Protein 3DYD (pdb70)

Structure (mmCIF, N/CA/C/O backbone):
data_3DYD
#
_entry.id   3DYD
#
_cell.length_a   154.420
_cell.length_b   91.590
_cell.length_c   75.570
_cell.angle_alpha   90.00
_cell.angle_beta   106.18
_cell.angle_gamma   90.00
#
_symmetry.space_group_name_H-M   'C 1 2 1'
#
loop_
_entity.id
_entity.type
_entity.pdbx_description
1 polymer 'Tyrosine aminotransferase'
2 non-polymer "PYRIDOXAL-5'-PHOSPHATE"
3 water water
#
loop_
_atom_site.group_PDB
_atom_site.id
_atom_site.type_symbol
_atom_site.label_atom_id
_atom_site.label_alt_id
_atom_site.label_comp_id
_atom_site.label_asym_id
_atom_site.label_entity_id
_atom_site.label_seq_id
_atom_site.pdbx_PDB_ins_code
_atom_site.Cartn_x
_atom_site.Cartn_y
_atom_site.Cartn_z
_atom_site.occupancy
_atom_site.B_iso_or_equiv
_atom_site.auth_seq_id
_atom_site.auth_comp_id
_atom_site.auth_asym_id
_atom_site.auth_atom_id
_atom_site.pdbx_PDB_model_num
ATOM 1 N N . TRP A 1 24 ? 49.535 61.240 32.882 1.00 21.05 41 TRP A N 1
ATOM 2 C CA . TRP A 1 24 ? 48.979 62.166 31.845 1.00 21.12 41 TRP A CA 1
ATOM 3 C C . TRP A 1 24 ? 47.583 62.630 32.254 1.00 21.21 41 TRP A C 1
ATOM 4 O O . TRP A 1 24 ? 46.660 61.820 32.326 1.00 21.19 41 TRP A O 1
ATOM 15 N N . SER A 1 25 ? 47.432 63.931 32.508 1.00 21.34 42 SER A N 1
ATOM 16 C CA . SER A 1 25 ? 46.138 64.514 32.883 1.00 21.41 42 SER A CA 1
ATOM 17 C C . SER A 1 25 ? 45.777 65.667 31.943 1.00 21.45 42 SER A C 1
ATOM 18 O O . SER A 1 25 ? 45.483 66.786 32.387 1.00 21.91 42 SER A O 1
ATOM 21 N N . VAL A 1 26 ? 45.802 65.392 30.641 1.00 21.26 43 VAL A N 1
ATOM 22 C CA . VAL A 1 26 ? 45.484 66.413 29.645 1.00 21.04 43 VAL A CA 1
ATOM 23 C C . VAL A 1 26 ? 43.969 66.612 29.591 1.00 21.15 43 VAL A C 1
ATOM 24 O O . VAL A 1 26 ? 43.263 65.946 28.834 1.00 21.28 43 VAL A O 1
ATOM 28 N N . ARG A 1 27 ? 43.487 67.533 30.421 1.00 21.22 44 ARG A N 1
ATOM 29 C CA . ARG A 1 27 ? 42.065 67.843 30.525 1.00 21.16 44 ARG A CA 1
ATOM 30 C C . ARG A 1 27 ? 41.764 69.175 29.834 1.00 20.80 44 ARG A C 1
ATOM 31 O O . ARG A 1 27 ? 42.623 70.058 29.798 1.00 20.81 44 ARG A O 1
ATOM 39 N N . PRO A 1 28 ? 40.549 69.324 29.274 1.00 20.54 45 PRO A N 1
ATOM 40 C CA . PRO A 1 28 ? 40.168 70.597 28.656 1.00 20.50 45 PRO A CA 1
ATOM 41 C C . PRO A 1 28 ? 39.987 71.744 29.662 1.00 20.58 45 PRO A C 1
ATOM 42 O O . PRO A 1 28 ? 39.681 71.509 30.837 1.00 20.36 45 PRO A O 1
ATOM 46 N N . SER A 1 29 ? 40.159 72.975 29.180 1.00 20.58 46 SER A N 1
ATOM 47 C CA . SER A 1 29 ? 40.014 74.167 30.012 1.00 20.65 46 SER A CA 1
ATOM 48 C C . SER A 1 29 ? 38.563 74.393 30.450 1.00 20.83 46 SER A C 1
ATOM 49 O O . SER A 1 29 ? 37.635 73.776 29.924 1.00 21.02 46 SER A O 1
ATOM 52 N N . ASP A 1 30 ? 38.384 75.302 31.402 1.00 20.94 47 ASP A N 1
ATOM 53 C CA . ASP A 1 30 ? 37.063 75.616 31.949 1.00 21.07 47 ASP A CA 1
ATOM 54 C C . ASP A 1 30 ? 36.293 76.536 31.001 1.00 20.96 47 ASP A C 1
ATOM 55 O O . ASP A 1 30 ? 36.862 77.073 30.042 1.00 20.98 47 ASP A O 1
ATOM 60 N N . LYS A 1 47 ? 16.039 62.760 19.336 1.00 23.25 64 LYS A N 1
ATOM 61 C CA . LYS A 1 47 ? 16.093 63.115 17.917 1.00 23.12 64 LYS A CA 1
ATOM 62 C C . LYS A 1 47 ? 15.006 62.374 17.126 1.00 22.67 64 LYS A C 1
ATOM 63 O O . LYS A 1 47 ? 14.624 61.253 17.478 1.00 22.64 64 LYS A O 1
ATOM 69 N N . VAL A 1 48 ? 14.512 63.017 16.066 1.00 22.13 65 VAL A N 1
ATOM 70 C CA . VAL A 1 48 ? 13.330 62.544 15.332 1.00 21.45 65 VAL A CA 1
ATOM 71 C C . VAL A 1 48 ? 13.679 62.185 13.900 1.00 20.81 65 VAL A C 1
ATOM 72 O O . VAL A 1 48 ? 14.333 62.950 13.204 1.00 20.80 65 VAL A O 1
ATOM 76 N N . LYS A 1 49 ? 13.241 61.016 13.456 1.00 20.26 66 LYS A N 1
ATOM 77 C CA . LYS A 1 49 ? 13.326 60.686 12.039 1.00 19.90 66 LYS A CA 1
ATOM 78 C C . LYS A 1 49 ? 12.173 61.386 11.309 1.00 19.09 66 LYS A C 1
ATOM 79 O O . LYS A 1 49 ? 11.040 61.366 11.787 1.00 19.45 66 LYS A O 1
ATOM 85 N N . PRO A 1 50 ? 12.457 62.030 10.165 1.00 17.89 67 PRO A N 1
ATOM 86 C CA . PRO A 1 50 ? 11.347 62.573 9.386 1.00 17.24 67 PRO A CA 1
ATOM 87 C C . PRO A 1 50 ? 10.509 61.495 8.709 1.00 16.41 67 PRO A C 1
ATOM 88 O O . PRO A 1 50 ? 10.975 60.371 8.547 1.00 16.13 67 PRO A O 1
ATOM 92 N N . ASN A 1 51 ? 9.273 61.843 8.342 1.00 15.70 68 ASN A N 1
ATOM 93 C CA . ASN A 1 51 ? 8.432 60.969 7.529 1.00 15.11 68 ASN A CA 1
ATOM 94 C C . ASN A 1 51 ? 9.282 60.490 6.359 1.00 14.72 68 ASN A C 1
ATOM 95 O O . ASN A 1 51 ? 9.705 61.297 5.537 1.00 14.27 68 ASN A O 1
ATOM 100 N N . PRO A 1 52 ? 9.568 59.177 6.296 1.00 14.33 69 PRO A N 1
ATOM 101 C CA . PRO A 1 52 ? 10.450 58.686 5.242 1.00 14.08 69 PRO A CA 1
ATOM 102 C C . PRO A 1 52 ? 9.854 58.832 3.835 1.00 13.81 69 PRO A C 1
ATOM 103 O O . PRO A 1 52 ? 10.597 58.792 2.863 1.00 13.56 69 PRO A O 1
ATOM 107 N N . ASN A 1 53 ? 8.533 59.005 3.744 1.00 13.61 70 ASN A N 1
ATOM 108 C CA . ASN A 1 53 ? 7.848 59.241 2.466 1.00 13.52 70 ASN A CA 1
ATOM 109 C C . ASN A 1 53 ? 7.942 60.665 1.940 1.00 13.71 70 ASN A C 1
ATOM 110 O O . ASN A 1 53 ? 7.909 60.875 0.725 1.00 13.85 70 ASN A O 1
ATOM 115 N N . LYS A 1 54 ? 8.025 61.641 2.845 1.00 13.75 71 LYS A N 1
ATOM 116 C CA . LYS A 1 54 ? 7.967 63.050 2.461 1.00 13.69 71 LYS A CA 1
ATOM 117 C C . LYS A 1 54 ? 9.342 63.706 2.531 1.00 13.66 71 LYS A C 1
ATOM 118 O O . LYS A 1 54 ? 10.005 63.681 3.569 1.00 13.20 71 LYS A O 1
ATOM 124 N N . THR A 1 55 ? 9.757 64.286 1.407 1.00 13.62 72 THR A N 1
ATOM 125 C CA . THR A 1 55 ? 11.037 64.957 1.305 1.00 13.60 72 THR A CA 1
ATOM 126 C C . THR A 1 55 ? 11.091 66.091 2.317 1.00 13.64 72 THR A C 1
ATOM 127 O O . THR A 1 55 ? 10.182 66.929 2.379 1.00 13.20 72 THR A O 1
ATOM 131 N N . MET A 1 56 ? 12.162 66.100 3.104 1.00 13.64 73 MET A N 1
ATOM 132 C CA . MET A 1 56 ? 12.345 67.089 4.157 1.00 13.94 73 MET A CA 1
ATOM 133 C C . MET A 1 56 ? 12.327 68.513 3.608 1.00 13.24 73 MET A C 1
ATOM 134 O O . MET A 1 56 ? 12.932 68.793 2.579 1.00 13.38 73 MET A O 1
ATOM 139 N N A ILE A 1 57 ? 11.617 69.397 4.299 0.50 13.18 74 ILE A N 1
ATOM 140 N N B ILE A 1 57 ? 11.606 69.395 4.292 0.50 13.03 74 ILE A N 1
ATOM 141 C CA A ILE A 1 57 ? 11.689 70.830 4.037 0.50 13.11 74 ILE A CA 1
ATOM 142 C CA B ILE A 1 57 ? 11.679 70.831 4.040 0.50 12.84 74 ILE A CA 1
ATOM 143 C C A ILE A 1 57 ? 12.136 71.538 5.311 0.50 13.16 74 ILE A C 1
ATOM 144 C C B ILE A 1 57 ? 12.142 71.524 5.318 0.50 13.01 74 ILE A C 1
ATOM 145 O O A ILE A 1 57 ? 11.393 71.578 6.292 0.50 13.26 74 ILE A O 1
ATOM 146 O O B ILE A 1 57 ? 11.415 71.538 6.312 0.50 13.12 74 ILE A O 1
ATOM 155 N N . SER A 1 58 ? 13.346 72.087 5.299 1.00 13.09 75 SER A N 1
ATOM 156 C CA . SER A 1 58 ? 13.869 72.820 6.458 1.00 13.32 75 SER A CA 1
ATOM 157 C C . SER A 1 58 ? 13.562 74.314 6.362 1.00 13.25 75 SER A C 1
ATOM 158 O O . SER A 1 58 ? 14.010 74.985 5.438 1.00 12.68 75 SER A O 1
ATOM 161 N N . LEU A 1 59 ? 12.776 74.816 7.313 1.00 13.35 76 LEU A N 1
ATOM 162 C CA . LEU A 1 59 ? 12.565 76.252 7.475 1.00 13.71 76 LEU A CA 1
ATOM 163 C C . LEU A 1 59 ? 13.379 76.799 8.650 1.00 14.09 76 LEU A C 1
ATOM 164 O O . LEU A 1 59 ? 13.142 77.915 9.082 1.00 13.62 76 LEU A O 1
ATOM 169 N N A SER A 1 60 ? 14.333 76.007 9.143 0.50 14.66 77 SER A N 1
ATOM 170 N N B SER A 1 60 ? 14.337 76.011 9.135 0.50 14.57 77 SER A N 1
ATOM 171 C CA A SER A 1 60 ? 15.044 76.291 10.394 0.50 15.23 77 SER A CA 1
ATOM 172 C CA B SER A 1 60 ? 15.029 76.287 10.391 0.50 15.06 77 SER A CA 1
ATOM 173 C C A SER A 1 60 ? 16.462 76.802 10.212 0.50 15.67 77 SER A C 1
ATOM 174 C C B SER A 1 60 ? 16.468 76.761 10.217 0.50 15.57 77 SER A C 1
ATOM 175 O O A SER A 1 60 ? 17.097 77.207 11.186 0.50 15.60 77 SER A O 1
ATOM 176 O O B SER A 1 60 ? 17.119 77.106 11.202 0.50 15.47 77 SER A O 1
ATOM 181 N N . ILE A 1 61 ? 16.962 76.778 8.979 1.00 16.26 78 ILE A N 1
ATOM 182 C CA . ILE A 1 61 ? 18.382 77.052 8.715 1.00 17.19 78 ILE A CA 1
ATOM 183 C C . ILE A 1 61 ? 18.691 78.549 8.604 1.00 18.04 78 ILE A C 1
ATOM 184 O O . ILE A 1 61 ? 18.070 79.273 7.824 1.00 18.63 78 ILE A O 1
ATOM 189 N N . GLY A 1 62 ? 19.675 79.002 9.380 1.00 18.75 79 GLY A N 1
ATOM 190 C CA . GLY A 1 62 ? 20.032 80.424 9.432 1.00 19.23 79 GLY A CA 1
ATOM 191 C C . GLY A 1 62 ? 20.704 80.969 8.183 1.00 19.38 79 GLY A C 1
ATOM 192 O O . GLY A 1 62 ? 20.774 82.183 7.982 1.00 20.22 79 GLY A O 1
ATOM 193 N N . ASP A 1 63 ? 21.203 80.072 7.342 1.00 19.21 80 ASP A N 1
ATOM 194 C CA . ASP A 1 63 ? 21.877 80.454 6.122 1.00 18.51 80 ASP A CA 1
ATOM 195 C C . ASP A 1 63 ? 20.863 80.723 4.998 1.00 18.66 80 ASP A C 1
ATOM 196 O O . ASP A 1 63 ? 20.256 79.797 4.467 1.00 18.73 80 ASP A O 1
ATOM 201 N N . PRO A 1 64 ? 20.712 81.991 4.591 1.00 18.67 81 PRO A N 1
ATOM 202 C CA . PRO A 1 64 ? 19.732 82.300 3.547 1.00 18.73 81 PRO A CA 1
ATOM 203 C C . PRO A 1 64 ? 20.112 81.824 2.144 1.00 18.47 81 PRO A C 1
ATOM 204 O O . PRO A 1 64 ? 19.314 81.959 1.222 1.00 18.90 81 PRO A O 1
ATOM 208 N N . THR A 1 65 ? 21.312 81.286 1.977 1.00 18.07 82 THR A N 1
ATOM 209 C CA . THR A 1 65 ? 21.801 80.903 0.658 1.00 17.73 82 THR A CA 1
ATOM 210 C C . THR A 1 65 ? 21.691 79.396 0.366 1.00 17.39 82 THR A C 1
ATOM 211 O O . THR A 1 65 ? 21.961 78.963 -0.758 1.00 17.17 82 THR A O 1
ATOM 215 N N . VAL A 1 66 ? 21.273 78.610 1.359 1.00 17.23 83 VAL A N 1
ATOM 216 C CA . VAL A 1 66 ? 21.437 77.140 1.314 1.00 17.22 83 VAL A CA 1
ATOM 217 C C . VAL A 1 66 ? 20.703 76.456 0.160 1.00 16.77 83 VAL A C 1
ATOM 218 O O . VAL A 1 66 ? 21.033 75.329 -0.184 1.00 16.81 83 VAL A O 1
ATOM 222 N N . PHE A 1 67 ? 19.704 77.121 -0.420 1.00 16.39 84 PHE A N 1
ATOM 223 C CA . PHE A 1 67 ? 18.886 76.510 -1.475 1.00 15.91 84 PHE A CA 1
ATOM 224 C C . PHE A 1 67 ? 19.218 77.018 -2.866 1.00 15.23 84 PHE A C 1
ATOM 225 O O . PHE A 1 67 ? 18.658 76.524 -3.840 1.00 15.33 84 PHE A O 1
ATOM 233 N N . GLY A 1 68 ? 20.131 77.983 -2.964 1.00 14.45 85 GLY A N 1
ATOM 234 C CA . GLY A 1 68 ? 20.603 78.461 -4.274 1.00 13.87 85 GLY A CA 1
ATOM 235 C C . GLY A 1 68 ? 19.723 79.500 -4.955 1.00 13.35 85 GLY A C 1
ATOM 236 O O . GLY A 1 68 ? 20.063 79.982 -6.037 1.00 13.28 85 GLY A O 1
ATOM 237 N N . ASN A 1 69 ? 18.607 79.855 -4.319 1.00 12.73 86 ASN A N 1
ATOM 238 C CA . ASN A 1 69 ? 17.674 80.852 -4.849 1.00 12.54 86 ASN A CA 1
ATOM 239 C C . ASN A 1 69 ? 18.054 82.301 -4.501 1.00 12.29 86 ASN A C 1
ATOM 240 O O . ASN A 1 69 ? 17.388 83.232 -4.950 1.00 12.68 86 ASN A O 1
ATOM 245 N N . LEU A 1 70 ? 19.112 82.492 -3.711 1.00 11.61 87 LEU A N 1
ATOM 246 C CA . LEU A 1 70 ? 19.582 83.838 -3.356 1.00 11.18 87 LEU A CA 1
ATOM 247 C C . LEU A 1 70 ? 21.094 83.995 -3.547 1.00 10.78 87 LEU A C 1
ATOM 248 O O . LEU A 1 70 ? 21.829 84.267 -2.596 1.00 10.20 87 LEU A O 1
ATOM 253 N N . PRO A 1 71 ? 21.564 83.840 -4.793 1.00 10.77 88 PRO A N 1
ATOM 254 C CA . PRO A 1 71 ? 22.979 84.080 -5.044 1.00 10.80 88 PRO A CA 1
ATOM 255 C C . PRO A 1 71 ? 23.337 85.557 -4.856 1.00 10.95 88 PRO A C 1
ATOM 256 O O . PRO A 1 71 ? 22.487 86.432 -4.992 1.00 11.10 88 PRO A O 1
ATOM 260 N N . THR A 1 72 ? 24.587 85.837 -4.540 1.00 10.98 89 THR A N 1
ATOM 261 C CA . THR A 1 72 ? 25.017 87.216 -4.471 1.00 11.03 89 THR A CA 1
ATOM 262 C C . THR A 1 72 ? 25.085 87.767 -5.887 1.00 10.92 89 THR A C 1
ATOM 263 O O . THR A 1 72 ? 25.086 87.008 -6.853 1.00 10.84 89 THR A O 1
ATOM 267 N N . ASP A 1 73 ? 25.111 89.091 -5.996 1.00 11.15 90 ASP A N 1
ATOM 268 C CA . ASP A 1 73 ? 25.187 89.766 -7.289 1.00 11.21 90 ASP A CA 1
ATOM 269 C C . ASP A 1 73 ? 26.517 89.453 -7.978 1.00 11.33 90 ASP A C 1
ATOM 270 O O . ASP A 1 73 ? 27.524 89.267 -7.299 1.00 11.28 90 ASP A O 1
ATOM 275 N N . PRO A 1 74 ? 26.517 89.364 -9.322 1.00 11.61 91 PRO A N 1
ATOM 276 C CA . PRO A 1 74 ? 27.751 89.218 -10.107 1.00 11.68 91 PRO A CA 1
ATOM 277 C C . PRO A 1 74 ? 28.837 90.253 -9.787 1.00 11.78 91 PRO A C 1
ATOM 278 O O . PRO A 1 74 ? 30.021 89.927 -9.836 1.00 12.07 91 PRO A O 1
ATOM 282 N N . GLU A 1 75 ? 28.445 91.483 -9.469 1.00 11.80 92 GLU A N 1
ATOM 283 C CA . GLU A 1 75 ? 29.423 92.522 -9.141 1.00 11.95 92 GLU A CA 1
ATOM 284 C C . GLU A 1 75 ? 30.159 92.215 -7.847 1.00 11.52 92 GLU A C 1
ATOM 285 O O . GLU A 1 75 ? 31.333 92.571 -7.708 1.00 11.23 92 GLU A O 1
ATOM 291 N N . VAL A 1 76 ? 29.474 91.571 -6.903 1.00 11.13 93 VAL A N 1
ATOM 292 C CA . VAL A 1 76 ? 30.120 91.128 -5.661 1.00 11.22 93 VAL A CA 1
ATOM 293 C C . VAL A 1 76 ? 31.233 90.122 -5.995 1.00 11.36 93 VAL A C 1
ATOM 294 O O . VAL A 1 76 ? 32.377 90.274 -5.539 1.00 11.99 93 VAL A O 1
ATOM 298 N N . THR A 1 77 ? 30.887 89.129 -6.813 1.00 10.83 94 THR A N 1
ATOM 299 C CA . THR A 1 77 ? 31.821 88.118 -7.290 1.00 10.67 94 THR A CA 1
ATOM 300 C C . THR A 1 77 ? 32.986 88.733 -8.068 1.00 10.85 94 THR A C 1
ATOM 301 O O . THR A 1 77 ? 34.150 88.401 -7.822 1.00 11.18 94 THR A O 1
ATOM 305 N N . GLN A 1 78 ? 32.677 89.635 -8.992 1.00 10.71 95 GLN A N 1
ATOM 306 C CA . GLN A 1 78 ? 33.706 90.290 -9.799 1.00 10.56 95 GLN A CA 1
ATOM 307 C C . GLN A 1 78 ? 34.695 91.102 -8.952 1.00 10.32 95 GLN A C 1
ATOM 308 O O . GLN A 1 78 ? 35.897 91.105 -9.226 1.00 9.89 95 GLN A O 1
ATOM 314 N N . ALA A 1 79 ? 34.180 91.788 -7.931 1.00 10.27 96 ALA A N 1
ATOM 315 C CA . ALA A 1 79 ? 35.000 92.615 -7.035 1.00 10.11 96 ALA A CA 1
ATOM 316 C C . ALA A 1 79 ? 36.075 91.802 -6.316 1.00 10.14 96 ALA A C 1
ATOM 317 O O . ALA A 1 79 ? 37.179 92.287 -6.082 1.00 10.10 96 ALA A O 1
ATOM 319 N N . MET A 1 80 ? 35.737 90.563 -5.972 1.00 10.33 97 MET A N 1
ATOM 320 C CA . MET A 1 80 ? 36.680 89.631 -5.354 1.00 10.25 97 MET A CA 1
ATOM 321 C C . MET A 1 80 ? 37.689 89.127 -6.379 1.00 9.74 97 MET A C 1
ATOM 322 O O . MET A 1 80 ? 38.872 88.996 -6.078 1.00 9.62 97 MET A O 1
ATOM 327 N N . LYS A 1 81 ? 37.209 88.830 -7.585 1.00 9.72 98 LYS A N 1
ATOM 328 C CA . LYS A 1 81 ? 38.087 88.428 -8.692 1.00 9.51 98 LYS A CA 1
ATOM 329 C C . LYS A 1 81 ? 39.077 89.532 -9.062 1.00 9.29 98 LYS A C 1
ATOM 330 O O . LYS A 1 81 ? 40.246 89.253 -9.312 1.00 9.53 98 LYS A O 1
ATOM 336 N N . ASP A 1 82 ? 38.608 90.779 -9.076 1.00 9.13 99 ASP A N 1
ATOM 337 C CA . ASP A 1 82 ? 39.463 91.930 -9.379 1.00 9.17 99 ASP A CA 1
ATOM 338 C C . ASP A 1 82 ? 40.518 92.136 -8.299 1.00 8.86 99 ASP A C 1
ATOM 339 O O . ASP A 1 82 ? 41.667 92.441 -8.603 1.00 8.20 99 ASP A O 1
ATOM 344 N N . ALA A 1 83 ? 40.098 91.998 -7.044 1.00 8.79 100 ALA A N 1
ATOM 345 C CA . ALA A 1 83 ? 40.991 92.077 -5.905 1.00 8.91 100 ALA A CA 1
ATOM 346 C C . ALA A 1 83 ? 42.080 91.016 -6.031 1.00 9.25 100 ALA A C 1
ATOM 347 O O . ALA A 1 83 ? 43.246 91.287 -5.761 1.00 9.11 100 ALA A O 1
ATOM 349 N N . LEU A 1 84 ? 41.685 89.822 -6.472 1.00 9.87 101 LEU A N 1
ATOM 350 C CA . LEU A 1 84 ? 42.619 88.717 -6.701 1.00 10.47 101 LEU A CA 1
ATOM 351 C C . LEU A 1 84 ? 43.597 89.014 -7.845 1.00 10.94 101 LEU A C 1
ATOM 352 O O . LEU A 1 84 ? 44.800 88.833 -7.688 1.00 11.08 101 LEU A O 1
ATOM 357 N N . ASP A 1 85 ? 43.081 89.484 -8.982 1.00 11.46 102 ASP A N 1
ATOM 358 C CA . ASP A 1 85 ? 43.927 89.822 -10.138 1.00 11.81 102 ASP A CA 1
ATOM 359 C C . ASP A 1 85 ? 44.971 90.900 -9.825 1.00 11.69 102 ASP A C 1
ATOM 360 O O . ASP A 1 85 ? 46.077 90.855 -10.349 1.00 11.72 102 ASP A O 1
ATOM 365 N N . SER A 1 86 ? 44.624 91.854 -8.967 1.00 11.68 103 SER A N 1
ATOM 366 C CA . SER A 1 86 ? 45.526 92.970 -8.638 1.00 11.85 103 SER A CA 1
ATOM 367 C C . SER A 1 86 ? 46.840 92.530 -7.978 1.00 11.89 103 SER A C 1
ATOM 368 O O . SER A 1 86 ? 47.876 93.174 -8.159 1.00 11.78 103 SER A O 1
ATOM 371 N N . GLY A 1 87 ? 46.785 91.452 -7.196 1.00 11.87 104 GLY A N 1
ATOM 372 C CA . GLY A 1 87 ? 47.938 90.997 -6.422 1.00 11.82 104 GLY A CA 1
ATOM 373 C C . GLY A 1 87 ? 48.346 91.939 -5.293 1.00 11.89 104 GLY A C 1
ATOM 374 O O . GLY A 1 87 ? 49.428 91.775 -4.716 1.00 11.97 104 GLY A O 1
ATOM 375 N N . LYS A 1 88 ? 47.491 92.912 -4.964 1.00 11.81 105 LYS A N 1
ATOM 376 C CA . LYS A 1 88 ? 47.816 93.941 -3.973 1.00 12.20 105 LYS A CA 1
ATOM 377 C C . LYS A 1 88 ? 47.267 93.636 -2.573 1.00 11.67 105 LYS A C 1
ATOM 378 O O . LYS A 1 88 ? 47.626 94.327 -1.623 1.00 11.38 105 LYS A O 1
ATOM 384 N N . TYR A 1 89 ? 46.403 92.624 -2.455 1.00 11.07 106 TYR A N 1
ATOM 385 C CA . TYR A 1 89 ? 45.698 92.324 -1.206 1.00 10.95 106 TYR A CA 1
ATOM 386 C C . TYR A 1 89 ? 46.008 90.929 -0.667 1.00 10.56 106 TYR A C 1
ATOM 387 O O . TYR A 1 89 ? 45.117 90.212 -0.213 1.00 10.34 106 TYR A O 1
ATOM 396 N N . ASN A 1 90 ? 47.274 90.553 -0.719 1.00 10.06 107 ASN A N 1
ATOM 397 C CA . ASN A 1 90 ? 47.700 89.241 -0.262 1.00 10.19 107 ASN A CA 1
ATOM 398 C C . ASN A 1 90 ? 48.544 89.311 1.003 1.00 10.20 107 ASN A C 1
ATOM 399 O O . ASN A 1 90 ? 48.709 88.303 1.693 1.00 10.02 107 ASN A O 1
ATOM 404 N N . GLY A 1 91 ? 49.055 90.503 1.306 1.00 10.34 108 GLY A N 1
ATOM 405 C CA . GLY A 1 91 ? 49.918 90.713 2.460 1.00 10.61 108 GLY A CA 1
ATOM 406 C C . GLY A 1 91 ? 49.101 90.981 3.705 1.00 10.63 108 GLY A C 1
ATOM 407 O O . GLY A 1 91 ? 47.870 91.026 3.652 1.00 10.20 108 GLY A O 1
ATOM 408 N N . TYR A 1 92 ? 49.797 91.158 4.825 1.00 10.82 109 TYR A N 1
ATOM 409 C CA . TYR A 1 92 ? 49.151 91.485 6.096 1.00 10.94 109 TYR A CA 1
ATOM 410 C C . TYR A 1 92 ? 48.542 92.861 6.019 1.00 11.09 109 TYR A C 1
ATOM 411 O O . TYR A 1 92 ? 49.134 93.769 5.452 1.00 11.40 109 TYR A O 1
ATOM 420 N N . ALA A 1 93 ? 47.347 92.995 6.582 1.00 11.35 110 ALA A N 1
ATOM 421 C CA . ALA A 1 93 ? 46.715 94.285 6.796 1.00 11.36 110 ALA A CA 1
ATOM 422 C C . ALA A 1 93 ? 46.855 94.603 8.275 1.00 11.44 110 ALA A C 1
ATOM 423 O O . ALA A 1 93 ? 47.086 93.697 9.076 1.00 11.12 110 ALA A O 1
ATOM 425 N N . PRO A 1 94 ? 46.712 95.884 8.657 1.00 11.61 111 PRO A N 1
ATOM 426 C CA . PRO A 1 94 ? 46.621 96.130 10.096 1.00 11.68 111 PRO A CA 1
ATOM 427 C C . PRO A 1 94 ? 45.456 95.327 10.656 1.00 11.69 111 PRO A C 1
ATOM 428 O O . PRO A 1 94 ? 44.493 95.076 9.937 1.00 11.73 111 PRO A O 1
ATOM 432 N N . SER A 1 95 ? 45.542 94.934 11.919 1.00 11.76 112 SER A N 1
ATOM 433 C CA . SER A 1 95 ? 44.530 94.085 12.547 1.00 12.03 112 SER A CA 1
ATOM 434 C C . SER A 1 95 ? 43.096 94.608 12.399 1.00 11.93 112 SER A C 1
ATOM 435 O O . SER A 1 95 ? 42.142 93.820 12.289 1.00 11.96 112 SER A O 1
ATOM 438 N N . ILE A 1 96 ? 42.958 95.935 12.408 1.00 11.63 113 ILE A N 1
ATOM 439 C CA . ILE A 1 96 ? 41.656 96.604 12.273 1.00 11.06 113 ILE A CA 1
ATOM 440 C C . ILE A 1 96 ? 41.191 96.746 10.821 1.00 10.56 113 ILE A C 1
ATOM 441 O O . ILE A 1 96 ? 40.062 97.157 10.578 1.00 10.02 113 ILE A O 1
ATOM 446 N N . GLY A 1 97 ? 42.075 96.434 9.870 1.00 10.44 114 GLY A N 1
ATOM 447 C CA . GLY A 1 97 ? 41.755 96.445 8.437 1.00 10.19 114 GLY A CA 1
ATOM 448 C C . GLY A 1 97 ? 42.509 97.522 7.676 1.00 10.19 114 GLY A C 1
ATOM 449 O O . GLY A 1 97 ? 42.938 98.496 8.261 1.00 10.04 114 GLY A O 1
ATOM 450 N N . PHE A 1 98 ? 42.674 97.346 6.364 1.00 10.42 115 PHE A N 1
ATOM 451 C CA . PHE A 1 98 ? 43.311 98.368 5.517 1.00 10.38 115 PHE A CA 1
ATOM 452 C C . PHE A 1 98 ? 42.631 99.719 5.708 1.00 10.38 115 PHE A C 1
ATOM 453 O O . PHE A 1 98 ? 41.407 99.788 5.856 1.00 10.54 115 PHE A O 1
ATOM 461 N N . LEU A 1 99 ? 43.421 100.787 5.703 1.00 10.57 116 LEU A N 1
ATOM 462 C CA . LEU A 1 99 ? 42.893 102.146 5.812 1.00 10.72 116 LEU A CA 1
ATOM 463 C C . LEU A 1 99 ? 41.855 102.412 4.727 1.00 11.02 116 LEU A C 1
ATOM 464 O O . LEU A 1 99 ? 40.767 102.903 5.016 1.00 10.92 116 LEU A O 1
ATOM 469 N N . SER A 1 100 ? 42.191 102.070 3.486 1.00 11.40 117 SER A N 1
ATOM 470 C CA . SER A 1 100 ? 41.297 102.309 2.361 1.00 12.00 117 SER A CA 1
ATOM 471 C C . SER A 1 100 ? 39.984 101.543 2.507 1.00 11.80 117 SER A C 1
ATOM 472 O O . SER A 1 100 ? 38.920 102.083 2.211 1.00 11.74 117 SER A O 1
ATOM 475 N N . SER A 1 101 ? 40.052 100.297 2.972 1.00 11.68 118 SER A N 1
ATOM 476 C CA . SER A 1 101 ? 38.835 99.516 3.210 1.00 11.74 118 SER A CA 1
ATOM 477 C C . SER A 1 101 ? 37.970 100.186 4.279 1.00 12.08 118 SER A C 1
ATOM 478 O O . SER A 1 101 ? 36.753 100.291 4.131 1.00 11.92 118 SER A O 1
ATOM 481 N N . ARG A 1 102 ? 38.608 100.643 5.350 1.00 12.26 119 ARG A N 1
ATOM 482 C CA . ARG A 1 102 ? 37.893 101.308 6.428 1.00 12.59 119 ARG A CA 1
ATOM 483 C C . ARG A 1 102 ? 37.317 102.642 5.974 1.00 12.72 119 ARG A C 1
ATOM 484 O O . ARG A 1 102 ? 36.202 102.995 6.368 1.00 12.83 119 ARG A O 1
ATOM 492 N N . GLU A 1 103 ? 38.072 103.378 5.156 1.00 12.85 120 GLU A N 1
ATOM 493 C CA . GLU A 1 103 ? 37.577 104.622 4.565 1.00 13.13 120 GLU A CA 1
ATOM 494 C C . GLU A 1 103 ? 36.275 104.379 3.795 1.00 13.03 120 GLU A C 1
ATOM 495 O O . GLU A 1 103 ? 35.345 105.169 3.891 1.00 12.71 120 GLU A O 1
ATOM 501 N N . GLU A 1 104 ? 36.220 103.283 3.042 1.00 13.54 121 GLU A N 1
ATOM 502 C CA . GLU A 1 104 ? 35.045 102.961 2.217 1.00 14.15 121 GLU A CA 1
ATOM 503 C C . GLU A 1 104 ? 33.800 102.713 3.067 1.00 13.48 121 GLU A C 1
ATOM 504 O O . GLU A 1 104 ? 32.728 103.242 2.781 1.00 13.47 121 GLU A O 1
ATOM 510 N N . ILE A 1 105 ? 33.957 101.912 4.114 1.00 12.97 122 ILE A N 1
ATOM 511 C CA . ILE A 1 105 ? 32.872 101.638 5.055 1.00 12.41 122 ILE A CA 1
ATOM 512 C C . ILE A 1 105 ? 32.444 102.939 5.754 1.00 11.85 122 ILE A C 1
ATOM 513 O O . ILE A 1 105 ? 31.248 103.240 5.852 1.00 11.40 122 ILE A O 1
ATOM 518 N N . ALA A 1 106 ? 33.421 103.711 6.223 1.00 11.30 123 ALA A N 1
ATOM 519 C CA . ALA A 1 106 ? 33.135 105.015 6.813 1.00 11.20 123 ALA A CA 1
ATOM 520 C C . ALA A 1 106 ? 32.308 105.869 5.854 1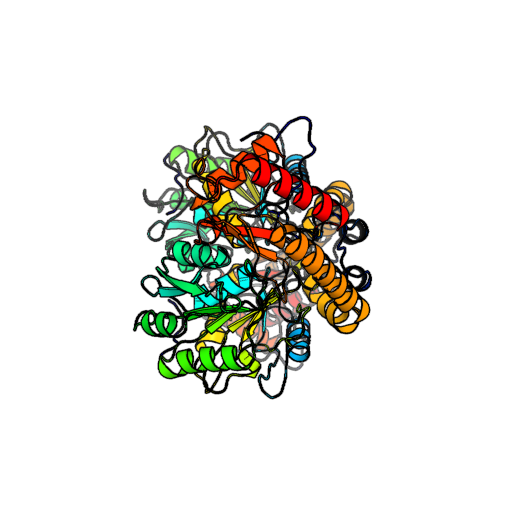.00 11.04 123 ALA A C 1
ATOM 521 O O . ALA A 1 106 ? 31.310 106.480 6.243 1.00 10.61 123 ALA A O 1
ATOM 523 N N . SER A 1 107 ? 32.731 105.885 4.596 1.00 11.02 124 SER A N 1
ATOM 524 C CA . SER A 1 107 ? 32.091 106.687 3.563 1.00 11.18 124 SER A CA 1
ATOM 525 C C . SER A 1 107 ? 30.657 106.221 3.292 1.00 10.99 124 SER A C 1
ATOM 526 O O . SER A 1 107 ? 29.753 107.034 3.182 1.00 10.94 124 SER A O 1
ATOM 529 N N . TYR A 1 108 ? 30.471 104.906 3.200 1.00 11.15 125 TYR A N 1
ATOM 530 C CA . TYR A 1 108 ? 29.179 104.299 2.848 1.00 11.09 125 TYR A CA 1
ATOM 531 C C . TYR A 1 108 ? 28.103 104.503 3.926 1.00 11.20 125 TYR A C 1
ATOM 532 O O . TYR A 1 108 ? 26.934 104.685 3.602 1.00 11.02 125 TYR A O 1
ATOM 541 N N . TYR A 1 109 ? 28.496 104.475 5.198 1.00 11.39 126 TYR A N 1
ATOM 542 C CA . TYR A 1 109 ? 27.543 104.654 6.296 1.00 11.53 126 TYR A CA 1
ATOM 543 C C . TYR A 1 109 ? 27.538 106.044 6.939 1.00 11.96 126 TYR A C 1
ATOM 544 O O . TYR A 1 109 ? 26.714 106.295 7.821 1.00 12.07 126 TYR A O 1
ATOM 553 N N . HIS A 1 110 ? 28.425 106.946 6.500 1.00 12.21 127 HIS A N 1
ATOM 554 C CA . HIS A 1 110 ? 28.504 108.302 7.083 1.00 12.43 127 HIS A CA 1
ATOM 555 C C . HIS A 1 110 ? 27.258 109.130 6.810 1.00 12.40 127 HIS A C 1
ATOM 556 O O . HIS A 1 110 ? 26.657 109.041 5.747 1.00 12.29 127 HIS A O 1
ATOM 563 N N . CYS A 1 111 ? 26.889 109.939 7.794 1.00 12.62 128 CYS A N 1
ATOM 564 C CA . CYS A 1 111 ? 26.011 111.078 7.584 1.00 12.96 128 CYS A CA 1
ATOM 565 C C . CYS A 1 111 ? 26.292 112.088 8.699 1.00 12.80 128 CYS A C 1
ATOM 566 O O . CYS A 1 111 ? 26.829 111.717 9.733 1.00 13.04 128 CYS A O 1
ATOM 569 N N . PRO A 1 112 ? 25.934 113.360 8.498 1.00 12.54 129 PRO A N 1
ATOM 570 C CA . PRO A 1 112 ? 26.300 114.371 9.486 1.00 12.69 129 PRO A CA 1
ATOM 571 C C . PRO A 1 112 ? 25.741 114.108 10.887 1.00 12.73 129 PRO A C 1
ATOM 572 O O . PRO A 1 112 ? 26.376 114.442 11.880 1.00 12.94 129 PRO A O 1
ATOM 576 N N . GLU A 1 113 ? 24.560 113.512 10.956 1.00 12.86 130 GLU A N 1
ATOM 577 C CA . GLU A 1 113 ? 23.918 113.214 12.239 1.00 13.04 130 GLU A CA 1
ATOM 578 C C . GLU A 1 113 ? 24.561 112.014 12.955 1.00 12.74 130 GLU A C 1
ATOM 579 O O . GLU A 1 113 ? 24.280 111.772 14.132 1.00 12.54 130 GLU A O 1
ATOM 585 N N . ALA A 1 114 ? 25.408 111.270 12.240 1.00 12.36 131 ALA A N 1
ATOM 586 C CA . ALA A 1 114 ? 26.225 110.207 12.833 1.00 12.22 131 ALA A CA 1
ATOM 587 C C . ALA A 1 114 ? 27.532 110.052 12.041 1.00 12.03 131 ALA A C 1
ATOM 588 O O . ALA A 1 114 ? 27.690 109.107 11.261 1.00 11.80 131 ALA A O 1
ATOM 590 N N . PRO A 1 115 ? 28.478 110.985 12.238 1.00 11.84 132 PRO A N 1
ATOM 591 C CA . PRO A 1 115 ? 29.630 111.008 11.355 1.00 11.77 132 PRO A CA 1
ATOM 592 C C . PRO A 1 115 ? 30.567 109.833 11.605 1.00 11.73 132 PRO A C 1
ATOM 593 O O . PRO A 1 115 ? 30.661 109.335 12.728 1.00 11.42 132 PRO A O 1
ATOM 597 N N . LEU A 1 116 ? 31.221 109.380 10.542 1.00 11.54 133 LEU A N 1
ATOM 598 C CA . LEU A 1 116 ? 32.224 108.343 10.630 1.00 11.48 133 LEU A CA 1
ATOM 599 C C . LEU A 1 116 ? 33.388 108.704 9.730 1.00 11.56 133 LEU A C 1
ATOM 600 O O . LEU A 1 116 ? 33.188 109.120 8.591 1.00 11.70 133 LEU A O 1
ATOM 605 N N . GLU A 1 117 ? 34.598 108.547 10.251 1.00 11.66 134 GLU A N 1
ATOM 606 C CA . GLU A 1 117 ? 35.802 108.536 9.437 1.00 12.06 134 GLU A CA 1
ATOM 607 C C . GLU A 1 117 ? 36.445 107.150 9.582 1.00 11.60 134 GLU A C 1
ATOM 608 O O . GLU A 1 117 ? 35.956 106.311 10.349 1.00 11.55 134 GLU A O 1
ATOM 614 N N . ALA A 1 118 ? 37.522 106.902 8.841 1.00 11.21 135 ALA A N 1
ATOM 615 C CA . ALA A 1 118 ? 38.191 105.594 8.841 1.00 10.93 135 ALA A CA 1
ATOM 616 C C . ALA A 1 118 ? 38.600 105.116 10.241 1.00 10.93 135 ALA A C 1
ATOM 617 O O . ALA A 1 118 ? 38.632 103.915 10.504 1.00 10.74 135 ALA A O 1
ATOM 619 N N . LYS A 1 119 ? 38.919 106.052 11.128 1.00 10.82 136 LYS A N 1
ATOM 620 C CA . LYS A 1 119 ? 39.335 105.712 12.497 1.00 11.12 136 LYS A CA 1
ATOM 621 C C . LYS A 1 119 ? 38.202 105.141 13.362 1.00 10.81 136 LYS A C 1
ATOM 622 O O . LYS A 1 119 ? 38.464 104.431 14.337 1.00 10.82 136 LYS A O 1
ATOM 628 N N . ASP A 1 120 ? 36.955 105.432 12.987 1.00 10.50 137 ASP A N 1
ATOM 629 C CA . ASP A 1 120 ? 35.768 104.932 13.693 1.00 10.16 137 ASP A CA 1
ATOM 630 C C . ASP A 1 120 ? 35.331 103.545 13.213 1.00 9.60 137 ASP A C 1
ATOM 631 O O . ASP A 1 120 ? 34.270 103.056 13.615 1.00 9.43 137 ASP A O 1
ATOM 636 N N . VAL A 1 121 ? 36.129 102.926 12.343 1.00 9.01 138 VAL A N 1
ATOM 637 C CA . VAL A 1 121 ? 35.775 101.654 11.736 1.00 8.74 138 VAL A CA 1
ATOM 638 C C . VAL A 1 121 ? 36.795 100.569 12.054 1.00 8.54 138 VAL A C 1
ATOM 639 O O . VAL A 1 121 ? 37.994 100.791 11.945 1.00 8.42 138 VAL A O 1
ATOM 643 N N . ILE A 1 122 ? 36.303 99.397 12.449 1.00 8.40 139 ILE A N 1
ATOM 644 C CA . ILE A 1 122 ? 37.146 98.228 12.672 1.00 8.19 139 ILE A CA 1
ATOM 645 C C . ILE A 1 122 ? 36.537 97.088 11.892 1.00 8.01 139 ILE A C 1
ATOM 646 O O . ILE A 1 122 ? 35.394 96.720 12.137 1.00 7.53 139 ILE A O 1
ATOM 651 N N . LEU A 1 123 ? 37.286 96.571 10.917 1.00 7.99 140 LEU A N 1
ATOM 652 C CA . LEU A 1 123 ? 36.850 95.429 10.115 1.00 7.97 140 LEU A CA 1
ATOM 653 C C . LEU A 1 123 ? 37.099 94.124 10.877 1.00 8.15 140 LEU A C 1
ATOM 654 O O . LEU A 1 123 ? 38.148 93.959 11.497 1.00 8.19 140 LEU A O 1
ATOM 659 N N . THR A 1 124 ? 36.128 93.209 10.832 1.00 8.30 141 THR A N 1
ATOM 660 C CA . THR A 1 124 ? 36.144 91.997 11.665 1.00 8.30 141 THR A CA 1
ATOM 661 C C . THR A 1 124 ? 35.858 90.717 10.869 1.00 8.37 141 THR A C 1
ATOM 662 O O . THR A 1 124 ? 35.425 90.774 9.727 1.00 8.76 141 THR A O 1
ATOM 666 N N . SER A 1 125 ? 36.108 89.569 11.495 1.00 8.54 142 SER A N 1
ATOM 667 C CA . SER A 1 125 ? 35.897 88.258 10.879 1.00 8.40 142 SER A CA 1
ATOM 668 C C . SER A 1 125 ? 34.435 87.867 11.034 1.00 8.60 142 SER A C 1
ATOM 669 O O . SER A 1 125 ? 34.089 86.962 11.799 1.00 8.80 142 SER A O 1
ATOM 672 N N . GLY A 1 126 ? 33.581 88.563 10.290 1.00 8.73 143 GLY A N 1
ATOM 673 C CA . GLY A 1 126 ? 32.135 88.438 10.430 1.00 8.80 143 GLY A CA 1
ATOM 674 C C . GLY A 1 126 ? 31.588 89.328 11.533 1.00 8.78 143 GLY A C 1
ATOM 675 O O . GLY A 1 126 ? 32.312 89.739 12.450 1.00 8.92 143 GLY A O 1
ATOM 676 N N . CYS A 1 127 ? 30.300 89.625 11.443 1.00 8.58 144 CYS A N 1
ATOM 677 C CA . CYS A 1 127 ? 29.613 90.419 12.446 1.00 8.69 144 CYS A CA 1
ATOM 678 C C . CYS A 1 127 ? 29.713 89.773 13.830 1.00 8.89 144 CYS A C 1
ATOM 679 O O . CYS A 1 127 ? 29.715 90.474 14.847 1.00 8.83 144 CYS A O 1
ATOM 682 N N . SER A 1 128 ? 29.810 88.445 13.864 1.00 8.85 145 SER A N 1
ATOM 683 C CA . SER A 1 128 ? 29.955 87.709 15.122 1.00 9.25 145 SER A CA 1
ATOM 684 C C . SER A 1 128 ? 31.153 88.174 15.964 1.00 9.02 145 SER A C 1
ATOM 685 O O . SER A 1 128 ? 31.032 88.339 17.176 1.00 8.67 145 SER A O 1
ATOM 688 N N . GLN A 1 129 ? 32.299 88.359 15.313 1.00 8.94 146 GLN A N 1
ATOM 689 C CA . GLN A 1 129 ? 33.520 88.799 15.985 1.00 8.96 146 GLN A CA 1
ATOM 690 C C . GLN A 1 129 ? 33.375 90.258 16.413 1.00 9.09 146 GLN A C 1
ATOM 691 O O . GLN A 1 129 ? 33.764 90.632 17.520 1.00 8.59 146 GLN A O 1
ATOM 697 N N . ALA A 1 130 ? 32.807 91.074 15.523 1.00 9.35 147 ALA A N 1
ATOM 698 C CA . ALA A 1 130 ? 32.443 92.459 15.851 1.00 9.54 147 ALA A CA 1
ATOM 699 C C . ALA A 1 130 ? 31.699 92.523 17.191 1.00 9.59 147 ALA A C 1
ATOM 700 O O . ALA A 1 130 ? 32.103 93.241 18.102 1.00 9.65 147 ALA A O 1
ATOM 702 N N . ILE A 1 131 ? 30.624 91.752 17.292 1.00 9.64 148 ILE A N 1
ATOM 703 C CA . ILE A 1 131 ? 29.818 91.671 18.508 1.00 9.89 148 ILE A CA 1
ATOM 704 C C . ILE A 1 131 ? 30.668 91.170 19.679 1.00 10.09 148 ILE A C 1
ATOM 705 O O . ILE A 1 131 ? 30.573 91.685 20.786 1.00 9.82 148 ILE A O 1
ATOM 710 N N . ASP A 1 132 ? 31.508 90.175 19.411 1.00 10.69 149 ASP A N 1
ATOM 711 C CA . ASP A 1 132 ? 32.413 89.625 20.414 1.00 11.19 149 ASP A CA 1
ATOM 712 C C . ASP A 1 132 ? 33.339 90.718 20.959 1.00 11.30 149 ASP A C 1
ATOM 713 O O . ASP A 1 132 ? 33.313 91.005 22.154 1.00 11.37 149 ASP A O 1
ATOM 718 N N . LEU A 1 133 ? 34.118 91.346 20.073 1.00 11.43 150 LEU A N 1
ATOM 719 C CA . LEU A 1 133 ? 35.060 92.412 20.455 1.00 11.60 150 LEU A CA 1
ATOM 720 C C . LEU A 1 133 ? 34.402 93.554 21.225 1.00 11.99 150 LEU 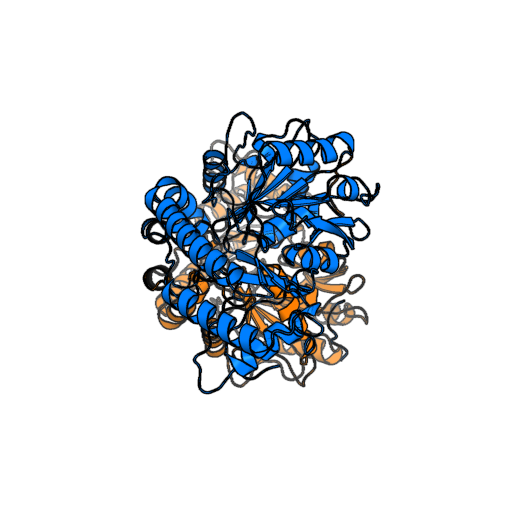A C 1
ATOM 721 O O . LEU A 1 133 ? 34.986 94.089 22.179 1.00 11.83 150 LEU A O 1
ATOM 726 N N . CYS A 1 134 ? 33.199 93.932 20.797 1.00 12.49 151 CYS A N 1
ATOM 727 C CA . CYS A 1 134 ? 32.428 94.981 21.468 1.00 13.00 151 CYS A CA 1
ATOM 728 C C . CYS A 1 134 ? 32.103 94.602 22.909 1.00 13.62 151 CYS A C 1
ATOM 729 O O . CYS A 1 134 ? 32.232 95.431 23.810 1.00 13.92 151 CYS A O 1
ATOM 732 N N . LEU A 1 135 ? 31.671 93.355 23.114 1.00 14.16 152 LEU A N 1
ATOM 733 C CA . LEU A 1 135 ? 31.348 92.845 24.450 1.00 14.35 152 LEU A CA 1
ATOM 734 C C . LEU A 1 135 ? 32.597 92.681 25.314 1.00 14.53 152 LEU A C 1
ATOM 735 O O . LEU A 1 135 ? 32.547 92.873 26.530 1.00 14.65 152 LEU A O 1
ATOM 740 N N . ALA A 1 136 ? 33.711 92.315 24.684 1.00 14.71 153 ALA A N 1
ATOM 741 C CA . ALA A 1 136 ? 34.981 92.182 25.384 1.00 14.86 153 ALA A CA 1
ATOM 742 C C . ALA A 1 136 ? 35.397 93.528 25.974 1.00 14.98 153 ALA A C 1
ATOM 743 O O . ALA A 1 136 ? 35.618 93.641 27.177 1.00 15.05 153 ALA A O 1
ATOM 745 N N . VAL A 1 137 ? 35.463 94.544 25.119 1.00 14.97 154 VAL A N 1
ATOM 746 C CA . VAL A 1 137 ? 35.929 95.872 25.515 1.00 14.98 154 VAL A CA 1
ATOM 747 C C . VAL A 1 137 ? 35.009 96.580 26.515 1.00 15.15 154 VAL A C 1
ATOM 748 O O . VAL A 1 137 ? 35.479 97.407 27.307 1.00 15.09 154 VAL A O 1
ATOM 752 N N . LEU A 1 138 ? 33.714 96.265 26.479 1.00 15.22 155 LEU A N 1
ATOM 753 C CA . LEU A 1 138 ? 32.732 96.966 27.312 1.00 15.48 155 LEU A CA 1
ATOM 754 C C . LEU A 1 138 ? 32.466 96.325 28.681 1.00 15.72 155 LEU A C 1
ATOM 755 O O . LEU A 1 138 ? 31.932 96.995 29.565 1.00 15.89 155 LEU A O 1
ATOM 760 N N . ALA A 1 139 ? 32.828 95.053 28.864 1.00 15.95 156 ALA A N 1
ATOM 761 C CA . ALA A 1 139 ? 32.390 94.299 30.052 1.00 16.15 156 ALA A CA 1
ATOM 762 C C . ALA A 1 139 ? 33.402 93.263 30.560 1.00 16.27 156 ALA A C 1
ATOM 763 O O . ALA A 1 139 ? 34.027 92.547 29.769 1.00 16.34 156 ALA A O 1
ATOM 765 N N . ASN A 1 140 ? 33.537 93.195 31.887 1.00 16.36 157 ASN A N 1
ATOM 766 C CA . ASN A 1 140 ? 34.425 92.243 32.566 1.00 16.47 157 ASN A CA 1
ATOM 767 C C . ASN A 1 140 ? 33.653 91.073 33.176 1.00 16.63 157 ASN A C 1
ATOM 768 O O . ASN A 1 140 ? 32.435 91.170 33.362 1.00 16.67 157 ASN A O 1
ATOM 773 N N . PRO A 1 141 ? 34.360 89.964 33.493 1.00 16.72 158 PRO A N 1
ATOM 774 C CA . PRO A 1 141 ? 33.714 88.849 34.189 1.00 16.68 158 PRO A CA 1
ATOM 775 C C . PRO A 1 141 ? 33.146 89.318 35.522 1.00 16.49 158 PRO A C 1
ATOM 776 O O . PRO A 1 141 ? 33.902 89.722 36.406 1.00 16.73 158 PRO A O 1
ATOM 780 N N . GLY A 1 142 ? 31.821 89.290 35.644 1.00 16.36 159 GLY A N 1
ATOM 781 C CA . GLY A 1 142 ? 31.130 89.802 36.829 1.00 16.29 159 GLY A CA 1
ATOM 782 C C . GLY A 1 142 ? 30.057 90.816 36.473 1.00 16.16 159 GLY A C 1
ATOM 783 O O . GLY A 1 142 ? 29.007 90.870 37.111 1.00 16.15 159 GLY A O 1
ATOM 784 N N . GLN A 1 143 ? 30.324 91.626 35.452 1.00 16.11 160 GLN A N 1
ATOM 785 C CA . GLN A 1 143 ? 29.355 92.611 34.968 1.00 15.96 160 GLN A CA 1
ATOM 786 C C . GLN A 1 143 ? 28.261 91.923 34.160 1.00 15.72 160 GLN A C 1
ATOM 787 O O . GLN A 1 143 ? 28.395 90.749 33.803 1.00 15.55 160 GLN A O 1
ATOM 793 N N . ASN A 1 144 ? 27.181 92.651 33.875 1.00 15.59 161 ASN A N 1
ATOM 794 C CA . ASN A 1 144 ? 26.063 92.099 33.105 1.00 15.52 161 ASN A CA 1
ATOM 795 C C . ASN A 1 144 ? 25.771 92.844 31.791 1.00 15.35 161 ASN A C 1
ATOM 796 O O . ASN A 1 144 ? 26.311 93.927 31.544 1.00 15.22 161 ASN A O 1
ATOM 801 N N . ILE A 1 145 ? 24.920 92.240 30.959 1.00 15.14 162 ILE A N 1
ATOM 802 C CA . ILE A 1 145 ? 24.409 92.875 29.741 1.00 14.98 162 ILE A CA 1
ATOM 803 C C . ILE A 1 145 ? 22.920 92.558 29.548 1.00 14.93 162 ILE A C 1
ATOM 804 O O . ILE A 1 145 ? 22.462 91.474 29.913 1.00 15.13 162 ILE A O 1
ATOM 809 N N . LEU A 1 146 ? 22.172 93.506 28.983 1.00 14.74 163 LEU A N 1
ATOM 810 C CA . LEU A 1 146 ? 20.753 93.301 28.669 1.00 14.52 163 LEU A CA 1
ATOM 811 C C . LEU A 1 146 ? 20.582 92.711 27.271 1.00 14.14 163 LEU A C 1
ATOM 812 O O . LEU A 1 146 ? 21.003 93.321 26.289 1.00 13.92 163 LEU A O 1
ATOM 817 N N . VAL A 1 147 ? 19.942 91.543 27.190 1.00 13.77 164 VAL A N 1
ATOM 818 C CA . VAL A 1 147 ? 19.719 90.843 25.917 1.00 13.30 164 VAL A CA 1
ATOM 819 C C . VAL A 1 147 ? 18.218 90.652 25.669 1.00 13.08 164 VAL A C 1
ATOM 820 O O . VAL A 1 147 ? 17.479 90.318 26.593 1.00 12.81 164 VAL A O 1
ATOM 824 N N . PRO A 1 148 ? 17.760 90.869 24.420 1.00 12.94 165 PRO A N 1
ATOM 825 C CA . PRO A 1 148 ? 16.337 90.696 24.117 1.00 12.93 165 PRO A CA 1
ATOM 826 C C . PRO A 1 148 ? 15.877 89.234 24.161 1.00 12.79 165 PRO A C 1
ATOM 827 O O . PRO A 1 148 ? 16.691 88.322 24.019 1.00 12.44 165 PRO A O 1
ATOM 831 N N . ARG A 1 149 ? 14.580 89.034 24.386 1.00 12.80 166 ARG A N 1
ATOM 832 C CA . ARG A 1 149 ? 13.940 87.725 24.213 1.00 12.79 166 ARG A CA 1
ATOM 833 C C . ARG A 1 149 ? 12.568 87.936 23.552 1.00 12.41 166 ARG A C 1
ATOM 834 O O . ARG A 1 149 ? 11.768 88.732 24.038 1.00 12.32 166 ARG A O 1
ATOM 842 N N . PRO A 1 150 ? 12.314 87.274 22.410 1.00 12.18 167 PRO A N 1
ATOM 843 C CA . PRO A 1 150 ? 13.225 86.394 21.693 1.00 12.03 167 PRO A CA 1
ATOM 844 C C . PRO A 1 150 ? 14.452 87.162 21.205 1.00 11.92 167 PRO A C 1
ATOM 845 O O . PRO A 1 150 ? 14.313 88.271 20.696 1.00 11.72 167 PRO A O 1
ATOM 849 N N . GLY A 1 151 ? 15.632 86.572 21.381 1.00 11.90 168 GLY A N 1
ATOM 850 C CA . GLY A 1 151 ? 16.880 87.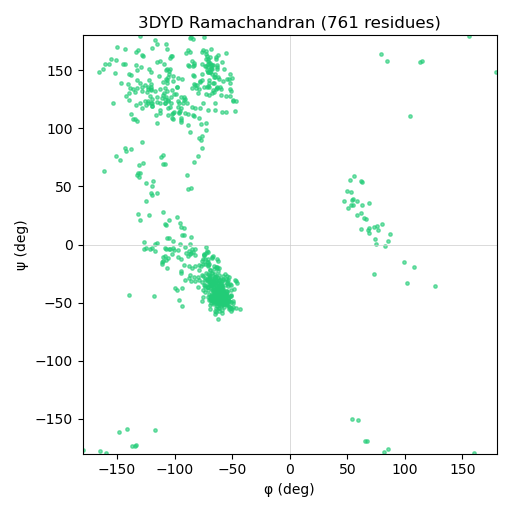182 20.959 1.00 12.11 168 GLY A CA 1
ATOM 851 C C . GLY A 1 151 ? 17.818 86.190 20.305 1.00 12.46 168 GLY A C 1
ATOM 852 O O . GLY A 1 151 ? 17.853 85.022 20.687 1.00 12.16 168 GLY A O 1
ATOM 853 N N . PHE A 1 152 ? 18.572 86.667 19.313 1.00 12.91 169 PHE A N 1
ATOM 854 C CA . PHE A 1 152 ? 19.629 85.892 18.663 1.00 13.47 169 PHE A CA 1
ATOM 855 C C . PHE A 1 152 ? 20.551 85.346 19.753 1.00 13.78 169 PHE A C 1
ATOM 856 O O . PHE A 1 152 ? 21.022 86.096 20.601 1.00 14.29 169 PHE A O 1
ATOM 864 N N . SER A 1 153 ? 20.799 84.042 19.728 1.00 14.01 170 SER A N 1
ATOM 865 C CA . SER A 1 153 ? 21.422 83.348 20.850 1.00 14.23 170 SER A CA 1
ATOM 866 C C . SER A 1 153 ? 22.925 83.578 21.039 1.00 14.48 170 SER A C 1
ATOM 867 O O . SER A 1 153 ? 23.487 83.165 22.051 1.00 14.34 170 SER A O 1
ATOM 870 N N . LEU A 1 154 ? 23.570 84.230 20.077 1.00 14.94 171 LEU A N 1
ATOM 871 C CA . LEU A 1 154 ? 25.005 84.493 20.152 1.00 15.35 171 LEU A CA 1
ATOM 872 C C . LEU A 1 154 ? 25.350 85.402 21.332 1.00 15.51 171 LEU A C 1
ATOM 873 O O . LEU A 1 154 ? 26.413 85.260 21.935 1.00 15.98 171 LEU A O 1
ATOM 878 N N . TYR A 1 155 ? 24.454 86.325 21.667 1.00 15.38 172 TYR A N 1
ATOM 879 C CA . TYR A 1 155 ? 24.717 87.269 22.748 1.00 15.49 172 TYR A CA 1
ATOM 880 C C . TYR A 1 155 ? 24.927 86.534 24.076 1.00 15.84 172 TYR A C 1
ATOM 881 O O . TYR A 1 155 ? 25.784 86.917 24.869 1.00 16.00 172 TYR A O 1
ATOM 890 N N . LYS A 1 156 ? 24.158 85.470 24.300 1.00 16.20 173 LYS A N 1
ATOM 891 C CA . LYS A 1 156 ? 24.255 84.687 25.533 1.00 16.56 173 LYS A CA 1
ATOM 892 C C . LYS A 1 156 ? 25.498 83.798 25.516 1.00 16.69 173 LYS A C 1
ATOM 893 O O . LYS A 1 156 ? 26.233 83.738 26.502 1.00 16.87 173 LYS A O 1
ATOM 899 N N . THR A 1 157 ? 25.734 83.124 24.390 1.00 16.91 174 THR A N 1
ATOM 900 C CA . THR A 1 157 ? 26.868 82.204 24.255 1.00 17.05 174 THR A CA 1
ATOM 901 C C . THR A 1 157 ? 28.211 82.927 24.389 1.00 16.98 174 THR A C 1
ATOM 902 O O . THR A 1 157 ? 29.125 82.412 25.028 1.00 16.92 174 THR A O 1
ATOM 906 N N . LEU A 1 158 ? 28.321 84.117 23.798 1.00 16.96 175 LEU A N 1
ATOM 907 C CA . LEU A 1 158 ? 29.550 84.915 23.897 1.00 16.87 175 LEU A CA 1
ATOM 908 C C . LEU A 1 158 ? 29.771 85.448 25.319 1.00 16.95 175 LEU A C 1
ATOM 909 O O . LEU A 1 158 ? 30.845 85.272 25.896 1.00 16.96 175 LEU A O 1
ATOM 914 N N . ALA A 1 159 ? 28.749 86.093 25.873 1.00 17.08 176 ALA A N 1
ATOM 915 C CA . ALA A 1 159 ? 28.838 86.717 27.191 1.00 17.12 176 ALA A CA 1
ATOM 916 C C . ALA A 1 159 ? 29.170 85.704 28.287 1.00 17.37 176 ALA A C 1
ATOM 917 O O . ALA A 1 159 ? 30.129 85.885 29.042 1.00 17.24 176 ALA A O 1
ATOM 919 N N . GLU A 1 160 ? 28.383 84.632 28.355 1.00 17.69 177 GLU A N 1
ATOM 920 C CA . GLU A 1 160 ? 28.533 83.632 29.414 1.00 17.93 177 GLU A CA 1
ATOM 921 C C . GLU A 1 160 ? 29.793 82.774 29.270 1.00 18.06 177 GLU A C 1
ATOM 922 O O . GLU A 1 160 ? 30.220 82.148 30.237 1.00 18.21 177 GLU A O 1
ATOM 928 N N . SER A 1 161 ? 30.383 82.745 28.077 1.00 18.23 178 SER A N 1
ATOM 929 C CA . SER A 1 161 ? 31.634 82.016 27.855 1.00 18.43 178 SER A CA 1
ATOM 930 C C . SER A 1 161 ? 32.857 82.800 28.336 1.00 18.57 178 SER A C 1
ATOM 931 O O . SER A 1 161 ? 33.872 82.196 28.681 1.00 18.67 178 SER A O 1
ATOM 934 N N . MET A 1 162 ? 32.770 84.132 28.338 1.00 18.74 179 MET A N 1
ATOM 935 C CA . MET A 1 162 ? 33.813 84.973 28.938 1.00 18.84 179 MET A CA 1
ATOM 936 C C . MET A 1 162 ? 33.365 85.563 30.289 1.00 18.61 179 MET A C 1
ATOM 937 O O . MET A 1 162 ? 33.922 86.557 30.761 1.00 18.91 179 MET A O 1
ATOM 942 N N . GLY A 1 163 ? 32.373 84.932 30.916 1.00 18.27 180 GLY A N 1
ATOM 943 C CA . GLY A 1 163 ? 32.009 85.234 32.302 1.00 17.85 180 GLY A CA 1
ATOM 944 C C . GLY A 1 163 ? 31.051 86.390 32.528 1.00 17.53 180 GLY A C 1
ATOM 945 O O . GLY A 1 163 ? 30.754 86.722 33.672 1.00 17.54 180 GLY A O 1
ATOM 946 N N . ILE A 1 164 ? 30.556 87.004 31.455 1.00 17.17 181 ILE A N 1
ATOM 947 C CA . ILE A 1 164 ? 29.562 88.073 31.583 1.00 16.91 181 ILE A CA 1
ATOM 948 C C . ILE A 1 164 ? 28.191 87.443 31.805 1.00 16.69 181 ILE A C 1
ATOM 949 O O . ILE A 1 164 ? 27.782 86.545 31.059 1.00 16.63 181 ILE A O 1
ATOM 954 N N . GLU A 1 165 ? 27.481 87.919 32.823 1.00 16.41 182 GLU A N 1
ATOM 955 C CA . GLU A 1 165 ? 26.148 87.400 33.128 1.00 16.22 182 GLU A CA 1
ATOM 956 C C . GLU A 1 165 ? 25.113 88.113 32.270 1.00 16.01 182 GLU A C 1
ATOM 957 O O . GLU A 1 165 ? 25.147 89.333 32.129 1.00 15.87 182 GLU A O 1
ATOM 963 N N . VAL A 1 166 ? 24.196 87.341 31.699 1.00 15.99 183 VAL A N 1
ATOM 964 C CA . VAL A 1 166 ? 23.166 87.878 30.816 1.00 15.80 183 VAL A CA 1
ATOM 965 C C . VAL A 1 166 ? 21.846 88.065 31.566 1.00 15.67 183 VAL A C 1
ATOM 966 O O . VAL A 1 166 ? 21.377 87.147 32.243 1.00 15.66 183 VAL A O 1
ATOM 970 N N . LYS A 1 167 ? 21.270 89.261 31.448 1.00 15.42 184 LYS A N 1
ATOM 971 C CA . LYS A 1 167 ? 19.898 89.524 31.881 1.00 15.28 184 LYS A CA 1
ATOM 972 C C . LYS A 1 167 ? 19.017 89.671 30.637 1.00 15.13 184 LYS A C 1
ATOM 973 O O . LYS A 1 167 ? 19.456 90.243 29.640 1.00 15.27 184 LYS A O 1
ATOM 979 N N . LEU A 1 168 ? 17.782 89.166 30.697 1.00 14.83 185 LEU A N 1
ATOM 980 C CA . LEU A 1 168 ? 16.881 89.154 29.532 1.00 14.59 185 LEU A CA 1
ATOM 981 C C . LEU A 1 168 ? 15.708 90.127 29.653 1.00 14.37 185 LEU A C 1
ATOM 982 O O . LEU A 1 168 ? 15.004 90.130 30.663 1.00 14.41 185 LEU A O 1
ATOM 987 N N . TYR A 1 169 ? 15.492 90.933 28.612 1.00 14.14 186 TYR A N 1
ATOM 988 C CA . TYR A 1 169 ? 14.338 91.835 28.550 1.00 14.01 186 TYR A CA 1
ATOM 989 C C . TYR A 1 169 ? 13.371 91.432 27.437 1.00 14.20 186 TYR A C 1
ATOM 990 O O . TYR A 1 169 ? 13.794 90.972 26.372 1.00 14.31 186 TYR A O 1
ATOM 999 N N . ASN A 1 170 ? 12.076 91.622 27.686 1.00 14.29 187 ASN A N 1
ATOM 1000 C CA . ASN A 1 170 ? 11.029 91.090 26.809 1.00 14.53 187 ASN A CA 1
ATOM 1001 C C . ASN A 1 170 ? 10.721 91.960 25.600 1.00 14.67 187 ASN A C 1
ATOM 1002 O O . ASN A 1 170 ? 10.764 93.189 25.679 1.00 14.78 187 ASN A O 1
ATOM 1007 N N . LEU A 1 171 ? 10.402 91.299 24.490 1.00 14.80 188 LEU A N 1
ATOM 1008 C CA . LEU A 1 171 ? 9.786 91.934 23.331 1.00 15.02 188 LEU A CA 1
ATOM 1009 C C . LEU A 1 171 ? 8.306 91.548 23.309 1.00 15.10 188 LEU A C 1
ATOM 1010 O O . LEU A 1 171 ? 7.952 90.436 23.696 1.00 15.12 188 LEU A O 1
ATOM 1015 N N . LEU A 1 172 ? 7.456 92.460 22.838 1.00 15.36 189 LEU A N 1
ATOM 1016 C CA . LEU A 1 172 ? 5.995 92.300 22.896 1.00 15.53 189 LEU A CA 1
ATOM 1017 C C . LEU A 1 172 ? 5.384 91.865 21.549 1.00 15.75 189 LEU A C 1
ATOM 1018 O O . LEU A 1 172 ? 5.313 92.672 20.619 1.00 15.62 189 LEU A O 1
ATOM 1023 N N . PRO A 1 173 ? 4.928 90.592 21.449 1.00 16.09 190 PRO A N 1
ATOM 1024 C CA . PRO A 1 173 ? 4.330 90.026 20.223 1.00 16.33 190 PRO A CA 1
ATOM 1025 C C . PRO A 1 173 ? 3.141 90.814 19.670 1.00 16.66 190 PRO A C 1
ATOM 1026 O O . PRO A 1 173 ? 2.998 90.958 18.450 1.00 16.57 190 PRO A O 1
ATOM 1030 N N . GLU A 1 174 ? 2.295 91.287 20.583 1.00 16.92 191 GLU A N 1
ATOM 1031 C CA . GLU A 1 174 ? 1.087 92.053 20.259 1.00 17.26 191 GLU A CA 1
ATOM 1032 C C . GLU A 1 174 ? 1.364 93.498 19.835 1.00 17.04 191 GLU A C 1
ATOM 1033 O O . GLU A 1 174 ? 0.482 94.151 19.279 1.00 17.18 191 GLU A O 1
ATOM 1039 N N . LYS A 1 175 ? 2.566 93.998 20.119 1.00 16.82 192 LYS A N 1
ATOM 1040 C CA . LYS A 1 175 ? 3.008 95.311 19.630 1.00 16.75 192 LYS A CA 1
ATOM 1041 C C . LYS A 1 175 ? 4.242 95.179 18.728 1.00 16.45 192 LYS A C 1
ATOM 1042 O O . LYS A 1 175 ? 5.267 95.813 18.972 1.00 16.44 192 LYS A O 1
ATOM 1048 N N . SER A 1 176 ? 4.129 94.343 17.696 1.00 16.16 193 SER A N 1
ATOM 1049 C CA . SER A 1 176 ? 5.158 94.195 16.659 1.00 15.95 193 SER A CA 1
ATOM 1050 C C . SER A 1 176 ? 6.564 93.905 17.202 1.00 15.64 193 SER A C 1
ATOM 1051 O O . SER A 1 176 ? 7.557 94.344 16.621 1.00 15.74 193 SER A O 1
ATOM 1054 N N . TRP A 1 177 ? 6.631 93.161 18.306 1.00 15.14 194 TRP A N 1
ATOM 1055 C CA . TRP A 1 177 ? 7.889 92.818 18.988 1.00 14.76 194 TRP A CA 1
ATOM 1056 C C . TRP A 1 177 ? 8.668 94.025 19.524 1.00 14.78 194 TRP A C 1
ATOM 1057 O O . TRP A 1 177 ? 9.891 93.964 19.680 1.00 14.64 194 TRP A O 1
ATOM 1068 N N . GLU A 1 178 ? 7.958 95.109 19.831 1.00 14.89 195 GLU A N 1
ATOM 1069 C CA . GLU A 1 178 ? 8.566 96.265 20.486 1.00 14.85 195 GLU A CA 1
ATOM 1070 C C . GLU A 1 178 ? 9.087 95.875 21.860 1.00 14.87 195 GLU A C 1
ATOM 1071 O O . GLU A 1 178 ? 8.575 94.948 22.489 1.00 15.04 195 GLU A O 1
ATOM 1077 N N . ILE A 1 179 ? 10.106 96.598 22.312 1.00 14.68 196 ILE A N 1
ATOM 1078 C CA . ILE A 1 179 ? 10.709 96.376 23.617 1.00 14.50 196 ILE A CA 1
ATOM 1079 C C . ILE A 1 179 ? 9.756 96.805 24.723 1.00 14.56 196 ILE A C 1
ATOM 1080 O O . ILE A 1 179 ? 9.091 97.834 24.610 1.00 14.88 196 ILE A O 1
ATOM 1085 N N . ASP A 1 180 ? 9.690 96.015 25.790 1.00 14.56 197 ASP A N 1
ATOM 1086 C CA . ASP A 1 180 ? 9.019 96.444 27.014 1.00 14.46 197 ASP A CA 1
ATOM 1087 C C . ASP A 1 180 ? 9.916 97.482 27.666 1.00 14.60 197 ASP A C 1
ATOM 1088 O O . ASP A 1 180 ? 10.876 97.135 28.352 1.00 14.55 197 ASP A O 1
ATOM 1093 N N . LEU A 1 181 ? 9.595 98.753 27.443 1.00 14.94 198 LEU A N 1
ATOM 1094 C CA . LEU A 1 181 ? 10.424 99.862 27.918 1.00 15.25 198 LEU A CA 1
ATOM 1095 C C . LEU A 1 181 ? 10.514 99.933 29.443 1.00 15.57 198 LEU A C 1
ATOM 1096 O O . LEU A 1 181 ? 11.584 100.225 29.980 1.00 15.65 198 LEU A O 1
ATOM 1101 N N . LYS A 1 182 ? 9.402 99.668 30.132 1.00 15.83 199 LYS A N 1
ATOM 1102 C CA . LYS A 1 182 ? 9.364 99.783 31.594 1.00 16.20 199 LYS A CA 1
ATOM 1103 C C . LYS A 1 182 ? 10.271 98.734 32.238 1.00 16.41 199 LYS A C 1
ATOM 1104 O O . LYS A 1 182 ? 11.088 99.058 33.105 1.00 16.28 199 LYS A O 1
ATOM 1110 N N . GLN A 1 183 ? 10.131 97.484 31.795 1.00 16.70 200 GLN A N 1
ATOM 1111 C CA . GLN A 1 183 ? 10.981 96.389 32.268 1.00 17.03 200 GLN A CA 1
ATOM 1112 C C . GLN A 1 183 ? 12.446 96.630 31.912 1.00 17.29 200 GLN A C 1
ATOM 1113 O O . GLN A 1 183 ? 13.342 96.326 32.706 1.00 17.56 200 GLN A O 1
ATOM 1119 N N . LEU A 1 184 ? 12.679 97.170 30.716 1.00 17.37 201 LEU A N 1
ATOM 1120 C CA . LEU A 1 184 ? 14.030 97.439 30.230 1.00 17.53 201 LEU A CA 1
ATOM 1121 C C . LEU A 1 184 ? 14.792 98.378 31.156 1.00 17.62 201 LEU A C 1
ATOM 1122 O O . LEU A 1 184 ? 15.944 98.112 31.496 1.00 17.59 201 LEU A O 1
ATOM 1127 N N . GLU A 1 185 ? 14.147 99.474 31.552 1.00 17.93 202 GLU A N 1
ATOM 1128 C CA . GLU A 1 185 ? 14.768 100.464 32.436 1.00 18.19 202 GLU A CA 1
ATOM 1129 C C . GLU A 1 185 ? 14.954 99.933 33.864 1.00 18.52 202 GLU A C 1
ATOM 1130 O O . GLU A 1 185 ? 15.877 100.353 34.563 1.00 18.64 202 GLU A O 1
ATOM 1136 N N . TYR A 1 186 ? 14.085 99.016 34.294 1.00 18.91 203 TYR A N 1
ATOM 1137 C CA . TYR A 1 186 ? 14.364 98.199 35.479 1.00 19.22 203 TYR A CA 1
ATOM 1138 C C . TYR A 1 186 ? 15.417 97.173 35.069 1.00 19.40 203 TYR A C 1
ATOM 1139 O O . TYR A 1 186 ? 15.838 97.142 33.911 1.00 19.35 203 TYR A O 1
ATOM 1148 N N . LEU A 1 187 ? 15.855 96.336 36.006 1.00 19.54 204 LEU A N 1
ATOM 1149 C CA . LEU A 1 187 ? 16.688 95.169 35.664 1.00 19.61 204 LEU A CA 1
ATOM 1150 C C . LEU A 1 187 ? 18.139 95.522 35.283 1.00 19.56 204 LEU A C 1
ATOM 1151 O O . LEU A 1 187 ? 19.034 94.683 35.429 1.00 19.50 204 LEU A O 1
ATOM 1156 N N . ILE A 1 188 ? 18.371 96.741 34.792 1.00 19.56 205 ILE A N 1
ATOM 1157 C CA . ILE A 1 188 ? 19.739 97.250 34.628 1.00 19.67 205 ILE A CA 1
ATOM 1158 C C . ILE A 1 188 ? 20.316 97.704 35.967 1.00 19.68 205 ILE A C 1
ATOM 1159 O O . ILE A 1 188 ? 19.793 98.619 36.612 1.00 19.89 205 ILE A O 1
ATOM 1164 N N . ASP A 1 189 ? 21.394 97.042 36.381 1.00 19.67 206 ASP A N 1
ATOM 1165 C CA . ASP A 1 189 ? 22.085 97.378 37.620 1.00 19.61 206 ASP A CA 1
ATOM 1166 C C . ASP A 1 189 ? 23.057 98.522 37.337 1.00 19.30 206 ASP A C 1
ATOM 1167 O O . ASP A 1 189 ? 23.207 98.954 36.193 1.00 19.30 206 ASP A O 1
ATOM 1172 N N . GLU A 1 190 ? 23.731 98.991 38.382 1.00 19.02 207 GLU A N 1
ATOM 1173 C CA . GLU A 1 190 ? 24.901 99.850 38.220 1.00 18.82 207 GLU A CA 1
ATOM 1174 C C . GLU A 1 190 ? 26.100 99.012 37.753 1.00 18.58 207 GLU A C 1
ATOM 1175 O O . GLU A 1 190 ? 27.155 99.555 37.418 1.00 18.37 207 GLU A O 1
ATOM 1181 N N . LYS A 1 191 ? 25.921 97.688 37.749 1.00 18.39 208 LYS A N 1
ATOM 1182 C CA . LYS A 1 191 ? 26.868 96.732 37.166 1.00 18.21 208 LYS A CA 1
ATOM 1183 C C . LYS A 1 191 ? 26.614 96.477 35.672 1.00 18.02 208 LYS A C 1
ATOM 1184 O O . LYS A 1 191 ? 27.394 95.771 35.024 1.00 18.05 208 LYS A O 1
ATOM 1190 N N . THR A 1 192 ? 25.530 97.033 35.126 1.00 17.73 209 THR A N 1
ATOM 1191 C CA . THR A 1 192 ? 25.169 96.802 33.723 1.00 17.51 209 THR A CA 1
ATOM 1192 C C . THR A 1 192 ? 26.100 97.531 32.756 1.00 17.35 209 THR A C 1
ATOM 1193 O O . THR A 1 192 ? 25.996 98.748 32.578 1.00 17.44 209 THR A O 1
ATOM 1197 N N . ALA A 1 193 ? 26.992 96.770 32.127 1.00 17.03 210 ALA A N 1
ATOM 1198 C CA . ALA A 1 193 ? 28.006 97.320 31.229 1.00 16.79 210 ALA A CA 1
ATOM 1199 C C . ALA A 1 193 ? 27.462 97.728 29.862 1.00 16.50 210 ALA A C 1
ATOM 1200 O O . ALA A 1 193 ? 28.042 98.594 29.207 1.00 16.35 210 ALA A O 1
ATOM 1202 N N . CYS A 1 194 ? 26.371 97.104 29.418 1.00 16.29 211 CYS A N 1
ATOM 1203 C CA . CYS A 1 194 ? 25.917 97.278 28.035 1.00 16.26 211 CYS A CA 1
ATOM 1204 C C . CYS A 1 194 ? 24.493 96.784 27.761 1.00 15.54 211 CYS A C 1
ATOM 1205 O O . CYS A 1 194 ? 24.031 95.814 28.364 1.00 15.55 211 CYS A O 1
ATOM 1208 N N . LEU A 1 195 ? 23.825 97.459 26.823 1.00 14.75 212 LEU A N 1
ATOM 1209 C CA . LEU A 1 195 ? 22.480 97.105 26.362 1.00 13.89 212 LEU A CA 1
ATOM 1210 C C . LEU A 1 195 ? 22.535 96.688 24.893 1.00 13.33 212 LEU A C 1
ATOM 1211 O O . LEU A 1 195 ? 22.974 97.463 24.047 1.00 13.08 212 LEU A O 1
ATOM 1216 N N . ILE A 1 196 ? 22.080 95.473 24.589 1.00 12.51 213 ILE A N 1
ATOM 1217 C CA . ILE A 1 196 ? 22.072 94.987 23.209 1.00 12.07 213 ILE A CA 1
ATOM 1218 C C . ILE A 1 196 ? 20.722 95.241 22.552 1.00 11.62 213 ILE A C 1
ATOM 1219 O O . ILE A 1 196 ? 19.687 94.865 23.091 1.00 11.91 213 ILE A O 1
ATOM 1224 N N . VAL A 1 197 ? 20.748 95.896 21.395 1.00 11.03 214 VAL A N 1
ATOM 1225 C CA . VAL A 1 197 ? 19.561 96.093 20.573 1.00 10.56 214 VAL A CA 1
ATOM 1226 C C . VAL A 1 197 ? 19.834 95.484 19.213 1.00 10.46 214 VAL A C 1
ATOM 1227 O O . VAL A 1 197 ? 20.862 95.781 18.600 1.00 10.20 214 VAL A O 1
ATOM 1231 N N . ASN A 1 198 ? 18.919 94.626 18.762 1.00 10.18 215 ASN A N 1
ATOM 1232 C CA . ASN A 1 198 ? 18.999 93.988 17.452 1.00 10.27 215 ASN A CA 1
ATOM 1233 C C . ASN A 1 198 ? 17.822 94.437 16.588 1.00 10.42 215 ASN A C 1
ATOM 1234 O O . ASN A 1 198 ? 16.669 94.085 16.859 1.00 10.29 215 ASN A O 1
ATOM 1239 N N . ASN A 1 199 ? 18.123 95.222 15.553 1.00 10.53 216 ASN A N 1
ATOM 1240 C CA . ASN A 1 199 ? 17.099 95.806 14.696 1.00 10.23 216 ASN A CA 1
ATOM 1241 C C . ASN A 1 199 ? 17.627 96.078 13.293 1.00 10.32 216 ASN A C 1
ATOM 1242 O O . ASN A 1 199 ? 18.599 96.815 13.143 1.00 10.23 216 ASN A O 1
ATOM 1247 N N . PRO A 1 200 ? 16.995 95.489 12.260 1.00 10.09 217 PRO A N 1
ATOM 1248 C CA . PRO A 1 200 ? 15.874 94.555 12.344 1.00 9.97 217 PRO A CA 1
ATOM 1249 C C . PRO A 1 200 ? 16.262 93.249 13.046 1.00 9.82 217 PRO A C 1
ATOM 1250 O O . PRO A 1 200 ? 17.448 92.934 13.154 1.00 9.62 217 PRO A O 1
ATOM 1254 N N . SER A 1 201 ? 15.264 92.504 13.516 1.00 9.72 218 SER A N 1
ATOM 1255 C CA . SER A 1 201 ? 15.489 91.400 14.452 1.00 9.61 218 SER A CA 1
ATOM 1256 C C . SER A 1 201 ? 15.554 90.024 13.800 1.00 9.62 218 SER A C 1
ATOM 1257 O O . SER A 1 201 ? 14.743 89.695 12.942 1.00 9.54 218 SER A O 1
ATOM 1260 N N . ASN A 1 202 ? 16.541 89.240 14.225 1.00 9.67 219 ASN A N 1
ATOM 1261 C CA . ASN A 1 202 ? 16.499 87.783 14.161 1.00 9.85 219 ASN A CA 1
ATOM 1262 C C . ASN A 1 202 ? 16.323 87.332 15.621 1.00 9.85 219 ASN A C 1
ATOM 1263 O O . ASN A 1 202 ? 17.184 87.630 16.453 1.00 9.36 219 ASN A O 1
ATOM 1268 N N . PRO A 1 203 ? 15.246 86.575 15.938 1.00 9.99 220 PRO A N 1
ATOM 1269 C CA . PRO A 1 203 ? 14.315 85.826 15.085 1.00 10.00 220 PRO A CA 1
ATOM 1270 C C . PRO A 1 203 ? 12.992 86.491 14.703 1.00 10.04 220 PRO A C 1
ATOM 1271 O O . PRO A 1 203 ? 12.239 85.903 13.922 1.00 10.08 220 PRO A O 1
ATOM 1275 N N . CYS A 1 204 ? 12.713 87.680 15.234 1.00 1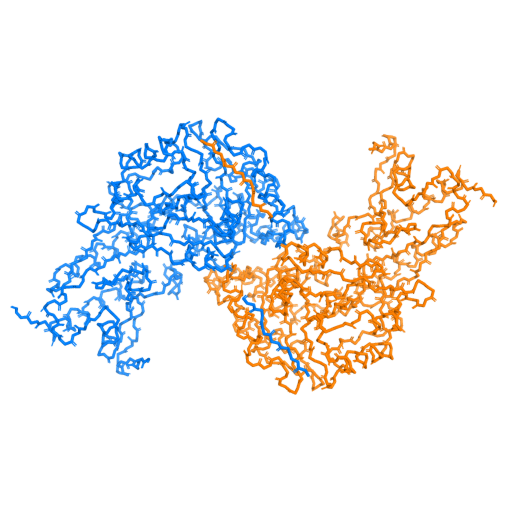0.07 221 CYS A N 1
ATOM 1276 C CA . CYS A 1 204 ? 11.375 88.290 15.145 1.00 10.38 221 CYS A CA 1
ATOM 1277 C C . CYS A 1 204 ? 10.996 88.891 13.780 1.00 10.59 221 CYS A C 1
ATOM 1278 O O . CYS A 1 204 ? 9.820 88.970 13.444 1.00 10.59 221 CYS A O 1
ATOM 1281 N N . GLY A 1 205 ? 11.982 89.321 13.002 1.00 10.94 222 GLY A N 1
ATOM 1282 C CA . GLY A 1 205 ? 11.722 89.959 11.704 1.00 11.08 222 GLY A CA 1
ATOM 1283 C C . GLY A 1 205 ? 11.166 91.373 11.808 1.00 11.09 222 GLY A C 1
ATOM 1284 O O . GLY A 1 205 ? 10.674 91.926 10.822 1.00 11.21 222 GLY A O 1
ATOM 1285 N N . SER A 1 206 ? 11.272 91.962 12.997 1.00 11.02 223 SER A N 1
ATOM 1286 C CA . SER A 1 206 ? 10.700 93.273 13.291 1.00 11.08 223 SER A CA 1
ATOM 1287 C C . SER A 1 206 ? 11.599 94.428 12.846 1.00 11.28 223 SER A C 1
ATOM 1288 O O . SER A 1 206 ? 12.809 94.283 12.733 1.00 11.11 223 SER A O 1
ATOM 1291 N N . VAL A 1 207 ? 10.981 95.581 12.624 1.00 11.61 224 VAL A N 1
ATOM 1292 C CA . VAL A 1 207 ? 11.681 96.805 12.271 1.00 11.77 224 VAL A CA 1
ATOM 1293 C C . VAL A 1 207 ? 11.097 97.921 13.131 1.00 12.23 224 VAL A C 1
ATOM 1294 O O . VAL A 1 207 ? 9.951 98.338 12.929 1.00 12.39 224 VAL A O 1
ATOM 1298 N N . PHE A 1 208 ? 11.873 98.384 14.109 1.00 12.55 225 PHE A N 1
ATOM 1299 C CA . PHE A 1 208 ? 11.380 99.374 15.056 1.00 12.91 225 PHE A CA 1
ATOM 1300 C C . PHE A 1 208 ? 11.066 100.698 14.353 1.00 13.21 225 PHE A C 1
ATOM 1301 O O . PHE A 1 208 ? 11.738 101.083 13.395 1.00 13.20 225 PHE A O 1
ATOM 1309 N N . SER A 1 209 ? 10.021 101.372 14.823 1.00 13.62 226 SER A N 1
ATOM 1310 C CA . SER A 1 209 ? 9.644 102.678 14.291 1.00 13.93 226 SER A CA 1
ATOM 1311 C C . SER A 1 209 ? 10.649 103.730 14.748 1.00 14.10 226 SER A C 1
ATOM 1312 O O . SER A 1 209 ? 11.375 103.517 15.724 1.00 14.14 226 SER A O 1
ATOM 1315 N N . LYS A 1 210 ? 10.696 104.857 14.042 1.00 14.35 227 LYS A N 1
ATOM 1316 C CA . LYS A 1 210 ? 11.567 105.961 14.437 1.00 14.56 227 LYS A CA 1
ATOM 1317 C C . LYS A 1 210 ? 11.207 106.368 15.863 1.00 14.57 227 LYS A C 1
ATOM 1318 O O . LYS A 1 210 ? 12.085 106.524 16.712 1.00 14.71 227 LYS A O 1
ATOM 1324 N N . ARG A 1 211 ? 9.909 106.518 16.113 1.00 14.51 228 ARG A N 1
ATOM 1325 C CA . ARG A 1 211 ? 9.396 106.820 17.453 1.00 14.63 228 ARG A CA 1
ATOM 1326 C C . ARG A 1 211 ? 9.946 105.888 18.524 1.00 14.28 228 ARG A C 1
ATOM 1327 O O . ARG A 1 211 ? 10.510 106.337 19.521 1.00 14.17 228 ARG A O 1
ATOM 1335 N N . HIS A 1 212 ? 9.771 104.588 18.311 1.00 14.17 229 HIS A N 1
ATOM 1336 C CA . HIS A 1 212 ? 10.172 103.590 19.300 1.00 13.96 229 HIS A CA 1
ATOM 1337 C C . HIS A 1 212 ? 11.682 103.594 19.528 1.00 13.80 229 HIS A C 1
ATOM 1338 O O . HIS A 1 212 ? 12.134 103.454 20.668 1.00 13.76 229 HIS A O 1
ATOM 1345 N N . LEU A 1 213 ? 12.452 103.764 18.453 1.00 13.53 230 LEU A N 1
ATOM 1346 C CA . LEU A 1 213 ? 13.912 103.872 18.564 1.00 13.37 230 LEU A CA 1
ATOM 1347 C C . LEU A 1 213 ? 14.326 105.074 19.422 1.00 13.40 230 LEU A C 1
ATOM 1348 O O . LEU A 1 213 ? 15.234 104.960 20.248 1.00 13.44 230 LEU A O 1
ATOM 1353 N N . GLN A 1 214 ? 13.655 106.212 19.243 1.00 13.44 231 GLN A N 1
ATOM 1354 C CA . GLN A 1 214 ? 13.911 107.383 20.086 1.00 13.53 231 GLN A CA 1
ATOM 1355 C C . GLN A 1 214 ? 13.560 107.064 21.531 1.00 13.56 231 GLN A C 1
ATOM 1356 O O . GLN A 1 214 ? 14.283 107.457 22.447 1.00 13.54 231 GLN A O 1
ATOM 1362 N N . LYS A 1 215 ? 12.450 106.354 21.729 1.00 13.57 232 LYS A N 1
ATOM 1363 C CA . LYS A 1 215 ? 12.035 105.941 23.073 1.00 13.68 232 LYS A CA 1
ATOM 1364 C C . LYS A 1 215 ? 13.083 105.037 23.733 1.00 13.65 232 LYS A C 1
ATOM 1365 O O . LYS A 1 215 ? 13.350 105.166 24.927 1.00 13.60 232 LYS A O 1
ATOM 1371 N N . ILE A 1 216 ? 13.686 104.140 22.956 1.00 13.79 233 ILE A N 1
ATOM 1372 C CA . ILE A 1 216 ? 14.747 103.275 23.483 1.00 13.89 233 ILE A CA 1
ATOM 1373 C C . ILE A 1 216 ? 15.991 104.097 23.814 1.00 13.97 233 ILE A C 1
ATOM 1374 O O . ILE A 1 216 ? 16.609 103.907 24.862 1.00 14.08 233 ILE A O 1
ATOM 1379 N N . LEU A 1 217 ? 16.362 105.005 22.917 1.00 13.96 234 LEU A N 1
ATOM 1380 C CA . LEU A 1 217 ? 17.491 105.894 23.174 1.00 13.91 234 LEU A CA 1
ATOM 1381 C C . LEU A 1 217 ? 17.268 106.687 24.461 1.00 13.86 234 LEU A C 1
ATOM 1382 O O . LEU A 1 217 ? 18.147 106.723 25.320 1.00 13.97 234 LEU A O 1
ATOM 1387 N N . ALA A 1 218 ? 16.082 107.283 24.597 1.00 13.78 235 ALA A N 1
ATOM 1388 C CA . ALA A 1 218 ? 15.708 108.073 25.785 1.00 13.78 235 ALA A CA 1
ATOM 1389 C C . ALA A 1 218 ? 15.889 107.322 27.111 1.00 13.73 235 ALA A C 1
ATOM 1390 O O . ALA A 1 218 ? 16.230 107.925 28.129 1.00 13.59 235 ALA A O 1
ATOM 1392 N N . VAL A 1 219 ? 15.658 106.010 27.092 1.00 13.83 236 VAL A N 1
ATOM 1393 C CA . VAL A 1 219 ? 15.854 105.168 28.273 1.00 13.80 236 VAL A CA 1
ATOM 1394 C C . VAL A 1 219 ? 17.330 105.130 28.670 1.00 13.67 236 VAL A C 1
ATOM 1395 O O . VAL A 1 219 ? 17.693 105.502 29.785 1.00 13.56 236 VAL A O 1
ATOM 1399 N N . ALA A 1 220 ? 18.171 104.701 27.733 1.00 13.71 237 ALA A N 1
ATOM 1400 C CA . ALA A 1 220 ? 19.607 104.516 27.975 1.00 13.70 237 ALA A CA 1
ATOM 1401 C C . ALA A 1 220 ? 20.364 105.805 28.292 1.00 13.66 237 ALA A C 1
ATOM 1402 O O . ALA A 1 220 ? 21.386 105.764 28.975 1.00 13.49 237 ALA A O 1
ATOM 1404 N N . ALA A 1 221 ? 19.877 106.935 27.784 1.00 13.80 238 ALA A N 1
ATOM 1405 C CA . ALA A 1 221 ? 20.527 108.226 28.010 1.00 13.99 238 ALA A CA 1
ATOM 1406 C C . ALA A 1 221 ? 20.382 108.651 29.463 1.00 14.19 238 ALA A C 1
ATOM 1407 O O . ALA A 1 221 ? 21.379 108.913 30.139 1.00 14.40 238 ALA A O 1
ATOM 1409 N N . ARG A 1 222 ? 19.140 108.705 29.939 1.00 14.26 239 ARG A N 1
ATOM 1410 C CA . ARG A 1 222 ? 18.853 109.107 31.319 1.00 14.28 239 ARG A CA 1
ATOM 1411 C C . ARG A 1 222 ? 19.233 108.019 32.336 1.00 14.26 239 ARG A C 1
ATOM 1412 O O . ARG A 1 222 ? 19.268 108.275 33.541 1.00 14.54 239 ARG A O 1
ATOM 1420 N N . GLN A 1 223 ? 19.502 106.810 31.848 1.00 14.16 240 GLN A N 1
ATOM 1421 C CA . GLN A 1 223 ? 19.989 105.718 32.688 1.00 14.04 240 GLN A CA 1
ATOM 1422 C C . GLN A 1 223 ? 21.492 105.464 32.471 1.00 13.94 240 GLN A C 1
ATOM 1423 O O . GLN A 1 223 ? 22.091 104.626 33.146 1.00 13.96 240 GLN A O 1
ATOM 1429 N N . CYS A 1 224 ? 22.085 106.187 31.521 1.00 13.81 241 CYS A N 1
ATOM 1430 C CA . CYS A 1 224 ? 23.537 106.208 31.302 1.00 13.76 241 CYS A CA 1
ATOM 1431 C C . CYS A 1 224 ? 24.173 104.830 31.056 1.00 13.55 241 CYS A C 1
ATOM 1432 O O . CYS A 1 224 ? 25.070 104.409 31.789 1.00 13.61 241 CYS A O 1
ATOM 1435 N N . VAL A 1 225 ? 23.710 104.142 30.014 1.00 13.28 242 VAL A N 1
ATOM 1436 C CA . VAL A 1 225 ? 24.288 102.856 29.606 1.00 13.12 242 VAL A CA 1
ATOM 1437 C C . VAL A 1 225 ? 24.455 102.816 28.079 1.00 12.78 242 VAL A C 1
ATOM 1438 O O . VAL A 1 225 ? 23.539 103.187 27.350 1.00 12.72 242 VAL A O 1
ATOM 1442 N N . PRO A 1 226 ? 25.628 102.375 27.593 1.00 12.55 243 PRO A N 1
ATOM 1443 C CA . PRO A 1 226 ? 25.894 102.370 26.150 1.00 12.51 243 PRO A CA 1
ATOM 1444 C C . PRO A 1 226 ? 25.198 101.228 25.396 1.00 12.46 243 PRO A C 1
ATOM 1445 O O . PRO A 1 226 ? 24.896 100.188 25.984 1.00 12.27 243 PRO A O 1
ATOM 1449 N N . ILE A 1 227 ? 24.970 101.430 24.100 1.00 12.37 244 ILE A N 1
ATOM 1450 C CA . ILE A 1 227 ? 24.247 100.463 23.274 1.00 12.38 244 ILE A CA 1
ATOM 1451 C C . ILE A 1 227 ? 25.142 99.767 22.235 1.00 12.35 244 ILE A C 1
ATOM 1452 O O . ILE A 1 227 ? 25.842 100.410 21.438 1.00 12.36 244 ILE A O 1
ATOM 1457 N N . LEU A 1 228 ? 25.117 98.441 22.269 1.00 12.07 245 LEU A N 1
ATOM 1458 C CA . LEU A 1 228 ? 25.706 97.624 21.228 1.00 11.75 245 LEU A CA 1
ATOM 1459 C C . LEU A 1 228 ? 24.566 97.311 20.270 1.00 11.57 245 LEU A C 1
ATOM 1460 O O . LEU A 1 228 ? 23.681 96.520 20.586 1.00 11.71 245 LEU A O 1
ATOM 1465 N N . ALA A 1 229 ? 24.569 97.972 19.114 1.00 11.21 246 ALA A N 1
ATOM 1466 C CA . ALA A 1 229 ? 23.504 97.816 18.127 1.00 10.71 246 ALA A CA 1
ATOM 1467 C C . ALA A 1 229 ? 23.901 96.789 17.064 1.00 10.44 246 ALA A C 1
ATOM 1468 O O . ALA A 1 229 ? 24.832 97.026 16.287 1.00 10.28 246 ALA A O 1
ATOM 1470 N N . ASP A 1 230 ? 23.199 95.655 17.031 1.00 9.81 247 ASP A N 1
ATOM 1471 C CA . ASP A 1 230 ? 23.426 94.653 16.001 1.00 9.77 247 ASP A CA 1
ATOM 1472 C C . ASP A 1 230 ? 22.545 94.978 14.798 1.00 9.69 247 ASP A C 1
ATOM 1473 O O . ASP A 1 230 ? 21.338 94.724 14.814 1.00 9.60 247 ASP A O 1
ATOM 1478 N N . GLU A 1 231 ? 23.161 95.547 13.765 1.00 9.51 248 GLU A N 1
ATOM 1479 C CA . GLU A 1 231 ? 22.450 95.991 12.574 1.00 9.50 248 GLU A CA 1
ATOM 1480 C C . GLU A 1 231 ? 22.981 95.283 11.321 1.00 9.58 248 GLU A C 1
ATOM 1481 O O . GLU A 1 231 ? 23.180 95.887 10.264 1.00 9.50 248 GLU A O 1
ATOM 1487 N N . ILE A 1 232 ? 23.180 93.974 11.458 1.00 9.86 249 ILE A N 1
ATOM 1488 C CA . ILE A 1 232 ? 23.516 93.104 10.335 1.00 10.04 249 ILE A CA 1
ATOM 1489 C C . ILE A 1 232 ? 22.408 93.142 9.259 1.00 10.29 249 ILE A C 1
ATOM 1490 O O . ILE A 1 232 ? 22.700 93.096 8.058 1.00 10.26 249 ILE A O 1
ATOM 1495 N N . TYR A 1 233 ? 21.154 93.290 9.692 1.00 10.43 250 TYR A N 1
ATOM 1496 C CA . TYR A 1 233 ? 20.006 93.364 8.775 1.00 10.58 250 TYR A CA 1
ATOM 1497 C C . TYR A 1 233 ? 19.635 94.785 8.364 1.00 10.55 250 TYR A C 1
ATOM 1498 O O . TYR A 1 233 ? 18.551 95.004 7.813 1.00 10.33 250 TYR A O 1
ATOM 1507 N N . GLY A 1 234 ? 20.521 95.745 8.619 1.00 10.70 251 GLY A N 1
ATOM 1508 C CA . GLY A 1 234 ? 20.267 97.141 8.247 1.00 10.79 251 GLY A CA 1
ATOM 1509 C C . GLY A 1 234 ? 20.026 97.296 6.756 1.00 10.75 251 GLY A C 1
ATOM 1510 O O . GLY A 1 234 ? 20.665 96.630 5.943 1.00 10.30 251 GLY A O 1
ATOM 1511 N N . ASP A 1 235 ? 19.075 98.158 6.407 1.00 11.32 252 ASP A N 1
ATOM 1512 C CA . ASP A 1 235 ? 18.656 98.399 5.014 1.00 11.72 252 ASP A CA 1
ATOM 1513 C C . ASP A 1 235 ? 17.932 97.203 4.380 1.00 12.07 252 ASP A C 1
ATOM 1514 O O . ASP A 1 235 ? 17.676 97.189 3.173 1.00 12.01 252 ASP A O 1
ATOM 1519 N N . MET A 1 236 ? 17.590 96.212 5.201 1.00 12.47 253 MET A N 1
ATOM 1520 C CA . MET A 1 236 ? 16.784 95.093 4.761 1.00 12.92 253 MET A CA 1
ATOM 1521 C C . MET A 1 236 ? 15.416 95.182 5.402 1.00 13.11 253 MET A C 1
ATOM 1522 O O . MET A 1 236 ? 15.057 94.394 6.265 1.00 12.80 253 MET A O 1
ATOM 1527 N N . VAL A 1 237 ? 14.672 96.181 4.950 1.00 14.04 254 VAL A N 1
ATOM 1528 C CA . VAL A 1 237 ? 13.304 96.426 5.369 1.00 14.73 254 VAL A CA 1
ATOM 1529 C C . VAL A 1 237 ? 12.436 96.353 4.120 1.00 15.47 254 VAL A C 1
ATOM 1530 O O . VAL A 1 237 ? 12.807 96.881 3.077 1.00 14.99 254 VAL A O 1
ATOM 1534 N N . PHE A 1 238 ? 11.299 95.673 4.217 1.00 16.84 255 PHE A N 1
ATOM 1535 C CA . PHE A 1 238 ? 10.467 95.426 3.037 1.00 18.00 255 PHE A CA 1
ATOM 1536 C C . PHE A 1 238 ? 9.014 95.856 3.175 1.00 19.27 255 PHE A C 1
ATOM 1537 O O . PHE A 1 238 ? 8.232 95.668 2.242 1.00 19.79 255 PHE A O 1
ATOM 1545 N N . SER A 1 239 ? 8.652 96.442 4.316 1.00 20.68 256 SER A N 1
ATOM 1546 C CA . SER A 1 239 ? 7.274 96.853 4.560 1.00 21.57 256 SER A CA 1
ATOM 1547 C C . SER A 1 239 ? 7.202 98.367 4.724 1.00 22.22 256 SER A C 1
ATOM 1548 O O . SER A 1 239 ? 8.111 99.090 4.303 1.00 22.31 256 SER A O 1
ATOM 1551 N N . ASP A 1 240 ? 6.124 98.839 5.349 1.00 23.11 257 ASP A N 1
ATOM 1552 C CA . ASP A 1 240 ? 5.905 100.269 5.555 1.00 23.79 257 ASP A CA 1
ATOM 1553 C C . ASP A 1 240 ? 6.526 100.727 6.875 1.00 24.03 257 ASP A C 1
ATOM 1554 O O . ASP A 1 240 ? 5.841 101.215 7.778 1.00 24.28 257 ASP A O 1
ATOM 1559 N N . CYS A 1 241 ? 7.838 100.528 6.969 1.00 24.18 258 CYS A N 1
ATOM 1560 C CA . CYS A 1 241 ? 8.670 101.104 8.016 1.00 24.33 258 CYS A CA 1
ATOM 1561 C C . CYS A 1 241 ? 9.971 101.503 7.324 1.00 23.75 258 CYS A C 1
ATOM 1562 O O . CYS A 1 241 ? 10.460 100.769 6.466 1.00 23.90 258 CYS A O 1
ATOM 1565 N N . LYS A 1 242 ? 10.510 102.670 7.654 1.00 22.96 259 LYS A N 1
ATOM 1566 C CA . LYS A 1 242 ? 11.824 103.050 7.148 1.00 22.47 259 LYS A CA 1
ATOM 1567 C C . LYS A 1 242 ? 12.851 102.403 8.064 1.00 21.88 259 LYS A C 1
ATOM 1568 O O . LYS A 1 242 ? 12.548 102.115 9.229 1.00 22.04 259 LYS A O 1
ATOM 1574 N N . TYR A 1 243 ? 14.053 102.154 7.546 1.00 20.89 260 TYR A N 1
ATOM 1575 C CA . TYR A 1 243 ? 15.172 101.781 8.409 1.00 20.00 260 TYR A CA 1
ATOM 1576 C C . TYR A 1 243 ? 15.979 103.022 8.779 1.00 19.20 260 TYR A C 1
ATOM 1577 O O . TYR A 1 243 ? 16.521 103.694 7.906 1.00 19.19 260 TYR A O 1
ATOM 1586 N N . GLU A 1 244 ? 16.024 103.329 10.072 1.00 18.32 261 GLU A N 1
ATOM 1587 C CA . GLU A 1 244 ? 16.995 104.267 10.617 1.00 17.66 261 GLU A CA 1
ATOM 1588 C C . GLU A 1 244 ? 18.011 103.451 11.393 1.00 16.62 261 GLU A C 1
ATOM 1589 O O . GLU A 1 244 ? 17.622 102.645 12.240 1.00 16.49 261 GLU A O 1
ATOM 1595 N N . PRO A 1 245 ? 19.310 103.634 11.097 1.00 15.57 262 PRO A N 1
ATOM 1596 C CA . PRO A 1 245 ? 20.327 103.104 12.005 1.00 15.00 262 PRO A CA 1
ATOM 1597 C C . PRO A 1 245 ? 20.223 103.793 13.365 1.00 14.24 262 PRO A C 1
ATOM 1598 O O . PRO A 1 245 ? 20.098 105.009 13.415 1.00 14.30 262 PRO A O 1
ATOM 1602 N N . LEU A 1 246 ? 20.282 103.021 14.447 1.00 13.64 263 LEU A N 1
ATOM 1603 C CA . LEU A 1 246 ? 20.068 103.533 15.812 1.00 13.40 263 LEU A CA 1
ATOM 1604 C C . LEU A 1 246 ? 20.836 104.827 16.113 1.00 13.51 263 LEU A C 1
ATOM 1605 O O . LEU A 1 246 ? 20.351 105.682 16.849 1.00 13.45 263 LEU A O 1
ATOM 1610 N N . ALA A 1 247 ? 21.986 105.024 15.520 1.00 13.60 264 ALA A N 1
ATOM 1611 C CA . ALA A 1 247 ? 22.804 106.150 15.832 1.00 13.76 264 ALA A CA 1
ATOM 1612 C C . ALA A 1 247 ? 22.483 107.432 15.106 1.00 14.07 264 ALA A C 1
ATOM 1613 O O . ALA A 1 247 ? 22.832 108.441 15.559 1.00 13.70 264 ALA A O 1
ATOM 1615 N N . THR A 1 248 ? 21.786 107.375 13.992 1.00 14.65 265 THR A N 1
ATOM 1616 C CA . THR A 1 248 ? 21.442 108.539 13.271 1.00 15.03 265 THR A CA 1
ATOM 1617 C C . THR A 1 248 ? 20.490 109.306 14.125 1.00 15.78 265 THR A C 1
ATOM 1618 O O . THR A 1 248 ? 20.165 110.409 13.822 1.00 16.48 265 THR A O 1
ATOM 1622 N N . LEU A 1 249 ? 20.026 108.683 15.195 1.00 16.38 266 LEU A N 1
ATOM 1623 C CA . LEU A 1 249 ? 19.048 109.264 16.051 1.00 16.43 266 LEU A CA 1
ATOM 1624 C C . LEU A 1 249 ? 19.578 109.470 17.418 1.00 16.73 266 LEU A C 1
ATOM 1625 O O . LEU A 1 249 ? 18.886 109.920 18.254 1.00 16.74 266 LEU A O 1
ATOM 1630 N N . SER A 1 250 ? 20.807 109.129 17.666 1.00 17.18 267 SER A N 1
ATOM 1631 C CA . SER A 1 250 ? 21.374 109.421 18.937 1.00 17.71 267 SER A CA 1
ATOM 1632 C C . SER A 1 250 ? 21.936 110.838 18.974 1.00 17.90 267 SER A C 1
ATOM 1633 O O . SER A 1 250 ? 22.180 111.460 17.949 1.00 18.41 267 SER A O 1
ATOM 1636 N N . THR A 1 251 ? 22.060 111.349 20.185 1.00 17.81 268 THR A N 1
ATOM 1637 C CA . THR A 1 251 ? 22.503 112.693 20.466 1.00 17.63 268 THR A CA 1
ATOM 1638 C C . THR A 1 251 ? 23.412 112.615 21.643 1.00 17.10 268 THR A C 1
ATOM 1639 O O . THR A 1 251 ? 24.456 113.205 21.693 1.00 16.97 268 THR A O 1
ATOM 1643 N N . ASP A 1 252 ? 22.998 111.850 22.606 1.00 16.51 269 ASP A N 1
ATOM 1644 C CA . ASP A 1 252 ? 23.834 111.651 23.765 1.00 16.07 269 ASP A CA 1
ATOM 1645 C C . ASP A 1 252 ? 24.183 110.238 24.220 1.00 15.39 269 ASP A C 1
ATOM 1646 O O . ASP A 1 252 ? 24.958 110.053 25.105 1.00 15.34 269 ASP A O 1
ATOM 1651 N N . VAL A 1 253 ? 23.628 109.241 23.554 1.00 14.59 270 VAL A N 1
ATOM 1652 C CA . VAL A 1 253 ? 23.897 107.827 23.825 1.00 13.83 270 VAL A CA 1
ATOM 1653 C C . VAL A 1 253 ? 24.967 107.304 22.862 1.00 13.37 270 VAL A C 1
ATOM 1654 O O . VAL A 1 253 ? 24.764 107.307 21.652 1.00 13.28 270 VAL A O 1
ATOM 1658 N N . PRO A 1 254 ? 26.114 106.854 23.395 1.00 12.79 271 PRO A N 1
ATOM 1659 C CA . PRO A 1 254 ? 27.181 106.346 22.545 1.00 12.32 271 PRO A CA 1
ATOM 1660 C C . PRO A 1 254 ? 26.931 104.900 22.148 1.00 11.83 271 PRO A C 1
ATOM 1661 O O . PRO A 1 254 ? 26.520 104.092 22.986 1.00 11.92 271 PRO A O 1
ATOM 1665 N N . ILE A 1 255 ? 27.184 104.582 20.880 1.00 11.00 272 ILE A N 1
ATOM 1666 C CA . ILE A 1 255 ? 26.777 103.311 20.299 1.00 10.23 272 ILE A CA 1
ATOM 1667 C C . ILE A 1 255 ? 27.910 102.652 19.516 1.00 9.98 272 ILE A C 1
ATOM 1668 O O . ILE A 1 255 ? 28.606 103.310 18.744 1.00 9.72 272 ILE A O 1
ATOM 1673 N N . LEU A 1 256 ? 28.090 101.354 19.730 1.00 9.55 273 LEU A N 1
ATOM 1674 C CA . LEU A 1 256 ? 28.907 100.527 18.859 1.00 9.36 273 LEU A CA 1
ATOM 1675 C C . LEU A 1 256 ? 27.955 99.723 17.959 1.00 9.43 273 LEU A C 1
ATOM 1676 O O . LEU A 1 256 ? 27.204 98.866 18.437 1.00 9.03 273 LEU A O 1
ATOM 1681 N N . SER A 1 257 ? 27.968 100.021 16.662 1.00 9.50 274 SER A N 1
ATOM 1682 C CA . SER A 1 257 ? 27.075 99.360 15.726 1.00 9.92 274 SER A CA 1
ATOM 1683 C C . SER A 1 257 ? 27.816 98.270 14.974 1.00 10.06 274 SER A C 1
ATOM 1684 O O . SER A 1 257 ? 28.881 98.513 14.408 1.00 10.35 274 SER A O 1
ATOM 1687 N N . CYS A 1 258 ? 27.236 97.076 14.958 1.00 10.21 275 CYS A N 1
ATOM 1688 C CA . CYS A 1 258 ? 27.834 95.938 14.291 1.00 10.29 275 CYS A CA 1
ATOM 1689 C C . CYS A 1 258 ? 27.026 95.589 13.048 1.00 10.69 275 CYS A C 1
ATOM 1690 O O . CYS A 1 258 ? 25.799 95.471 13.100 1.00 10.82 275 CYS A O 1
ATOM 1693 N N . GLY A 1 259 ? 27.729 95.469 11.923 1.00 10.70 276 GLY A N 1
ATOM 1694 C CA . GLY A 1 259 ? 27.127 95.121 10.648 1.00 10.52 276 GLY A CA 1
ATOM 1695 C C . GLY A 1 259 ? 28.066 94.191 9.906 1.00 10.49 276 GLY A C 1
ATOM 1696 O O . GLY A 1 259 ? 28.936 93.562 10.509 1.00 10.13 276 GLY A O 1
ATOM 1697 N N . GLY A 1 260 ? 27.901 94.128 8.593 1.00 10.47 277 GLY A N 1
ATOM 1698 C CA . GLY A 1 260 ? 28.703 93.247 7.751 1.00 10.54 277 GLY A CA 1
ATOM 1699 C C . GLY A 1 260 ? 28.031 92.873 6.445 1.00 10.39 277 GLY A C 1
ATOM 1700 O O . GLY A 1 260 ? 26.906 93.279 6.168 1.00 9.86 277 GLY A O 1
ATOM 1701 N N . LEU A 1 261 ? 28.744 92.082 5.652 1.00 10.65 278 LEU A N 1
ATOM 1702 C CA . LEU A 1 261 ? 28.292 91.671 4.330 1.00 10.53 278 LEU A CA 1
ATOM 1703 C C . LEU A 1 261 ? 27.332 90.489 4.350 1.00 10.28 278 LEU A C 1
ATOM 1704 O O . LEU A 1 261 ? 26.626 90.260 3.365 1.00 9.81 278 LEU A O 1
ATOM 1709 N N . ALA A 1 262 ? 27.318 89.751 5.461 1.00 9.77 279 ALA A N 1
ATOM 1710 C CA . ALA A 1 262 ? 26.732 88.400 5.518 1.00 9.84 279 ALA A CA 1
ATOM 1711 C C . ALA A 1 262 ? 25.328 88.268 4.929 1.00 9.74 279 ALA A C 1
ATOM 1712 O O . ALA A 1 262 ? 25.076 87.411 4.078 1.00 9.56 279 ALA A O 1
ATOM 1714 N N . LYS A 1 263 ? 24.416 89.109 5.399 1.00 9.44 280 LYS A N 1
ATOM 1715 C CA . LYS A 1 263 ? 23.011 88.933 5.092 1.00 9.53 280 LYS A CA 1
ATOM 1716 C C . LYS A 1 263 ? 22.581 89.787 3.910 1.00 9.53 280 LYS A C 1
ATOM 1717 O O . LYS A 1 263 ? 21.938 89.280 2.983 1.00 9.83 280 LYS A O 1
ATOM 1723 N N . ARG A 1 264 ? 22.956 91.063 3.925 1.00 9.44 281 ARG A N 1
ATOM 1724 C CA . ARG A 1 264 ? 22.530 91.990 2.884 1.00 9.66 281 ARG A CA 1
ATOM 1725 C C . ARG A 1 264 ? 23.179 91.689 1.529 1.00 9.55 281 ARG A C 1
ATOM 1726 O O . ARG A 1 264 ? 22.550 91.902 0.493 1.00 9.59 281 ARG A O 1
ATOM 1734 N N . TRP A 1 265 ? 24.414 91.181 1.536 1.00 9.32 282 TRP A N 1
ATOM 1735 C CA . TRP A 1 265 ? 25.095 90.768 0.296 1.00 8.98 282 TRP A CA 1
ATOM 1736 C C . TRP A 1 265 ? 25.140 89.250 0.112 1.00 9.30 282 TRP A C 1
ATOM 1737 O O . TRP A 1 265 ? 25.766 88.742 -0.829 1.00 9.49 282 TRP A O 1
ATOM 1748 N N . LEU A 1 266 ? 24.481 88.524 1.013 1.00 9.44 283 LEU A N 1
ATOM 1749 C CA . LEU A 1 266 ? 24.252 87.088 0.845 1.00 9.79 283 LEU A CA 1
ATOM 1750 C C . LEU A 1 266 ? 25.550 86.292 0.698 1.00 9.81 283 LEU A C 1
ATOM 1751 O O . LEU A 1 266 ? 25.604 85.329 -0.062 1.00 10.26 283 LEU A O 1
ATOM 1756 N N . VAL A 1 267 ? 26.583 86.689 1.437 1.00 9.87 284 VAL A N 1
ATOM 1757 C CA . VAL A 1 267 ? 27.864 85.973 1.456 1.00 9.71 284 VAL A CA 1
ATOM 1758 C C . VAL A 1 267 ? 28.333 85.782 2.902 1.00 10.03 284 VAL A C 1
ATOM 1759 O O . VAL A 1 267 ? 29.406 86.246 3.290 1.00 9.80 284 VAL A O 1
ATOM 1763 N N . PRO A 1 268 ? 27.516 85.095 3.717 1.00 10.49 285 PRO A N 1
ATOM 1764 C CA . PRO A 1 268 ? 27.846 84.942 5.128 1.00 10.54 285 PRO A CA 1
ATOM 1765 C C . PRO A 1 268 ? 29.162 84.225 5.379 1.00 10.38 285 PRO A C 1
ATOM 1766 O O . PRO A 1 268 ? 29.815 84.476 6.396 1.00 10.03 285 PRO A O 1
ATOM 1770 N N . GLY A 1 269 ? 29.537 83.335 4.463 1.00 10.06 286 GLY A N 1
ATOM 1771 C CA . GLY A 1 269 ? 30.724 82.515 4.636 1.00 9.65 286 GLY A CA 1
ATOM 1772 C C . GLY A 1 269 ? 32.011 83.289 4.455 1.00 9.30 286 GLY A C 1
ATOM 1773 O O . GLY A 1 269 ? 33.071 82.831 4.854 1.00 8.84 286 GLY A O 1
ATOM 1774 N N . TRP A 1 270 ? 31.918 84.470 3.852 1.00 9.29 287 TRP A N 1
ATOM 1775 C CA . TRP A 1 270 ? 33.099 85.263 3.525 1.00 8.87 287 TRP A CA 1
ATOM 1776 C C . TRP A 1 270 ? 33.779 85.877 4.758 1.00 8.81 287 TRP A C 1
ATOM 1777 O O . TRP A 1 270 ? 34.936 86.272 4.689 1.00 8.68 287 TRP A O 1
ATOM 1788 N N . ARG A 1 271 ? 33.062 85.936 5.878 1.00 9.02 288 ARG A N 1
ATOM 1789 C CA . ARG A 1 271 ? 33.634 86.304 7.181 1.00 9.16 288 ARG A CA 1
ATOM 1790 C C . ARG A 1 271 ? 34.186 87.718 7.204 1.00 9.36 288 ARG A C 1
ATOM 1791 O O . ARG A 1 271 ? 35.348 87.950 7.563 1.00 9.22 288 ARG A O 1
ATOM 1799 N N . LEU A 1 272 ? 33.343 88.665 6.816 1.00 9.46 289 LEU A N 1
ATOM 1800 C CA . LEU A 1 272 ? 33.686 90.066 6.951 1.00 9.80 289 LEU A CA 1
ATOM 1801 C C . LEU A 1 272 ? 32.523 90.830 7.557 1.00 9.38 289 LEU A C 1
ATOM 1802 O O . LEU A 1 272 ? 31.420 90.843 7.012 1.00 9.20 289 LEU A O 1
ATOM 1807 N N . GLY A 1 273 ? 32.798 91.444 8.706 1.00 9.10 290 GLY A N 1
ATOM 1808 C CA . GLY A 1 273 ? 31.878 92.342 9.374 1.00 8.80 290 GLY A CA 1
ATOM 1809 C C . GLY A 1 273 ? 32.612 93.585 9.826 1.00 8.74 290 GLY A C 1
ATOM 1810 O O . GLY A 1 273 ? 33.793 93.780 9.514 1.00 8.86 290 GLY A O 1
ATOM 1811 N N . TRP A 1 274 ? 31.924 94.441 10.566 1.00 8.44 291 TRP A N 1
ATOM 1812 C CA . TRP A 1 274 ? 32.556 95.656 11.032 1.00 8.11 291 TRP A CA 1
ATOM 1813 C C . TRP A 1 274 ? 31.883 96.242 12.263 1.00 7.93 291 TRP A C 1
ATOM 1814 O O . TRP A 1 274 ? 30.707 95.998 12.523 1.00 7.71 291 TRP A O 1
ATOM 1825 N N . ILE A 1 275 ? 32.672 97.012 13.006 1.00 7.69 292 ILE A N 1
ATOM 1826 C CA . ILE A 1 275 ? 32.207 97.836 14.109 1.00 7.59 292 ILE A CA 1
ATOM 1827 C C . ILE A 1 275 ? 32.231 99.304 13.649 1.00 7.89 292 ILE A C 1
ATOM 1828 O O . ILE A 1 275 ? 33.216 99.776 13.071 1.00 7.57 292 ILE A O 1
ATOM 1833 N N . LEU A 1 276 ? 31.130 100.003 13.894 1.00 8.11 293 LEU A N 1
ATOM 1834 C CA . LEU A 1 276 ? 31.032 101.432 13.654 1.00 8.44 293 LEU A CA 1
ATOM 1835 C C . LEU A 1 276 ? 30.893 102.096 15.012 1.00 8.68 293 LEU A C 1
ATOM 1836 O O . LEU A 1 276 ? 29.882 101.906 15.694 1.00 8.41 293 LEU A O 1
ATOM 1841 N N . ILE A 1 277 ? 31.909 102.866 15.398 1.00 9.04 294 ILE A N 1
ATOM 1842 C CA . ILE A 1 277 ? 31.930 103.534 16.695 1.00 9.43 294 ILE A CA 1
ATOM 1843 C C . ILE A 1 277 ? 31.253 104.899 16.565 1.00 9.69 294 ILE A C 1
ATOM 1844 O O . ILE A 1 277 ? 31.756 105.781 15.879 1.00 9.76 294 ILE A O 1
ATOM 1849 N N . HIS A 1 278 ? 30.099 105.048 17.206 1.00 10.15 295 HIS A N 1
ATOM 1850 C CA . HIS A 1 278 ? 29.365 106.304 17.222 1.00 10.66 295 HIS A CA 1
ATOM 1851 C C . HIS A 1 278 ? 29.437 106.881 18.630 1.00 11.20 295 HIS A C 1
ATOM 1852 O O . HIS A 1 278 ? 28.482 106.786 19.407 1.00 10.93 295 HIS A O 1
ATOM 1859 N N . ASP A 1 279 ? 30.583 107.464 18.965 1.00 12.08 296 ASP A N 1
ATOM 1860 C CA . ASP A 1 279 ? 30.771 108.061 20.288 1.00 12.74 296 ASP A CA 1
ATOM 1861 C C . ASP A 1 279 ? 29.992 109.366 20.381 1.00 13.09 296 ASP A C 1
ATOM 1862 O O . ASP A 1 279 ? 29.717 110.005 19.368 1.00 13.23 296 ASP A O 1
ATOM 1867 N N . ARG A 1 280 ? 29.619 109.733 21.601 1.00 13.67 297 ARG A N 1
ATOM 1868 C CA . ARG A 1 280 ? 29.035 111.037 21.886 1.00 14.00 297 ARG A CA 1
ATOM 1869 C C . ARG A 1 280 ? 29.733 111.605 23.101 1.00 14.44 297 ARG A C 1
ATOM 1870 O O . ARG A 1 280 ? 30.062 110.864 24.025 1.00 14.38 297 ARG A O 1
ATOM 1878 N N . ARG A 1 281 ? 29.979 112.912 23.087 1.00 14.98 298 ARG A N 1
ATOM 1879 C CA . ARG A 1 281 ? 30.544 113.612 24.244 1.00 15.65 298 ARG A CA 1
ATOM 1880 C C . ARG A 1 281 ? 31.812 112.932 24.796 1.00 15.70 298 ARG A C 1
ATOM 1881 O O . ARG A 1 281 ? 32.074 112.986 25.999 1.00 15.87 298 ARG A O 1
ATOM 1889 N N . ASP A 1 282 ? 32.590 112.301 23.917 1.00 15.76 299 ASP A N 1
ATOM 1890 C CA . ASP A 1 282 ? 33.770 111.513 24.311 1.00 15.83 299 ASP A CA 1
ATOM 1891 C C . ASP A 1 282 ? 33.505 110.538 25.476 1.00 15.72 299 ASP A C 1
ATOM 1892 O O . ASP A 1 282 ? 34.372 110.339 26.330 1.00 15.86 299 ASP A O 1
ATOM 1897 N N . ILE A 1 283 ? 32.322 109.927 25.512 1.00 15.52 300 ILE A N 1
ATOM 1898 C CA . ILE A 1 283 ? 31.998 108.981 26.584 1.00 15.30 300 ILE A CA 1
ATOM 1899 C C . ILE A 1 283 ? 32.872 107.725 26.480 1.00 15.36 300 ILE A C 1
ATOM 1900 O O . ILE A 1 283 ? 33.429 107.277 27.484 1.00 15.34 300 ILE A O 1
ATOM 1905 N N . PHE A 1 284 ? 32.996 107.170 25.274 1.00 15.32 301 PHE A N 1
ATOM 1906 C CA . PHE A 1 284 ? 33.932 106.066 25.027 1.00 15.39 301 PHE A CA 1
ATOM 1907 C C . PHE A 1 284 ? 35.382 106.551 25.134 1.00 15.51 301 PHE A C 1
ATOM 1908 O O . PHE A 1 284 ? 36.214 105.901 25.772 1.00 15.32 301 PHE A O 1
ATOM 1916 N N . GLY A 1 285 ? 35.680 107.679 24.489 1.00 15.82 302 GLY A N 1
ATOM 1917 C CA . GLY A 1 285 ? 37.031 108.259 24.500 1.00 16.01 302 GLY A CA 1
ATOM 1918 C C . GLY A 1 285 ? 38.055 107.372 23.811 1.00 16.18 302 GLY A C 1
ATOM 1919 O O . GLY A 1 285 ? 37.695 106.395 23.158 1.00 16.30 302 GLY A O 1
ATOM 1920 N N . ASN A 1 286 ? 39.334 107.704 23.970 1.00 16.39 303 ASN A N 1
ATOM 1921 C CA . ASN A 1 286 ? 40.420 106.929 23.359 1.00 16.70 303 ASN A CA 1
ATOM 1922 C C . ASN A 1 286 ? 40.609 105.538 23.971 1.00 16.74 303 ASN A C 1
ATOM 1923 O O . ASN A 1 286 ? 41.090 104.624 23.294 1.00 16.80 303 ASN A O 1
ATOM 1928 N N . GLU A 1 287 ? 40.232 105.387 25.240 1.00 16.65 304 GLU A N 1
ATOM 1929 C CA . GLU A 1 287 ? 40.419 104.131 25.974 1.00 16.68 304 GLU A CA 1
ATOM 1930 C C . GLU A 1 287 ? 39.730 102.958 25.283 1.00 16.53 304 GLU A C 1
ATOM 1931 O O . GLU A 1 287 ? 40.341 101.911 25.063 1.00 16.61 304 GLU A O 1
ATOM 1937 N N . ILE A 1 288 ? 38.453 103.138 24.956 1.00 16.35 305 ILE A N 1
ATOM 1938 C CA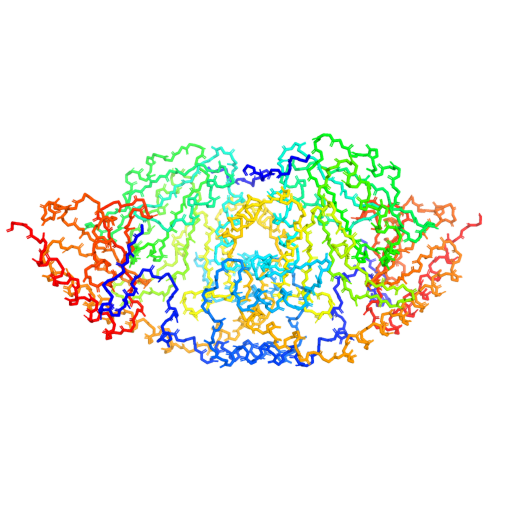 . ILE A 1 288 ? 37.679 102.089 24.294 1.00 16.20 305 ILE A CA 1
ATOM 1939 C C . ILE A 1 288 ? 38.183 101.844 22.886 1.00 15.96 305 ILE A C 1
ATOM 1940 O O . ILE A 1 288 ? 38.374 100.696 22.489 1.00 15.85 305 ILE A O 1
ATOM 1945 N N . ARG A 1 289 ? 38.423 102.920 22.144 1.00 15.99 306 ARG A N 1
ATOM 1946 C CA . ARG A 1 289 ? 39.019 102.814 20.810 1.00 16.07 306 ARG A CA 1
ATOM 1947 C C . ARG A 1 289 ? 40.300 101.994 20.866 1.00 16.19 306 ARG A C 1
ATOM 1948 O O . ARG A 1 289 ? 40.487 101.065 20.080 1.00 16.18 306 ARG A O 1
ATOM 1956 N N . ASP A 1 290 ? 41.170 102.335 21.813 1.00 16.34 307 ASP A N 1
ATOM 1957 C CA . ASP A 1 290 ? 42.436 101.630 21.983 1.00 16.47 307 ASP A CA 1
ATOM 1958 C C . ASP A 1 290 ? 42.214 100.197 22.479 1.00 16.18 307 ASP A C 1
ATOM 1959 O O . ASP A 1 290 ? 42.963 99.292 22.111 1.00 16.48 307 ASP A O 1
ATOM 1964 N N . GLY A 1 291 ? 41.187 99.989 23.302 1.00 15.68 308 GLY A N 1
ATOM 1965 C CA . GLY A 1 291 ? 40.832 98.644 23.760 1.00 15.44 308 GLY A CA 1
ATOM 1966 C C . GLY A 1 291 ? 40.411 97.749 22.604 1.00 15.20 308 GLY A C 1
ATOM 1967 O O . GLY A 1 291 ? 40.859 96.605 22.492 1.00 14.93 308 GLY A O 1
ATOM 1968 N N . LEU A 1 292 ? 39.541 98.280 21.749 1.00 15.06 309 LEU A N 1
ATOM 1969 C CA . LEU A 1 292 ? 39.149 97.615 20.506 1.00 14.86 309 LEU A CA 1
ATOM 1970 C C . LEU A 1 292 ? 40.362 97.251 19.648 1.00 14.93 309 LEU A C 1
ATOM 1971 O O . LEU A 1 292 ? 40.489 96.119 19.189 1.00 15.06 309 LEU A O 1
ATOM 1976 N N . VAL A 1 293 ? 41.252 98.213 19.443 1.00 15.10 310 VAL A N 1
ATOM 1977 C CA . VAL A 1 293 ? 42.453 98.012 18.624 1.00 15.19 310 VAL A CA 1
ATOM 1978 C C . VAL A 1 293 ? 43.379 96.904 19.170 1.00 15.51 310 VAL A C 1
ATOM 1979 O O . VAL A 1 293 ? 43.855 96.065 18.400 1.00 15.47 310 VAL A O 1
ATOM 1983 N N . LYS A 1 294 ? 43.631 96.898 20.481 1.00 15.56 311 LYS A N 1
ATOM 1984 C CA . LYS A 1 294 ? 44.466 95.851 21.092 1.00 15.96 311 LYS A CA 1
ATOM 1985 C C . LYS A 1 294 ? 43.842 94.464 20.910 1.00 15.91 311 LYS A C 1
ATOM 1986 O O . LYS A 1 294 ? 44.496 93.526 20.453 1.00 15.95 311 LYS A O 1
ATOM 1992 N N . LEU A 1 295 ? 42.572 94.344 21.277 1.00 15.96 312 LEU A N 1
ATOM 1993 C CA . LEU A 1 295 ? 41.864 93.074 21.163 1.00 16.12 312 LEU A CA 1
ATOM 1994 C C . LEU A 1 295 ? 41.850 92.560 19.727 1.00 16.21 312 LEU A C 1
ATOM 1995 O O . LEU A 1 295 ? 41.935 91.358 19.510 1.00 16.62 312 LEU A O 1
ATOM 2000 N N . SER A 1 296 ? 41.750 93.465 18.756 1.00 16.20 313 SER A N 1
ATOM 2001 C CA . SER A 1 296 ? 41.743 93.079 17.342 1.00 16.25 313 SER A CA 1
ATOM 2002 C C . SER A 1 296 ? 43.070 92.443 16.917 1.00 16.61 313 SER A C 1
ATOM 2003 O O . SER A 1 296 ? 43.084 91.529 16.094 1.00 16.53 313 SER A O 1
ATOM 2006 N N . GLN A 1 297 ? 44.180 92.925 17.480 1.00 17.03 314 GLN A N 1
ATOM 2007 C CA . GLN A 1 297 ? 45.516 92.383 17.169 1.00 17.43 314 GLN A CA 1
ATOM 2008 C C . GLN A 1 297 ? 45.680 90.916 17.588 1.00 17.57 314 GLN A C 1
ATOM 2009 O O . GLN A 1 297 ? 46.637 90.259 17.185 1.00 17.63 314 GLN A O 1
ATOM 2015 N N . ARG A 1 298 ? 44.738 90.408 18.378 1.00 17.71 315 ARG A N 1
ATOM 2016 C CA . ARG A 1 298 ? 44.689 88.992 18.730 1.00 18.10 315 ARG A CA 1
ATOM 2017 C C . ARG A 1 298 ? 44.486 88.070 17.515 1.00 17.92 315 ARG A C 1
ATOM 2018 O O . ARG A 1 298 ? 45.363 87.265 17.198 1.00 17.83 315 ARG A O 1
ATOM 2026 N N . ILE A 1 299 ? 43.333 88.198 16.851 1.00 17.88 316 ILE A N 1
ATOM 2027 C CA . ILE A 1 299 ? 42.943 87.322 15.725 1.00 17.64 316 ILE A CA 1
ATOM 2028 C C . ILE A 1 299 ? 43.555 87.797 14.395 1.00 17.10 316 ILE A C 1
ATOM 2029 O O . ILE A 1 299 ? 43.771 86.991 13.489 1.00 16.96 316 ILE A O 1
ATOM 2034 N N . LEU A 1 300 ? 43.813 89.105 14.298 1.00 16.45 317 LEU A N 1
ATOM 2035 C CA . LEU A 1 300 ? 44.419 89.771 13.123 1.00 15.77 317 LEU A CA 1
ATOM 2036 C C . LEU A 1 300 ? 43.460 90.063 11.956 1.00 14.91 317 LEU A C 1
ATOM 2037 O O . LEU A 1 300 ? 43.910 90.299 10.838 1.00 14.97 317 LEU A O 1
ATOM 2042 N N . GLY A 1 301 ? 42.153 90.043 12.205 1.00 13.91 318 GLY A N 1
ATOM 2043 C CA . GLY A 1 301 ? 41.186 90.562 11.233 1.00 13.14 318 GLY A CA 1
ATOM 2044 C C . GLY A 1 301 ? 40.785 89.637 10.091 1.00 12.60 318 GLY A C 1
ATOM 2045 O O . GLY A 1 301 ? 41.244 88.499 10.010 1.00 12.44 318 GLY A O 1
ATOM 2046 N N . PRO A 1 302 ? 39.921 90.133 9.186 1.00 11.74 319 PRO A N 1
ATOM 2047 C CA . PRO A 1 302 ? 39.308 89.320 8.139 1.00 11.22 319 PRO A CA 1
ATOM 2048 C C . PRO A 1 302 ? 40.154 89.198 6.870 1.00 10.90 319 PRO A C 1
ATOM 2049 O O . PRO A 1 302 ? 41.093 89.978 6.665 1.00 10.58 319 PRO A O 1
ATOM 2053 N N . CYS A 1 303 ? 39.786 88.238 6.023 1.00 10.48 320 CYS A N 1
ATOM 2054 C CA . CYS A 1 303 ? 40.510 87.928 4.785 1.00 10.25 320 CYS A CA 1
ATOM 2055 C C . CYS A 1 303 ? 40.777 89.187 3.962 1.00 9.75 320 CYS A C 1
ATOM 2056 O O . CYS A 1 303 ? 39.849 89.912 3.632 1.00 9.40 320 CYS A O 1
ATOM 2059 N N . THR A 1 304 ? 42.046 89.436 3.638 1.00 9.42 321 THR A N 1
ATOM 2060 C CA . THR A 1 304 ? 42.441 90.637 2.893 1.00 9.39 321 THR A CA 1
ATOM 2061 C C . THR A 1 304 ? 41.823 90.741 1.499 1.00 9.46 321 THR A C 1
ATOM 2062 O O . THR A 1 304 ? 41.669 91.847 0.999 1.00 9.26 321 THR A O 1
ATOM 2066 N N . ILE A 1 305 ? 41.478 89.609 0.883 1.00 9.80 322 ILE A N 1
ATOM 2067 C CA . ILE A 1 305 ? 40.797 89.619 -0.423 1.00 10.42 322 ILE A CA 1
ATOM 2068 C C . ILE A 1 305 ? 39.403 90.238 -0.347 1.00 10.43 322 ILE A C 1
ATOM 2069 O O . ILE A 1 305 ? 39.010 90.972 -1.245 1.00 10.66 322 ILE A O 1
ATOM 2074 N N . VAL A 1 306 ? 38.672 89.949 0.722 1.00 10.80 323 VAL A N 1
ATOM 2075 C CA . VAL A 1 306 ? 37.351 90.553 0.940 1.00 11.33 323 VAL A CA 1
ATOM 2076 C C . VAL A 1 306 ? 37.463 92.049 1.288 1.00 11.46 323 VAL A C 1
ATOM 2077 O O . VAL A 1 306 ? 36.621 92.849 0.877 1.00 11.64 323 VAL A O 1
ATOM 2081 N N . GLN A 1 307 ? 38.503 92.412 2.039 1.00 11.64 324 GLN A N 1
ATOM 2082 C CA . GLN A 1 307 ? 38.798 93.811 2.342 1.00 11.64 324 GLN A CA 1
ATOM 2083 C C . GLN A 1 307 ? 39.088 94.584 1.062 1.00 11.77 324 GLN A C 1
ATOM 2084 O O . GLN A 1 307 ? 38.556 95.667 0.855 1.00 11.53 324 GLN A O 1
ATOM 2090 N N . GLY A 1 308 ? 39.935 94.020 0.206 1.00 12.28 325 GLY A N 1
ATOM 2091 C CA . GLY A 1 308 ? 40.267 94.637 -1.081 1.00 12.79 325 GLY A CA 1
ATOM 2092 C C . GLY A 1 308 ? 39.100 94.752 -2.046 1.00 13.10 325 GLY A C 1
ATOM 2093 O O . GLY A 1 308 ? 39.082 95.632 -2.901 1.00 13.86 325 GLY A O 1
ATOM 2094 N N . ALA A 1 309 ? 38.126 93.861 -1.918 1.00 13.33 326 ALA A N 1
ATOM 2095 C CA . ALA A 1 309 ? 36.954 93.863 -2.795 1.00 13.52 326 ALA A CA 1
ATOM 2096 C C . ALA A 1 309 ? 35.845 94.798 -2.295 1.00 13.44 326 ALA A C 1
ATOM 2097 O O . ALA A 1 309 ? 34.866 95.028 -2.992 1.00 13.44 326 ALA A O 1
ATOM 2099 N N . LEU A 1 310 ? 36.008 95.341 -1.095 1.00 13.76 327 LEU A N 1
ATOM 2100 C CA . LEU A 1 310 ? 34.923 96.053 -0.410 1.00 13.95 327 LEU A CA 1
ATOM 2101 C C . LEU A 1 310 ? 34.475 97.293 -1.190 1.00 14.09 327 LEU A C 1
ATOM 2102 O O . LEU A 1 310 ? 33.274 97.538 -1.342 1.00 14.18 327 LEU A O 1
ATOM 2107 N N . LYS A 1 311 ? 35.437 98.052 -1.708 1.00 14.22 328 LYS A N 1
ATOM 2108 C CA . LYS A 1 311 ? 35.144 99.250 -2.488 1.00 14.37 328 LYS A CA 1
ATOM 2109 C C . LYS A 1 311 ? 34.171 98.946 -3.624 1.00 13.87 328 LYS A C 1
ATOM 2110 O O . LYS A 1 311 ? 33.119 99.574 -3.740 1.00 13.60 328 LYS A O 1
ATOM 2116 N N . SER A 1 312 ? 34.519 97.981 -4.466 1.00 13.58 329 SER A N 1
ATOM 2117 C CA . SER A 1 312 ? 33.660 97.641 -5.607 1.00 13.26 329 SER A CA 1
ATOM 2118 C C . SER A 1 312 ? 32.341 97.000 -5.169 1.00 12.87 329 SER A C 1
ATOM 2119 O O . SER A 1 312 ? 31.304 97.243 -5.786 1.00 12.93 329 SER A O 1
ATOM 2122 N N . ILE A 1 313 ? 32.370 96.211 -4.095 1.00 12.56 330 ILE A N 1
ATOM 2123 C CA . ILE A 1 313 ? 31.139 95.639 -3.529 1.00 12.23 330 ILE A CA 1
ATOM 2124 C C . ILE A 1 313 ? 30.140 96.732 -3.136 1.00 12.44 330 ILE A C 1
ATOM 2125 O O . ILE A 1 313 ? 28.962 96.659 -3.477 1.00 12.56 330 ILE A O 1
ATOM 2130 N N . LEU A 1 314 ? 30.612 97.744 -2.421 1.00 12.71 331 LEU A N 1
ATOM 2131 C CA . LEU A 1 314 ? 29.739 98.836 -1.989 1.00 12.85 331 LEU A CA 1
ATOM 2132 C C . LEU A 1 314 ? 29.418 99.778 -3.150 1.00 12.83 331 LEU A C 1
ATOM 2133 O O . LEU A 1 314 ? 28.290 100.233 -3.274 1.00 12.40 331 LEU A O 1
ATOM 2138 N N . CYS A 1 315 ? 30.404 100.045 -4.006 1.00 13.35 332 CYS A N 1
ATOM 2139 C CA . CYS A 1 315 ? 30.243 101.017 -5.100 1.00 13.75 332 CYS A CA 1
ATOM 2140 C C . CYS A 1 315 ? 29.490 100.473 -6.313 1.00 13.49 332 CYS A C 1
ATOM 2141 O O . CYS A 1 315 ? 28.731 101.211 -6.934 1.00 13.35 332 CYS A O 1
ATOM 2144 N N . ARG A 1 316 ? 29.696 99.203 -6.662 1.00 13.37 333 ARG A N 1
ATOM 2145 C CA . ARG A 1 316 ? 29.191 98.696 -7.944 1.00 13.56 333 ARG A CA 1
ATOM 2146 C C . ARG A 1 316 ? 27.995 97.749 -7.875 1.00 13.28 333 ARG A C 1
ATOM 2147 O O . ARG A 1 316 ? 27.376 97.484 -8.903 1.00 13.68 333 ARG A O 1
ATOM 2155 N N . THR A 1 317 ? 27.661 97.244 -6.691 1.00 13.07 334 THR A N 1
ATOM 2156 C CA . THR A 1 317 ? 26.492 96.373 -6.537 1.00 12.94 334 THR A CA 1
ATOM 2157 C C . THR A 1 317 ? 25.227 97.181 -6.846 1.00 12.86 334 THR A C 1
ATOM 2158 O O . THR A 1 317 ? 24.983 98.196 -6.189 1.00 12.86 334 THR A O 1
ATOM 2162 N N . PRO A 1 318 ? 24.423 96.743 -7.844 1.00 12.65 335 PRO A N 1
ATOM 2163 C CA . PRO A 1 318 ? 23.299 97.591 -8.271 1.00 12.51 335 PRO A CA 1
ATOM 2164 C C . PRO A 1 318 ? 22.158 97.696 -7.256 1.00 12.37 335 PRO A C 1
ATOM 2165 O O . PRO A 1 318 ? 21.994 96.833 -6.392 1.00 12.25 335 PRO A O 1
ATOM 2169 N N . GLY A 1 319 ? 21.397 98.779 -7.366 1.00 12.27 336 GLY A N 1
ATOM 2170 C CA . GLY A 1 319 ? 20.225 98.998 -6.537 1.00 12.33 336 GLY A CA 1
ATOM 2171 C C . GLY A 1 319 ? 19.208 97.887 -6.697 1.00 12.43 336 GLY A C 1
ATOM 2172 O O . GLY A 1 319 ? 18.572 97.484 -5.716 1.00 12.46 336 GLY A O 1
ATOM 2173 N N . GLU A 1 320 ? 19.078 97.382 -7.926 1.00 12.42 337 GLU A N 1
ATOM 2174 C CA . GLU A 1 320 ? 18.112 96.327 -8.252 1.00 12.76 337 GLU A CA 1
ATOM 2175 C C . GLU A 1 320 ? 18.381 94.995 -7.533 1.00 12.25 337 GLU A C 1
ATOM 2176 O O . GLU A 1 320 ? 17.441 94.254 -7.243 1.00 12.24 337 GLU A O 1
ATOM 2182 N N . PHE A 1 321 ? 19.648 94.694 -7.249 1.00 11.58 338 PHE A N 1
ATOM 2183 C CA . PHE A 1 321 ? 19.992 93.523 -6.435 1.00 11.23 338 PHE A CA 1
ATOM 2184 C C . PHE A 1 321 ? 19.344 93.590 -5.037 1.00 11.36 338 PHE A C 1
ATOM 2185 O O . PHE A 1 321 ? 18.703 92.626 -4.598 1.00 11.26 338 PHE A O 1
ATOM 2193 N N . TYR A 1 322 ? 19.511 94.722 -4.355 1.00 11.22 339 TYR A N 1
ATOM 2194 C CA . TYR A 1 322 ? 18.926 94.914 -3.018 1.00 11.47 339 TYR A CA 1
ATOM 2195 C C . TYR A 1 322 ? 17.390 94.896 -3.107 1.00 11.56 339 TYR A C 1
ATOM 2196 O O . TYR A 1 322 ? 16.706 94.256 -2.305 1.00 11.28 339 TYR A O 1
ATOM 2205 N N . HIS A 1 323 ? 16.867 95.598 -4.106 1.00 11.87 340 HIS A N 1
ATOM 2206 C CA . HIS A 1 323 ? 15.428 95.678 -4.341 1.00 12.19 340 HIS A CA 1
ATOM 2207 C C . HIS A 1 323 ? 14.809 94.297 -4.648 1.00 11.79 340 HIS A C 1
ATOM 2208 O O . HIS A 1 323 ? 13.819 93.928 -4.030 1.00 11.82 340 HIS A O 1
ATOM 2215 N N . ASN A 1 324 ? 15.396 93.533 -5.570 1.00 11.56 341 ASN A N 1
ATOM 2216 C CA . ASN A 1 324 ? 14.892 92.182 -5.886 1.00 11.59 341 ASN A CA 1
ATOM 2217 C C . ASN A 1 324 ? 14.944 91.243 -4.683 1.00 11.28 341 ASN A C 1
ATOM 2218 O O . ASN A 1 324 ? 14.076 90.399 -4.510 1.00 11.24 341 ASN A O 1
ATOM 2223 N N . THR A 1 325 ? 15.980 91.372 -3.868 1.00 11.23 342 THR A N 1
ATOM 2224 C CA . THR A 1 325 ? 16.098 90.565 -2.655 1.00 11.14 342 THR A CA 1
ATOM 2225 C C . THR A 1 325 ? 14.927 90.860 -1.721 1.00 11.76 342 THR A C 1
ATOM 2226 O O . THR A 1 325 ? 14.288 89.937 -1.203 1.00 12.04 342 THR A O 1
ATOM 2230 N N . LEU A 1 326 ? 14.648 92.148 -1.522 1.00 11.98 343 LEU A N 1
ATOM 2231 C CA . LEU A 1 326 ? 13.594 92.578 -0.610 1.00 12.16 343 LEU A CA 1
ATOM 2232 C C . LEU A 1 326 ? 12.201 92.282 -1.176 1.00 12.50 343 LEU A C 1
ATOM 2233 O O . LEU A 1 326 ? 11.262 92.044 -0.416 1.00 13.11 343 LEU A O 1
ATOM 2238 N N . SER A 1 327 ? 12.069 92.287 -2.500 1.00 12.77 344 SER A N 1
ATOM 2239 C CA . SER A 1 327 ? 10.804 91.923 -3.152 1.00 13.26 344 SER A CA 1
ATOM 2240 C C . SER A 1 327 ? 10.480 90.452 -2.960 1.00 13.24 344 SER A C 1
ATOM 2241 O O . SER A 1 327 ? 9.343 90.096 -2.645 1.00 13.14 344 SER A O 1
ATOM 2244 N N . PHE A 1 328 ? 11.485 89.606 -3.182 1.00 13.46 345 PHE A N 1
ATOM 2245 C CA . PHE A 1 328 ? 11.381 88.184 -2.881 1.00 13.82 345 PHE A CA 1
ATOM 2246 C C . PHE A 1 328 ? 11.031 87.961 -1.414 1.00 13.93 345 PHE A C 1
ATOM 2247 O O . PHE A 1 328 ? 10.156 87.157 -1.096 1.00 13.97 345 PHE A O 1
ATOM 2255 N N . LEU A 1 329 ? 11.720 88.667 -0.521 1.00 14.06 346 LEU A N 1
ATOM 2256 C CA . LEU A 1 329 ? 11.487 88.483 0.908 1.00 14.29 346 LEU A CA 1
ATOM 2257 C C . LEU A 1 329 ? 10.057 88.887 1.288 1.00 14.14 346 LEU A C 1
ATOM 2258 O O . LEU A 1 329 ? 9.405 88.180 2.052 1.00 13.88 346 LEU A O 1
ATOM 2263 N N . LYS A 1 330 ? 9.568 90.003 0.742 1.00 14.29 347 LYS A N 1
ATOM 2264 C CA . LYS A 1 330 ? 8.218 90.489 1.072 1.00 14.33 347 LYS A CA 1
ATOM 2265 C C . LYS A 1 330 ? 7.139 89.523 0.593 1.00 14.12 347 LYS A C 1
ATOM 2266 O O . LYS A 1 330 ? 6.258 89.147 1.368 1.00 13.95 347 LYS A O 1
ATOM 2272 N N . SER A 1 331 ? 7.219 89.132 -0.679 1.00 13.93 348 SER A N 1
ATOM 2273 C CA . SER A 1 331 ? 6.326 88.118 -1.259 1.00 14.08 348 SER A CA 1
ATOM 2274 C C . SER A 1 331 ? 6.248 86.865 -0.400 1.00 13.76 348 SER A C 1
ATOM 2275 O O . SER A 1 331 ? 5.164 86.366 -0.109 1.00 13.93 348 SER A O 1
ATOM 2278 N N . ASN A 1 332 ? 7.407 86.357 -0.001 1.00 13.34 349 ASN A N 1
ATOM 2279 C CA . ASN A 1 332 ? 7.467 85.105 0.736 1.00 13.07 349 ASN A CA 1
ATOM 2280 C C . ASN A 1 332 ? 6.916 85.302 2.149 1.00 13.00 349 ASN A C 1
ATOM 2281 O O . ASN A 1 332 ? 6.244 84.421 2.681 1.00 12.84 349 ASN A O 1
ATOM 2286 N N . ALA A 1 333 ? 7.179 86.473 2.734 1.00 13.08 350 ALA A N 1
ATOM 2287 C CA . ALA A 1 333 ? 6.604 86.859 4.042 1.00 12.98 350 ALA A CA 1
ATOM 2288 C C . ALA A 1 333 ? 5.077 86.941 4.011 1.00 12.70 350 ALA A C 1
ATOM 2289 O O . ALA A 1 333 ? 4.412 86.447 4.917 1.00 12.51 350 ALA A O 1
ATOM 2291 N N . ASP A 1 334 ? 4.535 87.568 2.970 1.00 12.83 351 ASP A N 1
ATOM 2292 C CA . ASP A 1 334 ? 3.078 87.657 2.770 1.00 12.97 351 ASP A CA 1
ATOM 2293 C C . ASP A 1 334 ? 2.477 86.254 2.673 1.00 12.89 351 ASP A C 1
ATOM 2294 O O . ASP A 1 334 ? 1.584 85.909 3.437 1.00 12.74 351 ASP A O 1
ATOM 2299 N N . LEU A 1 335 ? 2.990 85.460 1.731 1.00 13.11 352 LEU A N 1
ATOM 2300 C CA . LEU A 1 335 ? 2.577 84.064 1.539 1.00 13.28 352 LEU A CA 1
ATOM 2301 C C . LEU A 1 335 ? 2.623 83.256 2.830 1.00 13.54 352 LEU A C 1
ATOM 2302 O O . LEU A 1 335 ? 1.647 82.572 3.162 1.00 14.00 352 LEU A O 1
ATOM 2307 N N . CYS A 1 336 ? 3.745 83.339 3.550 1.00 13.57 353 CYS A N 1
ATOM 2308 C CA . CYS A 1 336 ? 3.927 82.592 4.797 1.00 13.58 353 CYS A CA 1
ATOM 2309 C C . CYS A 1 336 ? 3.006 83.110 5.896 1.00 13.57 353 CYS A C 1
ATOM 2310 O O . CYS A 1 336 ? 2.311 82.326 6.548 1.00 13.15 353 CYS A O 1
ATOM 2313 N N . TYR A 1 337 ? 3.009 84.430 6.102 1.00 13.43 354 TYR A N 1
ATOM 2314 C CA . TYR A 1 337 ? 2.141 85.034 7.101 1.00 13.29 354 TYR A CA 1
ATOM 2315 C C . TYR A 1 337 ? 0.686 84.688 6.826 1.00 13.50 354 TYR A C 1
ATOM 2316 O O . TYR A 1 337 ? -0.047 84.298 7.737 1.00 13.66 354 TYR A O 1
ATOM 2325 N N . GLY A 1 338 ? 0.269 84.858 5.573 1.00 13.70 355 GLY A N 1
ATOM 2326 C CA . GLY A 1 338 ? -1.120 84.618 5.184 1.00 13.94 355 GLY A CA 1
ATOM 2327 C C . GLY A 1 338 ? -1.541 83.174 5.407 1.00 14.10 355 GLY A C 1
ATOM 2328 O O . GLY A 1 338 ? -2.602 82.912 5.975 1.00 14.05 355 GLY A O 1
ATOM 2329 N N . ALA A 1 339 ? -0.726 82.245 4.926 1.00 14.21 356 ALA A N 1
ATOM 2330 C CA . ALA A 1 339 ? -0.916 80.835 5.114 1.00 14.29 356 ALA A CA 1
ATOM 2331 C C . ALA A 1 339 ? -1.184 80.455 6.544 1.00 14.50 356 ALA A C 1
ATOM 2332 O O . ALA A 1 339 ? -2.156 79.826 6.827 1.00 14.36 356 ALA A O 1
ATOM 2334 N N . LEU A 1 340 ? -0.354 80.920 7.452 1.00 14.68 357 LEU A N 1
ATOM 2335 C CA . LEU A 1 340 ? -0.357 80.420 8.807 1.00 14.80 357 LEU A CA 1
ATOM 2336 C C . LEU A 1 340 ? -1.331 81.140 9.699 1.00 15.04 357 LEU A C 1
ATOM 2337 O O . LEU A 1 340 ? -1.680 80.656 10.712 1.00 15.44 357 LEU A O 1
ATOM 2342 N N . ALA A 1 341 ? -1.759 82.312 9.298 1.00 15.39 358 ALA A N 1
ATOM 2343 C CA . ALA A 1 341 ? -2.846 83.013 9.956 1.00 15.30 358 ALA A CA 1
ATOM 2344 C C . ALA A 1 341 ? -4.162 82.261 9.794 1.00 15.17 358 ALA A C 1
ATOM 2345 O O . ALA A 1 341 ? -4.830 81.972 10.758 1.00 15.63 358 ALA A O 1
ATOM 2347 N N . ALA A 1 342 ? -4.460 81.920 8.555 1.00 14.68 359 ALA A N 1
ATOM 2348 C CA . ALA A 1 342 ? -5.467 80.993 8.212 1.00 14.20 359 ALA A CA 1
ATOM 2349 C C . ALA A 1 342 ? -5.483 79.716 9.012 1.00 13.78 359 ALA A C 1
ATOM 2350 O O . ALA A 1 342 ? -6.511 79.220 9.279 1.00 14.23 359 ALA A O 1
ATOM 2352 N N . ILE A 1 343 ? -4.357 79.212 9.450 1.00 13.18 360 ILE A N 1
ATOM 2353 C CA . ILE A 1 343 ? -4.377 78.026 10.258 1.00 12.68 360 ILE A CA 1
ATOM 2354 C C . ILE A 1 343 ? -4.811 78.213 11.689 1.00 12.64 360 ILE A C 1
ATOM 2355 O O . ILE A 1 343 ? -4.199 78.899 12.420 1.00 12.92 360 ILE A O 1
ATOM 2360 N N . PRO A 1 344 ? -5.849 77.533 12.110 1.00 12.23 361 PRO A N 1
ATOM 2361 C CA . PRO A 1 344 ? -6.265 77.615 13.490 1.00 12.04 361 PRO A CA 1
ATOM 2362 C C . PRO A 1 344 ? -5.246 77.072 14.469 1.00 11.89 361 PRO A C 1
ATOM 2363 O O . PRO A 1 344 ? -4.738 76.043 14.260 1.00 11.55 361 PRO A O 1
ATOM 2367 N N . GLY A 1 345 ? -4.979 77.788 15.537 1.00 11.66 362 GLY A N 1
ATOM 2368 C CA . GLY A 1 345 ? -3.974 77.385 16.524 1.00 11.57 362 GLY A CA 1
ATOM 2369 C C . GLY A 1 345 ? -2.631 78.082 16.365 1.00 11.70 362 GLY A C 1
ATOM 2370 O O . GLY A 1 345 ? -1.792 78.041 17.274 1.00 11.54 362 GLY A O 1
ATOM 2371 N N . LEU A 1 346 ? -2.419 78.706 15.205 1.00 11.67 363 LEU A N 1
ATOM 2372 C CA . LEU A 1 346 ? -1.197 79.439 14.927 1.00 11.75 363 LEU A CA 1
ATOM 2373 C C . LEU A 1 346 ? -1.504 80.922 14.821 1.00 12.10 363 LEU A C 1
ATOM 2374 O O . LEU A 1 346 ? -2.471 81.319 14.164 1.00 11.95 363 LEU A O 1
ATOM 2379 N N . ARG A 1 347 ? -0.672 81.724 15.483 1.00 12.33 364 ARG A N 1
ATOM 2380 C CA . ARG A 1 347 ? -0.768 83.174 15.446 1.00 12.55 364 ARG A CA 1
ATOM 2381 C C . ARG A 1 347 ? 0.598 83.742 15.080 1.00 12.35 364 ARG A C 1
ATOM 2382 O O . ARG A 1 347 ? 1.404 84.035 15.969 1.00 12.33 364 ARG A O 1
ATOM 2390 N N . PRO A 1 348 ? 0.871 83.891 13.774 1.00 11.99 365 PRO A N 1
ATOM 2391 C CA . PRO A 1 348 ? 2.107 84.534 13.361 1.00 12.02 365 PRO A CA 1
ATOM 2392 C C . PRO A 1 348 ? 2.084 86.043 13.613 1.00 12.06 365 PRO A C 1
ATOM 2393 O O . PRO A 1 348 ? 1.018 86.644 13.671 1.00 11.98 365 PRO A O 1
ATOM 2397 N N . VAL A 1 349 ? 3.260 86.632 13.786 1.00 12.32 366 VAL A N 1
ATOM 2398 C CA . VAL A 1 349 ? 3.399 88.080 13.891 1.00 12.65 366 VAL A CA 1
ATOM 2399 C C . VAL A 1 349 ? 4.150 88.522 12.654 1.00 12.89 366 VAL A C 1
ATOM 2400 O O . VAL A 1 349 ? 5.300 88.132 12.465 1.00 13.28 366 VAL A O 1
ATOM 2404 N N . ARG A 1 350 ? 3.500 89.314 11.804 1.00 13.08 367 ARG A N 1
ATOM 2405 C CA . ARG A 1 350 ? 4.025 89.557 10.457 1.00 13.45 367 ARG A CA 1
ATOM 2406 C C . ARG A 1 350 ? 5.302 90.416 10.515 1.00 13.25 367 ARG A C 1
ATOM 2407 O O . ARG A 1 350 ? 5.353 91.397 11.260 1.00 13.31 367 ARG A O 1
ATOM 2415 N N . PRO A 1 351 ? 6.335 90.037 9.741 1.00 12.86 368 PRO A N 1
ATOM 2416 C CA . PRO A 1 351 ? 7.618 90.720 9.787 1.00 12.66 368 PRO A CA 1
ATOM 2417 C C . PRO A 1 351 ? 7.691 91.901 8.832 1.00 12.56 368 PRO A C 1
ATOM 2418 O O . PRO A 1 351 ? 6.997 91.924 7.815 1.00 12.44 368 PRO A O 1
ATOM 2422 N N . SER A 1 352 ? 8.551 92.862 9.160 1.00 12.56 369 SER A N 1
ATOM 2423 C CA . SER A 1 352 ? 8.808 94.013 8.290 1.00 12.39 369 SER A CA 1
ATOM 2424 C C . SER A 1 352 ? 10.203 93.974 7.667 1.00 12.26 369 SER A C 1
ATOM 2425 O O . SER A 1 352 ? 10.484 94.720 6.725 1.00 12.18 369 SER A O 1
ATOM 2428 N N . GLY A 1 353 ? 11.068 93.113 8.187 1.00 12.15 370 GLY A N 1
ATOM 2429 C CA . GLY A 1 353 ? 12.445 93.067 7.722 1.00 12.56 370 GLY A CA 1
ATOM 2430 C C . GLY A 1 353 ? 13.186 91.817 8.132 1.00 12.64 370 GLY A C 1
ATOM 2431 O O . GLY A 1 353 ? 12.625 90.932 8.774 1.00 12.90 370 GLY A O 1
ATOM 2432 N N . ALA A 1 354 ? 14.465 91.764 7.768 1.00 13.02 371 ALA A N 1
ATOM 2433 C CA . ALA A 1 354 ? 15.306 90.583 7.982 1.00 13.04 371 ALA A CA 1
ATOM 2434 C C . ALA A 1 354 ? 14.708 89.382 7.254 1.00 13.05 371 ALA A C 1
ATOM 2435 O O . ALA A 1 354 ? 14.038 89.553 6.235 1.00 12.75 371 ALA A O 1
ATOM 2437 N N . MET A 1 355 ? 14.940 88.179 7.771 1.00 13.45 372 MET A N 1
ATOM 2438 C CA . MET A 1 355 ? 14.704 86.946 7.002 1.00 14.06 372 MET A CA 1
ATOM 2439 C C . MET A 1 355 ? 13.873 85.879 7.739 1.00 13.91 372 MET A C 1
ATOM 2440 O O . MET A 1 355 ? 13.901 84.693 7.384 1.00 13.88 372 MET A O 1
ATOM 2445 N N . TYR A 1 356 ? 13.116 86.312 8.742 1.00 13.81 373 TYR A N 1
ATOM 2446 C CA . TYR A 1 356 ? 12.369 85.400 9.597 1.00 13.84 373 TYR A CA 1
ATOM 2447 C C . TYR A 1 356 ? 11.016 85.979 9.983 1.00 13.46 373 TYR A C 1
ATOM 2448 O O . TYR A 1 356 ? 10.734 87.160 9.761 1.00 13.02 373 TYR A O 1
ATOM 2457 N N . LEU A 1 357 ? 10.182 85.117 10.544 1.00 13.10 374 LEU A N 1
ATOM 2458 C CA . LEU A 1 357 ? 9.057 85.560 11.341 1.00 12.99 374 LEU A CA 1
ATOM 2459 C C . LEU A 1 357 ? 8.837 84.573 12.470 1.00 12.90 374 LEU A C 1
ATOM 2460 O O . LEU A 1 357 ? 9.254 83.419 12.386 1.00 13.16 374 LEU A O 1
ATOM 2465 N N . MET A 1 358 ? 8.224 85.054 13.541 1.00 12.84 375 MET A N 1
ATOM 2466 C CA . MET A 1 358 ? 7.891 84.222 14.679 1.00 12.99 375 MET A CA 1
ATOM 2467 C C . MET A 1 358 ? 6.409 83.878 14.607 1.00 12.78 375 MET A C 1
ATOM 2468 O O . MET A 1 358 ? 5.599 84.680 14.143 1.00 12.36 375 MET A O 1
ATOM 2473 N N . VAL A 1 359 ? 6.078 82.667 15.043 1.00 12.55 376 VAL A N 1
ATOM 2474 C CA . VAL A 1 359 ? 4.713 82.183 15.046 1.00 12.45 376 VAL A CA 1
ATOM 2475 C C . VAL A 1 359 ? 4.362 81.713 16.445 1.00 12.27 376 VAL A C 1
ATOM 2476 O O . VAL A 1 359 ? 5.049 80.858 16.997 1.00 12.33 376 VAL A O 1
ATOM 2480 N N . GLY A 1 360 ? 3.303 82.273 17.020 1.00 12.23 377 GLY A N 1
ATOM 2481 C CA . GLY A 1 360 ? 2.793 81.801 18.303 1.00 12.30 377 GLY A CA 1
ATOM 2482 C C . GLY A 1 360 ? 1.987 80.526 18.115 1.00 12.47 377 GLY A C 1
ATOM 2483 O O . GLY A 1 360 ? 1.240 80.395 17.138 1.00 12.32 377 GLY A O 1
ATOM 2484 N N . ILE A 1 361 ? 2.151 79.584 19.041 1.00 12.63 378 ILE A N 1
ATOM 2485 C CA . ILE A 1 361 ? 1.379 78.346 19.051 1.00 12.86 378 ILE A CA 1
ATOM 2486 C C . ILE A 1 361 ? 0.394 78.394 20.198 1.00 13.09 378 ILE A C 1
ATOM 2487 O O . ILE A 1 361 ? 0.801 78.540 21.349 1.00 13.14 378 ILE A O 1
ATOM 2492 N N . GLU A 1 362 ? -0.894 78.272 19.888 1.00 13.40 379 GLU A N 1
ATOM 2493 C CA . GLU A 1 362 ? -1.938 78.263 20.913 1.00 13.76 379 GLU A CA 1
ATOM 2494 C C . GLU A 1 362 ? -1.962 76.907 21.615 1.00 14.04 379 GLU A C 1
ATOM 2495 O O . GLU A 1 362 ? -2.776 76.037 21.285 1.00 14.06 379 GLU A O 1
ATOM 2501 N N . MET A 1 363 ? -1.083 76.747 22.602 1.00 14.31 380 MET A N 1
ATOM 2502 C CA . MET A 1 363 ? -0.855 75.449 23.255 1.00 14.62 380 MET A CA 1
ATOM 2503 C C . MET A 1 363 ? -2.109 74.748 23.780 1.00 14.45 380 MET A C 1
ATOM 2504 O O . MET A 1 363 ? -2.131 73.521 23.859 1.00 14.42 380 MET A O 1
ATOM 2509 N N . GLU A 1 364 ? -3.136 75.518 24.137 1.00 14.38 381 GLU A N 1
ATOM 2510 C CA . GLU A 1 364 ? -4.383 74.951 24.662 1.00 14.60 381 GLU A CA 1
ATOM 2511 C C . GLU A 1 364 ? -5.187 74.199 23.591 1.00 14.43 381 GLU A C 1
ATOM 2512 O O . GLU A 1 364 ? -5.942 73.282 23.903 1.00 14.34 381 GLU A O 1
ATOM 2518 N N . HIS A 1 365 ? -5.004 74.579 22.331 1.00 14.44 382 HIS A N 1
ATOM 2519 C CA . HIS A 1 365 ? -5.668 73.909 21.218 1.00 14.26 382 HIS A CA 1
ATOM 2520 C C . HIS A 1 365 ? -4.883 72.692 20.696 1.00 14.22 382 HIS A C 1
ATOM 2521 O O . HIS A 1 365 ? -5.323 72.027 19.751 1.00 14.39 382 HIS A O 1
ATOM 2528 N N . PHE A 1 366 ? -3.737 72.399 21.313 1.00 13.94 383 PHE A N 1
ATOM 2529 C CA . PHE A 1 366 ? -2.938 71.220 20.979 1.00 13.81 383 PHE A CA 1
ATOM 2530 C C . PHE A 1 366 ? -2.567 70.459 22.252 1.00 14.27 383 PHE A C 1
ATOM 2531 O O . PHE A 1 366 ? -1.394 70.421 22.629 1.00 14.35 383 PHE A O 1
ATOM 2539 N N . PRO A 1 367 ? -3.564 69.839 22.914 1.00 14.75 384 PRO A N 1
ATOM 2540 C CA . PRO A 1 367 ? -3.326 69.173 24.199 1.00 15.09 384 PRO A CA 1
ATOM 2541 C C . PRO A 1 367 ? -2.152 68.201 24.166 1.00 15.40 384 PRO A C 1
ATOM 2542 O O . PRO A 1 367 ? -1.331 68.212 25.082 1.00 15.70 384 PRO A O 1
ATOM 2546 N N . GLU A 1 368 ? -2.060 67.403 23.103 1.00 15.69 385 GLU A N 1
ATOM 2547 C CA . GLU A 1 368 ? -0.981 66.418 22.941 1.00 16.01 385 GLU A CA 1
ATOM 2548 C C . GLU A 1 368 ? 0.422 66.968 23.226 1.00 16.02 385 GLU A C 1
ATOM 2549 O O . GLU A 1 368 ? 1.291 66.215 23.653 1.00 15.83 385 GLU A O 1
ATOM 2555 N N . PHE A 1 369 ? 0.645 68.261 22.972 1.00 16.23 386 PHE A N 1
ATOM 2556 C CA . PHE A 1 369 ? 1.983 68.854 23.092 1.00 16.53 386 PHE A CA 1
ATOM 2557 C C . PHE A 1 369 ? 2.145 69.740 24.330 1.00 16.88 386 PHE A C 1
ATOM 2558 O O . PHE A 1 369 ? 1.217 70.439 24.747 1.00 17.15 386 PHE A O 1
ATOM 2566 N N . GLU A 1 370 ? 3.344 69.700 24.904 1.00 17.08 387 GLU A N 1
ATOM 2567 C CA . GLU A 1 370 ? 3.704 70.536 26.045 1.00 17.19 387 GLU A CA 1
ATOM 2568 C C . GLU A 1 370 ? 4.370 71.810 25.550 1.00 16.83 387 GLU A C 1
ATOM 2569 O O . GLU A 1 370 ? 3.954 72.917 25.893 1.00 17.03 387 GLU A O 1
ATOM 2575 N N . ASN A 1 371 ? 5.400 71.618 24.729 1.00 16.27 388 ASN A N 1
ATOM 2576 C CA . ASN A 1 371 ? 6.302 72.674 24.285 1.00 15.87 388 ASN A CA 1
ATOM 2577 C C . ASN A 1 371 ? 6.211 72.910 22.784 1.00 15.00 388 ASN A C 1
ATOM 2578 O O . ASN A 1 371 ? 5.563 72.156 22.056 1.00 14.86 388 ASN A O 1
ATOM 2583 N N . ASP A 1 372 ? 6.886 73.964 22.339 1.00 14.04 389 ASP A N 1
ATOM 2584 C CA . ASP A 1 372 ? 7.192 74.161 20.925 1.00 13.42 389 ASP A CA 1
ATOM 2585 C C . ASP A 1 372 ? 8.181 73.106 20.426 1.00 12.97 389 ASP A C 1
ATOM 2586 O O . ASP A 1 372 ? 8.226 72.815 19.227 1.00 13.06 389 ASP A O 1
ATOM 2591 N N . VAL A 1 373 ? 8.973 72.552 21.347 1.00 12.24 390 VAL A N 1
ATOM 2592 C CA . VAL A 1 373 ? 9.943 71.507 21.033 1.00 11.56 390 VAL A CA 1
ATOM 2593 C C . VAL A 1 373 ? 9.243 70.221 20.582 1.00 11.39 390 VAL A C 1
ATOM 2594 O O . VAL A 1 373 ? 9.637 69.615 19.595 1.00 11.45 390 VAL A O 1
ATOM 2598 N N . GLU A 1 374 ? 8.209 69.807 21.299 1.00 11.27 391 GLU A N 1
ATOM 2599 C CA . GLU A 1 374 ? 7.445 68.624 20.899 1.00 11.39 391 GLU A CA 1
ATOM 2600 C C . GLU A 1 374 ? 6.692 68.866 19.596 1.00 10.73 391 GLU A C 1
ATOM 2601 O O . GLU A 1 374 ? 6.689 68.013 18.708 1.00 10.58 391 GLU A O 1
ATOM 2607 N N . PHE A 1 375 ? 6.051 70.028 19.505 1.00 10.14 392 PHE A N 1
ATOM 2608 C CA . PHE A 1 375 ? 5.323 70.427 18.313 1.00 9.77 392 PHE A CA 1
ATOM 2609 C C . PHE A 1 375 ? 6.218 70.305 17.085 1.00 9.55 392 PHE A C 1
ATOM 2610 O O . PHE A 1 375 ? 5.839 69.662 16.113 1.00 9.29 392 PHE A O 1
ATOM 2618 N N . THR A 1 376 ? 7.401 70.912 17.134 1.00 9.54 393 THR A N 1
ATOM 2619 C CA . THR A 1 376 ? 8.303 70.904 15.978 1.00 9.84 393 THR A CA 1
ATOM 2620 C C . THR A 1 376 ? 8.881 69.515 15.714 1.00 10.16 393 THR A C 1
ATOM 2621 O O . THR A 1 376 ? 9.210 69.195 14.575 1.00 9.50 393 THR A O 1
ATOM 2625 N N . GLU A 1 377 ? 9.007 68.706 16.771 1.00 10.64 394 GLU A N 1
ATOM 2626 C CA . GLU A 1 377 ? 9.478 67.325 16.654 1.00 11.32 394 GLU A CA 1
ATOM 2627 C C . GLU A 1 377 ? 8.448 66.422 15.964 1.00 11.35 394 GLU A C 1
ATOM 2628 O O . GLU A 1 377 ? 8.788 65.670 15.055 1.00 11.89 394 GLU A O 1
ATOM 2634 N N . ARG A 1 378 ? 7.195 66.500 16.394 1.00 11.13 395 ARG A N 1
ATOM 2635 C CA . ARG A 1 378 ? 6.132 65.722 15.770 1.00 11.04 395 ARG A CA 1
ATOM 2636 C C . ARG A 1 378 ? 5.899 66.158 14.332 1.00 10.70 395 ARG A C 1
ATOM 2637 O O . ARG A 1 378 ? 5.660 65.322 13.463 1.00 10.69 395 ARG A O 1
ATOM 2645 N N . LEU A 1 379 ? 5.964 67.466 14.095 1.00 10.11 396 LEU A N 1
ATOM 2646 C CA . LEU A 1 379 ? 5.847 68.019 12.750 1.00 9.67 396 LEU A CA 1
ATOM 2647 C C . LEU A 1 379 ? 6.885 67.401 11.818 1.00 9.48 396 LEU A C 1
ATOM 2648 O O . LEU A 1 379 ? 6.574 67.062 10.675 1.00 9.45 396 LEU A O 1
ATOM 2653 N N . VAL A 1 380 ? 8.112 67.245 12.309 1.00 9.18 397 VAL A N 1
ATOM 2654 C CA . VAL A 1 380 ? 9.158 66.572 11.546 1.00 8.80 397 VAL A CA 1
ATOM 2655 C C . VAL A 1 380 ? 8.731 65.113 11.331 1.00 8.79 397 VAL A C 1
ATOM 2656 O O . VAL A 1 380 ? 8.746 64.611 10.196 1.00 8.62 397 VAL A O 1
ATOM 2660 N N . ALA A 1 381 ? 8.310 64.461 12.416 1.00 8.17 398 ALA A N 1
ATOM 2661 C CA . ALA A 1 381 ? 7.924 63.051 12.378 1.00 8.08 398 ALA A CA 1
ATOM 2662 C C . ALA A 1 381 ? 6.818 62.772 11.358 1.00 7.77 398 ALA A C 1
ATOM 2663 O O . ALA A 1 381 ? 6.893 61.793 10.614 1.00 7.14 398 ALA A O 1
ATOM 2665 N N . GLU A 1 382 ? 5.809 63.642 11.330 1.00 7.62 399 GLU A N 1
ATOM 2666 C CA . GLU A 1 382 ? 4.607 63.421 10.532 1.00 7.79 399 GLU A CA 1
ATOM 2667 C C . GLU A 1 382 ? 4.664 64.052 9.139 1.00 7.73 399 GLU A C 1
ATOM 2668 O O . GLU A 1 382 ? 4.181 63.449 8.193 1.00 7.67 399 GLU A O 1
ATOM 2674 N N . GLN A 1 383 ? 5.257 65.242 9.016 1.00 7.38 400 GLN A N 1
ATOM 2675 C CA . GLN A 1 383 ? 5.265 65.986 7.745 1.00 7.38 400 GLN A CA 1
ATOM 2676 C C . GLN A 1 383 ? 6.649 66.294 7.152 1.00 7.31 400 GLN A C 1
ATOM 2677 O O . GLN A 1 383 ? 6.734 66.860 6.067 1.00 7.00 400 GLN A O 1
ATOM 2683 N N . SER A 1 384 ? 7.722 65.930 7.848 1.00 7.60 401 SER A N 1
ATOM 2684 C CA . SER A 1 384 ? 9.073 66.245 7.399 1.00 7.93 401 SER A CA 1
ATOM 2685 C C . SER A 1 384 ? 9.255 67.744 7.116 1.00 8.31 401 SER A C 1
ATOM 2686 O O . SER A 1 384 ? 9.811 68.129 6.085 1.00 8.38 401 SER A O 1
ATOM 2689 N N . VAL A 1 385 ? 8.756 68.579 8.023 1.00 8.69 402 VAL A N 1
ATOM 2690 C CA . VAL A 1 385 ? 9.005 70.017 7.981 1.00 9.04 402 VAL A CA 1
ATOM 2691 C C . VAL A 1 385 ? 9.721 70.408 9.272 1.00 9.45 402 VAL A C 1
ATOM 2692 O O . VAL A 1 385 ? 9.242 70.111 10.363 1.00 9.48 402 VAL A O 1
ATOM 2696 N N . HIS A 1 386 ? 10.871 71.056 9.145 1.00 10.06 403 HIS A N 1
ATOM 2697 C CA . HIS A 1 386 ? 11.624 71.488 10.312 1.00 10.86 403 HIS A CA 1
ATOM 2698 C C . HIS A 1 386 ? 11.516 72.999 10.516 1.00 10.72 403 HIS A C 1
ATOM 2699 O O . HIS A 1 386 ? 12.012 73.791 9.707 1.00 10.49 403 HIS A O 1
ATOM 2706 N N . CYS A 1 387 ? 10.820 73.370 11.587 1.00 10.87 404 CYS A N 1
ATOM 2707 C CA . CYS A 1 387 ? 10.775 74.735 12.080 1.00 11.29 404 CYS A CA 1
ATOM 2708 C C . CYS A 1 387 ? 11.598 74.773 13.367 1.00 11.72 404 CYS A C 1
ATOM 2709 O O . CYS A 1 387 ? 11.697 73.772 14.083 1.00 12.08 404 CYS A O 1
ATOM 2712 N N . LEU A 1 388 ? 12.205 75.919 13.652 1.00 12.01 405 LEU A N 1
ATOM 2713 C CA . LEU A 1 388 ? 13.047 76.057 14.828 1.00 12.32 405 LEU A CA 1
ATOM 2714 C C . LEU A 1 388 ? 12.163 76.385 16.027 1.00 12.34 405 LEU A C 1
ATOM 2715 O O . LEU A 1 388 ? 11.490 77.413 16.032 1.00 12.29 405 LEU A O 1
ATOM 2720 N N . PRO A 1 389 ? 12.150 75.515 17.049 1.00 12.70 406 PRO A N 1
ATOM 2721 C CA . PRO A 1 389 ? 11.371 75.868 18.237 1.00 12.94 406 PRO A CA 1
ATOM 2722 C C . PRO A 1 389 ? 12.007 77.075 18.934 1.00 13.44 406 PRO A C 1
ATOM 2723 O O . PRO A 1 389 ? 13.223 77.094 19.125 1.00 13.59 406 PRO A O 1
ATOM 2727 N N . ALA A 1 390 ? 11.202 78.074 19.293 1.00 14.02 407 ALA A N 1
ATOM 2728 C CA . ALA A 1 390 ? 11.730 79.343 19.823 1.00 14.50 407 ALA A CA 1
ATOM 2729 C C . ALA A 1 390 ? 12.333 79.247 21.230 1.00 15.07 407 ALA A C 1
ATOM 2730 O O . ALA A 1 390 ? 12.890 80.226 21.719 1.00 15.25 407 ALA A O 1
ATOM 2732 N N . THR A 1 391 ? 12.211 78.088 21.879 1.00 15.89 408 THR A N 1
ATOM 2733 C CA . THR A 1 391 ? 12.955 77.791 23.110 1.00 16.56 408 THR A CA 1
ATOM 2734 C C . THR A 1 391 ? 14.464 77.989 22.904 1.00 17.40 408 THR A C 1
ATOM 2735 O O . THR A 1 391 ? 15.177 78.401 23.818 1.00 17.57 408 THR A O 1
ATOM 2739 N N . CYS A 1 392 ? 14.936 77.701 21.691 1.00 18.22 409 CYS A N 1
ATOM 2740 C CA . CYS A 1 392 ? 16.306 78.004 21.288 1.00 18.79 409 CYS A CA 1
ATOM 2741 C C . CYS A 1 392 ? 16.682 79.469 21.569 1.00 18.78 409 CYS A C 1
ATOM 2742 O O . CYS A 1 392 ? 17.811 79.750 21.974 1.00 18.90 409 CYS A O 1
ATOM 2745 N N . PHE A 1 393 ? 15.733 80.385 21.337 1.00 18.68 410 PHE A N 1
ATOM 2746 C CA . PHE A 1 393 ? 15.908 81.825 21.596 1.00 18.45 410 PHE A CA 1
ATOM 2747 C C . PHE A 1 393 ? 15.311 82.274 22.939 1.00 18.03 410 PHE A C 1
ATOM 2748 O O . PHE A 1 393 ? 14.978 83.460 23.099 1.00 17.83 410 PHE A O 1
ATOM 2756 N N . GLU A 1 394 ? 15.178 81.334 23.880 1.00 17.40 411 GLU A N 1
ATOM 2757 C CA . GLU A 1 394 ? 14.662 81.598 25.231 1.00 17.21 411 GLU A CA 1
ATOM 2758 C C . GLU A 1 394 ? 13.198 82.090 25.255 1.00 16.74 411 GLU A C 1
ATOM 2759 O O . GLU A 1 394 ? 12.826 82.879 26.123 1.00 16.66 411 GLU A O 1
ATOM 2765 N N . TYR A 1 395 ? 12.367 81.608 24.325 1.00 16.23 412 TYR A N 1
ATOM 2766 C CA . TYR A 1 395 ? 10.974 82.079 24.200 1.00 15.52 412 TYR A CA 1
ATOM 2767 C C . TYR A 1 395 ? 9.991 80.942 23.828 1.00 14.92 412 TYR A C 1
ATOM 2768 O O . TYR A 1 395 ? 9.610 80.811 22.667 1.00 14.92 412 TYR A O 1
ATOM 2777 N N . PRO A 1 396 ? 9.569 80.127 24.821 1.00 14.05 413 PRO A N 1
ATOM 2778 C CA . PRO A 1 396 ? 8.672 78.974 24.600 1.00 13.59 413 PRO A CA 1
ATOM 2779 C C . PRO A 1 396 ? 7.329 79.267 23.896 1.00 13.12 413 PRO A C 1
ATOM 2780 O O . PRO A 1 396 ? 6.919 80.421 23.778 1.00 12.86 413 PRO A O 1
ATOM 2784 N N . ASN A 1 397 ? 6.676 78.203 23.425 1.00 12.68 414 ASN A N 1
ATOM 2785 C CA . ASN A 1 397 ? 5.382 78.267 22.711 1.00 12.43 414 ASN A CA 1
ATOM 2786 C C . ASN A 1 397 ? 5.362 79.045 21.387 1.00 11.87 414 ASN A C 1
ATOM 2787 O O . ASN A 1 397 ? 4.292 79.331 20.852 1.00 11.49 414 ASN A O 1
ATOM 2792 N N . PHE A 1 398 ? 6.539 79.365 20.855 1.00 11.24 415 PHE A N 1
ATOM 2793 C CA . PHE A 1 398 ? 6.662 80.033 19.564 1.00 10.84 415 PHE A CA 1
ATOM 2794 C C . PHE A 1 398 ? 7.612 79.239 18.686 1.00 11.02 415 PHE A C 1
ATOM 2795 O O . PHE A 1 398 ? 8.377 78.414 19.182 1.00 10.93 415 PHE A O 1
ATOM 2803 N N . ILE A 1 399 ? 7.557 79.488 17.382 1.00 11.31 416 ILE A N 1
ATOM 2804 C CA . ILE A 1 399 ? 8.478 78.867 16.433 1.00 11.71 416 ILE A CA 1
ATOM 2805 C C . ILE A 1 399 ? 9.027 79.952 15.515 1.00 11.82 416 ILE A C 1
ATOM 2806 O O . ILE A 1 399 ? 8.343 80.945 15.255 1.00 11.84 416 ILE A O 1
ATOM 2811 N N . ARG A 1 400 ? 10.253 79.772 15.027 1.00 11.88 417 ARG A N 1
ATOM 2812 C CA . ARG A 1 400 ? 10.790 80.653 13.995 1.00 11.98 417 ARG A CA 1
ATOM 2813 C C . ARG A 1 400 ? 10.820 79.917 12.661 1.00 12.08 417 ARG A C 1
ATOM 2814 O O . ARG A 1 400 ? 11.124 78.726 12.606 1.00 12.08 417 ARG A O 1
ATOM 2822 N N . VAL A 1 401 ? 10.499 80.652 11.597 1.00 12.15 418 VAL A N 1
ATOM 2823 C CA . VAL A 1 401 ? 10.477 80.140 10.237 1.00 12.05 418 VAL A CA 1
ATOM 2824 C C . VAL A 1 401 ? 11.309 81.087 9.372 1.00 12.30 418 VAL A C 1
ATOM 2825 O O . VAL A 1 401 ? 11.178 82.305 9.487 1.00 12.25 418 VAL A O 1
ATOM 2829 N N . VAL A 1 402 ? 12.159 80.538 8.510 1.00 12.42 419 VAL A N 1
ATOM 2830 C CA . VAL A 1 402 ? 12.909 81.361 7.563 1.00 12.64 419 VAL A CA 1
ATOM 2831 C C . VAL A 1 402 ? 12.013 81.672 6.378 1.00 12.62 419 VAL A C 1
ATOM 2832 O O . VAL A 1 402 ? 11.347 80.783 5.846 1.00 12.97 419 VAL A O 1
ATOM 2836 N N . ILE A 1 403 ? 12.000 82.926 5.950 1.00 12.50 420 ILE A N 1
ATOM 2837 C CA . ILE A 1 403 ? 11.211 83.295 4.776 1.00 12.51 420 ILE A CA 1
ATOM 2838 C C . ILE A 1 403 ? 12.051 83.302 3.494 1.00 12.45 420 ILE A C 1
ATOM 2839 O O . ILE A 1 403 ? 11.638 83.886 2.495 1.00 12.95 420 ILE A O 1
ATOM 2844 N N . THR A 1 404 ? 13.208 82.639 3.519 1.00 12.26 421 THR A N 1
ATOM 2845 C CA . THR A 1 404 ? 14.199 82.708 2.426 1.00 12.37 421 THR A CA 1
ATOM 2846 C C . THR A 1 404 ? 14.201 81.493 1.505 1.00 12.41 421 THR A C 1
ATOM 2847 O O . THR A 1 404 ? 14.894 81.488 0.480 1.00 12.79 421 THR A O 1
ATOM 2851 N N . VAL A 1 405 ? 13.457 80.459 1.879 1.00 12.52 422 VAL A N 1
ATOM 2852 C CA . VAL A 1 405 ? 13.341 79.259 1.053 1.00 12.81 422 VAL A CA 1
ATOM 2853 C C . VAL A 1 405 ? 12.568 79.624 -0.210 1.00 13.15 422 VAL A C 1
ATOM 2854 O O . VAL A 1 405 ? 11.757 80.546 -0.173 1.00 13.29 422 VAL A O 1
ATOM 2858 N N . PRO A 1 406 ? 12.820 78.918 -1.333 1.00 13.38 423 PRO A N 1
ATOM 2859 C CA . PRO A 1 406 ? 12.068 79.180 -2.570 1.00 13.50 423 PRO A CA 1
ATOM 2860 C C . PRO A 1 406 ? 10.549 79.163 -2.347 1.00 13.90 423 PRO A C 1
ATOM 2861 O O . PRO A 1 406 ? 10.048 78.417 -1.497 1.00 14.12 423 PRO A O 1
ATOM 2865 N N . GLU A 1 407 ? 9.835 79.995 -3.097 1.00 13.95 424 GLU A N 1
ATOM 2866 C CA . GLU A 1 407 ? 8.407 80.202 -2.885 1.00 14.23 424 GLU A CA 1
ATOM 2867 C C . GLU A 1 407 ? 7.618 78.884 -2.928 1.00 13.87 424 GLU A C 1
ATOM 2868 O O . GLU A 1 407 ? 6.744 78.656 -2.089 1.00 13.74 424 GLU A O 1
ATOM 2874 N N . VAL A 1 408 ? 7.942 78.019 -3.886 1.00 13.44 425 VAL A N 1
ATOM 2875 C CA . VAL A 1 408 ? 7.263 76.725 -4.012 1.00 13.30 425 VAL A CA 1
ATOM 2876 C C . VAL A 1 408 ? 7.531 75.812 -2.806 1.00 13.07 425 VAL A C 1
ATOM 2877 O O . VAL A 1 408 ? 6.675 75.001 -2.441 1.00 13.36 425 VAL A O 1
ATOM 2881 N N . MET A 1 409 ? 8.712 75.951 -2.208 1.00 12.33 426 MET A N 1
ATOM 2882 C CA . MET A 1 409 ? 9.070 75.229 -0.994 1.00 12.44 426 MET A CA 1
ATOM 2883 C C . MET A 1 409 ? 8.291 75.767 0.206 1.00 11.70 426 MET A C 1
ATOM 2884 O O . MET A 1 409 ? 7.863 74.998 1.062 1.00 11.32 426 MET A O 1
ATOM 2889 N N . MET A 1 410 ? 8.121 77.087 0.263 1.00 11.14 427 MET A N 1
ATOM 2890 C CA . MET A 1 410 ? 7.300 77.725 1.292 1.00 10.86 427 MET A CA 1
ATOM 2891 C C . MET A 1 410 ? 5.835 77.295 1.160 1.00 10.48 427 MET A C 1
ATOM 2892 O O . MET A 1 410 ? 5.173 77.002 2.155 1.00 10.16 427 MET A O 1
ATOM 2897 N N . LEU A 1 411 ? 5.343 77.232 -0.069 1.00 10.27 428 LEU A N 1
ATOM 2898 C CA . LEU A 1 411 ? 3.949 76.875 -0.316 1.00 10.42 428 LEU A CA 1
ATOM 2899 C C . LEU A 1 411 ? 3.658 75.467 0.183 1.00 10.21 428 LEU A C 1
ATOM 2900 O O . LEU A 1 411 ? 2.740 75.253 0.966 1.00 10.23 428 LEU A O 1
ATOM 2905 N N . GLU A 1 412 ? 4.446 74.516 -0.294 1.00 10.32 429 GLU A N 1
ATOM 2906 C CA . GLU A 1 412 ? 4.376 73.132 0.150 1.00 10.41 429 GLU A CA 1
ATOM 2907 C C . GLU A 1 412 ? 4.469 72.997 1.671 1.00 10.21 429 GLU A C 1
ATOM 2908 O O . GLU A 1 412 ? 3.664 72.292 2.281 1.00 10.42 429 GLU A O 1
ATOM 2914 N N . ALA A 1 413 ? 5.454 73.660 2.274 1.00 9.86 430 ALA A N 1
ATOM 2915 C CA . ALA A 1 413 ? 5.682 73.560 3.718 1.00 9.67 430 ALA A CA 1
ATOM 2916 C C . ALA A 1 413 ? 4.464 74.053 4.489 1.00 9.35 430 ALA A C 1
ATOM 2917 O O . ALA A 1 413 ? 4.045 73.433 5.473 1.00 9.10 430 ALA A O 1
ATOM 2919 N N . CYS A 1 414 ? 3.891 75.159 4.021 1.00 8.70 431 CYS A N 1
ATOM 2920 C CA . CYS A 1 414 ? 2.733 75.744 4.674 1.00 8.57 431 CYS A CA 1
ATOM 2921 C C . CYS A 1 414 ? 1.509 74.843 4.588 1.00 8.22 431 CYS A C 1
ATOM 2922 O O . CYS A 1 414 ? 0.776 74.729 5.568 1.00 8.13 431 CYS A O 1
ATOM 2925 N N . SER A 1 415 ? 1.293 74.184 3.449 1.00 7.88 432 SER A N 1
ATOM 2926 C CA . SER A 1 415 ? 0.148 73.270 3.331 1.00 7.82 432 SER A CA 1
ATOM 2927 C C . SER A 1 415 ? 0.322 72.005 4.172 1.00 7.44 432 SER A C 1
ATOM 2928 O O . SER A 1 415 ? -0.657 71.468 4.677 1.00 7.11 432 SER A O 1
ATOM 2931 N N . ARG A 1 416 ? 1.559 71.527 4.304 1.00 7.42 433 ARG A N 1
ATOM 2932 C CA . ARG A 1 416 ? 1.867 70.417 5.210 1.00 7.61 433 ARG A CA 1
ATOM 2933 C C . ARG A 1 416 ? 1.593 70.792 6.662 1.00 7.37 433 ARG A C 1
ATOM 2934 O O . ARG A 1 416 ? 1.014 70.005 7.403 1.00 7.24 433 ARG A O 1
ATOM 2942 N N . ILE A 1 417 ? 2.022 71.991 7.060 1.00 7.31 434 ILE A N 1
ATOM 2943 C CA . ILE A 1 417 ? 1.816 72.492 8.424 1.00 7.20 434 ILE A CA 1
ATOM 2944 C C . ILE A 1 417 ? 0.328 72.653 8.710 1.00 7.65 434 ILE A C 1
ATOM 2945 O O . ILE A 1 417 ? -0.134 72.337 9.812 1.00 7.87 434 ILE A O 1
ATOM 2950 N N . GLN A 1 418 ? -0.419 73.143 7.719 1.00 8.17 435 GLN A N 1
ATOM 2951 C CA . GLN A 1 418 ? -1.882 73.238 7.814 1.00 8.83 435 GLN A CA 1
ATOM 2952 C C . GLN A 1 418 ? -2.543 71.886 8.132 1.00 8.87 435 GLN A C 1
ATOM 2953 O O . GLN A 1 418 ? -3.377 71.783 9.040 1.00 8.84 435 GLN A O 1
ATOM 2959 N N . GLU A 1 419 ? -2.182 70.867 7.358 1.00 9.09 436 GLU A N 1
ATOM 2960 C CA . GLU A 1 419 ? -2.703 69.515 7.553 1.00 9.53 436 GLU A CA 1
ATOM 2961 C C . GLU A 1 419 ? -2.354 68.982 8.950 1.00 9.01 436 GLU A C 1
ATOM 2962 O O . GLU A 1 419 ? -3.217 68.459 9.642 1.00 8.80 436 GLU A O 1
ATOM 2968 N N . PHE A 1 420 ? -1.090 69.132 9.348 1.00 8.64 437 PHE A N 1
ATOM 2969 C CA . PHE A 1 420 ? -0.614 68.715 10.669 1.00 8.40 437 PHE A CA 1
ATOM 2970 C C . PHE A 1 420 ? -1.410 69.379 11.784 1.00 8.05 437 PHE A C 1
ATOM 2971 O O . PHE A 1 420 ? -1.912 68.699 12.669 1.00 8.24 437 PHE A O 1
ATOM 2979 N N . CYS A 1 421 ? -1.550 70.699 11.731 1.00 7.55 438 CYS A N 1
ATOM 2980 C CA . CYS A 1 421 ? -2.341 71.411 12.737 1.00 7.19 438 CYS A CA 1
ATOM 2981 C C . CYS A 1 421 ? -3.794 70.935 12.752 1.00 7.32 438 CYS A C 1
ATOM 2982 O O . CYS A 1 421 ? -4.366 70.742 13.823 1.00 6.39 438 CYS A O 1
ATOM 2985 N N . GLU A 1 422 ? -4.380 70.732 11.570 1.00 7.66 439 GLU A N 1
ATOM 2986 C CA . GLU A 1 422 ? -5.776 70.255 11.471 1.00 8.00 439 GLU A CA 1
ATOM 2987 C C . GLU A 1 422 ? -5.907 68.896 12.155 1.00 8.24 439 GLU A C 1
ATOM 2988 O O . GLU A 1 422 ? -6.889 68.637 12.844 1.00 8.39 439 GLU A O 1
ATOM 2994 N N . GLN A 1 423 ? -4.902 68.044 11.969 1.00 8.65 440 GLN A N 1
ATOM 2995 C CA . GLN A 1 423 ? -4.905 66.690 12.524 1.00 9.23 440 GLN A CA 1
ATOM 2996 C C . GLN A 1 423 ? -4.708 66.628 14.050 1.00 9.61 440 GLN A C 1
ATOM 2997 O O . GLN A 1 423 ? -4.978 65.598 14.658 1.00 9.45 440 GLN A O 1
ATOM 3003 N N . HIS A 1 424 ? -4.256 67.721 14.661 1.00 10.17 441 HIS A N 1
ATOM 3004 C CA . HIS A 1 424 ? -3.985 67.750 16.106 1.00 10.67 441 HIS A CA 1
ATOM 3005 C C . HIS A 1 424 ? -4.709 68.858 16.882 1.00 11.30 441 HIS A C 1
ATOM 3006 O O . HIS A 1 424 ? -4.592 68.921 18.108 1.00 11.18 441 HIS A O 1
ATOM 3013 N N . TYR A 1 425 ? -5.456 69.713 16.179 1.00 12.27 442 TYR A N 1
ATOM 3014 C CA . TYR A 1 425 ? -6.168 70.833 16.799 1.00 13.12 442 TYR A CA 1
ATOM 3015 C C . TYR A 1 425 ? -7.355 70.332 17.629 1.00 14.02 442 TYR A C 1
ATOM 3016 O O . TYR A 1 425 ? -8.097 69.454 17.188 1.00 13.82 442 TYR A O 1
ATOM 3025 N N . HIS A 1 426 ? -7.514 70.892 18.827 1.00 15.32 443 HIS A N 1
ATOM 3026 C CA . HIS A 1 426 ? -8.656 70.597 19.705 1.00 16.49 443 HIS A CA 1
ATOM 3027 C C . HIS A 1 426 ? -9.436 71.885 19.991 1.00 17.22 443 HIS A C 1
ATOM 3028 O O . HIS A 1 426 ? -8.850 72.973 20.050 1.00 17.38 443 HIS A O 1
ATOM 3035 N N . CYS A 1 427 ? -10.751 71.735 20.175 1.00 18.12 444 CYS A N 1
ATOM 3036 C CA . CYS A 1 427 ? -11.705 72.845 20.341 1.00 18.91 444 CYS A CA 1
ATOM 3037 C C . CYS A 1 427 ? -11.911 73.607 19.035 1.00 19.00 444 CYS A C 1
ATOM 3038 O O . CYS A 1 427 ? -13.037 73.971 18.689 1.00 19.23 444 CYS A O 1
ATOM 3041 N N . TRP B 1 24 ? 27.546 108.286 33.650 1.00 19.77 41 TRP B N 1
ATOM 3042 C CA . TRP B 1 24 ? 28.417 107.796 32.537 1.00 19.68 41 TRP B CA 1
ATOM 3043 C C . TRP B 1 24 ? 29.809 107.416 33.046 1.00 19.80 41 TRP B C 1
ATOM 3044 O O . TRP B 1 24 ? 30.495 108.233 33.673 1.00 19.75 41 TRP B O 1
ATOM 3055 N N . SER B 1 25 ? 30.212 106.175 32.768 1.00 19.85 42 SER B N 1
ATOM 3056 C CA . SER B 1 25 ? 31.506 105.644 33.209 1.00 19.93 42 SER B CA 1
ATOM 3057 C C . SER B 1 25 ? 31.888 104.407 32.386 1.00 20.05 42 SER B C 1
ATOM 3058 O O . SER B 1 25 ? 32.002 103.296 32.913 1.00 20.22 42 SER B O 1
ATOM 3061 N N . VAL B 1 26 ? 32.077 104.610 31.086 1.00 20.10 43 VAL B N 1
ATOM 3062 C CA . VAL B 1 26 ? 32.371 103.514 30.169 1.00 20.12 43 VAL B CA 1
ATOM 3063 C C . VAL B 1 26 ? 33.884 103.339 30.060 1.00 20.14 43 VAL B C 1
ATOM 3064 O O . VAL B 1 26 ? 34.580 104.213 29.538 1.00 20.22 43 VAL B O 1
ATOM 3068 N N . ARG B 1 27 ? 34.383 102.208 30.560 1.00 20.10 44 ARG B N 1
ATOM 3069 C CA . ARG B 1 27 ? 35.820 101.955 30.638 1.00 20.12 44 ARG B CA 1
ATOM 3070 C C . ARG B 1 27 ? 36.206 100.597 30.044 1.00 19.88 44 ARG B C 1
ATOM 3071 O O . ARG B 1 27 ? 35.399 99.665 30.049 1.00 19.85 44 ARG B O 1
ATOM 3079 N N . PRO B 1 28 ? 37.453 100.479 29.546 1.00 19.70 45 PRO B N 1
ATOM 3080 C CA . PRO B 1 28 ? 37.924 99.239 28.917 1.00 19.60 45 PRO B CA 1
ATOM 3081 C C . PRO B 1 28 ? 38.089 98.064 29.892 1.00 19.52 45 PRO B C 1
ATOM 3082 O O . PRO B 1 28 ? 38.364 98.265 31.076 1.00 19.36 45 PRO B O 1
ATOM 3086 N N . SER B 1 29 ? 37.921 96.849 29.374 1.00 19.57 46 SER B N 1
ATOM 3087 C CA . SER B 1 29 ? 38.054 95.636 30.171 1.00 19.54 46 SER B CA 1
ATOM 3088 C C . SER B 1 29 ? 39.509 95.353 30.512 1.00 19.66 46 SER B C 1
ATOM 3089 O O . SER B 1 29 ? 40.433 95.890 29.887 1.00 19.72 46 SER B O 1
ATOM 3092 N N . ASP B 1 30 ? 39.689 94.473 31.490 1.00 19.62 47 ASP B N 1
ATOM 3093 C CA . ASP B 1 30 ? 40.994 94.186 32.067 1.00 19.64 47 ASP B CA 1
ATOM 3094 C C . ASP B 1 30 ? 41.818 93.284 31.151 1.00 19.65 47 ASP B C 1
ATOM 3095 O O . ASP B 1 30 ? 41.349 92.859 30.092 1.00 19.84 47 ASP B O 1
ATOM 3100 N N . VAL B 1 48 ? 62.629 108.218 16.649 1.00 20.31 65 VAL B N 1
ATOM 3101 C CA . VAL B 1 48 ? 63.894 108.331 15.932 1.00 20.07 65 VAL B CA 1
ATOM 3102 C C . VAL B 1 48 ? 63.642 108.474 14.435 1.00 19.71 65 VAL B C 1
ATOM 3103 O O . VAL B 1 48 ? 63.207 107.532 13.782 1.00 20.14 65 VAL B O 1
ATOM 3107 N N . LYS B 1 49 ? 63.918 109.654 13.894 1.00 19.17 66 LYS B N 1
ATOM 3108 C CA . LYS B 1 49 ? 63.736 109.897 12.469 1.00 18.60 66 LYS B CA 1
ATOM 3109 C C . LYS B 1 49 ? 64.912 109.286 11.684 1.00 17.85 66 LYS B C 1
ATOM 3110 O O . LYS B 1 49 ? 66.060 109.363 12.129 1.00 17.61 66 LYS B O 1
ATOM 3116 N N . PRO B 1 50 ? 64.632 108.677 10.517 1.00 16.92 67 PRO B N 1
ATOM 3117 C CA . PRO B 1 50 ? 65.730 108.196 9.681 1.00 16.22 67 PRO B CA 1
ATOM 3118 C C . PRO B 1 50 ? 66.549 109.312 9.062 1.00 15.43 67 PRO B C 1
ATOM 3119 O O . PRO B 1 50 ? 66.100 110.445 8.988 1.00 15.27 67 PRO B O 1
ATOM 3123 N N . ASN B 1 51 ? 67.756 108.975 8.628 1.00 14.80 68 ASN B N 1
ATOM 3124 C CA . ASN B 1 51 ? 68.570 109.887 7.860 1.00 14.43 68 ASN B CA 1
ATOM 3125 C C . ASN B 1 51 ? 67.753 110.327 6.637 1.00 14.46 68 ASN B C 1
ATOM 3126 O O . ASN B 1 51 ? 67.441 109.502 5.778 1.00 14.33 68 ASN B O 1
ATOM 3131 N N . PRO B 1 52 ? 67.396 111.630 6.562 1.00 14.07 69 PRO B N 1
ATOM 3132 C CA . PRO B 1 52 ? 66.527 112.114 5.481 1.00 13.70 69 PRO B CA 1
ATOM 3133 C C . PRO B 1 52 ? 67.122 112.084 4.054 1.00 13.32 69 PRO B C 1
ATOM 3134 O O . PRO B 1 52 ? 66.369 112.206 3.085 1.00 13.09 69 PRO B O 1
ATOM 3138 N N A ASN B 1 53 ? 68.436 111.962 3.881 0.50 13.21 70 ASN B N 1
ATOM 3139 N N B ASN B 1 53 ? 68.438 111.892 3.975 0.50 12.98 70 ASN B N 1
ATOM 3140 C CA A ASN B 1 53 ? 68.951 111.807 2.507 0.50 13.15 70 ASN B CA 1
ATOM 3141 C CA B ASN B 1 53 ? 69.179 111.829 2.725 0.50 12.75 70 ASN B CA 1
ATOM 3142 C C A ASN B 1 53 ? 69.439 110.406 2.146 0.50 13.02 70 ASN B C 1
ATOM 3143 C C B ASN B 1 53 ? 69.235 110.428 2.116 0.50 12.76 70 ASN B C 1
ATOM 3144 O O A ASN B 1 53 ? 70.120 110.241 1.137 0.50 13.02 70 ASN B O 1
ATOM 3145 O O B ASN B 1 53 ? 69.389 110.283 0.904 0.50 12.58 70 ASN B O 1
ATOM 3154 N N . LYS B 1 54 ? 69.095 109.409 2.962 1.00 12.98 71 LYS B N 1
ATOM 3155 C CA . LYS B 1 54 ? 69.217 107.995 2.562 1.00 13.20 71 LYS B CA 1
ATOM 3156 C C . LYS B 1 54 ? 67.844 107.335 2.645 1.00 13.38 71 LYS B C 1
ATOM 3157 O O . LYS B 1 54 ? 67.179 107.413 3.673 1.00 13.21 71 LYS B O 1
ATOM 3163 N N . THR B 1 55 ? 67.422 106.680 1.568 1.00 13.67 72 THR B N 1
ATOM 3164 C CA . THR B 1 55 ? 66.082 106.115 1.510 1.00 14.10 72 THR B CA 1
ATOM 3165 C C . THR B 1 55 ? 66.001 104.885 2.420 1.00 14.32 72 THR B C 1
ATOM 3166 O O . THR B 1 55 ? 66.850 103.990 2.349 1.00 13.99 72 THR B O 1
ATOM 3170 N N . MET B 1 56 ? 64.979 104.871 3.275 1.00 14.65 73 MET B N 1
ATOM 3171 C CA . MET B 1 56 ? 64.775 103.816 4.265 1.00 14.98 73 MET B CA 1
ATOM 3172 C C . MET B 1 56 ? 64.816 102.435 3.630 1.00 14.36 73 MET B C 1
ATOM 3173 O O . MET B 1 56 ? 64.209 102.210 2.591 1.00 13.94 73 MET B O 1
ATOM 3178 N N . ILE B 1 57 ? 65.551 101.522 4.254 1.00 14.00 74 ILE B N 1
ATOM 3179 C CA . ILE B 1 57 ? 65.421 100.102 3.953 1.00 13.83 74 ILE B CA 1
ATOM 3180 C C . ILE B 1 57 ? 64.993 99.381 5.224 1.00 13.89 74 ILE B C 1
ATOM 3181 O O . ILE B 1 57 ? 65.709 99.392 6.216 1.00 14.25 74 ILE B O 1
ATOM 3186 N N . SER B 1 58 ? 63.832 98.746 5.191 1.00 13.79 75 SER B N 1
ATOM 3187 C CA . SER B 1 58 ? 63.371 97.977 6.332 1.00 13.90 75 SER B CA 1
ATOM 3188 C C . SER B 1 58 ? 63.699 96.494 6.187 1.00 13.77 75 SER B C 1
ATOM 3189 O O . SER B 1 58 ? 63.288 95.857 5.232 1.00 13.63 75 SER B O 1
ATOM 3192 N N . LEU B 1 59 ? 64.445 95.956 7.147 1.00 14.00 76 LEU B N 1
ATOM 3193 C CA . LEU B 1 59 ? 64.681 94.519 7.251 1.00 14.06 76 LEU B CA 1
ATOM 3194 C C . LEU B 1 59 ? 63.903 93.934 8.424 1.00 14.41 76 LEU B C 1
ATOM 3195 O O . LEU B 1 59 ? 64.197 92.827 8.874 1.00 13.87 76 LEU B O 1
ATOM 3200 N N . SER B 1 60 ? 62.914 94.679 8.917 1.00 14.97 77 SER B N 1
ATOM 3201 C CA . SER B 1 60 ? 62.221 94.310 10.142 1.00 15.61 77 SER B CA 1
ATOM 3202 C C . SER B 1 60 ? 60.785 93.844 9.929 1.00 16.07 77 SER B C 1
ATOM 3203 O O . SER B 1 60 ? 60.178 93.309 10.853 1.00 15.95 77 SER B O 1
ATOM 3206 N N . ILE B 1 61 ? 60.249 94.025 8.722 1.00 16.79 78 ILE B N 1
ATOM 3207 C CA . ILE B 1 61 ? 58.826 93.774 8.468 1.00 17.11 78 ILE B CA 1
ATOM 3208 C C . ILE B 1 61 ? 58.616 92.284 8.225 1.00 17.65 78 ILE B C 1
ATOM 3209 O O . ILE B 1 61 ? 59.134 91.730 7.257 1.00 17.36 78 ILE B O 1
ATOM 3214 N N . GLY B 1 62 ? 57.840 91.643 9.095 1.00 18.31 79 GLY B N 1
ATOM 3215 C CA . GLY B 1 62 ? 57.638 90.192 9.037 1.00 18.92 79 GLY B CA 1
ATOM 3216 C C . GLY B 1 62 ? 56.524 89.768 8.094 1.00 19.27 79 GLY B C 1
ATOM 3217 O O . GLY B 1 62 ? 55.657 88.973 8.461 1.00 19.61 79 GLY B O 1
ATOM 3218 N N . ASP B 1 63 ? 56.563 90.311 6.879 1.00 19.38 80 ASP B N 1
ATOM 3219 C CA . ASP B 1 63 ? 55.587 90.047 5.845 1.00 19.13 80 ASP B CA 1
ATOM 3220 C C . ASP B 1 63 ? 56.361 89.838 4.559 1.00 19.63 80 ASP B C 1
ATOM 3221 O O . ASP B 1 63 ? 56.893 90.795 4.007 1.00 20.21 80 ASP B O 1
ATOM 3226 N N . PRO B 1 64 ? 56.422 88.591 4.069 1.00 20.18 81 PRO B N 1
ATOM 3227 C CA . PRO B 1 64 ? 57.149 88.310 2.828 1.00 20.46 81 PRO B CA 1
ATOM 3228 C C . PRO B 1 64 ? 56.593 88.988 1.581 1.00 20.59 81 PRO B C 1
ATOM 3229 O O . PRO B 1 64 ? 57.299 89.088 0.576 1.00 21.63 81 PRO B O 1
ATOM 3233 N N . THR B 1 65 ? 55.341 89.420 1.622 1.00 20.42 82 THR B N 1
ATOM 3234 C CA . THR B 1 65 ? 54.705 90.029 0.456 1.00 20.33 82 THR B CA 1
ATOM 3235 C C . THR B 1 65 ? 55.235 91.437 0.130 1.00 19.65 82 THR B C 1
ATOM 3236 O O . THR B 1 65 ? 55.273 91.830 -1.034 1.00 19.24 82 THR B O 1
ATOM 3240 N N . VAL B 1 66 ? 55.660 92.173 1.157 1.00 18.90 83 VAL B N 1
ATOM 3241 C CA . VAL B 1 66 ? 55.638 93.645 1.111 1.00 18.57 83 VAL B CA 1
ATOM 3242 C C . VAL B 1 66 ? 56.350 94.320 -0.060 1.00 18.00 83 VAL B C 1
ATOM 3243 O O . VAL B 1 66 ? 55.972 95.418 -0.441 1.00 18.22 83 VAL B O 1
ATOM 3247 N N . PHE B 1 67 ? 57.363 93.681 -0.635 1.00 17.63 84 PHE B N 1
ATOM 3248 C CA . PHE B 1 67 ? 58.126 94.311 -1.713 1.00 17.10 84 PHE B CA 1
ATOM 3249 C C . PHE B 1 67 ? 57.753 93.816 -3.095 1.00 16.99 84 PHE B C 1
ATOM 3250 O O . PHE B 1 67 ? 58.342 94.253 -4.081 1.00 17.58 84 PHE B O 1
ATOM 3258 N N . GLY B 1 68 ? 56.759 92.931 -3.184 1.00 16.44 85 GLY B N 1
ATOM 3259 C CA . GLY B 1 68 ? 56.275 92.464 -4.485 1.00 15.74 85 GLY B CA 1
ATOM 3260 C C . GLY B 1 68 ? 57.186 91.470 -5.186 1.00 15.27 85 GLY B C 1
ATOM 3261 O O . GLY B 1 68 ? 56.875 91.014 -6.291 1.00 15.63 85 GLY B O 1
ATOM 3262 N N . ASN B 1 69 ? 58.301 91.125 -4.544 1.00 14.31 86 ASN B N 1
ATOM 3263 C CA . ASN B 1 69 ? 59.262 90.167 -5.076 1.00 13.60 86 ASN B CA 1
ATOM 3264 C C . ASN B 1 69 ? 58.925 88.706 -4.751 1.00 13.60 86 ASN B C 1
ATOM 3265 O O . ASN B 1 69 ? 59.588 87.801 -5.242 1.00 13.54 86 ASN B O 1
ATOM 3270 N N . LEU B 1 70 ? 57.909 88.475 -3.920 1.00 13.79 87 LEU B N 1
ATOM 3271 C CA . LEU B 1 70 ? 57.463 87.105 -3.596 1.00 13.79 87 LEU B CA 1
ATOM 3272 C C . LEU B 1 70 ? 55.955 86.951 -3.769 1.00 13.19 87 LEU B C 1
ATOM 3273 O O . LEU B 1 70 ? 55.244 86.651 -2.807 1.00 12.66 87 LEU B O 1
ATOM 3278 N N . PRO B 1 71 ? 55.459 87.149 -5.000 1.00 12.71 88 PRO B N 1
ATOM 3279 C CA . PRO B 1 71 ? 54.037 86.886 -5.243 1.00 12.50 88 PRO B CA 1
ATOM 3280 C C . PRO B 1 71 ? 53.710 85.392 -5.132 1.00 12.15 88 PRO B C 1
ATOM 3281 O O . PRO B 1 71 ? 54.587 84.545 -5.317 1.00 11.78 88 PRO B O 1
ATOM 3285 N N . THR B 1 72 ? 52.460 85.078 -4.810 1.00 12.03 89 THR B N 1
ATOM 3286 C CA . THR B 1 72 ? 52.028 83.685 -4.715 1.00 11.93 89 THR B CA 1
ATOM 3287 C C . THR B 1 72 ? 51.932 83.134 -6.128 1.00 11.69 89 THR B C 1
ATOM 3288 O O . THR B 1 72 ? 51.959 83.896 -7.086 1.00 11.26 89 THR B O 1
ATOM 3292 N N . ASP B 1 73 ? 51.832 81.818 -6.261 1.00 11.85 90 ASP B N 1
ATOM 3293 C CA . ASP B 1 73 ? 51.763 81.208 -7.591 1.00 11.94 90 ASP B CA 1
ATOM 3294 C C . ASP B 1 73 ? 50.458 81.577 -8.278 1.00 11.83 90 ASP B C 1
ATOM 3295 O O . ASP B 1 73 ? 49.436 81.742 -7.611 1.00 11.58 90 ASP B O 1
ATOM 3300 N N . PRO B 1 74 ? 50.486 81.714 -9.615 1.00 11.97 91 PRO B N 1
ATOM 3301 C CA . PRO B 1 74 ? 49.251 81.960 -10.355 1.00 12.02 91 PRO B CA 1
ATOM 3302 C C . PRO B 1 74 ? 48.148 80.919 -10.128 1.00 12.14 91 PRO B C 1
ATOM 3303 O O . PRO B 1 74 ? 46.964 81.255 -10.232 1.00 11.69 91 PRO B O 1
ATOM 3307 N N . GLU B 1 75 ? 48.532 79.674 -9.842 1.00 12.29 92 GLU B N 1
ATOM 3308 C CA . GLU B 1 75 ? 47.559 78.616 -9.575 1.00 12.67 92 GLU B CA 1
ATOM 3309 C C . GLU B 1 75 ? 46.801 78.869 -8.274 1.00 12.45 92 GLU B C 1
ATOM 3310 O O . GLU B 1 75 ? 45.629 78.528 -8.170 1.00 12.40 92 GLU B O 1
ATOM 3316 N N . VAL B 1 76 ? 47.471 79.459 -7.293 1.00 12.13 93 VAL B N 1
ATOM 3317 C CA . VAL B 1 76 ? 46.815 79.811 -6.031 1.00 12.31 93 VAL B CA 1
ATOM 3318 C C . VAL B 1 76 ? 45.727 80.840 -6.315 1.00 12.24 93 VAL B C 1
ATOM 3319 O O . VAL B 1 76 ? 44.566 80.643 -5.951 1.00 12.32 93 VAL B O 1
ATOM 3323 N N . THR B 1 77 ? 46.115 81.919 -6.992 1.00 12.09 94 THR B N 1
ATOM 3324 C CA . THR B 1 77 ? 45.180 82.945 -7.443 1.00 12.20 94 THR B CA 1
ATOM 3325 C C . THR B 1 77 ? 44.006 82.342 -8.224 1.00 11.87 94 THR B C 1
ATOM 3326 O O . THR B 1 77 ? 42.855 82.700 -7.983 1.00 12.11 94 THR B O 1
ATOM 3330 N N . GLN B 1 78 ? 44.296 81.411 -9.128 1.00 11.51 95 GLN B N 1
ATOM 3331 C CA . GLN B 1 78 ? 43.264 80.828 -9.987 1.00 11.46 95 GLN B CA 1
ATOM 3332 C C . GLN B 1 78 ? 42.263 79.997 -9.195 1.00 11.12 95 GLN B C 1
ATOM 3333 O O . GLN B 1 78 ? 41.067 80.051 -9.456 1.00 10.72 95 GLN B O 1
ATOM 3339 N N . ALA B 1 79 ? 42.759 79.225 -8.236 1.00 11.15 96 ALA B N 1
ATOM 3340 C CA . ALA B 1 79 ? 41.898 78.399 -7.398 1.00 11.18 96 ALA B CA 1
ATOM 3341 C C . ALA B 1 79 ? 40.850 79.233 -6.651 1.00 11.34 96 ALA B C 1
ATOM 3342 O O . ALA B 1 79 ? 39.697 78.810 -6.518 1.00 11.41 96 ALA B O 1
ATOM 3344 N N . MET B 1 80 ? 41.256 80.413 -6.182 1.00 11.35 97 MET B N 1
ATOM 3345 C CA . MET B 1 80 ? 40.339 81.358 -5.538 1.00 11.24 97 MET B CA 1
ATOM 3346 C C . MET B 1 80 ? 39.284 81.842 -6.523 1.00 11.32 97 MET B C 1
ATOM 3347 O O . MET B 1 80 ? 38.094 81.856 -6.209 1.00 11.31 97 MET B O 1
ATOM 3352 N N . LYS B 1 81 ? 39.732 82.237 -7.713 1.00 11.91 98 LYS B N 1
ATOM 3353 C CA . LYS B 1 81 ? 38.832 82.666 -8.786 1.00 12.03 98 LYS B CA 1
ATOM 3354 C C . LYS B 1 81 ? 37.865 81.552 -9.203 1.00 11.98 98 LYS B C 1
ATOM 3355 O O . LYS B 1 81 ? 36.683 81.828 -9.448 1.00 12.03 98 LYS B O 1
ATOM 3361 N N . ASP B 1 82 ? 38.355 80.311 -9.268 1.00 11.79 99 ASP B N 1
ATOM 3362 C CA . ASP B 1 82 ? 37.501 79.152 -9.590 1.00 12.18 99 ASP B CA 1
ATOM 3363 C C . ASP B 1 82 ? 36.428 78.941 -8.522 1.00 11.83 99 ASP B C 1
ATOM 3364 O O . ASP B 1 82 ? 35.257 78.742 -8.841 1.00 11.82 99 ASP B O 1
ATOM 3369 N N . ALA B 1 83 ? 36.852 78.961 -7.259 1.00 11.61 100 ALA B N 1
ATOM 3370 C CA . ALA B 1 83 ? 35.950 78.883 -6.123 1.00 11.46 100 ALA B CA 1
ATOM 3371 C C . ALA B 1 83 ? 34.885 79.987 -6.171 1.00 11.61 100 ALA B C 1
ATOM 3372 O O . ALA B 1 83 ? 33.706 79.725 -5.926 1.00 11.63 100 ALA B O 1
ATOM 3374 N N . LEU B 1 84 ? 35.297 81.212 -6.502 1.00 11.69 101 LEU B N 1
ATOM 3375 C CA . LEU B 1 84 ? 34.352 82.327 -6.666 1.00 11.61 101 LEU B CA 1
ATOM 3376 C C . LEU B 1 84 ? 33.343 82.086 -7.805 1.00 11.59 101 LEU B C 1
ATOM 3377 O O . LEU B 1 84 ? 32.152 82.341 -7.647 1.00 11.64 101 LEU B O 1
ATOM 3382 N N . ASP B 1 85 ? 33.826 81.598 -8.945 1.00 11.59 102 ASP B N 1
ATOM 3383 C CA . ASP B 1 85 ? 32.971 81.332 -10.104 1.00 11.40 102 ASP B CA 1
ATOM 3384 C C . ASP B 1 85 ? 31.972 80.208 -9.855 1.00 10.98 102 ASP B C 1
ATOM 3385 O O . ASP B 1 85 ? 30.900 80.206 -10.443 1.00 10.56 102 ASP B O 1
ATOM 3390 N N . SER B 1 86 ? 32.323 79.252 -8.998 1.00 10.84 103 SER B N 1
ATOM 3391 C CA . SER B 1 86 ? 31.442 78.113 -8.725 1.00 10.94 103 SER B CA 1
ATOM 3392 C C . SER B 1 86 ? 30.145 78.494 -8.010 1.00 10.88 103 SER B C 1
ATOM 3393 O O . SER B 1 86 ? 29.128 77.819 -8.175 1.00 10.75 103 SER B O 1
ATOM 3396 N N . GLY B 1 87 ? 30.192 79.547 -7.193 1.00 10.83 104 GLY B N 1
ATOM 3397 C CA . GLY B 1 87 ? 29.040 79.958 -6.386 1.00 10.71 104 GLY B CA 1
ATOM 3398 C C . GLY B 1 87 ? 28.688 78.986 -5.265 1.00 10.59 104 GLY B C 1
ATOM 3399 O O . GLY B 1 87 ? 27.613 79.087 -4.673 1.00 10.28 104 GLY B O 1
ATOM 3400 N N . LYS B 1 88 ? 29.604 78.069 -4.953 1.00 10.64 105 LYS B N 1
ATOM 3401 C CA . LYS B 1 88 ? 29.366 77.003 -3.971 1.00 10.89 105 LYS B CA 1
ATOM 3402 C C . LYS B 1 88 ? 29.843 77.356 -2.562 1.00 10.47 105 LYS B C 1
ATOM 3403 O O . LYS B 1 88 ? 29.511 76.661 -1.611 1.00 10.62 105 LYS B O 1
ATOM 3409 N N . TYR B 1 89 ? 30.619 78.425 -2.429 1.00 10.01 106 TYR B N 1
ATOM 3410 C CA . TYR B 1 89 ? 31.358 78.689 -1.206 1.00 9.67 106 TYR B CA 1
ATOM 3411 C C . TYR B 1 89 ? 31.057 80.057 -0.619 1.00 9.11 106 TYR B C 1
ATOM 3412 O O . TYR B 1 89 ? 31.953 80.717 -0.090 1.00 8.25 106 TYR B O 1
ATOM 3421 N N . ASN B 1 90 ? 29.793 80.462 -0.715 1.00 8.61 107 ASN B N 1
ATOM 3422 C CA . ASN B 1 90 ? 29.338 81.754 -0.218 1.00 8.35 107 ASN B CA 1
ATOM 3423 C C . ASN B 1 90 ? 28.516 81.652 1.057 1.00 8.19 107 ASN B C 1
ATOM 3424 O O . ASN B 1 90 ? 28.389 82.641 1.784 1.00 8.21 107 ASN B O 1
ATOM 3429 N N . GLY B 1 91 ? 27.967 80.465 1.325 1.00 8.09 108 GLY B N 1
ATOM 3430 C CA . GLY B 1 91 ? 27.133 80.220 2.511 1.00 7.97 108 GLY B CA 1
ATOM 3431 C C . GLY B 1 91 ? 27.979 79.839 3.713 1.00 7.80 108 GLY B C 1
ATOM 3432 O O . GLY B 1 91 ? 29.199 79.740 3.590 1.00 7.34 108 GLY B O 1
ATOM 3433 N N . TYR B 1 92 ? 27.331 79.637 4.867 1.00 7.54 109 TYR B N 1
ATOM 3434 C CA . TYR B 1 92 ? 28.025 79.270 6.109 1.00 7.60 109 TYR B CA 1
ATOM 3435 C C . TYR B 1 92 ? 28.646 77.902 5.981 1.00 7.67 109 TYR B C 1
ATOM 3436 O O . TYR B 1 92 ? 27.989 76.969 5.536 1.00 7.96 109 TYR B O 1
ATOM 3445 N N . ALA B 1 93 ? 29.915 77.786 6.359 1.00 7.95 110 ALA B N 1
ATOM 3446 C CA . ALA B 1 93 ? 30.522 76.482 6.603 1.00 7.99 110 ALA B CA 1
ATOM 3447 C C . ALA B 1 93 ? 30.309 76.163 8.075 1.00 8.15 110 ALA B C 1
ATOM 3448 O O . ALA B 1 93 ? 29.977 77.055 8.855 1.00 7.88 110 ALA B O 1
ATOM 3450 N N . PRO B 1 94 ? 30.496 74.893 8.467 1.00 8.71 111 PRO B N 1
ATOM 3451 C CA . PRO B 1 94 ? 30.585 74.642 9.903 1.00 9.05 111 PRO B CA 1
ATOM 3452 C C . PRO B 1 94 ? 31.808 75.370 10.471 1.00 9.45 111 PRO B C 1
ATOM 3453 O O . PRO B 1 94 ? 32.792 75.562 9.758 1.00 9.60 111 PRO B O 1
ATOM 3457 N N . SER B 1 95 ? 31.740 75.759 11.738 1.00 9.91 112 SER B N 1
ATOM 3458 C CA . SER B 1 95 ? 32.794 76.535 12.406 1.00 10.43 112 SER B CA 1
ATOM 3459 C C . SER B 1 95 ? 34.212 75.996 12.225 1.00 10.34 112 SER B C 1
ATOM 3460 O O . SER B 1 95 ? 35.172 76.775 12.087 1.00 10.68 112 SER B O 1
ATOM 3463 N N . ILE B 1 96 ? 34.334 74.669 12.236 1.00 10.04 113 ILE B N 1
ATOM 3464 C CA . ILE B 1 96 ? 35.623 73.988 12.099 1.00 9.76 113 ILE B CA 1
ATOM 3465 C C . ILE B 1 96 ? 36.055 73.821 10.630 1.00 9.68 113 ILE B C 1
ATOM 3466 O O . ILE B 1 96 ? 37.165 73.366 10.357 1.00 9.16 113 ILE B O 1
ATOM 3471 N N . GLY B 1 97 ? 35.171 74.186 9.701 1.00 9.50 114 GLY B N 1
ATOM 3472 C CA . GLY B 1 97 ? 35.472 74.178 8.275 1.00 9.67 114 GLY B CA 1
ATOM 3473 C C . GLY B 1 97 ? 34.649 73.172 7.496 1.00 9.60 114 GLY B C 1
ATOM 3474 O O . GLY B 1 97 ? 34.136 72.212 8.063 1.00 9.49 114 GLY B O 1
ATOM 3475 N N . PHE B 1 98 ? 34.520 73.395 6.188 1.00 9.81 115 PHE B N 1
ATOM 3476 C CA . PHE B 1 98 ? 33.885 72.413 5.300 1.00 9.91 115 PHE B CA 1
ATOM 3477 C C . PHE B 1 98 ? 34.569 71.059 5.441 1.00 10.08 115 PHE B C 1
ATOM 3478 O O . PHE B 1 98 ? 35.795 70.991 5.593 1.00 9.98 115 PHE B O 1
ATOM 3486 N N . LEU B 1 99 ? 33.775 69.992 5.376 1.00 10.35 116 LEU B N 1
ATOM 3487 C CA . LEU B 1 99 ? 34.294 68.622 5.467 1.00 10.57 116 LEU B CA 1
ATOM 3488 C C . LEU B 1 99 ? 35.327 68.358 4.387 1.00 10.79 116 LEU B C 1
ATOM 3489 O O . LEU B 1 99 ? 36.419 67.890 4.671 1.00 10.49 116 LEU B O 1
ATOM 3494 N N . SER B 1 100 ? 34.981 68.687 3.148 1.00 11.62 117 SER B N 1
ATOM 3495 C CA . SER B 1 100 ? 35.872 68.454 2.013 1.00 12.04 117 SER B CA 1
ATOM 3496 C C . SER B 1 100 ? 37.190 69.231 2.147 1.00 12.10 117 SER B C 1
ATOM 3497 O O . SER B 1 100 ? 38.242 68.742 1.744 1.00 12.10 117 SER B O 1
ATOM 3500 N N . SER B 1 101 ? 37.129 70.432 2.719 1.00 12.38 118 SER B N 1
ATOM 3501 C CA . SER B 1 101 ? 38.332 71.232 2.968 1.00 12.56 118 SER B CA 1
ATOM 3502 C C . SER B 1 101 ? 39.193 70.595 4.050 1.00 12.61 118 SER B C 1
ATOM 3503 O O . SER B 1 101 ? 40.411 70.506 3.909 1.00 12.29 118 SER B O 1
ATOM 3506 N N . ARG B 1 102 ? 38.556 70.162 5.131 1.00 12.96 119 ARG B N 1
ATOM 3507 C CA . ARG B 1 102 ? 39.255 69.428 6.185 1.00 13.58 119 ARG B CA 1
ATOM 3508 C C . ARG B 1 102 ? 39.849 68.122 5.650 1.00 13.70 119 ARG B C 1
ATOM 3509 O O . ARG B 1 102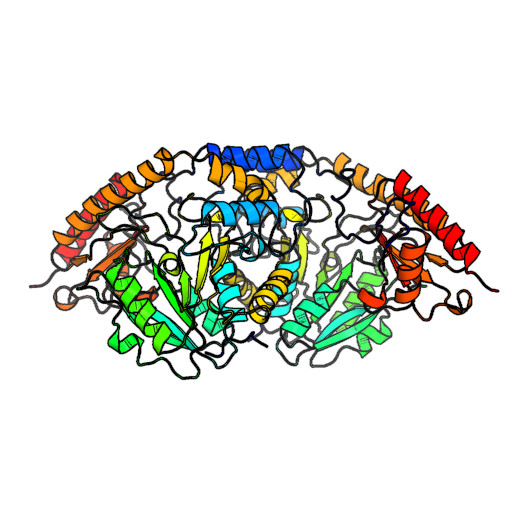 ? 40.979 67.774 5.993 1.00 13.54 119 ARG B O 1
ATOM 3517 N N . GLU B 1 103 ? 39.096 67.418 4.804 1.00 14.16 120 GLU B N 1
ATOM 3518 C CA . GLU B 1 103 ? 39.562 66.156 4.205 1.00 14.75 120 GLU B CA 1
ATOM 3519 C C . GLU B 1 103 ? 40.802 66.366 3.349 1.00 14.77 120 GLU B C 1
ATOM 3520 O O . GLU B 1 103 ? 41.705 65.541 3.361 1.00 14.61 120 GLU B O 1
ATOM 3526 N N . GLU B 1 104 ? 40.832 67.466 2.601 1.00 15.19 121 GLU B N 1
ATOM 3527 C CA . GLU B 1 104 ? 41.965 67.778 1.722 1.00 15.53 121 GLU B CA 1
ATOM 3528 C C . GLU B 1 104 ? 43.236 68.113 2.513 1.00 15.06 121 GLU B C 1
ATOM 3529 O O . GLU B 1 104 ? 44.339 67.760 2.106 1.00 14.90 121 GLU B O 1
ATOM 3535 N N . ILE B 1 105 ? 43.078 68.806 3.636 1.00 14.73 122 ILE B N 1
ATOM 3536 C CA . ILE B 1 105 ? 44.209 69.126 4.504 1.00 14.36 122 ILE B CA 1
ATOM 3537 C C . ILE B 1 105 ? 44.720 67.848 5.149 1.00 14.39 122 ILE B C 1
ATOM 3538 O O . ILE B 1 105 ? 45.923 67.577 5.129 1.00 14.33 122 ILE B O 1
ATOM 3543 N N . ALA B 1 106 ? 43.793 67.056 5.690 1.00 14.19 123 ALA B N 1
ATOM 3544 C CA . ALA B 1 106 ? 44.118 65.782 6.326 1.00 14.06 123 ALA B CA 1
ATOM 3545 C C . ALA B 1 106 ? 44.930 64.881 5.405 1.00 13.85 123 ALA B C 1
ATOM 3546 O O . ALA B 1 106 ? 45.948 64.325 5.806 1.00 13.32 123 ALA B O 1
ATOM 3548 N N . SER B 1 107 ? 44.485 64.745 4.164 1.00 13.92 124 SER B N 1
ATOM 3549 C CA . SER B 1 107 ? 45.160 63.843 3.238 1.00 13.94 124 SER B CA 1
ATOM 3550 C C . SER B 1 107 ? 46.433 64.470 2.661 1.00 13.50 124 SER B C 1
ATOM 3551 O O . SER B 1 107 ? 47.274 63.766 2.126 1.00 13.49 124 SER B O 1
ATOM 3554 N N . TYR B 1 108 ? 46.572 65.790 2.759 1.00 13.35 125 TYR B N 1
ATOM 3555 C CA . TYR B 1 108 ? 47.814 66.455 2.349 1.00 13.21 125 TYR B CA 1
ATOM 3556 C C . TYR B 1 108 ? 48.937 66.275 3.376 1.00 12.93 125 TYR B C 1
ATOM 3557 O O . TYR B 1 108 ? 50.098 66.203 3.004 1.00 13.43 125 TYR B O 1
ATOM 3566 N N . TYR B 1 109 ? 48.588 66.192 4.657 1.00 12.41 126 TYR B N 1
ATOM 3567 C CA . TYR B 1 109 ? 49.574 66.085 5.725 1.00 12.17 126 TYR B CA 1
ATOM 3568 C C . TYR B 1 109 ? 49.655 64.713 6.402 1.00 12.19 126 TYR B C 1
ATOM 3569 O O . TYR B 1 109 ? 50.588 64.477 7.174 1.00 11.55 126 TYR B O 1
ATOM 3578 N N . HIS B 1 110 ? 48.702 63.820 6.108 1.00 12.33 127 HIS B N 1
ATOM 3579 C CA . HIS B 1 110 ? 48.677 62.458 6.691 1.00 12.58 127 HIS B CA 1
ATOM 3580 C C . HIS B 1 110 ? 49.919 61.666 6.312 1.00 12.45 127 HIS B C 1
ATOM 3581 O O . HIS B 1 110 ? 50.409 61.762 5.193 1.00 12.55 127 HIS B O 1
ATOM 3588 N N . CYS B 1 111 ? 50.415 60.879 7.255 1.00 12.41 128 CYS B N 1
ATOM 3589 C CA . CYS B 1 111 ? 51.339 59.803 6.945 1.00 12.53 128 CYS B CA 1
ATOM 3590 C C . CYS B 1 111 ? 51.138 58.734 8.009 1.00 12.07 128 CYS B C 1
ATOM 3591 O O . CYS B 1 111 ? 50.620 59.032 9.075 1.00 12.15 128 CYS B O 1
ATOM 3594 N N . PRO B 1 112 ? 51.529 57.488 7.728 1.00 11.48 129 PRO B N 1
ATOM 3595 C CA . PRO B 1 112 ? 51.266 56.416 8.683 1.00 11.55 129 PRO B CA 1
ATOM 3596 C C . PRO B 1 112 ? 51.777 56.678 10.112 1.00 11.42 129 PRO B C 1
ATOM 3597 O O . PRO B 1 112 ? 51.175 56.208 11.070 1.00 11.16 129 PRO B O 1
ATOM 3601 N N . GLU B 1 113 ? 52.869 57.432 10.235 1.00 11.50 130 GLU B N 1
ATOM 3602 C CA . GLU B 1 113 ? 53.473 57.755 11.530 1.00 11.60 130 GLU B CA 1
ATOM 3603 C C . GLU B 1 113 ? 52.666 58.845 12.256 1.00 11.39 130 GLU B C 1
ATOM 3604 O O . GLU B 1 113 ? 52.819 59.034 13.465 1.00 11.19 130 GLU B O 1
ATOM 3610 N N . ALA B 1 114 ? 51.835 59.567 11.506 1.00 11.01 131 ALA B N 1
ATOM 3611 C CA . ALA B 1 114 ? 50.978 60.611 12.055 1.00 11.04 131 ALA B CA 1
ATOM 3612 C C . ALA B 1 114 ? 49.672 60.695 11.265 1.00 10.84 131 ALA B C 1
ATOM 3613 O O . ALA B 1 114 ? 49.447 61.650 10.534 1.00 10.83 131 ALA B O 1
ATOM 3615 N N . PRO B 1 115 ? 48.790 59.705 11.436 1.00 10.93 132 PRO B N 1
ATOM 3616 C CA . PRO B 1 115 ? 47.607 59.667 10.586 1.00 11.00 132 PRO B CA 1
ATOM 3617 C C . PRO B 1 115 ? 46.635 60.793 10.895 1.00 10.95 132 PRO B C 1
ATOM 3618 O O . PRO B 1 115 ? 46.554 61.251 12.033 1.00 10.84 132 PRO B O 1
ATOM 3622 N N . LEU B 1 116 ? 45.924 61.242 9.867 1.00 11.07 133 LEU B N 1
ATOM 3623 C CA . LEU B 1 116 ? 44.944 62.298 9.995 1.00 11.00 133 LEU B CA 1
ATOM 3624 C C . LEU B 1 116 ? 43.738 61.947 9.151 1.00 11.30 133 LEU B C 1
ATOM 3625 O O . LEU B 1 116 ? 43.881 61.595 7.982 1.00 10.79 133 LEU B O 1
ATOM 3630 N N . GLU B 1 117 ? 42.561 62.040 9.760 1.00 11.93 134 GLU B N 1
ATOM 3631 C CA . GLU B 1 117 ? 41.290 62.045 9.047 1.00 12.73 134 GLU B CA 1
ATOM 3632 C C . GLU B 1 117 ? 40.757 63.474 9.131 1.00 12.54 134 GLU B C 1
ATOM 3633 O O . GLU B 1 117 ? 41.314 64.298 9.854 1.00 12.38 134 GLU B O 1
ATOM 3639 N N . ALA B 1 118 ? 39.667 63.756 8.423 1.00 12.65 135 ALA B N 1
ATOM 3640 C CA . ALA B 1 118 ? 39.009 65.067 8.488 1.00 12.83 135 ALA B CA 1
ATOM 3641 C C . ALA B 1 118 ? 38.670 65.497 9.918 1.00 12.91 135 ALA B C 1
ATOM 3642 O O . ALA B 1 118 ? 38.740 66.678 10.237 1.00 13.36 135 ALA B O 1
ATOM 3644 N N . LYS B 1 119 ? 38.300 64.539 10.765 1.00 13.12 136 LYS B N 1
ATOM 3645 C CA . LYS B 1 119 ? 37.933 64.805 12.162 1.00 13.14 136 LYS B CA 1
ATOM 3646 C C . LYS B 1 119 ? 39.082 65.367 13.002 1.00 12.88 136 LYS B C 1
ATOM 3647 O O . LYS B 1 119 ? 38.841 65.945 14.061 1.00 12.88 136 LYS B O 1
ATOM 3653 N N . ASP B 1 120 ? 40.318 65.163 12.541 1.00 12.55 137 ASP B N 1
ATOM 3654 C CA . ASP B 1 120 ? 41.529 65.640 13.234 1.00 12.19 137 ASP B CA 1
ATOM 3655 C C . ASP B 1 120 ? 41.984 67.030 12.763 1.00 11.72 137 ASP B C 1
ATOM 3656 O O . ASP B 1 120 ? 43.074 67.485 13.133 1.00 11.76 137 ASP B O 1
ATOM 3661 N N . VAL B 1 121 ? 41.164 67.684 11.938 1.00 10.79 138 VAL B N 1
ATOM 3662 C CA . VAL B 1 121 ? 41.494 68.982 11.368 1.00 10.20 138 VAL B CA 1
ATOM 3663 C C . VAL B 1 121 ? 40.448 70.018 11.781 1.00 10.00 138 VAL B C 1
ATOM 3664 O O . VAL B 1 121 ? 39.241 69.759 11.701 1.00 9.75 138 VAL B O 1
ATOM 3668 N N . ILE B 1 122 ? 40.921 71.179 12.232 1.00 9.52 139 ILE B N 1
ATOM 3669 C CA . ILE B 1 122 ? 40.076 72.347 12.463 1.00 9.28 139 ILE B CA 1
ATOM 3670 C C . ILE B 1 122 ? 40.666 73.496 11.657 1.00 9.09 139 ILE B C 1
ATOM 3671 O O . ILE B 1 122 ? 41.815 73.863 11.869 1.00 8.45 139 ILE B O 1
ATOM 3676 N N . LEU B 1 123 ? 39.885 74.045 10.725 1.00 9.02 140 LEU B N 1
ATOM 3677 C CA . LEU B 1 123 ? 40.310 75.204 9.950 1.00 8.86 140 LEU B CA 1
ATOM 3678 C C . LEU B 1 123 ? 40.033 76.458 10.771 1.00 9.22 140 LEU B C 1
ATOM 3679 O O . LEU B 1 123 ? 38.994 76.559 11.427 1.00 8.66 140 LEU B O 1
ATOM 3684 N N . THR B 1 124 ? 40.992 77.387 10.747 1.00 9.47 141 THR B N 1
ATOM 3685 C CA . THR B 1 124 ? 40.957 78.591 11.577 1.00 9.67 141 THR B CA 1
ATOM 3686 C C . THR B 1 124 ? 41.289 79.831 10.755 1.00 9.83 141 THR B C 1
ATOM 3687 O O . THR B 1 124 ? 41.798 79.730 9.634 1.00 9.32 141 THR B O 1
ATOM 3691 N N . SER B 1 125 ? 41.001 80.994 11.333 1.00 10.08 142 SER B N 1
ATOM 3692 C CA . SER B 1 125 ? 41.280 82.285 10.705 1.00 10.34 142 SER B CA 1
ATOM 3693 C C . SER B 1 125 ? 42.755 82.649 10.873 1.00 10.47 142 SER B C 1
ATOM 3694 O O . SER B 1 125 ? 43.123 83.506 11.684 1.00 10.46 142 SER B O 1
ATOM 3697 N N . GLY B 1 126 ? 43.592 81.994 10.079 1.00 10.79 143 GLY B N 1
ATOM 3698 C CA . GLY B 1 126 ? 45.046 82.110 10.199 1.00 10.87 143 GLY B CA 1
ATOM 3699 C C . GLY B 1 126 ? 45.594 81.261 11.336 1.00 10.76 143 GLY B C 1
ATOM 3700 O O . GLY B 1 126 ? 44.849 80.823 12.226 1.00 10.77 143 GLY B O 1
ATOM 3701 N N . CYS B 1 127 ? 46.901 81.040 11.303 1.00 10.68 144 CYS B N 1
ATOM 3702 C CA . CYS B 1 127 ? 47.596 80.222 12.295 1.00 10.86 144 CYS B CA 1
ATOM 3703 C C . CYS B 1 127 ? 47.513 80.835 13.693 1.00 11.15 144 CYS B C 1
ATOM 3704 O O . CYS B 1 127 ? 47.423 80.114 14.686 1.00 11.17 144 CYS B O 1
ATOM 3707 N N . SER B 1 128 ? 47.524 82.165 13.766 1.00 11.19 145 SER B N 1
ATOM 3708 C CA . SER B 1 128 ? 47.348 82.868 15.034 1.00 11.19 145 SER B CA 1
ATOM 3709 C C . SER B 1 128 ? 46.088 82.415 15.795 1.00 11.03 145 SER B C 1
ATOM 3710 O O . SER B 1 128 ? 46.143 82.178 17.000 1.00 10.51 145 SER B O 1
ATOM 3713 N N . GLN B 1 129 ? 44.963 82.280 15.094 1.00 10.93 146 GLN B N 1
ATOM 3714 C CA . GLN B 1 129 ? 43.747 81.777 15.733 1.00 10.86 146 GLN B CA 1
ATOM 3715 C C . GLN B 1 129 ? 43.912 80.310 16.124 1.00 10.69 146 GLN B C 1
ATOM 3716 O O . GLN B 1 129 ? 43.447 79.900 17.189 1.00 10.19 146 GLN B O 1
ATOM 3722 N N . ALA B 1 130 ? 44.576 79.533 15.261 1.00 10.69 147 ALA B N 1
ATOM 3723 C CA . ALA B 1 130 ? 44.898 78.134 15.565 1.00 10.71 147 ALA B CA 1
ATOM 3724 C C . ALA B 1 130 ? 45.652 78.017 16.897 1.00 10.57 147 ALA B C 1
ATOM 3725 O O . ALA B 1 130 ? 45.270 77.229 17.777 1.00 10.72 147 ALA B O 1
ATOM 3727 N N . ILE B 1 131 ? 46.713 78.806 17.032 1.00 10.25 148 ILE B N 1
ATOM 3728 C CA . ILE B 1 131 ? 47.539 78.808 18.239 1.00 10.13 148 ILE B CA 1
ATOM 3729 C C . ILE B 1 131 ? 46.701 79.204 19.455 1.00 10.34 148 ILE B C 1
ATOM 3730 O O . ILE B 1 131 ? 46.813 78.602 20.519 1.00 9.96 148 ILE B O 1
ATOM 3735 N N . ASP B 1 132 ? 45.853 80.211 19.266 1.00 11.08 149 ASP B N 1
ATOM 3736 C CA . ASP B 1 132 ? 45.001 80.749 20.320 1.00 11.64 149 ASP B CA 1
ATOM 3737 C C . ASP B 1 132 ? 43.982 79.711 20.793 1.00 11.71 149 ASP B C 1
ATOM 3738 O O . ASP B 1 132 ? 43.779 79.544 21.995 1.00 11.88 149 ASP B O 1
ATOM 3743 N N . LEU B 1 133 ? 43.354 79.010 19.849 1.00 11.72 150 LEU B N 1
ATOM 3744 C CA . LEU B 1 133 ? 42.398 77.949 20.183 1.00 11.74 150 LEU B CA 1
ATOM 3745 C C . LEU B 1 133 ? 43.067 76.823 20.979 1.00 12.10 150 LEU B C 1
ATOM 3746 O O . LEU B 1 133 ? 42.523 76.359 21.994 1.00 12.02 150 LEU B O 1
ATOM 3751 N N . CYS B 1 134 ? 44.249 76.403 20.525 1.00 12.26 151 CYS B N 1
ATOM 3752 C CA . CYS B 1 134 ? 45.002 75.329 21.188 1.00 12.54 151 CYS B CA 1
ATOM 3753 C C . CYS B 1 134 ? 45.360 75.692 22.627 1.00 12.94 151 CYS B C 1
ATOM 3754 O O . CYS B 1 134 ? 45.185 74.875 23.533 1.00 12.96 151 CYS B O 1
ATOM 3757 N N . LEU B 1 135 ? 45.875 76.907 22.823 1.00 13.32 152 LEU B N 1
ATOM 3758 C CA . LEU B 1 135 ? 46.199 77.405 24.161 1.00 13.50 152 LEU B CA 1
ATOM 3759 C C . LEU B 1 135 ? 44.950 77.507 25.035 1.00 13.76 152 LEU B C 1
ATOM 3760 O O . LEU B 1 135 ? 44.970 77.102 26.196 1.00 14.26 152 LEU B O 1
ATOM 3765 N N . ALA B 1 136 ? 43.866 78.038 24.469 1.00 13.88 153 ALA B N 1
ATOM 3766 C CA . ALA B 1 136 ? 42.617 78.236 25.212 1.00 13.96 153 ALA B CA 1
ATOM 3767 C C . ALA B 1 136 ? 41.954 76.922 25.595 1.00 14.03 153 ALA B C 1
ATOM 3768 O O . ALA B 1 136 ? 41.194 76.882 26.558 1.00 14.39 153 ALA B O 1
ATOM 3770 N N . VAL B 1 137 ? 42.232 75.852 24.851 1.00 13.93 154 VAL B N 1
ATOM 3771 C CA . VAL B 1 137 ? 41.661 74.542 25.172 1.00 13.88 154 VAL B CA 1
ATOM 3772 C C . VAL B 1 137 ? 42.499 73.737 26.185 1.00 13.87 154 VAL B C 1
ATOM 3773 O O . VAL B 1 137 ? 41.948 72.933 26.937 1.00 13.85 154 VAL B O 1
ATOM 3777 N N . LEU B 1 138 ? 43.813 73.966 26.213 1.00 13.77 155 LEU B N 1
ATOM 3778 C CA . LEU B 1 138 ? 44.727 73.202 27.072 1.00 13.77 155 LEU B CA 1
ATOM 3779 C C . LEU B 1 138 ? 45.032 73.846 28.433 1.00 14.16 155 LEU B C 1
ATOM 3780 O O . LEU B 1 138 ? 45.410 73.148 29.370 1.00 14.05 155 LEU B O 1
ATOM 3785 N N . ALA B 1 139 ? 44.896 75.167 28.534 1.00 14.62 156 ALA B N 1
ATOM 3786 C CA . ALA B 1 139 ? 45.445 75.908 29.678 1.00 14.93 156 ALA B CA 1
ATOM 3787 C C . ALA B 1 139 ? 44.419 76.807 30.355 1.00 14.98 156 ALA B C 1
ATOM 3788 O O . ALA B 1 139 ? 43.709 77.569 29.698 1.00 15.30 156 ALA B O 1
ATOM 3790 N N . ASN B 1 140 ? 44.367 76.719 31.678 1.00 15.20 157 ASN 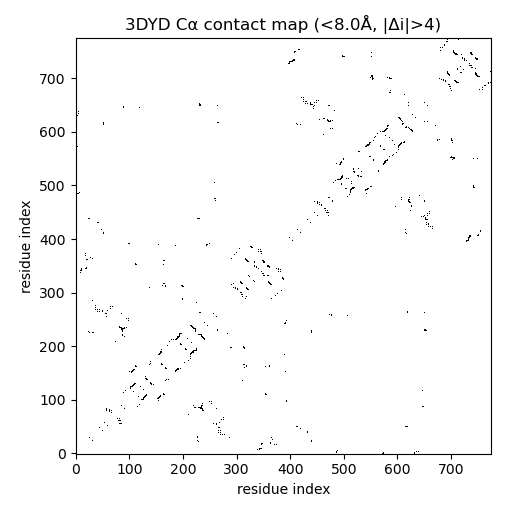B N 1
ATOM 3791 C CA . ASN B 1 140 ? 43.524 77.588 32.486 1.00 15.18 157 ASN B CA 1
ATOM 3792 C C . ASN B 1 140 ? 44.361 78.688 33.126 1.00 15.44 157 ASN B C 1
ATOM 3793 O O . ASN B 1 140 ? 45.590 78.580 33.177 1.00 15.39 157 ASN B O 1
ATOM 3798 N N . PRO B 1 141 ? 43.701 79.766 33.597 1.00 15.73 158 PRO B N 1
ATOM 3799 C CA . PRO B 1 141 ? 44.373 80.755 34.430 1.00 15.55 158 PRO B CA 1
ATOM 3800 C C . PRO B 1 141 ? 45.106 80.085 35.583 1.00 15.37 158 PRO B C 1
ATOM 3801 O O . PRO B 1 141 ? 44.538 79.217 36.247 1.00 15.30 158 PRO B O 1
ATOM 3805 N N . GLY B 1 142 ? 46.364 80.465 35.791 1.00 15.32 159 GLY B N 1
ATOM 3806 C CA . GLY B 1 142 ? 47.184 79.886 36.851 1.00 15.32 159 GLY B CA 1
ATOM 3807 C C . GLY B 1 142 ? 48.156 78.853 36.320 1.00 15.22 159 GLY B C 1
ATOM 3808 O O . GLY B 1 142 ? 49.257 78.708 36.847 1.00 15.51 159 GLY B O 1
ATOM 3809 N N . GLN B 1 143 ? 47.756 78.128 35.279 1.00 15.08 160 GLN B N 1
ATOM 3810 C CA . GLN B 1 143 ? 48.657 77.178 34.626 1.00 14.92 160 GLN B CA 1
ATOM 3811 C C . GLN B 1 143 ? 49.723 77.941 33.850 1.00 14.70 160 GLN B C 1
ATOM 3812 O O . GLN B 1 143 ? 49.529 79.112 33.501 1.00 14.74 160 GLN B O 1
ATOM 3818 N N . ASN B 1 144 ? 50.850 77.284 33.585 1.00 14.43 161 ASN B N 1
ATOM 3819 C CA . ASN B 1 144 ? 51.906 77.897 32.775 1.00 14.27 161 ASN B CA 1
ATOM 3820 C C . ASN B 1 144 ? 52.096 77.192 31.424 1.00 13.99 161 ASN B C 1
ATOM 3821 O O . ASN B 1 144 ? 51.692 76.039 31.254 1.00 14.37 161 ASN B O 1
ATOM 3826 N N . ILE B 1 145 ? 52.665 77.909 30.460 1.00 13.66 162 ILE B N 1
ATOM 3827 C CA . ILE B 1 145 ? 53.168 77.301 29.223 1.00 13.40 162 ILE B CA 1
ATOM 3828 C C . ILE B 1 145 ? 54.652 77.613 29.057 1.00 12.99 162 ILE B C 1
ATOM 3829 O O . ILE B 1 145 ? 55.138 78.643 29.539 1.00 13.09 162 ILE B O 1
ATOM 3834 N N . LEU B 1 146 ? 55.366 76.712 28.389 1.00 12.40 163 LEU B N 1
ATOM 3835 C CA . LEU B 1 146 ? 56.783 76.899 28.125 1.00 12.13 163 LEU B CA 1
ATOM 3836 C C . LEU B 1 146 ? 56.948 77.460 26.718 1.00 11.76 163 LEU B C 1
ATOM 3837 O O . LEU B 1 146 ? 56.470 76.874 25.753 1.00 11.65 163 LEU B O 1
ATOM 3842 N N . VAL B 1 147 ? 57.614 78.608 26.626 1.00 11.60 164 VAL B N 1
ATOM 3843 C CA . VAL B 1 147 ? 57.764 79.341 25.376 1.00 11.47 164 VAL B CA 1
ATOM 3844 C C . VAL B 1 147 ? 59.250 79.523 25.068 1.00 11.43 164 VAL B C 1
ATOM 3845 O O . VAL B 1 147 ? 60.046 79.741 25.977 1.00 11.23 164 VAL B O 1
ATOM 3849 N N . PRO B 1 148 ? 59.633 79.413 23.783 1.00 11.49 165 PRO B N 1
ATOM 3850 C CA . PRO B 1 148 ? 61.030 79.586 23.405 1.00 11.57 165 PRO B CA 1
ATOM 3851 C C . PRO B 1 148 ? 61.546 81.010 23.591 1.00 11.55 165 PRO B C 1
ATOM 3852 O O . PRO B 1 148 ? 60.793 81.977 23.480 1.00 11.36 165 PRO B O 1
ATOM 3856 N N . ARG B 1 149 ? 62.842 81.110 23.839 1.00 11.57 166 ARG B N 1
ATOM 3857 C CA . ARG B 1 149 ? 63.521 82.379 24.003 1.00 11.67 166 ARG B CA 1
ATOM 3858 C C . ARG B 1 149 ? 64.863 82.307 23.254 1.00 11.44 166 ARG B C 1
ATOM 3859 O O . ARG B 1 149 ? 65.737 81.538 23.655 1.00 11.38 166 ARG B O 1
ATOM 3867 N N . PRO B 1 150 ? 65.034 83.083 22.159 1.00 11.16 167 PRO B N 1
ATOM 3868 C CA . PRO B 1 150 ? 64.110 84.031 21.537 1.00 11.08 167 PRO B CA 1
ATOM 3869 C C . PRO B 1 150 ? 62.938 83.323 20.886 1.00 10.93 167 PRO B C 1
ATOM 3870 O O . PRO B 1 150 ? 63.082 82.203 20.406 1.00 10.93 167 PRO B O 1
ATOM 3874 N N . GLY B 1 151 ? 61.788 83.979 20.867 1.00 11.07 168 GLY B N 1
ATOM 3875 C CA . GLY B 1 151 ? 60.571 83.349 20.392 1.00 11.27 168 GLY B CA 1
ATOM 3876 C C . GLY B 1 151 ? 59.579 84.326 19.820 1.00 11.64 168 GLY B C 1
ATOM 3877 O O . GLY B 1 151 ? 59.502 85.472 20.250 1.00 11.59 168 GLY B O 1
ATOM 3878 N N . PHE B 1 152 ? 58.838 83.856 18.822 1.00 12.22 169 PHE B N 1
ATOM 3879 C CA . PHE B 1 152 ? 57.701 84.568 18.261 1.00 12.58 169 PHE B CA 1
ATOM 3880 C C . PHE B 1 152 ? 56.812 85.092 19.397 1.00 12.94 169 PHE B C 1
ATOM 3881 O O . PHE B 1 152 ? 56.363 84.324 20.244 1.00 12.89 169 PHE B O 1
ATOM 3889 N N . SER B 1 153 ? 56.570 86.401 19.410 1.00 13.55 170 SER B N 1
ATOM 3890 C CA . SER B 1 153 ? 55.959 87.081 20.563 1.00 13.89 170 SER B CA 1
ATOM 3891 C C . SER B 1 153 ? 54.461 86.840 20.742 1.00 14.15 170 SER B C 1
ATOM 3892 O O . SER B 1 153 ? 53.894 87.226 21.763 1.00 14.37 170 SER B O 1
ATOM 3895 N N . LEU B 1 154 ? 53.819 86.211 19.763 1.00 14.46 171 LEU B N 1
ATOM 3896 C CA . LEU B 1 154 ? 52.403 85.883 19.884 1.00 14.82 171 LEU B CA 1
ATOM 3897 C C . LEU B 1 154 ? 52.086 84.981 21.086 1.00 14.87 171 LEU B C 1
ATOM 3898 O O . LEU B 1 154 ? 51.062 85.170 21.739 1.00 15.40 171 LEU B O 1
ATOM 3903 N N . TYR B 1 155 ? 52.950 84.010 21.383 1.00 14.94 172 TYR B N 1
ATOM 3904 C CA . TYR B 1 155 ? 52.640 83.012 22.422 1.00 14.96 172 TYR B CA 1
ATOM 3905 C C . TYR B 1 155 ? 52.450 83.687 23.768 1.00 15.35 172 TYR B C 1
ATOM 3906 O O . TYR B 1 155 ? 51.478 83.420 24.473 1.00 15.74 172 TYR B O 1
ATOM 3915 N N . LYS B 1 156 ? 53.387 84.562 24.112 1.00 15.80 173 LYS B N 1
ATOM 3916 C CA . LYS B 1 156 ? 53.330 85.317 25.356 1.00 16.18 173 LYS B CA 1
ATOM 3917 C C . LYS B 1 156 ? 52.132 86.260 25.361 1.00 16.20 173 LYS B C 1
ATOM 3918 O O . LYS B 1 156 ? 51.448 86.389 26.375 1.00 16.32 173 LYS B O 1
ATOM 3924 N N . THR B 1 157 ? 51.885 86.908 24.227 1.00 16.17 174 THR B N 1
ATOM 3925 C CA . THR B 1 157 ? 50.762 87.836 24.092 1.00 16.39 174 THR B CA 1
ATOM 3926 C C . THR B 1 157 ? 49.402 87.145 24.278 1.00 16.21 174 THR B C 1
ATOM 3927 O O . THR B 1 157 ? 48.572 87.607 25.057 1.00 15.98 174 THR B O 1
ATOM 3931 N N . LEU B 1 158 ? 49.176 86.043 23.567 1.00 16.21 175 LEU B N 1
ATOM 3932 C CA . LEU B 1 158 ? 47.914 85.307 23.700 1.00 16.10 175 LEU B CA 1
ATOM 3933 C C . LEU B 1 158 ? 47.726 84.753 25.113 1.00 16.13 175 LEU B C 1
ATOM 3934 O O . LEU B 1 158 ? 46.641 84.865 25.684 1.00 16.08 175 LEU B O 1
ATOM 3939 N N . ALA B 1 159 ? 48.787 84.172 25.672 1.00 16.24 176 ALA B N 1
ATOM 3940 C CA . ALA B 1 159 ? 48.708 83.463 26.951 1.00 16.38 176 ALA B CA 1
ATOM 3941 C C . ALA B 1 159 ? 48.514 84.385 28.161 1.00 16.77 176 ALA B C 1
ATOM 3942 O O . ALA B 1 159 ? 47.692 84.099 29.040 1.00 16.83 176 ALA B O 1
ATOM 3944 N N . GLU B 1 160 ? 49.274 85.476 28.215 1.00 17.07 177 GLU B N 1
ATOM 3945 C CA . GLU B 1 160 ? 49.182 86.419 29.333 1.00 17.54 177 GLU B CA 1
ATOM 3946 C C . GLU B 1 160 ? 47.871 87.216 29.317 1.00 17.74 177 GLU B C 1
ATOM 3947 O O . GLU B 1 160 ? 47.404 87.663 30.364 1.00 17.66 177 GLU B O 1
ATOM 3953 N N . SER B 1 161 ? 47.274 87.374 28.136 1.00 17.87 178 SER B N 1
ATOM 3954 C CA . SER B 1 161 ? 45.955 87.996 28.020 1.00 17.96 178 SER B CA 1
ATOM 3955 C C . SER B 1 161 ? 44.855 87.091 28.583 1.00 18.17 178 SER B C 1
ATOM 3956 O O . SER B 1 161 ? 43.846 87.581 29.092 1.00 18.17 178 SER B O 1
ATOM 3959 N N . MET B 1 162 ? 45.061 85.776 28.483 1.00 18.29 179 MET B N 1
ATOM 3960 C CA . MET B 1 162 ? 44.122 84.776 29.002 1.00 18.36 179 MET B CA 1
ATOM 3961 C C . MET B 1 162 ? 44.471 84.296 30.422 1.00 17.91 179 MET B C 1
ATOM 3962 O O . MET B 1 162 ? 43.946 83.281 30.878 1.00 18.00 179 MET B O 1
ATOM 3967 N N . GLY B 1 163 ? 45.346 85.025 31.117 1.00 17.47 180 GLY B N 1
ATOM 3968 C CA . GLY B 1 163 ? 45.712 84.707 32.497 1.00 17.04 180 GLY B CA 1
ATOM 3969 C C . GLY B 1 163 ? 46.667 83.536 32.644 1.00 16.91 180 GLY B C 1
ATOM 3970 O O . GLY B 1 163 ? 46.869 83.034 33.755 1.00 16.85 180 GLY B O 1
ATOM 3971 N N . ILE B 1 164 ? 47.266 83.105 31.533 1.00 16.72 181 ILE B N 1
ATOM 3972 C CA . ILE B 1 164 ? 48.187 81.967 31.532 1.00 16.53 181 ILE B CA 1
ATOM 3973 C C . ILE B 1 164 ? 49.616 82.457 31.741 1.00 16.31 181 ILE B C 1
ATOM 3974 O O . ILE B 1 164 ? 50.095 83.333 31.009 1.00 16.43 181 ILE B O 1
ATOM 3979 N N . GLU B 1 165 ? 50.300 81.882 32.727 1.00 15.87 182 GLU B N 1
ATOM 3980 C CA . GLU B 1 165 ? 51.697 82.228 32.990 1.00 15.73 182 GLU B CA 1
ATOM 3981 C C . GLU B 1 165 ? 52.616 81.685 31.897 1.00 15.26 182 GLU B C 1
ATOM 3982 O O . GLU B 1 165 ? 52.333 80.655 31.282 1.00 15.06 182 GLU B O 1
ATOM 3988 N N . VAL B 1 166 ? 53.703 82.406 31.646 1.00 14.68 183 VAL B N 1
ATOM 3989 C CA . VAL B 1 166 ? 54.662 82.028 30.623 1.00 14.10 183 VAL B CA 1
ATOM 3990 C C . VAL B 1 166 ? 56.022 81.814 31.263 1.00 13.65 183 VAL B C 1
ATOM 3991 O O . VAL B 1 166 ? 56.550 82.708 31.916 1.00 13.71 183 VAL B O 1
ATOM 3995 N N . LYS B 1 167 ? 56.559 80.609 31.096 1.00 13.18 184 LYS B N 1
ATOM 3996 C CA . LYS B 1 167 ? 57.940 80.307 31.444 1.00 12.74 184 LYS B CA 1
ATOM 3997 C C . LYS B 1 167 ? 58.751 80.281 30.153 1.00 12.36 184 LYS B C 1
ATOM 3998 O O . LYS B 1 167 ? 58.335 79.670 29.166 1.00 12.19 184 LYS B O 1
ATOM 4004 N N . LEU B 1 168 ? 59.904 80.942 30.159 1.00 11.98 185 LEU B N 1
ATOM 4005 C CA . LEU B 1 168 ? 60.736 81.058 28.961 1.00 11.69 185 LEU B CA 1
ATOM 4006 C C . LEU B 1 168 ? 61.932 80.113 29.006 1.00 11.27 185 LEU B C 1
ATOM 4007 O O . LEU B 1 168 ? 62.748 80.194 29.916 1.00 11.02 185 LEU B O 1
ATOM 4012 N N . TYR B 1 169 ? 62.042 79.229 28.017 1.00 11.08 186 TYR B N 1
ATOM 4013 C CA . TYR B 1 169 ? 63.212 78.355 27.901 1.00 10.76 186 TYR B CA 1
ATOM 4014 C C . TYR B 1 169 ? 64.177 78.877 26.828 1.00 10.86 186 TYR B C 1
ATOM 4015 O O . TYR B 1 169 ? 63.744 79.359 25.772 1.00 10.95 186 TYR B O 1
ATOM 4024 N N . ASN B 1 170 ? 65.478 78.782 27.103 1.00 10.50 187 ASN B N 1
ATOM 4025 C CA . ASN B 1 170 ? 66.492 79.325 26.205 1.00 10.71 187 ASN B CA 1
ATOM 4026 C C . ASN B 1 170 ? 66.709 78.453 24.962 1.00 10.78 187 ASN B C 1
ATOM 4027 O O . ASN B 1 170 ? 66.586 77.229 25.009 1.00 11.19 187 ASN B O 1
ATOM 4032 N N . LEU B 1 171 ? 67.029 79.104 23.854 1.00 10.59 188 LEU B N 1
ATOM 4033 C CA . LEU B 1 171 ? 67.591 78.432 22.702 1.00 10.76 188 LEU B CA 1
ATOM 4034 C C . LEU B 1 171 ? 69.068 78.812 22.667 1.00 11.26 188 LEU B C 1
ATOM 4035 O O . LEU B 1 171 ? 69.443 79.885 23.142 1.00 11.31 188 LEU B O 1
ATOM 4040 N N . LEU B 1 172 ? 69.899 77.926 22.124 1.00 11.77 189 LEU B N 1
ATOM 4041 C CA . LEU B 1 172 ? 71.356 78.077 22.180 1.00 12.03 189 LEU B CA 1
ATOM 4042 C C . LEU B 1 172 ? 71.921 78.577 20.846 1.00 12.39 189 LEU B C 1
ATOM 4043 O O . LEU B 1 172 ? 71.951 77.827 19.868 1.00 12.25 189 LEU B O 1
ATOM 4048 N N . PRO B 1 173 ? 72.381 79.845 20.802 1.00 13.11 190 PRO B N 1
ATOM 4049 C CA . PRO B 1 173 ? 72.917 80.415 19.548 1.00 13.59 190 PRO B CA 1
ATOM 4050 C C . PRO B 1 173 ? 74.161 79.711 18.992 1.00 14.31 190 PRO B C 1
ATOM 4051 O O . PRO B 1 173 ? 74.431 79.801 17.801 1.00 14.52 190 PRO B O 1
ATOM 4055 N N . GLU B 1 174 ? 74.904 79.022 19.850 1.00 15.20 191 GLU B N 1
ATOM 4056 C CA . GLU B 1 174 ? 76.107 78.291 19.441 1.00 16.00 191 GLU B CA 1
ATOM 4057 C C . GLU B 1 174 ? 75.806 76.859 19.000 1.00 15.66 191 GLU B C 1
ATOM 4058 O O . GLU B 1 174 ? 76.682 76.186 18.474 1.00 16.12 191 GLU B O 1
ATOM 4064 N N . LYS B 1 175 ? 74.583 76.390 19.227 1.00 15.28 192 LYS B N 1
ATOM 4065 C CA . LYS B 1 175 ? 74.160 75.076 18.758 1.00 15.05 192 LYS B CA 1
ATOM 4066 C C . LYS B 1 175 ? 72.966 75.217 17.812 1.00 14.20 192 LYS B C 1
ATOM 4067 O O . LYS B 1 175 ? 71.950 74.542 17.982 1.00 13.71 192 LYS B O 1
ATOM 4073 N N . SER B 1 176 ? 73.094 76.096 16.823 1.00 13.43 193 SER B N 1
ATOM 4074 C CA . SER B 1 176 ? 72.064 76.270 15.800 1.00 13.07 193 SER B CA 1
ATOM 4075 C C . SER B 1 176 ? 70.677 76.556 16.405 1.00 12.73 193 SER B C 1
ATOM 4076 O O . SER B 1 176 ? 69.653 76.071 15.906 1.00 12.63 193 SER B O 1
ATOM 4079 N N . TRP B 1 177 ? 70.662 77.339 17.482 1.00 12.26 194 TRP B N 1
ATOM 4080 C CA . TRP B 1 177 ? 69.433 77.694 18.211 1.00 12.07 194 TRP B CA 1
ATOM 4081 C C . TRP B 1 177 ? 68.623 76.506 18.755 1.00 11.91 194 TRP B C 1
ATOM 4082 O O . TRP B 1 177 ? 67.413 76.619 18.977 1.00 12.19 194 TRP B O 1
ATOM 4093 N N . GLU B 1 178 ? 69.292 75.382 18.998 1.00 11.65 195 GLU B N 1
ATOM 4094 C CA . GLU B 1 178 ? 68.651 74.230 19.620 1.00 11.36 195 GLU B CA 1
ATOM 4095 C C . GLU B 1 178 ? 68.181 74.568 21.029 1.00 11.27 195 GLU B C 1
ATOM 4096 O O . GLU B 1 178 ? 68.724 75.457 21.683 1.00 10.91 195 GLU B O 1
ATOM 4102 N N . ILE B 1 179 ? 67.162 73.844 21.476 1.00 11.25 196 ILE B N 1
ATOM 4103 C CA . ILE B 1 179 ? 66.621 73.983 22.817 1.00 11.11 196 ILE B CA 1
ATOM 4104 C C . ILE B 1 179 ? 67.649 73.536 23.848 1.00 11.35 196 ILE B C 1
ATOM 4105 O O . ILE B 1 179 ? 68.352 72.542 23.647 1.00 11.07 196 ILE B O 1
ATOM 4110 N N . ASP B 1 180 ? 67.738 74.293 24.938 1.00 11.81 197 ASP B N 1
ATOM 4111 C CA . ASP B 1 180 ? 68.463 73.857 26.131 1.00 12.21 197 ASP B CA 1
ATOM 4112 C C . ASP B 1 180 ? 67.583 72.839 26.847 1.00 12.36 197 ASP B C 1
ATOM 4113 O O . ASP B 1 180 ? 66.730 73.209 27.661 1.00 12.25 197 ASP B O 1
ATOM 4118 N N . LEU B 1 181 ? 67.801 71.562 26.534 1.00 12.56 198 LEU B N 1
ATOM 4119 C CA . LEU B 1 181 ? 66.958 70.472 27.030 1.00 12.71 198 LEU B CA 1
ATOM 4120 C C . LEU B 1 181 ? 66.974 70.349 28.565 1.00 12.60 198 LEU B C 1
ATOM 4121 O O . LEU B 1 181 ? 65.948 70.040 29.172 1.00 12.80 198 LEU B O 1
ATOM 4126 N N . LYS B 1 182 ? 68.128 70.591 29.181 1.00 12.39 199 LYS B N 1
ATOM 4127 C CA . LYS B 1 182 ? 68.254 70.515 30.641 1.00 12.45 199 LYS B CA 1
ATOM 4128 C C . LYS B 1 182 ? 67.346 71.560 31.305 1.00 12.23 199 LYS B C 1
ATOM 4129 O O . LYS B 1 182 ? 66.555 71.232 32.193 1.00 11.86 199 LYS B O 1
ATOM 4135 N N . GLN B 1 183 ? 67.449 72.808 30.852 1.00 11.91 200 GLN B N 1
ATOM 4136 C CA . GLN B 1 183 ? 66.590 73.874 31.354 1.00 11.85 200 GLN B CA 1
ATOM 4137 C C . GLN B 1 183 ? 65.124 73.624 31.030 1.00 11.74 200 GLN B C 1
ATOM 4138 O O . GLN B 1 183 ? 64.256 73.847 31.872 1.00 11.83 200 GLN B O 1
ATOM 4144 N N . LEU B 1 184 ? 64.850 73.174 29.809 1.00 11.67 201 LEU B N 1
ATOM 4145 C CA . LEU B 1 184 ? 63.482 72.886 29.392 1.00 11.60 201 LEU B CA 1
ATOM 4146 C C . LEU B 1 184 ? 62.818 71.920 30.362 1.00 11.47 201 LEU B C 1
ATOM 4147 O O . LEU B 1 184 ? 61.728 72.188 30.862 1.00 11.20 201 LEU B O 1
ATOM 4152 N N . GLU B 1 185 ? 63.491 70.802 30.626 1.00 11.56 202 GLU B N 1
ATOM 4153 C CA . GLU B 1 185 ? 62.957 69.762 31.502 1.00 11.48 202 GLU B CA 1
ATOM 4154 C C . GLU B 1 185 ? 62.796 70.293 32.929 1.00 11.65 202 GLU B C 1
ATOM 4155 O O . GLU B 1 185 ? 61.793 70.017 33.589 1.00 11.78 202 GLU B O 1
ATOM 4161 N N . TYR B 1 186 ? 63.770 71.074 33.389 1.00 11.73 203 TYR B N 1
ATOM 4162 C CA . TYR B 1 186 ? 63.701 71.680 34.716 1.00 11.66 203 TYR B CA 1
ATOM 4163 C C . TYR B 1 186 ? 62.480 72.586 34.848 1.00 11.80 203 TYR B C 1
ATOM 4164 O O . TYR B 1 186 ? 61.743 72.503 35.828 1.00 11.89 203 TYR B O 1
ATOM 4173 N N . LEU B 1 187 ? 62.286 73.448 33.853 1.00 11.99 204 LEU B N 1
ATOM 4174 C CA . LEU B 1 187 ? 61.198 74.433 33.859 1.00 12.14 204 LEU B CA 1
ATOM 4175 C C . LEU B 1 187 ? 59.795 73.822 33.978 1.00 12.36 204 LEU B C 1
ATOM 4176 O O . LEU B 1 187 ? 58.882 74.475 34.484 1.00 12.25 204 LEU B O 1
ATOM 4181 N N . ILE B 1 188 ? 59.624 72.584 33.514 1.00 12.79 205 ILE B N 1
ATOM 4182 C CA . ILE B 1 188 ? 58.318 71.909 33.566 1.00 13.13 205 ILE B CA 1
ATOM 4183 C C . ILE B 1 188 ? 57.945 71.563 35.008 1.00 13.49 205 ILE B C 1
ATOM 4184 O O . ILE B 1 188 ? 58.743 70.962 35.728 1.00 13.67 205 ILE B O 1
ATOM 4189 N N . ASP B 1 189 ? 56.740 71.948 35.424 1.00 14.05 206 ASP B N 1
ATOM 4190 C CA . ASP B 1 189 ? 56.226 71.601 36.756 1.00 14.56 206 ASP B CA 1
ATOM 4191 C C . ASP B 1 189 ? 54.788 71.085 36.642 1.00 14.86 206 ASP B C 1
ATOM 4192 O O . ASP B 1 189 ? 54.292 70.875 35.528 1.00 14.55 206 ASP B O 1
ATOM 4197 N N . GLU B 1 190 ? 54.125 70.878 37.782 1.00 15.21 207 GLU B N 1
ATOM 4198 C CA . GLU B 1 190 ? 52.773 70.300 37.800 1.00 15.71 207 GLU B CA 1
ATOM 4199 C C . GLU B 1 190 ? 51.689 71.254 37.267 1.00 15.67 207 GLU B C 1
ATOM 4200 O O . GLU B 1 190 ? 50.582 70.816 36.947 1.00 15.69 207 GLU B O 1
ATOM 4206 N N . LYS B 1 191 ? 52.017 72.541 37.157 1.00 15.66 208 LYS B N 1
ATOM 4207 C CA . LYS B 1 191 ? 51.112 73.540 36.580 1.00 15.74 208 LYS B CA 1
ATOM 4208 C C . LYS B 1 191 ? 51.302 73.684 35.060 1.00 15.55 208 LYS B C 1
ATOM 4209 O O . LYS B 1 191 ? 50.538 74.399 34.410 1.00 15.28 208 LYS B O 1
ATOM 4215 N N . THR B 1 192 ? 52.317 73.026 34.494 1.00 15.47 209 THR B N 1
ATOM 4216 C CA . THR B 1 192 ? 52.565 73.101 33.044 1.00 15.39 209 THR B CA 1
ATOM 4217 C C . THR B 1 192 ? 51.482 72.342 32.282 1.00 15.53 209 THR B C 1
ATOM 4218 O O . THR B 1 192 ? 51.345 71.126 32.427 1.00 15.63 209 THR B O 1
ATOM 4222 N N . ALA B 1 193 ? 50.712 73.078 31.484 1.00 15.67 210 ALA B N 1
ATOM 4223 C CA . ALA B 1 193 ? 49.658 72.503 30.656 1.00 15.73 210 ALA B CA 1
ATOM 4224 C C . ALA B 1 193 ? 50.165 72.216 29.254 1.00 15.92 210 ALA B C 1
ATOM 4225 O O . ALA B 1 193 ? 49.597 71.382 28.549 1.00 16.11 210 ALA B O 1
ATOM 4227 N N . CYS B 1 194 ? 51.223 72.907 28.837 1.00 15.90 211 CYS B N 1
ATOM 4228 C CA . CYS B 1 194 ? 51.629 72.849 27.444 1.00 16.06 211 CYS B CA 1
ATOM 4229 C C . CYS B 1 194 ? 53.055 73.325 27.196 1.00 15.59 211 CYS B C 1
ATOM 4230 O O . CYS B 1 194 ? 53.580 74.181 27.908 1.00 15.70 211 CYS B O 1
ATOM 4233 N N . LEU B 1 195 ? 53.658 72.765 26.153 1.00 15.02 212 LEU B N 1
ATOM 4234 C CA . LEU B 1 195 ? 54.991 73.140 25.708 1.00 14.53 212 LEU B CA 1
ATOM 4235 C C . LEU B 1 195 ? 54.897 73.648 24.268 1.00 14.00 212 LEU B C 1
ATOM 4236 O O . LEU B 1 195 ? 54.417 72.945 23.384 1.00 13.74 212 LEU B O 1
ATOM 4241 N N . ILE B 1 196 ? 55.321 74.885 24.035 1.00 13.37 213 ILE B N 1
ATOM 4242 C CA . ILE B 1 196 ? 55.319 75.432 22.687 1.00 12.68 213 ILE B CA 1
ATOM 4243 C C . ILE B 1 196 ? 56.662 75.162 22.031 1.00 12.28 213 ILE B C 1
ATOM 4244 O O . ILE B 1 196 ? 57.706 75.516 22.581 1.00 12.13 213 ILE B O 1
ATOM 4249 N N . VAL B 1 197 ? 56.618 74.514 20.865 1.00 11.66 214 VAL B N 1
ATOM 4250 C CA . VAL B 1 197 ? 57.793 74.283 20.033 1.00 11.33 214 VAL B CA 1
ATOM 4251 C C . VAL B 1 197 ? 57.537 74.878 18.654 1.00 11.17 214 VAL B C 1
ATOM 4252 O O . VAL B 1 197 ? 56.553 74.526 18.004 1.00 10.70 214 VAL B O 1
ATOM 4256 N N . ASN B 1 198 ? 58.416 75.780 18.219 1.00 11.23 215 ASN B N 1
ATOM 4257 C CA . ASN B 1 198 ? 58.297 76.433 16.909 1.00 11.15 215 ASN B CA 1
ATOM 4258 C C . ASN B 1 198 ? 59.459 76.044 16.008 1.00 11.51 215 ASN B C 1
ATOM 4259 O O . ASN B 1 198 ? 60.579 76.537 16.172 1.00 11.82 215 ASN B O 1
ATOM 4264 N N . ASN B 1 199 ? 59.182 75.160 15.053 1.00 11.63 216 ASN B N 1
ATOM 4265 C CA . ASN B 1 199 ? 60.187 74.667 14.125 1.00 11.51 216 ASN B CA 1
ATOM 4266 C C . ASN B 1 199 ? 59.591 74.491 12.737 1.00 11.75 216 ASN B C 1
ATOM 4267 O O . ASN B 1 199 ? 58.552 73.848 12.602 1.00 12.05 216 ASN B O 1
ATOM 4272 N N . PRO B 1 200 ? 60.227 75.067 11.699 1.00 11.87 217 PRO B N 1
ATOM 4273 C CA . PRO B 1 200 ? 61.362 75.988 11.738 1.00 11.82 217 PRO B CA 1
ATOM 4274 C C . PRO B 1 200 ? 60.992 77.303 12.422 1.00 11.64 217 PRO B C 1
ATOM 4275 O O . PRO B 1 200 ? 59.811 77.643 12.498 1.00 11.22 217 PRO B O 1
ATOM 4279 N N . SER B 1 201 ? 62.001 78.036 12.888 1.00 11.55 218 SER B N 1
ATOM 4280 C CA . SER B 1 201 ? 61.792 79.156 13.809 1.00 11.48 218 SER B CA 1
ATOM 4281 C C . SER B 1 201 ? 61.749 80.552 13.168 1.00 11.42 218 SER B C 1
ATOM 4282 O O . SER B 1 201 ? 62.555 80.897 12.297 1.00 11.25 218 SER B O 1
ATOM 4285 N N . ASN B 1 202 ? 60.767 81.327 13.619 1.00 11.17 219 ASN B N 1
ATOM 4286 C CA . ASN B 1 202 ? 60.797 82.784 13.603 1.00 11.03 219 ASN B CA 1
ATOM 4287 C C . ASN B 1 202 ? 61.045 83.141 15.063 1.00 10.85 219 ASN B C 1
ATOM 4288 O O . ASN B 1 202 ? 60.239 82.741 15.917 1.00 10.83 219 ASN B O 1
ATOM 4293 N N . PRO B 1 203 ? 62.119 83.903 15.377 1.00 10.49 220 PRO B N 1
ATOM 4294 C CA . PRO B 1 203 ? 63.030 84.703 14.566 1.00 10.39 220 PRO B CA 1
ATOM 4295 C C . PRO B 1 203 ? 64.344 84.059 14.116 1.00 10.11 220 PRO B C 1
ATOM 4296 O O . PRO B 1 203 ? 65.119 84.716 13.421 1.00 9.95 220 PRO B O 1
ATOM 4300 N N . CYS B 1 204 ? 64.590 82.806 14.480 1.00 10.17 221 CYS B N 1
ATOM 4301 C CA . CYS B 1 204 ? 65.931 82.216 14.354 1.00 10.18 221 CYS B CA 1
ATOM 4302 C C . CYS B 1 204 ? 66.298 81.678 12.974 1.00 10.47 221 CYS B C 1
ATOM 4303 O O . CYS B 1 204 ? 67.469 81.699 12.591 1.00 10.41 221 CYS B O 1
ATOM 4306 N N . GLY B 1 205 ? 65.308 81.195 12.231 1.00 10.73 222 GLY B N 1
ATOM 4307 C CA . GLY B 1 205 ? 65.554 80.597 10.917 1.00 10.78 222 GLY B CA 1
ATOM 4308 C C . GLY B 1 205 ? 66.146 79.208 11.047 1.00 10.82 222 GLY B C 1
ATOM 4309 O O . GLY B 1 205 ? 66.679 78.646 10.074 1.00 10.75 222 GLY B O 1
ATOM 4310 N N . SER B 1 206 ? 66.027 78.642 12.246 1.00 10.52 223 SER B N 1
ATOM 4311 C CA . SER B 1 206 ? 66.602 77.342 12.550 1.00 10.75 223 SER B CA 1
ATOM 4312 C C . SER B 1 206 ? 65.671 76.220 12.109 1.00 11.01 223 SER B C 1
ATOM 4313 O O . SER B 1 206 ? 64.453 76.401 12.017 1.00 11.09 223 SER B O 1
ATOM 4316 N N . VAL B 1 207 ? 66.269 75.068 11.826 1.00 11.17 224 VAL B N 1
ATOM 4317 C CA . VAL B 1 207 ? 65.546 73.847 11.499 1.00 11.33 224 VAL B CA 1
ATOM 4318 C C . VAL B 1 207 ? 66.154 72.722 12.339 1.00 11.65 224 VAL B C 1
ATOM 4319 O O . VAL B 1 207 ? 67.280 72.291 12.076 1.00 11.85 224 VAL B O 1
ATOM 4323 N N . PHE B 1 208 ? 65.424 72.280 13.363 1.00 11.73 225 PHE B N 1
ATOM 4324 C CA . PHE B 1 208 ? 65.912 71.257 14.290 1.00 11.88 225 PHE B CA 1
ATOM 4325 C C . PHE B 1 208 ? 66.221 69.934 13.581 1.00 11.80 225 PHE B C 1
ATOM 4326 O O . PHE B 1 208 ? 65.443 69.462 12.757 1.00 11.43 225 PHE B O 1
ATOM 4334 N N . SER B 1 209 ? 67.358 69.338 13.926 1.00 12.04 226 SER B N 1
ATOM 4335 C CA . SER B 1 209 ? 67.721 68.016 13.431 1.00 12.25 226 SER B CA 1
ATOM 4336 C C . SER B 1 209 ? 66.707 66.968 13.899 1.00 12.32 226 SER B C 1
ATOM 4337 O O . SER B 1 209 ? 65.949 67.204 14.834 1.00 12.00 226 SER B O 1
ATOM 4340 N N . LYS B 1 210 ? 66.706 65.808 13.252 1.00 12.60 227 LYS B N 1
ATOM 4341 C CA . LYS B 1 210 ? 65.810 64.722 13.648 1.00 12.87 227 LYS B CA 1
ATOM 4342 C C . LYS B 1 210 ? 66.091 64.285 15.086 1.00 12.71 227 LYS B C 1
ATOM 4343 O O . LYS B 1 210 ? 65.169 64.128 15.880 1.00 12.66 227 LYS B O 1
ATOM 4349 N N . ARG B 1 211 ? 67.370 64.088 15.392 1.00 12.57 228 ARG B N 1
ATOM 4350 C CA . ARG B 1 211 ? 67.821 63.696 16.723 1.00 12.83 228 ARG B CA 1
ATOM 4351 C C . ARG B 1 211 ? 67.353 64.676 17.805 1.00 12.18 228 ARG B C 1
ATOM 4352 O O . ARG B 1 211 ? 66.854 64.259 18.854 1.00 12.05 228 ARG B O 1
ATOM 4360 N N . HIS B 1 212 ? 67.511 65.971 17.553 1.00 11.50 229 HIS B N 1
ATOM 4361 C CA . HIS B 1 212 ? 67.124 66.973 18.541 1.00 11.05 229 HIS B CA 1
ATOM 4362 C C . HIS B 1 212 ? 65.613 66.983 18.760 1.00 10.81 229 HIS B C 1
ATOM 4363 O O . HIS B 1 212 ? 65.160 67.095 19.895 1.00 10.62 229 HIS B O 1
ATOM 4370 N N . LEU B 1 213 ? 64.835 66.849 17.687 1.00 10.62 230 LEU B N 1
ATOM 4371 C CA . LEU B 1 213 ? 63.382 66.695 17.826 1.00 10.56 230 LEU B CA 1
ATOM 4372 C C . LEU B 1 213 ? 63.025 65.473 18.678 1.00 10.57 230 LEU B C 1
ATOM 4373 O O . LEU B 1 213 ? 62.121 65.541 19.509 1.00 10.53 230 LEU B O 1
ATOM 4378 N N . GLN B 1 214 ? 63.737 64.366 18.475 1.00 10.61 231 GLN B N 1
ATOM 4379 C CA . GLN B 1 214 ? 63.494 63.146 19.247 1.00 10.80 231 GLN B CA 1
ATOM 4380 C C . GLN B 1 214 ? 63.801 63.380 20.724 1.00 11.00 231 GLN B C 1
ATOM 4381 O O . GLN B 1 214 ? 63.075 62.900 21.602 1.00 10.88 231 GLN B O 1
ATOM 4387 N N . LYS B 1 215 ? 64.862 64.139 20.987 1.00 11.36 232 LYS B N 1
ATOM 4388 C CA . LYS B 1 215 ? 65.263 64.463 22.359 1.00 11.71 232 LYS B CA 1
ATOM 4389 C C . LYS B 1 215 ? 64.277 65.436 23.020 1.00 11.54 232 LYS B C 1
ATOM 4390 O O . LYS B 1 215 ? 64.060 65.374 24.226 1.00 11.30 232 LYS B O 1
ATOM 4396 N N . ILE B 1 216 ? 63.668 66.315 22.226 1.00 11.46 233 ILE B N 1
ATOM 4397 C CA . ILE B 1 216 ? 62.575 67.160 22.714 1.00 11.43 233 ILE B CA 1
ATOM 4398 C C . ILE B 1 216 ? 61.355 66.324 23.088 1.00 11.32 233 ILE B C 1
ATOM 4399 O O . ILE B 1 216 ? 60.762 66.521 24.146 1.00 11.35 233 ILE B O 1
ATOM 4404 N N . LEU B 1 217 ? 60.976 65.390 22.221 1.00 11.18 234 LEU B N 1
ATOM 4405 C CA . LEU B 1 217 ? 59.840 64.510 22.515 1.00 10.93 234 LEU B CA 1
ATOM 4406 C C . LEU B 1 217 ? 60.060 63.732 23.814 1.00 10.56 234 LEU B C 1
ATOM 4407 O O . LEU B 1 217 ? 59.152 63.628 24.626 1.00 10.66 234 LEU B O 1
ATOM 4412 N N . ALA B 1 218 ? 61.269 63.207 24.005 1.00 10.35 235 ALA B N 1
ATOM 4413 C CA . ALA B 1 218 ? 61.592 62.388 25.177 1.00 10.14 235 ALA B CA 1
ATOM 4414 C C . ALA B 1 218 ? 61.384 63.153 26.488 1.00 10.01 235 ALA B C 1
ATOM 4415 O O . ALA B 1 218 ? 60.889 62.594 27.472 1.00 9.98 235 ALA B O 1
ATOM 4417 N N . VAL B 1 219 ? 61.764 64.429 26.489 1.00 9.94 236 VAL B N 1
ATOM 4418 C CA . VAL B 1 219 ? 61.527 65.312 27.626 1.00 9.76 236 VAL B CA 1
ATOM 4419 C C . VAL B 1 219 ? 60.035 65.424 27.896 1.00 9.91 236 VAL B C 1
ATOM 4420 O O . VAL B 1 219 ? 59.593 65.324 29.037 1.00 9.64 236 VAL B O 1
ATOM 4424 N N . ALA B 1 220 ? 59.263 65.629 26.836 1.00 10.37 237 ALA B N 1
ATOM 4425 C CA . ALA B 1 220 ? 57.812 65.748 26.950 1.00 10.64 237 ALA B CA 1
ATOM 4426 C C . ALA B 1 220 ? 57.173 64.441 27.405 1.00 10.84 237 ALA B C 1
ATOM 4427 O O . ALA B 1 220 ? 56.184 64.457 28.139 1.00 11.18 237 ALA B O 1
ATOM 4429 N N . ALA B 1 221 ? 57.740 63.313 26.984 1.00 11.04 238 ALA B N 1
ATOM 4430 C CA . ALA B 1 221 ? 57.243 62.000 27.419 1.00 11.21 238 ALA B CA 1
ATOM 4431 C C . ALA B 1 221 ? 57.416 61.826 28.931 1.00 11.18 238 ALA B C 1
ATOM 4432 O O . ALA B 1 221 ? 56.439 61.612 29.650 1.00 11.41 238 ALA B O 1
ATOM 4434 N N . ARG B 1 222 ? 58.659 61.945 29.398 1.00 11.24 239 ARG B N 1
ATOM 4435 C CA . ARG B 1 222 ? 59.006 61.785 30.823 1.00 11.18 239 ARG B CA 1
ATOM 4436 C C . ARG B 1 222 ? 58.194 62.686 31.773 1.00 11.10 239 ARG B C 1
ATOM 4437 O O . ARG B 1 222 ? 57.795 62.249 32.852 1.00 11.23 239 ARG B O 1
ATOM 4445 N N . GLN B 1 223 ? 57.964 63.934 31.368 1.00 11.10 240 GLN B N 1
ATOM 4446 C CA . GLN B 1 223 ? 57.203 64.900 32.169 1.00 11.18 240 GLN B CA 1
ATOM 4447 C C . GLN B 1 223 ? 55.703 64.907 31.866 1.00 11.54 240 GLN B C 1
ATOM 4448 O O . GLN B 1 223 ? 54.953 65.647 32.498 1.00 11.48 240 GLN B O 1
ATOM 4454 N N . CYS B 1 224 ? 55.276 64.092 30.902 1.00 12.06 241 CYS B N 1
ATOM 4455 C CA . CYS B 1 224 ? 53.861 63.961 30.532 1.00 12.31 241 CYS B CA 1
ATOM 4456 C C . CYS B 1 224 ? 53.200 65.303 30.232 1.00 12.21 241 CYS B C 1
ATOM 4457 O O . CYS B 1 224 ? 52.181 65.653 30.834 1.00 12.50 241 CYS B O 1
ATOM 4460 N N . VAL B 1 225 ? 53.790 66.041 29.296 1.00 11.91 242 VAL B N 1
ATOM 4461 C CA . VAL B 1 225 ? 53.272 67.337 28.870 1.00 11.68 242 VAL B CA 1
ATOM 4462 C C . VAL B 1 225 ? 53.024 67.328 27.361 1.00 11.35 242 VAL B C 1
ATOM 4463 O O . VAL B 1 225 ? 53.870 66.866 26.601 1.00 11.25 242 VAL B O 1
ATOM 4467 N N . PRO B 1 226 ? 51.856 67.826 26.921 1.00 11.17 243 PRO B N 1
ATOM 4468 C CA . PRO B 1 226 ? 51.586 67.892 25.488 1.00 11.00 243 PRO B CA 1
ATOM 4469 C C . PRO B 1 226 ? 52.346 69.039 24.833 1.00 10.77 243 PRO B C 1
ATOM 4470 O O . PRO B 1 226 ? 52.859 69.917 25.535 1.00 10.56 243 PRO B O 1
ATOM 4474 N N . ILE B 1 227 ? 52.414 69.018 23.503 1.00 10.27 244 ILE B N 1
ATOM 4475 C CA . ILE B 1 227 ? 53.155 70.025 22.747 1.00 9.96 244 ILE B CA 1
ATOM 4476 C C . ILE B 1 227 ? 52.251 70.715 21.725 1.00 9.83 244 ILE B C 1
ATOM 4477 O O . ILE B 1 227 ? 51.511 70.067 20.980 1.00 9.38 244 ILE B O 1
ATOM 4482 N N . LEU B 1 228 ? 52.299 72.040 21.721 1.00 9.86 245 LEU B N 1
ATOM 4483 C CA . LEU B 1 228 ? 51.705 72.833 20.662 1.00 9.87 245 LEU B CA 1
ATOM 4484 C C . LEU B 1 228 ? 52.832 73.098 19.665 1.00 9.91 245 LEU B C 1
ATOM 4485 O O . LEU B 1 228 ? 53.760 73.842 19.964 1.00 10.10 245 LEU B O 1
ATOM 4490 N N . ALA B 1 229 ? 52.766 72.459 18.500 1.00 10.09 246 ALA B N 1
ATOM 4491 C CA . ALA B 1 229 ? 53.793 72.599 17.464 1.00 10.12 246 ALA B CA 1
ATOM 4492 C C . ALA B 1 229 ? 53.408 73.684 16.456 1.00 10.28 246 ALA B C 1
ATOM 4493 O O . ALA B 1 229 ? 52.494 73.485 15.648 1.00 10.09 246 ALA B O 1
ATOM 4495 N N . ASP B 1 230 ? 54.089 74.833 16.509 1.00 10.13 247 ASP B N 1
ATOM 4496 C CA . ASP B 1 230 ? 53.848 75.896 15.539 1.00 10.01 247 ASP B CA 1
ATOM 4497 C C . ASP B 1 230 ? 54.712 75.620 14.333 1.00 10.13 247 ASP B C 1
ATOM 4498 O O . ASP B 1 230 ? 55.897 75.981 14.312 1.00 10.38 247 ASP B O 1
ATOM 4503 N N . GLU B 1 231 ? 54.101 74.988 13.335 1.00 10.21 248 GLU B N 1
ATOM 4504 C CA . GLU B 1 231 ? 54.795 74.582 12.114 1.00 10.47 248 GLU B CA 1
ATOM 4505 C C . GLU B 1 231 ? 54.246 75.331 10.898 1.00 10.13 248 GLU B C 1
ATOM 4506 O O . GLU B 1 231 ? 54.021 74.761 9.835 1.00 9.83 248 GLU B O 1
ATOM 4512 N N . ILE B 1 232 ? 54.060 76.636 11.067 1.00 10.34 249 ILE B N 1
ATOM 4513 C CA . ILE B 1 232 ? 53.711 77.513 9.954 1.00 10.51 249 ILE B CA 1
ATOM 4514 C C . ILE B 1 232 ? 54.825 77.519 8.892 1.00 10.71 249 ILE B C 1
ATOM 4515 O O . ILE B 1 232 ? 54.538 77.691 7.715 1.00 11.15 249 ILE B O 1
ATOM 4520 N N . TYR B 1 233 ? 56.080 77.294 9.295 1.00 10.86 250 TYR B N 1
ATOM 4521 C CA . TYR B 1 233 ? 57.195 77.220 8.328 1.00 11.10 250 TYR B CA 1
ATOM 4522 C C . TYR B 1 233 ? 57.538 75.805 7.845 1.00 11.27 250 TYR B C 1
ATOM 4523 O O . TYR B 1 233 ? 58.522 75.620 7.139 1.00 10.48 250 TYR B O 1
ATOM 4532 N N . GLY B 1 234 ? 56.713 74.816 8.188 1.00 11.71 251 GLY B N 1
ATOM 4533 C CA . GLY B 1 234 ? 56.950 73.441 7.751 1.00 11.77 251 GLY B CA 1
ATOM 4534 C C . GLY B 1 234 ? 57.151 73.386 6.253 1.00 12.21 251 GLY B C 1
ATOM 4535 O O . GLY B 1 234 ? 56.490 74.109 5.510 1.00 12.15 251 GLY B O 1
ATOM 4536 N N . ASP B 1 235 ? 58.114 72.572 5.827 1.00 12.72 252 ASP B N 1
ATOM 4537 C CA . ASP B 1 235 ? 58.465 72.374 4.413 1.00 13.27 252 ASP B CA 1
ATOM 4538 C C . ASP B 1 235 ? 59.220 73.554 3.785 1.00 13.66 252 ASP B C 1
ATOM 4539 O O . ASP B 1 235 ? 59.538 73.534 2.596 1.00 13.26 252 ASP B O 1
ATOM 4544 N N . MET B 1 236 ? 59.545 74.553 4.602 1.00 14.15 253 MET B N 1
ATOM 4545 C CA . MET B 1 236 ? 60.316 75.695 4.159 1.00 14.90 253 MET B CA 1
ATOM 4546 C C . MET B 1 236 ? 61.703 75.615 4.745 1.00 15.23 253 MET B C 1
ATOM 4547 O O . MET B 1 236 ? 62.081 76.380 5.612 1.00 15.80 253 MET B O 1
ATOM 4552 N N . VAL B 1 237 ? 62.450 74.642 4.263 1.00 16.11 254 VAL B N 1
ATOM 4553 C CA . VAL B 1 237 ? 63.820 74.444 4.666 1.00 16.81 254 VAL B CA 1
ATOM 4554 C C . VAL B 1 237 ? 64.655 74.498 3.398 1.00 17.23 254 VAL B C 1
ATOM 4555 O O . VAL B 1 237 ? 64.259 73.953 2.378 1.00 16.73 254 VAL B O 1
ATOM 4559 N N . PHE B 1 238 ? 65.748 75.209 3.469 1.00 18.44 255 PHE B N 1
ATOM 4560 C CA . PHE B 1 238 ? 66.594 75.480 2.351 1.00 19.41 255 PHE B CA 1
ATOM 4561 C C . PHE B 1 238 ? 67.990 75.029 2.543 1.00 20.96 255 PHE B C 1
ATOM 4562 O O . PHE B 1 238 ? 68.870 75.561 1.972 1.00 21.55 255 PHE B O 1
ATOM 4570 N N . SER B 1 239 ? 68.190 74.041 3.379 1.00 22.49 256 SER B N 1
ATOM 4571 C CA . SER B 1 239 ? 69.509 73.634 3.784 1.00 23.33 256 SER B CA 1
ATOM 4572 C C . SER B 1 239 ? 69.680 72.143 3.621 1.00 24.31 256 SER B C 1
ATOM 4573 O O . SER B 1 239 ? 68.767 71.445 3.273 1.00 24.60 256 SER B O 1
ATOM 4576 N N . ASP B 1 240 ? 70.845 71.645 3.939 1.00 25.28 257 ASP B N 1
ATOM 4577 C CA . ASP B 1 240 ? 70.933 70.229 4.102 1.00 26.21 257 ASP B CA 1
ATOM 4578 C C . ASP B 1 240 ? 70.647 69.645 5.448 1.00 26.43 257 ASP B C 1
ATOM 4579 O O . ASP B 1 240 ? 71.393 68.869 5.988 1.00 27.01 257 ASP B O 1
ATOM 4584 N N . CYS B 1 241 ? 69.543 70.118 5.982 1.00 26.49 258 CYS B N 1
ATOM 4585 C CA . CYS B 1 241 ? 68.725 69.406 6.879 1.00 26.53 258 CYS B CA 1
ATOM 4586 C C . CYS B 1 241 ? 67.519 69.050 6.036 1.00 25.69 258 CYS B C 1
ATOM 4587 O O . CYS B 1 241 ? 67.324 69.509 4.951 1.00 25.76 258 CYS B O 1
ATOM 4590 N N . LYS B 1 242 ? 66.722 68.177 6.570 1.00 24.84 259 LYS B N 1
ATOM 4591 C CA . LYS B 1 242 ? 65.397 67.909 6.032 1.00 24.05 259 LYS B CA 1
ATOM 4592 C C . LYS B 1 242 ? 64.377 68.341 7.084 1.00 23.11 259 LYS B C 1
ATOM 4593 O O . LYS B 1 242 ? 64.705 68.438 8.274 1.00 23.32 259 LYS B O 1
ATOM 4599 N N . TYR B 1 243 ? 63.155 68.623 6.652 1.00 21.84 260 TYR B N 1
ATOM 4600 C CA . TYR B 1 243 ? 62.083 68.940 7.589 1.00 21.05 260 TYR B CA 1
ATOM 4601 C C . TYR B 1 243 ? 61.329 67.677 7.976 1.00 20.33 260 TYR B C 1
ATOM 4602 O O . TYR B 1 243 ? 60.865 66.943 7.114 1.00 20.31 260 TYR B O 1
ATOM 4611 N N . GLU B 1 244 ? 61.229 67.425 9.276 1.00 19.56 261 GLU B N 1
ATOM 4612 C CA . GLU B 1 244 ? 60.313 66.423 9.799 1.00 19.06 261 GLU B CA 1
ATOM 4613 C C . GLU B 1 244 ? 59.291 67.164 10.637 1.00 17.81 261 GLU B C 1
ATOM 4614 O O . GLU B 1 244 ? 59.668 67.945 11.505 1.00 17.71 261 GLU B O 1
ATOM 4620 N N . PRO B 1 245 ? 57.994 66.949 10.360 1.00 16.43 262 PRO B N 1
ATOM 4621 C CA . PRO B 1 245 ? 56.983 67.407 11.302 1.00 15.65 262 PRO B CA 1
ATOM 4622 C C . PRO B 1 245 ? 57.180 66.683 12.631 1.00 14.51 262 PRO B C 1
ATOM 4623 O O . PRO B 1 245 ? 57.563 65.514 12.634 1.00 14.51 262 PRO B O 1
ATOM 4627 N N . LEU B 1 246 ? 56.938 67.375 13.738 1.00 13.37 263 LEU B N 1
ATOM 4628 C CA . LEU B 1 246 ? 57.190 66.831 15.074 1.00 12.44 263 LEU B CA 1
ATOM 4629 C C . LEU B 1 246 ? 56.357 65.588 15.387 1.00 11.74 263 LEU B C 1
ATOM 4630 O O . LEU B 1 246 ? 56.834 64.667 16.059 1.00 11.50 263 LEU B O 1
ATOM 4635 N N . ALA B 1 247 ? 55.112 65.577 14.913 1.00 10.79 264 ALA B N 1
ATOM 4636 C CA . ALA B 1 247 ? 54.193 64.469 15.144 1.00 10.29 264 ALA B CA 1
ATOM 4637 C C . ALA B 1 247 ? 54.660 63.174 14.475 1.00 10.03 264 ALA B C 1
ATOM 4638 O O . ALA B 1 247 ? 54.414 62.088 14.998 1.00 9.57 264 ALA B O 1
ATOM 4640 N N . THR B 1 248 ? 55.338 63.289 13.333 1.00 9.52 265 THR B N 1
ATOM 4641 C CA . THR B 1 248 ? 55.823 62.112 12.625 1.00 9.70 265 THR B CA 1
ATOM 4642 C C . THR B 1 248 ? 56.922 61.386 13.396 1.00 9.70 265 THR B C 1
ATOM 4643 O O . THR B 1 248 ? 57.288 60.276 13.031 1.00 9.68 265 THR B O 1
ATOM 4647 N N . LEU B 1 249 ? 57.454 62.014 14.445 1.00 9.93 266 LEU B N 1
ATOM 4648 C CA . LEU B 1 249 ? 58.484 61.394 15.278 1.00 10.24 266 LEU B CA 1
ATOM 4649 C C . LEU B 1 249 ? 57.969 60.973 16.659 1.00 10.72 266 LEU B C 1
ATOM 4650 O O . LEU B 1 249 ? 58.703 60.354 17.424 1.00 10.67 266 LEU B O 1
ATOM 4655 N N . SER B 1 250 ? 56.710 61.286 16.967 1.00 11.29 267 SER B N 1
ATOM 4656 C CA . SER B 1 250 ? 56.139 60.982 18.279 1.00 11.66 267 SER B CA 1
ATOM 4657 C C . SER B 1 250 ? 55.406 59.639 18.319 1.00 12.16 267 SER B C 1
ATOM 4658 O O . SER B 1 250 ? 54.733 59.255 17.360 1.00 12.33 267 SER B O 1
ATOM 4661 N N . THR B 1 251 ? 55.551 58.949 19.450 1.00 12.67 268 THR B N 1
ATOM 4662 C CA . THR B 1 251 ? 54.818 57.722 19.756 1.00 13.18 268 THR B CA 1
ATOM 4663 C C . THR B 1 251 ? 53.932 57.915 20.989 1.00 13.22 268 THR B C 1
ATOM 4664 O O . THR B 1 251 ? 52.777 57.489 20.999 1.00 13.48 268 THR B O 1
ATOM 4668 N N . ASP B 1 252 ? 54.484 58.551 22.025 1.00 13.17 269 ASP B N 1
ATOM 4669 C CA . ASP B 1 252 ? 53.802 58.716 23.313 1.00 12.92 269 ASP B CA 1
ATOM 4670 C C . ASP B 1 252 ? 53.274 60.136 23.571 1.00 12.41 269 ASP B C 1
ATOM 4671 O O . ASP B 1 252 ? 52.501 60.341 24.509 1.00 12.57 269 ASP B O 1
ATOM 4676 N N . VAL B 1 253 ? 53.677 61.111 22.756 1.00 11.78 270 VAL B N 1
ATOM 4677 C CA . VAL B 1 253 ? 53.387 62.517 23.056 1.00 11.21 270 VAL B CA 1
ATOM 4678 C C . VAL B 1 253 ? 52.288 63.080 22.161 1.00 10.76 270 VAL B C 1
ATOM 4679 O O . VAL B 1 253 ? 52.453 63.157 20.941 1.00 10.83 270 VAL B O 1
ATOM 4683 N N . PRO B 1 254 ? 51.165 63.495 22.764 1.00 10.25 271 PRO B N 1
ATOM 4684 C CA . PRO B 1 254 ? 50.091 64.078 21.979 1.00 9.99 271 PRO B CA 1
ATOM 4685 C C . PRO B 1 254 ? 50.471 65.492 21.552 1.00 9.63 271 PRO B C 1
ATOM 4686 O O . PRO B 1 254 ? 51.015 66.244 22.365 1.00 9.44 271 PRO B O 1
ATOM 4690 N N . ILE B 1 255 ? 50.217 65.827 20.284 1.00 9.25 272 ILE B N 1
ATOM 4691 C CA A ILE B 1 255 ? 50.615 67.118 19.722 0.50 9.15 272 ILE B CA 1
ATOM 4692 C CA B ILE B 1 255 ? 50.616 67.117 19.724 0.50 9.09 272 ILE B CA 1
ATOM 4693 C C . ILE B 1 255 ? 49.454 67.808 19.009 1.00 9.05 272 ILE B C 1
ATOM 4694 O O . ILE B 1 255 ? 48.742 67.186 18.229 1.00 8.89 272 ILE B O 1
ATOM 4703 N N . LEU B 1 256 ? 49.275 69.098 19.278 1.00 9.03 273 LEU B N 1
ATOM 4704 C CA . LEU B 1 256 ? 48.412 69.941 18.450 1.00 9.16 273 LEU B CA 1
ATOM 4705 C C . LEU B 1 256 ? 49.334 70.730 17.527 1.00 8.96 273 LEU B C 1
ATOM 4706 O O . LEU B 1 256 ? 50.127 71.529 17.989 1.00 9.16 273 LEU B O 1
ATOM 4711 N N . SER B 1 257 ? 49.260 70.475 16.228 1.00 9.18 274 SER B N 1
ATOM 4712 C CA . SER B 1 257 ? 50.169 71.106 15.267 1.00 9.16 274 SER B CA 1
ATOM 4713 C C . SER B 1 257 ? 49.461 72.219 14.513 1.00 9.15 274 SER B C 1
ATOM 4714 O O . SER B 1 257 ? 48.401 72.000 13.936 1.00 9.49 274 SER B O 1
ATOM 4717 N N . CYS B 1 258 ? 50.048 73.411 14.514 1.00 8.97 275 CYS B N 1
ATOM 4718 C CA . CYS B 1 258 ? 49.453 74.557 13.842 1.00 9.13 275 CYS B CA 1
ATOM 4719 C C . CYS B 1 258 ? 50.238 74.922 12.574 1.00 8.98 275 CYS B C 1
ATOM 4720 O O . CYS B 1 258 ? 51.472 74.958 12.564 1.00 8.63 275 CYS B O 1
ATOM 4723 N N . GLY B 1 259 ? 49.497 75.171 11.504 1.00 8.89 276 GLY B N 1
ATOM 4724 C CA . GLY B 1 259 ? 50.073 75.584 10.240 1.00 9.10 276 GLY B CA 1
ATOM 4725 C C . GLY B 1 259 ? 49.111 76.500 9.507 1.00 9.09 276 GLY B C 1
ATOM 4726 O O . GLY B 1 259 ? 48.197 77.066 10.106 1.00 8.86 276 GLY B O 1
ATOM 4727 N N . GLY B 1 260 ? 49.320 76.643 8.205 1.00 9.19 277 GLY B N 1
ATOM 4728 C CA . GLY B 1 260 ? 48.458 77.478 7.384 1.00 9.22 277 GLY B CA 1
ATOM 4729 C C . GLY B 1 260 ? 49.109 77.883 6.084 1.00 9.31 277 GLY B C 1
ATOM 4730 O O . GLY B 1 260 ? 50.243 77.510 5.796 1.00 8.73 277 GLY B O 1
ATOM 4731 N N . LEU B 1 261 ? 48.373 78.661 5.302 1.00 9.94 278 LEU B N 1
ATOM 4732 C CA . LEU B 1 261 ? 48.831 79.117 4.002 1.00 10.25 278 LEU B CA 1
ATOM 4733 C C . LEU B 1 261 ? 49.807 80.270 4.098 1.00 10.62 278 LEU B C 1
ATOM 4734 O O . LEU B 1 261 ? 50.583 80.500 3.180 1.00 11.29 278 LEU B O 1
ATOM 4739 N N . ALA B 1 262 ? 49.767 80.989 5.210 1.00 11.34 279 ALA B N 1
ATOM 4740 C CA . ALA B 1 262 ? 50.361 82.327 5.305 1.00 11.84 279 ALA B CA 1
ATOM 4741 C C . ALA B 1 262 ? 51.730 82.445 4.651 1.00 12.21 279 ALA B C 1
ATOM 4742 O O . ALA B 1 262 ? 51.941 83.282 3.781 1.00 12.54 279 ALA B O 1
ATOM 4744 N N . LYS B 1 263 ? 52.669 81.607 5.060 1.00 12.69 280 LYS B N 1
ATOM 4745 C CA . LYS B 1 263 ? 54.037 81.809 4.620 1.00 12.92 280 LYS B CA 1
ATOM 4746 C C . LYS B 1 263 ? 54.519 80.948 3.458 1.00 12.50 280 LYS B C 1
ATOM 4747 O O . LYS B 1 263 ? 55.260 81.427 2.605 1.00 12.45 280 LYS B O 1
ATOM 4753 N N . ARG B 1 264 ? 54.093 79.696 3.404 1.00 12.17 281 ARG B N 1
ATOM 4754 C CA . ARG B 1 264 ? 54.542 78.813 2.340 1.00 11.71 281 ARG B CA 1
ATOM 4755 C C . ARG B 1 264 ? 53.881 79.164 0.998 1.00 11.71 281 ARG B C 1
ATOM 4756 O O . ARG B 1 264 ? 54.487 78.967 -0.060 1.00 11.26 281 ARG B O 1
ATOM 4764 N N . TRP B 1 265 ? 52.654 79.693 1.050 1.00 11.07 282 TRP B N 1
ATOM 4765 C CA . TRP B 1 265 ? 51.945 80.109 -0.151 1.00 11.03 282 TRP B CA 1
ATOM 4766 C C . TRP B 1 265 ? 51.892 81.633 -0.270 1.00 11.13 282 TRP B C 1
ATOM 4767 O O . TRP B 1 265 ? 51.237 82.174 -1.165 1.00 10.94 282 TRP B O 1
ATOM 4778 N N . LEU B 1 266 ? 52.577 82.312 0.645 1.00 11.16 283 LEU B N 1
ATOM 4779 C CA . LEU B 1 266 ? 52.781 83.755 0.567 1.00 11.24 283 LEU B CA 1
ATOM 4780 C C . LEU B 1 266 ? 51.478 84.551 0.454 1.00 10.84 283 LEU B C 1
ATOM 4781 O O . LEU B 1 266 ? 51.405 85.549 -0.278 1.00 10.81 283 LEU B O 1
ATOM 4786 N N . VAL B 1 267 ? 50.463 84.110 1.188 1.00 10.51 284 VAL B N 1
ATOM 4787 C CA . VAL B 1 267 ? 49.172 84.801 1.242 1.00 10.19 284 VAL B CA 1
ATOM 4788 C C . VAL B 1 267 ? 48.751 84.986 2.702 1.00 10.41 284 VAL B C 1
ATOM 4789 O O . VAL B 1 267 ? 47.688 84.534 3.104 1.00 10.35 284 VAL B O 1
ATOM 4793 N N . PRO B 1 268 ? 49.593 85.665 3.506 1.00 10.72 285 PRO B N 1
ATOM 4794 C CA . PRO B 1 268 ? 49.288 85.857 4.926 1.00 10.91 285 PRO B CA 1
ATOM 4795 C C . PRO B 1 268 ? 47.982 86.590 5.198 1.00 10.92 285 PRO B C 1
ATOM 4796 O O . PRO B 1 268 ? 47.337 86.333 6.216 1.00 10.49 285 PRO B O 1
ATOM 4800 N N . GLY B 1 269 ? 47.603 87.494 4.300 1.00 10.72 286 GLY B N 1
ATOM 4801 C CA . GLY B 1 269 ? 46.389 88.275 4.470 1.00 10.55 286 GLY B CA 1
ATOM 4802 C C . GLY B 1 269 ? 45.100 87.478 4.341 1.00 10.43 286 GLY B C 1
ATOM 4803 O O . GLY B 1 269 ? 44.057 87.896 4.842 1.00 9.86 286 GLY B O 1
ATOM 4804 N N . TRP B 1 270 ? 45.174 86.333 3.666 1.00 10.35 287 TRP B N 1
ATOM 4805 C CA . TRP B 1 270 ? 43.992 85.519 3.381 1.00 10.15 287 TRP B CA 1
ATOM 4806 C C . TRP B 1 270 ? 43.344 84.915 4.646 1.00 10.17 287 TRP B C 1
ATOM 4807 O O . TRP B 1 270 ? 42.168 84.576 4.629 1.00 10.07 287 TRP B O 1
ATOM 4818 N N . ARG B 1 271 ? 44.109 84.811 5.734 1.00 10.21 288 ARG B N 1
ATOM 4819 C CA . ARG B 1 271 ? 43.594 84.399 7.045 1.00 10.36 288 ARG B CA 1
ATOM 4820 C C . ARG B 1 271 ? 43.015 82.983 7.047 1.00 10.85 288 ARG B C 1
ATOM 4821 O O . ARG B 1 271 ? 41.875 82.761 7.452 1.00 10.83 288 ARG B O 1
ATOM 4829 N N . LEU B 1 272 ? 43.812 82.022 6.605 1.00 11.53 289 LEU B N 1
ATOM 4830 C CA . LEU B 1 272 ? 43.432 80.619 6.709 1.00 11.97 289 LEU B CA 1
ATOM 4831 C C . LEU B 1 272 ? 44.589 79.833 7.328 1.00 11.79 289 LEU B C 1
ATOM 4832 O O . LEU B 1 272 ? 45.720 79.851 6.824 1.00 11.92 289 LEU B O 1
ATOM 4837 N N . GLY B 1 273 ? 44.294 79.180 8.446 1.00 11.28 290 GLY B N 1
ATOM 4838 C CA . GLY B 1 273 ? 45.236 78.310 9.125 1.00 10.89 290 GLY B CA 1
ATOM 4839 C C . GLY B 1 273 ? 44.520 77.054 9.566 1.00 10.48 290 GLY B C 1
ATOM 4840 O O . GLY B 1 273 ? 43.354 76.845 9.227 1.00 10.42 290 GLY B O 1
ATOM 4841 N N . TRP B 1 274 ? 45.209 76.209 10.322 1.00 10.09 291 TRP B N 1
ATOM 4842 C CA . TRP B 1 274 ? 44.602 74.972 10.779 1.00 9.61 291 TRP B CA 1
ATOM 4843 C C . TRP B 1 274 ? 45.308 74.367 11.974 1.00 9.47 291 TRP B C 1
ATOM 4844 O O . TRP B 1 274 ? 46.493 74.618 12.208 1.00 9.69 291 TRP B O 1
ATOM 4855 N N . ILE B 1 275 ? 44.555 73.569 12.725 1.00 9.08 292 ILE B N 1
ATOM 4856 C CA . ILE B 1 275 ? 45.086 72.754 13.798 1.00 8.73 292 ILE B CA 1
ATOM 4857 C C . ILE B 1 275 ? 45.030 71.298 13.332 1.00 8.73 292 ILE B C 1
ATOM 4858 O O . ILE B 1 275 ? 43.967 70.815 12.946 1.00 8.44 292 ILE B O 1
ATOM 4863 N N . LEU B 1 276 ? 46.167 70.609 13.367 1.00 8.77 293 LEU B N 1
ATOM 4864 C CA . LEU B 1 276 ? 46.214 69.178 13.091 1.00 9.15 293 LEU B CA 1
ATOM 4865 C C . LEU B 1 276 ? 46.313 68.463 14.426 1.00 9.34 293 LEU B C 1
ATOM 4866 O O . LEU B 1 276 ? 47.315 68.600 15.129 1.00 9.39 293 LEU B O 1
ATOM 4871 N N . ILE B 1 277 ? 45.265 67.719 14.779 1.00 9.53 294 ILE B N 1
ATOM 4872 C CA . ILE B 1 277 ? 45.207 67.010 16.059 1.00 9.73 294 ILE B CA 1
ATOM 4873 C C . ILE B 1 277 ? 45.939 65.672 15.924 1.00 9.87 294 ILE B C 1
ATOM 4874 O O . ILE B 1 277 ? 45.479 64.783 15.209 1.00 9.81 294 ILE B O 1
ATOM 4879 N N . HIS B 1 278 ? 47.085 65.548 16.593 1.00 10.10 295 HIS B N 1
ATOM 4880 C CA . HIS B 1 278 ? 47.886 64.324 16.560 1.00 10.45 295 HIS B CA 1
ATOM 4881 C C . HIS B 1 278 ? 47.865 63.663 17.931 1.00 10.61 295 HIS B C 1
ATOM 4882 O O . HIS B 1 278 ? 48.838 63.736 18.682 1.00 10.08 295 HIS B O 1
ATOM 4889 N N . ASP B 1 279 ? 46.750 63.020 18.260 1.00 11.36 296 ASP B N 1
ATOM 4890 C CA . ASP B 1 279 ? 46.606 62.382 19.567 1.00 11.90 296 ASP B CA 1
ATOM 4891 C C . ASP B 1 279 ? 47.495 61.144 19.631 1.00 12.46 296 ASP B C 1
ATOM 4892 O O . ASP B 1 279 ? 47.834 60.561 18.600 1.00 12.45 296 ASP B O 1
ATOM 4897 N N . ARG B 1 280 ? 47.913 60.783 20.839 1.00 12.93 297 ARG B N 1
ATOM 4898 C CA . ARG B 1 280 ? 48.574 59.508 21.064 1.00 13.60 297 ARG B CA 1
ATOM 4899 C C . ARG B 1 280 ? 47.991 58.857 22.304 1.00 14.16 297 ARG B C 1
ATOM 4900 O O . ARG B 1 280 ? 47.844 59.506 23.340 1.00 13.80 297 ARG B O 1
ATOM 4908 N N . ARG B 1 281 ? 47.636 57.580 22.166 1.00 15.04 298 ARG B N 1
ATOM 4909 C CA . ARG B 1 281 ? 47.159 56.750 23.268 1.00 15.85 298 ARG B CA 1
ATOM 4910 C C . ARG B 1 281 ? 45.958 57.352 24.005 1.00 15.97 298 ARG B C 1
ATOM 4911 O O . ARG B 1 281 ? 45.819 57.192 25.214 1.00 15.91 298 ARG B O 1
ATOM 4919 N N . ASP B 1 282 ? 45.105 58.048 23.254 1.00 16.18 299 ASP B N 1
ATOM 4920 C CA . ASP B 1 282 ? 43.844 58.595 23.757 1.00 16.47 299 ASP B CA 1
ATOM 4921 C C . ASP B 1 282 ? 44.007 59.674 24.850 1.00 16.42 299 ASP B C 1
ATOM 4922 O O . ASP B 1 282 ? 43.069 59.935 25.611 1.00 16.55 299 ASP B O 1
ATOM 4927 N N . ILE B 1 283 ? 45.172 60.324 24.903 1.00 16.25 300 ILE B N 1
ATOM 4928 C CA . ILE B 1 283 ? 45.466 61.283 25.973 1.00 15.95 300 ILE B CA 1
ATOM 4929 C C . ILE B 1 283 ? 44.603 62.539 25.842 1.00 16.22 300 ILE B C 1
ATOM 4930 O O . ILE B 1 283 ? 44.031 62.999 26.829 1.00 16.22 300 ILE B O 1
ATOM 4935 N N . PHE B 1 284 ? 44.514 63.096 24.635 1.00 16.42 301 PHE B N 1
ATOM 4936 C CA . PHE B 1 284 ? 43.583 64.195 24.381 1.00 16.59 301 PHE B CA 1
ATOM 4937 C C . PHE B 1 284 ? 42.159 63.670 24.504 1.00 17.12 301 PHE B C 1
ATOM 4938 O O . PHE B 1 284 ? 41.320 64.268 25.176 1.00 17.26 301 PHE B O 1
ATOM 4946 N N . GLY B 1 285 ? 41.897 62.547 23.841 1.00 17.76 302 GLY B N 1
ATOM 4947 C CA . GLY B 1 285 ? 40.583 61.919 23.863 1.00 18.23 302 GLY B CA 1
ATOM 4948 C C . GLY B 1 285 ? 39.541 62.770 23.166 1.00 18.67 302 GLY B C 1
ATOM 4949 O O . GLY B 1 285 ? 39.876 63.761 22.512 1.00 18.99 302 GLY B O 1
ATOM 4950 N N . ASN B 1 286 ? 38.276 62.391 23.329 1.00 19.06 303 ASN B N 1
ATOM 4951 C CA . ASN B 1 286 ? 37.146 63.135 22.763 1.00 19.45 303 ASN B CA 1
ATOM 4952 C C . ASN B 1 286 ? 36.998 64.550 23.333 1.00 19.45 303 ASN B C 1
ATOM 4953 O O . ASN B 1 286 ? 36.376 65.413 22.715 1.00 19.76 303 ASN B O 1
ATOM 4958 N N . GLU B 1 287 ? 37.597 64.788 24.495 1.00 19.34 304 GLU B N 1
ATOM 4959 C CA . GLU B 1 287 ? 37.329 65.987 25.281 1.00 19.24 304 GLU B CA 1
ATOM 4960 C C . GLU B 1 287 ? 38.014 67.233 24.697 1.00 18.76 304 GLU B C 1
ATOM 4961 O O . GLU B 1 287 ? 37.376 68.273 24.519 1.00 19.02 304 GLU B O 1
ATOM 4967 N N . ILE B 1 288 ? 39.304 67.125 24.389 1.00 18.01 305 ILE B N 1
ATOM 4968 C CA . ILE B 1 288 ? 40.028 68.222 23.756 1.00 17.32 305 ILE B CA 1
ATOM 4969 C C . ILE B 1 288 ? 39.444 68.495 22.369 1.00 16.85 305 ILE B C 1
ATOM 4970 O O . ILE B 1 288 ? 39.317 69.648 21.963 1.00 16.72 305 ILE B O 1
ATOM 4975 N N . ARG B 1 289 ? 39.072 67.432 21.661 1.00 16.38 306 ARG B N 1
ATOM 4976 C CA . ARG B 1 289 ? 38.454 67.548 20.338 1.00 16.17 306 ARG B CA 1
ATOM 4977 C C . ARG B 1 289 ? 37.147 68.328 20.404 1.00 15.77 306 ARG B C 1
ATOM 4978 O O . ARG B 1 289 ? 36.929 69.246 19.608 1.00 15.52 306 ARG B O 1
ATOM 4986 N N . ASP B 1 290 ? 36.284 67.940 21.344 1.00 15.51 307 ASP B N 1
ATOM 4987 C CA . ASP B 1 290 ? 35.000 68.613 21.565 1.00 15.35 307 ASP B CA 1
ATOM 4988 C C . ASP B 1 290 ? 35.220 70.061 22.000 1.00 14.98 307 ASP B C 1
ATOM 4989 O O . ASP B 1 290 ? 34.540 70.964 21.519 1.00 14.86 307 ASP B O 1
ATOM 4994 N N . GLY B 1 291 ? 36.174 70.272 22.906 1.00 14.64 308 GLY B N 1
ATOM 4995 C CA . GLY B 1 291 ? 36.501 71.617 23.395 1.00 14.32 308 GLY B CA 1
ATOM 4996 C C . GLY B 1 291 ? 36.972 72.543 22.281 1.00 14.03 308 GLY B C 1
ATOM 4997 O O . GLY B 1 291 ? 36.591 73.718 22.232 1.00 13.95 308 GLY B O 1
ATOM 4998 N N . LEU B 1 292 ? 37.802 72.016 21.387 1.00 13.52 309 LEU B N 1
ATOM 4999 C CA . LEU B 1 292 ? 38.212 72.764 20.203 1.00 13.35 309 LEU B CA 1
ATOM 5000 C C . LEU B 1 292 ? 37.010 73.120 19.326 1.00 13.20 309 LEU B C 1
ATOM 5001 O O . LEU B 1 292 ? 36.919 74.241 18.834 1.00 12.85 309 LEU B O 1
ATOM 5006 N N . VAL B 1 293 ? 36.085 72.176 19.154 1.00 13.32 310 VAL B N 1
ATOM 5007 C CA . VAL B 1 293 ? 34.885 72.410 18.343 1.00 13.42 310 VAL B CA 1
ATOM 5008 C C . VAL B 1 293 ? 34.017 73.516 18.960 1.00 13.87 310 VAL B C 1
ATOM 5009 O O . VAL B 1 293 ? 33.629 74.459 18.264 1.00 13.77 310 VAL B O 1
ATOM 5013 N N . LYS B 1 294 ? 33.727 73.395 20.260 1.00 14.37 311 LYS B N 1
ATOM 5014 C CA . LYS B 1 294 ? 33.030 74.442 21.025 1.00 14.93 311 LYS B CA 1
ATOM 5015 C C . LYS B 1 294 ? 33.674 75.831 20.853 1.00 15.27 311 LYS B C 1
ATOM 5016 O O . LYS B 1 294 ? 33.017 76.780 20.424 1.00 15.44 311 LYS B O 1
ATOM 5022 N N . LEU B 1 295 ? 34.961 75.938 21.178 1.00 15.47 312 LEU B N 1
ATOM 5023 C CA . LEU B 1 295 ? 35.669 77.220 21.119 1.00 15.69 312 LEU B CA 1
ATOM 5024 C C . LEU B 1 295 ? 35.693 77.804 19.707 1.00 16.12 312 LEU B C 1
ATOM 5025 O O . LEU B 1 295 ? 35.709 79.020 19.532 1.00 15.88 312 LEU B O 1
ATOM 5030 N N . SER B 1 296 ? 35.699 76.926 18.707 1.00 16.80 313 SER B N 1
ATOM 5031 C CA . SER B 1 296 ? 35.680 77.341 17.313 1.00 17.25 313 SER B CA 1
ATOM 5032 C C . SER B 1 296 ? 34.340 77.945 16.913 1.00 17.48 313 SER B C 1
ATOM 5033 O O . SER B 1 296 ? 34.284 78.804 16.028 1.00 17.38 313 SER B O 1
ATOM 5036 N N . GLN B 1 297 ? 33.260 77.495 17.549 1.00 17.81 314 GLN B N 1
ATOM 5037 C CA . GLN B 1 297 ? 31.926 77.982 17.191 1.00 18.12 314 GLN B CA 1
ATOM 5038 C C . GLN B 1 297 ? 31.707 79.417 17.665 1.00 18.12 314 GLN B C 1
ATOM 5039 O O . GLN B 1 297 ? 30.718 80.043 17.310 1.00 18.56 314 GLN B O 1
ATOM 5045 N N . ARG B 1 298 ? 32.651 79.940 18.440 1.00 18.14 315 ARG B N 1
ATOM 5046 C CA . ARG B 1 298 ? 32.628 81.333 18.864 1.00 18.25 315 ARG B CA 1
ATOM 5047 C C . ARG B 1 298 ? 32.792 82.326 17.689 1.00 17.92 315 ARG B C 1
ATOM 5048 O O . ARG B 1 298 ? 31.903 83.148 17.435 1.00 17.74 315 ARG B O 1
ATOM 5056 N N . ILE B 1 299 ? 33.918 82.232 16.980 1.00 17.59 316 ILE B N 1
ATOM 5057 C CA . ILE B 1 299 ? 34.272 83.170 15.889 1.00 17.34 316 ILE B CA 1
ATOM 5058 C C . ILE B 1 299 ? 33.683 82.750 14.530 1.00 16.64 316 ILE B C 1
ATOM 5059 O O . ILE B 1 299 ? 33.457 83.596 13.665 1.00 16.59 316 ILE B O 1
ATOM 5064 N N . LEU B 1 300 ? 33.445 81.446 14.371 1.00 15.86 317 LEU B N 1
ATOM 5065 C CA . LEU B 1 300 ? 32.812 80.821 13.184 1.00 15.11 317 LEU B CA 1
ATOM 5066 C C . LEU B 1 300 ? 33.746 80.442 12.031 1.00 14.35 317 LEU B C 1
ATOM 5067 O O . LEU B 1 300 ? 33.272 80.067 10.964 1.00 14.59 317 LEU B O 1
ATOM 5072 N N . GLY B 1 301 ? 35.056 80.521 12.236 1.00 13.54 318 GLY B N 1
ATOM 5073 C CA . GLY B 1 301 ? 36.007 79.982 11.264 1.00 12.82 318 GLY B CA 1
ATOM 5074 C C . GLY B 1 301 ? 36.364 80.932 10.135 1.00 12.32 318 GLY B C 1
ATOM 5075 O O . GLY B 1 301 ? 35.921 82.077 10.123 1.00 12.20 318 GLY B O 1
ATOM 5076 N N . PRO B 1 302 ? 37.173 80.457 9.171 1.00 11.59 319 PRO B N 1
ATOM 5077 C CA . PRO B 1 302 ? 37.764 81.312 8.134 1.00 11.40 319 PRO B CA 1
ATOM 5078 C C . PRO B 1 302 ? 36.924 81.523 6.867 1.00 11.13 319 PRO B C 1
ATOM 5079 O O . PRO B 1 302 ? 35.961 80.793 6.619 1.00 10.82 319 PRO B O 1
ATOM 5083 N N . CYS B 1 303 ? 37.339 82.502 6.060 1.00 10.86 320 CYS B N 1
ATOM 5084 C CA . CYS B 1 303 ? 36.665 82.843 4.800 1.00 10.53 320 CYS B CA 1
ATOM 5085 C C . CYS B 1 303 ? 36.417 81.603 3.942 1.00 9.92 320 CYS B C 1
ATOM 5086 O O . CYS B 1 303 ? 37.358 80.880 3.611 1.00 9.58 320 CYS B O 1
ATOM 5089 N N . THR B 1 304 ? 35.150 81.377 3.585 1.00 9.23 321 THR B N 1
ATOM 5090 C CA . THR B 1 304 ? 34.746 80.180 2.841 1.00 8.94 321 THR B CA 1
ATOM 5091 C C . THR B 1 304 ? 35.328 80.093 1.414 1.00 9.04 321 THR B C 1
ATOM 5092 O O . THR B 1 304 ? 35.521 79.001 0.901 1.00 9.08 321 THR B O 1
ATOM 5096 N N . ILE B 1 305 ? 35.616 81.225 0.778 1.00 9.26 322 ILE B N 1
ATOM 5097 C CA . ILE B 1 305 ? 36.265 81.200 -0.541 1.00 9.76 322 ILE B CA 1
ATOM 5098 C C . ILE B 1 305 ? 37.650 80.548 -0.457 1.00 9.77 322 ILE B C 1
ATOM 5099 O O . ILE B 1 305 ? 38.051 79.811 -1.354 1.00 9.50 322 ILE B O 1
ATOM 5104 N N . VAL B 1 306 ? 38.367 80.817 0.626 1.00 9.80 323 VAL B N 1
ATOM 5105 C CA . VAL B 1 306 ? 39.696 80.252 0.810 1.00 9.95 323 VAL B CA 1
ATOM 5106 C C . VAL B 1 306 ? 39.606 78.745 1.107 1.00 9.95 323 VAL B C 1
ATOM 5107 O O . VAL B 1 306 ? 40.434 77.982 0.637 1.00 9.99 323 VAL B O 1
ATOM 5111 N N . GLN B 1 307 ? 38.588 78.333 1.860 1.00 10.17 324 GLN B N 1
ATOM 5112 C CA . GLN B 1 307 ? 38.309 76.913 2.105 1.00 9.95 324 GLN B CA 1
ATOM 5113 C C . GLN B 1 307 ? 37.962 76.167 0.809 1.00 10.29 324 GLN B C 1
ATOM 5114 O O . GLN B 1 307 ? 38.430 75.041 0.583 1.00 9.89 324 GLN B O 1
ATOM 5120 N N . GLY B 1 308 ? 37.130 76.790 -0.025 1.00 10.73 325 GLY B N 1
ATOM 5121 C CA . GLY B 1 308 ? 36.757 76.228 -1.335 1.00 11.07 325 GLY B CA 1
ATOM 5122 C C . GLY B 1 308 ? 37.930 76.100 -2.296 1.00 11.46 325 GLY B C 1
ATOM 5123 O O . GLY B 1 308 ? 38.051 75.113 -3.012 1.00 11.64 325 GLY B O 1
ATOM 5124 N N . ALA B 1 309 ? 38.800 77.105 -2.304 1.00 11.91 326 ALA B N 1
ATOM 5125 C CA . ALA B 1 309 ? 40.006 77.109 -3.142 1.00 12.13 326 ALA B CA 1
ATOM 5126 C C . ALA B 1 309 ? 41.092 76.130 -2.685 1.00 12.38 326 ALA B C 1
ATOM 5127 O O . ALA B 1 309 ? 42.032 75.879 -3.420 1.00 12.35 326 ALA B O 1
ATOM 5129 N N . LEU B 1 310 ? 40.964 75.582 -1.479 1.00 12.78 327 LEU B N 1
ATOM 5130 C CA . LEU B 1 310 ? 42.064 74.849 -0.841 1.00 13.08 327 LEU B CA 1
ATOM 5131 C C . LEU B 1 310 ? 42.466 73.597 -1.615 1.00 13.11 327 LEU B C 1
ATOM 5132 O O . LEU B 1 310 ? 43.655 73.315 -1.747 1.00 13.20 327 LEU B O 1
ATOM 5137 N N . LYS B 1 311 ? 41.485 72.869 -2.149 1.00 13.32 328 LYS B N 1
ATOM 5138 C CA . LYS B 1 311 ? 41.756 71.695 -2.988 1.00 13.55 328 LYS B CA 1
ATOM 5139 C C . LYS B 1 311 ? 42.752 72.009 -4.096 1.00 13.00 328 LYS B C 1
ATOM 5140 O O . LYS B 1 311 ? 43.769 71.339 -4.239 1.00 12.79 328 LYS B O 1
ATOM 5146 N N . SER B 1 312 ? 42.446 73.026 -4.885 1.00 12.93 329 SER B N 1
ATOM 5147 C CA . SER B 1 312 ? 43.276 73.360 -6.042 1.00 12.80 329 SER B CA 1
ATOM 5148 C C . SER B 1 312 ? 44.592 74.021 -5.623 1.00 12.68 329 SER B C 1
ATOM 5149 O O . SER B 1 312 ? 45.597 73.878 -6.310 1.00 12.41 329 SER B O 1
ATOM 5152 N N . ILE B 1 313 ? 44.591 74.727 -4.492 1.00 12.64 330 ILE B N 1
ATOM 5153 C CA . ILE B 1 313 ? 45.835 75.277 -3.941 1.00 12.80 330 ILE B CA 1
ATOM 5154 C C . ILE B 1 313 ? 46.827 74.142 -3.661 1.00 12.97 330 ILE B C 1
ATOM 5155 O O . ILE B 1 313 ? 47.977 74.197 -4.087 1.00 13.23 330 ILE B O 1
ATOM 5160 N N . LEU B 1 314 ? 46.363 73.102 -2.977 1.00 13.27 331 LEU B N 1
ATOM 5161 C CA . LEU B 1 314 ? 47.227 71.970 -2.616 1.00 13.47 331 LEU B CA 1
ATOM 5162 C C . LEU B 1 314 ? 47.550 71.044 -3.795 1.00 13.86 331 LEU B C 1
ATOM 5163 O O . LEU B 1 314 ? 48.660 70.516 -3.875 1.00 13.62 331 LEU B O 1
ATOM 5168 N N . CYS B 1 315 ? 46.596 70.869 -4.711 1.00 14.27 332 CYS B N 1
ATOM 5169 C CA . CYS B 1 315 ? 46.749 69.924 -5.825 1.00 14.88 332 CYS B CA 1
ATOM 5170 C C . CYS B 1 315 ? 47.473 70.478 -7.056 1.00 14.72 332 CYS B C 1
ATOM 5171 O O . CYS B 1 315 ? 48.132 69.716 -7.778 1.00 14.93 332 CYS B O 1
ATOM 5174 N N . ARG B 1 316 ? 47.337 71.779 -7.311 1.00 14.51 333 ARG B N 1
ATOM 5175 C CA . ARG B 1 316 ? 47.821 72.363 -8.570 1.00 14.51 333 ARG B CA 1
ATOM 5176 C C . ARG B 1 316 ? 49.026 73.299 -8.443 1.00 13.80 333 ARG B C 1
ATOM 5177 O O . ARG B 1 316 ? 49.665 73.617 -9.447 1.00 14.06 333 ARG B O 1
ATOM 5185 N N . THR B 1 317 ? 49.341 73.746 -7.237 1.00 13.02 334 THR B N 1
ATOM 5186 C CA . THR B 1 317 ? 50.514 74.604 -7.044 1.00 12.65 334 THR B CA 1
ATOM 5187 C C . THR B 1 317 ? 51.770 73.796 -7.383 1.00 12.38 334 THR B C 1
ATOM 5188 O O . THR B 1 317 ? 52.060 72.809 -6.707 1.00 12.56 334 THR B O 1
ATOM 5192 N N . PRO B 1 318 ? 52.506 74.202 -8.438 1.00 12.21 335 PRO B N 1
ATOM 5193 C CA . PRO B 1 318 ? 53.608 73.357 -8.920 1.00 12.32 335 PRO B CA 1
ATOM 5194 C C . PRO B 1 318 ? 54.806 73.310 -7.979 1.00 12.52 335 PRO B C 1
ATOM 5195 O O . PRO B 1 318 ? 55.017 74.225 -7.191 1.00 12.70 335 PRO B O 1
ATOM 5199 N N . GLY B 1 319 ? 55.578 72.235 -8.071 1.00 12.88 336 GLY B N 1
ATOM 5200 C CA . GLY B 1 319 ? 56.792 72.079 -7.283 1.00 13.21 336 GLY B CA 1
ATOM 5201 C C . GLY B 1 319 ? 57.789 73.196 -7.522 1.00 13.58 336 GLY B C 1
ATOM 5202 O O . GLY B 1 319 ? 58.548 73.551 -6.619 1.00 13.78 336 GLY B O 1
ATOM 5203 N N . GLU B 1 320 ? 57.776 73.746 -8.737 1.00 13.98 337 GLU B N 1
ATOM 5204 C CA . GLU B 1 320 ? 58.643 74.863 -9.115 1.00 14.23 337 GLU B CA 1
ATOM 5205 C C . GLU B 1 320 ? 58.446 76.087 -8.227 1.00 13.61 337 GLU B C 1
ATOM 5206 O O . GLU B 1 320 ? 59.419 76.755 -7.891 1.00 13.87 337 GLU B O 1
ATOM 5212 N N . PHE B 1 321 ? 57.198 76.379 -7.872 1.00 12.79 338 PHE B N 1
ATOM 5213 C CA . PHE B 1 321 ? 56.872 77.499 -6.982 1.00 12.34 338 PHE B CA 1
ATOM 5214 C C . PHE B 1 321 ? 57.585 77.393 -5.641 1.00 12.21 338 PHE B C 1
ATOM 5215 O O . PHE B 1 321 ? 58.255 78.336 -5.225 1.00 11.94 338 PHE B O 1
ATOM 5223 N N . TYR B 1 322 ? 57.427 76.249 -4.971 1.00 12.35 339 TYR B N 1
ATOM 5224 C CA . TYR B 1 322 ? 58.044 76.022 -3.650 1.00 12.26 339 TYR B CA 1
ATOM 5225 C C . TYR B 1 322 ? 59.567 76.014 -3.779 1.00 12.48 339 TYR B C 1
ATOM 5226 O O . TYR B 1 322 ? 60.290 76.511 -2.911 1.00 12.61 339 TYR B O 1
ATOM 5235 N N . HIS B 1 323 ? 60.049 75.429 -4.866 1.00 12.42 340 HIS B N 1
ATOM 5236 C CA . HIS B 1 323 ? 61.477 75.345 -5.109 1.00 12.78 340 HIS B CA 1
ATOM 5237 C C . HIS B 1 323 ? 62.073 76.735 -5.394 1.00 12.35 340 HIS B C 1
ATOM 5238 O O . HIS B 1 323 ? 63.081 77.111 -4.803 1.00 12.41 340 HIS B O 1
ATOM 5245 N N . ASN B 1 324 ? 61.441 77.499 -6.283 1.00 12.02 341 ASN B N 1
ATOM 5246 C CA . ASN B 1 324 ? 61.914 78.852 -6.595 1.00 11.90 341 ASN B CA 1
ATOM 5247 C C . ASN B 1 324 ? 61.891 79.755 -5.357 1.00 11.44 341 ASN B C 1
ATOM 5248 O O . ASN B 1 324 ? 62.774 80.577 -5.174 1.00 11.20 341 ASN B O 1
ATOM 5253 N N . THR B 1 325 ? 60.871 79.602 -4.518 1.00 11.19 342 THR B N 1
ATOM 5254 C CA . THR B 1 325 ? 60.811 80.319 -3.254 1.00 11.10 342 THR B CA 1
ATOM 5255 C C . THR B 1 325 ? 62.023 79.984 -2.386 1.00 11.33 342 THR B C 1
ATOM 5256 O O . THR B 1 325 ? 62.729 80.883 -1.918 1.00 11.59 342 THR B O 1
ATOM 5260 N N . LEU B 1 326 ? 62.267 78.689 -2.185 1.00 11.25 343 LEU B N 1
ATOM 5261 C CA . LEU B 1 326 ? 63.336 78.239 -1.294 1.00 11.23 343 LEU B CA 1
ATOM 5262 C C . LEU B 1 326 ? 64.732 78.553 -1.839 1.00 11.67 343 LEU B C 1
ATOM 5263 O O . LEU B 1 326 ? 65.641 78.865 -1.062 1.00 11.79 343 LEU B O 1
ATOM 5268 N N . SER B 1 327 ? 64.898 78.479 -3.163 1.00 11.70 344 SER B N 1
ATOM 5269 C CA . SER B 1 327 ? 66.145 78.903 -3.818 1.00 12.11 344 SER B CA 1
ATOM 5270 C C . SER B 1 327 ? 66.451 80.382 -3.609 1.00 11.72 344 SER B C 1
ATOM 5271 O O . SER B 1 327 ? 67.602 80.755 -3.415 1.00 11.90 344 SER B O 1
ATOM 5274 N N . PHE B 1 328 ? 65.422 81.221 -3.687 1.00 11.38 345 PHE B N 1
ATOM 5275 C CA . PHE B 1 328 ? 65.589 82.648 -3.428 1.00 11.27 345 PHE B CA 1
ATOM 5276 C C . PHE B 1 328 ? 65.933 82.918 -1.959 1.00 10.92 345 PHE B C 1
ATOM 5277 O O . PHE B 1 328 ? 66.812 83.722 -1.683 1.00 10.25 345 PHE B O 1
ATOM 5285 N N . LEU B 1 329 ? 65.242 82.256 -1.026 1.00 11.10 346 LEU B N 1
ATOM 5286 C CA . LEU B 1 329 ? 65.544 82.434 0.404 1.00 11.53 346 LEU B CA 1
ATOM 5287 C C . LEU B 1 329 ? 66.993 82.057 0.728 1.00 11.88 346 LEU B C 1
ATOM 5288 O O . LEU B 1 329 ? 67.678 82.779 1.443 1.00 11.42 346 LEU B O 1
ATOM 5293 N N . LYS B 1 330 ? 67.449 80.936 0.179 1.00 12.65 347 LYS B N 1
ATOM 5294 C CA . LYS B 1 330 ? 68.764 80.372 0.503 1.00 13.15 347 LYS B CA 1
ATOM 5295 C C . LYS B 1 330 ? 69.901 81.273 0.046 1.00 13.42 347 LYS B C 1
ATOM 5296 O O . LYS B 1 330 ? 70.836 81.549 0.810 1.00 12.90 347 LYS B O 1
ATOM 5302 N N . SER B 1 331 ? 69.812 81.731 -1.201 1.00 13.82 348 SER B N 1
ATOM 5303 C CA . SER B 1 331 ? 70.834 82.616 -1.748 1.00 14.19 348 SER B CA 1
ATOM 5304 C C . SER B 1 331 ? 70.738 84.015 -1.143 1.00 13.85 348 SER B C 1
ATOM 5305 O O . SER B 1 331 ? 71.722 84.729 -1.108 1.00 14.45 348 SER B O 1
ATOM 5308 N N . ASN B 1 332 ? 69.569 84.413 -0.657 1.00 13.83 349 ASN B N 1
ATOM 5309 C CA . ASN B 1 332 ? 69.464 85.675 0.091 1.00 13.57 349 ASN B CA 1
ATOM 5310 C C . ASN B 1 332 ? 70.084 85.474 1.481 1.00 13.16 349 ASN B C 1
ATOM 5311 O O . ASN B 1 332 ? 70.745 86.368 2.020 1.00 13.13 349 ASN B O 1
ATOM 5316 N N . ALA B 1 333 ? 69.886 84.278 2.034 1.00 12.74 350 ALA B N 1
ATOM 5317 C CA . ALA B 1 333 ? 70.471 83.890 3.317 1.00 12.83 350 ALA B CA 1
ATOM 5318 C C . ALA B 1 333 ? 72.001 83.812 3.257 1.00 12.62 350 ALA B C 1
ATOM 5319 O O . ALA B 1 333 ? 72.675 84.162 4.228 1.00 12.48 350 ALA B O 1
ATOM 5321 N N . ASP B 1 334 ? 72.536 83.341 2.126 1.00 12.32 351 ASP B N 1
ATOM 5322 C CA . ASP B 1 334 ? 73.989 83.285 1.907 1.00 12.23 351 ASP B CA 1
ATOM 5323 C C . ASP B 1 334 ? 74.583 84.700 1.817 1.00 11.96 351 ASP B C 1
ATOM 5324 O O . ASP B 1 334 ? 75.552 85.021 2.508 1.00 11.82 351 ASP B O 1
ATOM 5329 N N . LEU B 1 335 ? 73.981 85.545 0.990 1.00 11.57 352 LEU B N 1
ATOM 5330 C CA . LEU B 1 335 ? 74.388 86.942 0.876 1.00 11.67 352 LEU B CA 1
ATOM 5331 C C . LEU B 1 335 ? 74.359 87.663 2.236 1.00 11.73 352 LEU B C 1
ATOM 5332 O O . LEU B 1 335 ? 75.336 88.309 2.620 1.00 11.82 352 LEU B O 1
ATOM 5337 N N . CYS B 1 336 ? 73.245 87.548 2.954 1.00 11.82 353 CYS B N 1
ATOM 5338 C CA . CYS B 1 336 ? 73.095 88.218 4.256 1.00 12.02 353 CYS B CA 1
ATOM 5339 C C . CYS B 1 336 ? 74.071 87.701 5.297 1.00 11.98 353 CYS B C 1
ATOM 5340 O O . CYS B 1 336 ? 74.810 88.487 5.900 1.00 11.64 353 CYS B O 1
ATOM 5343 N N . TYR B 1 337 ? 74.076 86.382 5.509 1.00 12.18 354 TYR B N 1
ATOM 5344 C CA . TYR B 1 337 ? 74.984 85.780 6.489 1.00 12.16 354 TYR B CA 1
ATOM 5345 C C . TYR B 1 337 ? 76.414 86.143 6.146 1.00 12.17 354 TYR B C 1
ATOM 5346 O O . TYR B 1 337 ? 77.188 86.504 7.031 1.00 12.32 354 TYR B O 1
ATOM 5355 N N . GLY B 1 338 ? 76.750 86.028 4.858 1.00 12.19 355 GLY B N 1
ATOM 5356 C CA . GLY B 1 338 ? 78.086 86.326 4.352 1.00 12.00 355 GLY B CA 1
ATOM 5357 C C . GLY B 1 338 ? 78.499 87.774 4.556 1.00 12.13 355 GLY B C 1
ATOM 5358 O O . GLY B 1 338 ? 79.590 88.050 5.062 1.00 11.98 355 GLY B O 1
ATOM 5359 N N . ALA B 1 339 ? 77.624 88.703 4.175 1.00 12.18 356 ALA B N 1
ATOM 5360 C CA . ALA B 1 339 ? 77.885 90.129 4.377 1.00 12.17 356 ALA B CA 1
ATOM 5361 C C . ALA B 1 339 ? 78.012 90.456 5.864 1.00 12.16 356 ALA B C 1
ATOM 5362 O O . ALA B 1 339 ? 78.980 91.091 6.276 1.00 12.55 356 ALA B O 1
ATOM 5364 N N . LEU B 1 340 ? 77.059 90.003 6.670 1.00 11.89 357 LEU B N 1
ATOM 5365 C CA . LEU B 1 340 ? 77.093 90.308 8.102 1.00 12.01 357 LEU B CA 1
ATOM 5366 C C . LEU B 1 340 ? 78.257 89.616 8.825 1.00 11.73 357 LEU B C 1
ATOM 5367 O O . LEU B 1 340 ? 78.831 90.195 9.736 1.00 11.68 357 LEU B O 1
ATOM 5372 N N . ALA B 1 341 ? 78.610 88.398 8.412 1.00 11.67 358 ALA B N 1
ATOM 5373 C CA . ALA B 1 341 ? 79.768 87.683 8.987 1.00 11.70 358 ALA B CA 1
ATOM 5374 C C . ALA B 1 341 ? 81.081 88.443 8.795 1.00 11.76 358 ALA B C 1
ATOM 5375 O O . ALA B 1 341 ? 81.939 88.444 9.678 1.00 12.29 358 ALA B O 1
ATOM 5377 N N . ALA B 1 342 ? 81.229 89.104 7.655 1.00 11.57 359 ALA B N 1
ATOM 5378 C CA . ALA B 1 342 ? 82.430 89.889 7.374 1.00 11.82 359 ALA B CA 1
ATOM 5379 C C . ALA B 1 342 ? 82.592 91.133 8.264 1.00 12.06 359 ALA B C 1
ATOM 5380 O O . ALA B 1 342 ? 83.634 91.769 8.240 1.00 12.46 359 ALA B O 1
ATOM 5382 N N . ILE B 1 343 ? 81.563 91.494 9.026 1.00 12.21 360 ILE B N 1
ATOM 5383 C CA . ILE B 1 343 ? 81.562 92.747 9.772 1.00 12.25 360 ILE B CA 1
ATOM 5384 C C . ILE B 1 343 ? 82.035 92.531 11.208 1.00 12.32 360 ILE B C 1
ATOM 5385 O O . ILE B 1 343 ? 81.368 91.832 11.971 1.00 12.26 360 ILE B O 1
ATOM 5390 N N . PRO B 1 344 ? 83.197 93.115 11.580 1.00 12.37 361 PRO B N 1
ATOM 5391 C CA . PRO B 1 344 ? 83.644 93.012 12.965 1.00 12.24 361 PRO B CA 1
ATOM 5392 C C . PRO B 1 344 ? 82.584 93.519 13.938 1.00 12.42 361 PRO B C 1
ATOM 5393 O O . PRO B 1 344 ? 82.061 94.628 13.765 1.00 12.43 361 PRO B O 1
ATOM 5397 N N . GLY B 1 345 ? 82.247 92.695 14.925 1.00 12.38 362 GLY B N 1
ATOM 5398 C CA . GLY B 1 345 ? 81.308 93.083 15.975 1.00 12.52 362 GLY B CA 1
ATOM 5399 C C . GLY B 1 345 ? 79.953 92.406 15.876 1.00 12.64 362 GLY B C 1
ATOM 5400 O O . GLY B 1 345 ? 79.202 92.380 16.859 1.00 12.53 362 GLY B O 1
ATOM 5401 N N . LEU B 1 346 ? 79.634 91.877 14.693 1.00 12.62 363 LEU B N 1
ATOM 5402 C CA . LEU B 1 346 ? 78.394 91.119 14.479 1.00 12.85 363 LEU B CA 1
ATOM 5403 C C . LEU B 1 346 ? 78.679 89.624 14.416 1.00 12.88 363 LEU B C 1
ATOM 5404 O O . LEU B 1 346 ? 79.769 89.211 14.033 1.00 12.57 363 LEU B O 1
ATOM 5409 N N . ARG B 1 347 ? 77.698 88.825 14.819 1.00 13.01 364 ARG B N 1
ATOM 5410 C CA . ARG B 1 347 ? 77.825 87.369 14.829 1.00 13.25 364 ARG B CA 1
ATOM 5411 C C . ARG B 1 347 ? 76.532 86.794 14.300 1.00 12.61 364 ARG B C 1
ATOM 5412 O O . ARG B 1 347 ? 75.665 86.416 15.081 1.00 12.29 364 ARG B O 1
ATOM 5420 N N . PRO B 1 348 ? 76.384 86.742 12.965 1.00 12.34 365 PRO B N 1
ATOM 5421 C CA . PRO B 1 348 ? 75.192 86.128 12.421 1.00 12.28 365 PRO B CA 1
ATOM 5422 C C . PRO B 1 348 ? 75.200 84.612 12.627 1.00 12.21 365 PRO B C 1
ATOM 5423 O O . PRO B 1 348 ? 76.248 83.985 12.535 1.00 11.99 365 PRO B O 1
ATOM 5427 N N . VAL B 1 349 ? 74.036 84.048 12.925 1.00 12.38 366 VAL B N 1
ATOM 5428 C CA . VAL B 1 349 ? 73.856 82.599 12.984 1.00 12.48 366 VAL B CA 1
ATOM 5429 C C . VAL B 1 349 ? 73.125 82.185 11.718 1.00 12.43 366 VAL B C 1
ATOM 5430 O O . VAL B 1 349 ? 71.997 82.622 11.478 1.00 12.53 366 VAL B O 1
ATOM 5434 N N . ARG B 1 350 ? 73.768 81.350 10.909 1.00 12.52 367 ARG B N 1
ATOM 5435 C CA . ARG B 1 350 ? 73.245 80.985 9.592 1.00 12.73 367 ARG B CA 1
ATOM 5436 C C . ARG B 1 350 ? 71.868 80.307 9.700 1.00 12.27 367 ARG B C 1
ATOM 5437 O O . ARG B 1 350 ? 71.672 79.440 10.544 1.00 11.99 367 ARG B O 1
ATOM 5445 N N . PRO B 1 351 ? 70.905 80.724 8.864 1.00 11.81 368 PRO B N 1
ATOM 5446 C CA . PRO B 1 351 ? 69.607 80.056 8.891 1.00 11.76 368 PRO B CA 1
ATOM 5447 C C . PRO B 1 351 ? 69.559 78.846 7.972 1.00 11.50 368 PRO B C 1
ATOM 5448 O O . PRO B 1 351 ? 70.303 78.773 6.997 1.00 11.28 368 PRO B O 1
ATOM 5452 N N . SER B 1 352 ? 68.697 77.899 8.314 1.00 11.72 369 SER B N 1
ATOM 5453 C CA . SER B 1 352 ? 68.450 76.706 7.500 1.00 11.97 369 SER B CA 1
ATOM 5454 C C . SER B 1 352 ? 67.017 76.675 6.965 1.00 11.92 369 SER B C 1
ATOM 5455 O O . SER B 1 352 ? 66.621 75.726 6.281 1.00 12.45 369 SER B O 1
ATOM 5458 N N . GLY B 1 353 ? 66.235 77.700 7.275 1.00 11.67 370 GLY B N 1
ATOM 5459 C CA . GLY B 1 353 ? 64.820 77.658 6.959 1.00 12.04 370 GLY B CA 1
ATOM 5460 C C . GLY B 1 353 ? 64.066 78.895 7.372 1.00 11.91 370 GLY B C 1
ATOM 5461 O O . GLY B 1 353 ? 64.657 79.849 7.864 1.00 12.35 370 GLY B O 1
ATOM 5462 N N . ALA B 1 354 ? 62.753 78.870 7.169 1.00 11.87 371 ALA B N 1
ATOM 5463 C CA . ALA B 1 354 ? 61.892 80.022 7.447 1.00 11.89 371 ALA B CA 1
ATOM 5464 C C . ALA B 1 354 ? 62.414 81.274 6.723 1.00 11.98 371 ALA B C 1
ATOM 5465 O O . ALA B 1 354 ? 63.024 81.165 5.661 1.00 11.60 371 ALA B O 1
ATOM 5467 N N . MET B 1 355 ? 62.174 82.453 7.287 1.00 12.51 372 MET B N 1
ATOM 5468 C CA . MET B 1 355 ? 62.335 83.705 6.539 1.00 12.84 372 MET B CA 1
ATOM 5469 C C . MET B 1 355 ? 63.130 84.776 7.288 1.00 12.94 372 MET B C 1
ATOM 5470 O O . MET B 1 355 ? 62.959 85.976 7.041 1.00 12.95 372 MET B O 1
ATOM 5475 N N . TYR B 1 356 ? 64.007 84.341 8.193 1.00 12.85 373 TYR B N 1
ATOM 5476 C CA . TYR B 1 356 ? 64.797 85.255 9.003 1.00 13.00 373 TYR B CA 1
ATOM 5477 C C . TYR B 1 356 ? 66.149 84.666 9.383 1.00 12.86 373 TYR B C 1
ATOM 5478 O O . TYR B 1 356 ? 66.427 83.480 9.167 1.00 12.34 373 TYR B O 1
ATOM 5487 N N . LEU B 1 357 ? 66.984 85.533 9.940 1.00 12.58 374 LEU B N 1
ATOM 5488 C CA . LEU B 1 357 ? 68.098 85.104 10.771 1.00 12.63 374 LEU B CA 1
ATOM 5489 C C . LEU B 1 357 ? 68.290 86.088 11.924 1.00 12.10 374 LEU B C 1
ATOM 5490 O O . LEU B 1 357 ? 67.890 87.249 11.833 1.00 11.15 374 LEU B O 1
ATOM 5495 N N . MET B 1 358 ? 68.885 85.590 13.004 1.00 11.92 375 MET B N 1
ATOM 5496 C CA . MET B 1 358 ? 69.283 86.405 14.141 1.00 11.91 375 MET B CA 1
ATOM 5497 C C . MET B 1 358 ? 70.770 86.756 14.009 1.00 11.77 375 MET B C 1
ATOM 5498 O O . MET B 1 358 ? 71.574 85.938 13.543 1.00 11.67 375 MET B O 1
ATOM 5503 N N . VAL B 1 359 ? 71.126 87.974 14.415 1.00 11.28 376 VAL B N 1
ATOM 5504 C CA . VAL B 1 359 ? 72.511 88.422 14.417 1.00 10.65 376 VAL B CA 1
ATOM 5505 C C . VAL B 1 359 ? 72.884 88.855 15.832 1.00 10.52 376 VAL B C 1
ATOM 5506 O O . VAL B 1 359 ? 72.244 89.735 16.390 1.00 9.87 376 VAL B O 1
ATOM 5510 N N . GLY B 1 360 ? 73.908 88.226 16.402 1.00 10.61 377 GLY B N 1
ATOM 5511 C CA . GLY B 1 360 ? 74.430 88.611 17.702 1.00 11.10 377 GLY B CA 1
ATOM 5512 C C . GLY B 1 360 ? 75.270 89.866 17.581 1.00 11.34 377 GLY B C 1
ATOM 5513 O O . GLY B 1 360 ? 75.990 90.033 16.595 1.00 11.21 377 GLY B O 1
ATOM 5514 N N . ILE B 1 361 ? 75.157 90.756 18.569 1.00 11.46 378 ILE B N 1
ATOM 5515 C CA . ILE B 1 361 ? 75.959 91.984 18.610 1.00 11.89 378 ILE B CA 1
ATOM 5516 C C . ILE B 1 361 ? 76.933 91.916 19.773 1.00 12.32 378 ILE B C 1
ATOM 5517 O O . ILE B 1 361 ? 76.518 91.788 20.924 1.00 12.16 378 ILE B O 1
ATOM 5522 N N . GLU B 1 362 ? 78.221 92.018 19.469 1.00 12.80 379 GLU B N 1
ATOM 5523 C CA . GLU B 1 362 ? 79.258 92.014 20.490 1.00 13.45 379 GLU B CA 1
ATOM 5524 C C . GLU B 1 362 ? 79.308 93.403 21.114 1.00 13.93 379 GLU B C 1
ATOM 5525 O O . GLU B 1 362 ? 80.024 94.282 20.633 1.00 13.83 379 GLU B O 1
ATOM 5531 N N . MET B 1 363 ? 78.542 93.587 22.188 1.00 14.63 380 MET B N 1
ATOM 5532 C CA . MET B 1 363 ? 78.284 94.913 22.751 1.00 15.21 380 MET B CA 1
ATOM 5533 C C . MET B 1 363 ? 79.524 95.601 23.307 1.00 15.40 380 MET B C 1
ATOM 5534 O O . MET B 1 363 ? 79.602 96.831 23.304 1.00 15.54 380 MET B O 1
ATOM 5539 N N . GLU B 1 364 ? 80.481 94.816 23.795 1.00 15.65 381 GLU B N 1
ATOM 5540 C CA . GLU B 1 364 ? 81.751 95.356 24.272 1.00 15.92 381 GLU B CA 1
ATOM 5541 C C . GLU B 1 364 ? 82.465 96.185 23.192 1.00 15.75 381 GLU B C 1
ATOM 5542 O O . GLU B 1 364 ? 83.092 97.192 23.493 1.00 15.71 381 GLU B O 1
ATOM 5548 N N . HIS B 1 365 ? 82.333 95.780 21.933 1.00 15.78 382 HIS B N 1
ATOM 5549 C CA . HIS B 1 365 ? 82.953 96.504 20.823 1.00 15.66 382 HIS B CA 1
ATOM 5550 C C . HIS B 1 365 ? 82.155 97.720 20.336 1.00 15.59 382 HIS B C 1
ATOM 5551 O O . HIS B 1 365 ? 82.614 98.456 19.460 1.00 15.47 382 HIS B O 1
ATOM 5558 N N . PHE B 1 366 ? 80.976 97.935 20.915 1.00 15.44 383 PHE B N 1
ATOM 5559 C CA . PHE B 1 366 ? 80.167 99.109 20.625 1.00 15.46 383 PHE B CA 1
ATOM 5560 C C . PHE B 1 366 ? 79.794 99.816 21.930 1.00 15.80 383 PHE B C 1
ATOM 5561 O O . PHE B 1 366 ? 78.627 99.805 22.334 1.00 16.13 383 PHE B O 1
ATOM 5569 N N . PRO B 1 367 ? 80.786 100.438 22.595 1.00 16.15 384 PRO B N 1
ATOM 5570 C CA . PRO B 1 367 ? 80.564 100.992 23.936 1.00 16.67 384 PRO B CA 1
ATOM 5571 C C . PRO B 1 367 ? 79.452 102.034 24.024 1.00 17.06 384 PRO B C 1
ATOM 5572 O O . PRO B 1 367 ? 78.706 102.036 25.000 1.00 17.27 384 PRO B O 1
ATOM 5576 N N . GLU B 1 368 ? 79.322 102.900 23.022 1.00 17.47 385 GLU B N 1
ATOM 5577 C CA . GLU B 1 368 ? 78.339 103.986 23.114 1.00 17.82 385 GLU B CA 1
ATOM 5578 C C . GLU B 1 368 ? 76.889 103.498 23.220 1.00 17.63 385 GLU B C 1
ATOM 5579 O O . GLU B 1 368 ? 76.013 104.287 23.562 1.00 17.79 385 GLU B O 1
ATOM 5585 N N . PHE B 1 369 ? 76.646 102.213 22.937 1.00 17.65 386 PHE B N 1
ATOM 5586 C CA . PHE B 1 369 ? 75.305 101.609 23.008 1.00 17.59 386 PHE B CA 1
ATOM 5587 C C . PHE B 1 369 ? 75.173 100.619 24.170 1.00 17.55 386 PHE B C 1
ATOM 5588 O O . PHE B 1 369 ? 76.080 99.825 24.423 1.00 17.67 386 PHE B O 1
ATOM 5596 N N . GLU B 1 370 ? 74.023 100.645 24.841 1.00 17.54 387 GLU B N 1
ATOM 5597 C CA . GLU B 1 370 ? 73.762 99.794 26.011 1.00 17.54 387 GLU B CA 1
ATOM 5598 C C . GLU B 1 370 ? 73.115 98.463 25.632 1.00 16.98 387 GLU B C 1
ATOM 5599 O O . GLU B 1 370 ? 73.298 97.460 26.327 1.00 16.95 387 GLU B O 1
ATOM 5605 N N . ASN B 1 371 ? 72.339 98.465 24.549 1.00 16.23 388 ASN B N 1
ATOM 5606 C CA . ASN B 1 371 ? 71.633 97.268 24.099 1.00 15.80 388 ASN B CA 1
ATOM 5607 C C . ASN B 1 371 ? 71.222 97.343 22.618 1.00 15.22 388 ASN B C 1
ATOM 5608 O O . ASN B 1 371 ? 71.520 98.317 21.925 1.00 15.24 388 ASN B O 1
ATOM 5613 N N . ASP B 1 372 ? 70.558 96.293 22.144 1.00 14.71 389 ASP B N 1
ATOM 5614 C CA . ASP B 1 372 ? 70.126 96.193 20.747 1.00 14.22 389 ASP B CA 1
ATOM 5615 C C . ASP B 1 372 ? 69.150 97.296 20.316 1.00 14.19 389 ASP B C 1
ATOM 5616 O O . ASP B 1 372 ? 69.148 97.695 19.144 1.00 14.32 389 ASP B O 1
ATOM 5621 N N . VAL B 1 373 ? 68.333 97.787 21.249 1.00 13.84 390 VAL B N 1
ATOM 5622 C CA . VAL B 1 373 ? 67.376 98.867 20.959 1.00 13.61 390 VAL B CA 1
ATOM 5623 C C . VAL B 1 373 ? 68.083 100.191 20.613 1.00 13.43 390 VAL B C 1
ATOM 5624 O O . VAL B 1 373 ? 67.711 100.870 19.655 1.00 13.75 390 VAL B O 1
ATOM 5628 N N . GLU B 1 374 ? 69.098 100.556 21.386 1.00 13.07 391 GLU B N 1
ATOM 5629 C CA . GLU B 1 374 ? 69.906 101.737 21.071 1.00 12.76 391 GLU B CA 1
ATOM 5630 C C . GLU B 1 374 ? 70.635 101.564 19.733 1.00 12.27 391 GLU B C 1
ATOM 5631 O O . GLU B 1 374 ? 70.624 102.460 18.897 1.00 12.03 391 GLU B O 1
ATOM 5637 N N . PHE B 1 375 ? 71.270 100.406 19.557 1.00 11.69 392 PHE B N 1
ATOM 5638 C CA . PHE B 1 375 ? 71.976 100.063 18.330 1.00 11.20 392 PHE B CA 1
ATOM 5639 C C . PHE B 1 375 ? 71.079 100.265 17.104 1.00 10.93 392 PHE B C 1
ATOM 5640 O O . PHE B 1 375 ? 71.448 100.993 16.187 1.00 10.82 392 PHE B O 1
ATOM 5648 N N . THR B 1 376 ? 69.906 99.636 17.098 1.00 10.57 393 THR B N 1
ATOM 5649 C CA . THR B 1 376 ? 69.004 99.703 15.951 1.00 10.56 393 THR B CA 1
ATOM 5650 C C . THR B 1 376 ? 68.442 101.109 15.727 1.00 10.81 393 THR B C 1
ATOM 5651 O O . THR B 1 376 ? 68.180 101.494 14.591 1.00 10.41 393 THR B O 1
ATOM 5655 N N . GLU B 1 377 ? 68.263 101.873 16.805 1.00 11.12 394 GLU B N 1
ATOM 5656 C CA . GLU B 1 377 ? 67.791 103.256 16.698 1.00 11.70 394 GLU B CA 1
ATOM 5657 C C . GLU B 1 377 ? 68.828 104.164 16.045 1.00 11.62 394 GLU B C 1
ATOM 5658 O O . GLU B 1 377 ? 68.492 105.001 15.204 1.00 11.38 394 GLU B O 1
ATOM 5664 N N . ARG B 1 378 ? 70.082 103.999 16.451 1.00 11.60 395 ARG B N 1
ATOM 5665 C CA . ARG B 1 378 ? 71.194 104.736 15.855 1.00 11.83 395 ARG B CA 1
ATOM 5666 C C . ARG B 1 378 ? 71.379 104.388 14.381 1.00 11.52 395 ARG B C 1
ATOM 5667 O O . ARG B 1 378 ? 71.630 105.269 13.557 1.00 11.60 395 ARG B O 1
ATOM 5675 N N . LEU B 1 379 ? 71.250 103.104 14.063 1.00 11.24 396 LEU B N 1
ATOM 5676 C CA . LEU B 1 379 ? 71.373 102.618 12.686 1.00 10.93 396 LEU B CA 1
ATOM 5677 C C . LEU B 1 379 ? 70.331 103.279 11.771 1.00 10.96 396 LEU B C 1
ATOM 5678 O O . LEU B 1 379 ? 70.626 103.638 10.628 1.00 10.72 396 LEU B O 1
ATOM 5683 N N . VAL B 1 380 ? 69.117 103.455 12.285 1.00 10.92 397 VAL B N 1
ATOM 5684 C CA . VAL B 1 380 ? 68.085 104.165 11.547 1.00 10.89 397 VAL B CA 1
ATOM 5685 C C . VAL B 1 380 ? 68.471 105.639 11.399 1.00 10.82 397 VAL B C 1
ATOM 5686 O O . VAL B 1 380 ? 68.417 106.191 10.302 1.00 10.70 397 VAL B O 1
ATOM 5690 N N . ALA B 1 381 ? 68.884 106.259 12.503 1.00 10.60 398 ALA B N 1
ATOM 5691 C CA . ALA B 1 381 ? 69.216 107.683 12.509 1.00 10.34 398 ALA B CA 1
ATOM 5692 C C . ALA B 1 381 ? 70.352 108.030 11.544 1.00 10.00 398 ALA B C 1
ATOM 5693 O O . ALA B 1 381 ? 70.334 109.094 10.930 1.00 9.94 398 ALA B O 1
ATOM 5695 N N . GLU B 1 382 ? 71.328 107.131 11.419 1.00 9.55 399 GLU B N 1
ATOM 5696 C CA . GLU B 1 382 ? 72.517 107.377 10.615 1.00 9.39 399 GLU B CA 1
ATOM 5697 C C . GLU B 1 382 ? 72.440 106.770 9.208 1.00 8.92 399 GLU B C 1
ATOM 5698 O O . GLU B 1 382 ? 72.869 107.405 8.246 1.00 8.54 399 GLU B O 1
ATOM 5704 N N . GLN B 1 383 ? 71.879 105.562 9.093 1.00 8.45 400 GLN B N 1
ATOM 5705 C CA . GLN B 1 383 ? 71.910 104.791 7.838 1.00 7.86 400 GLN B CA 1
ATOM 5706 C C . GLN B 1 383 ? 70.545 104.500 7.211 1.00 7.89 400 GLN B C 1
ATOM 5707 O O . GLN B 1 383 ? 70.481 103.958 6.106 1.00 7.28 400 GLN B O 1
ATOM 5713 N N . SER B 1 384 ? 69.467 104.856 7.905 1.00 8.02 401 SER B N 1
ATOM 5714 C CA . SER B 1 384 ? 68.109 104.536 7.460 1.00 8.26 401 SER B CA 1
ATOM 5715 C C . SER B 1 384 ? 67.939 103.061 7.072 1.00 8.41 401 SER B C 1
ATOM 5716 O O . SER B 1 384 ? 67.362 102.735 6.039 1.00 8.31 401 SER B O 1
ATOM 5719 N N . VAL B 1 385 ? 68.453 102.180 7.922 1.00 8.74 402 VAL B N 1
ATOM 5720 C CA . VAL B 1 385 ? 68.193 100.752 7.834 1.00 9.05 402 VAL B CA 1
ATOM 5721 C C . VAL B 1 385 ? 67.507 100.310 9.128 1.00 9.47 402 VAL B C 1
ATOM 5722 O O . VAL B 1 385 ? 68.082 100.453 10.198 1.00 9.01 402 VAL B O 1
ATOM 5726 N N . HIS B 1 386 ? 66.289 99.780 9.024 1.00 10.32 403 HIS B N 1
ATOM 5727 C CA . HIS B 1 386 ? 65.574 99.265 10.189 1.00 11.44 403 HIS B CA 1
ATOM 5728 C C . HIS B 1 386 ? 65.729 97.751 10.353 1.00 11.93 403 HIS B C 1
ATOM 5729 O O . HIS B 1 386 ? 65.276 96.964 9.516 1.00 12.17 403 HIS B O 1
ATOM 5736 N N . CYS B 1 387 ? 66.404 97.360 11.425 1.00 12.38 404 CYS B N 1
ATOM 5737 C CA . CYS B 1 387 ? 66.459 95.969 11.861 1.00 12.98 404 CYS B CA 1
ATOM 5738 C C . CYS B 1 387 ? 65.633 95.892 13.136 1.00 12.92 404 CYS B C 1
ATOM 5739 O O . CYS B 1 387 ? 65.463 96.894 13.819 1.00 12.93 404 CYS B O 1
ATOM 5742 N N . LEU B 1 388 ? 65.111 94.715 13.451 1.00 13.16 405 LEU B N 1
ATOM 5743 C CA . LEU B 1 388 ? 64.265 94.562 14.624 1.00 13.43 405 LEU B CA 1
ATOM 5744 C C . LEU B 1 388 ? 65.118 94.145 15.820 1.00 13.19 405 LEU B C 1
ATOM 5745 O O . LEU B 1 388 ? 65.808 93.135 15.763 1.00 13.24 405 LEU B O 1
ATOM 5750 N N . PRO B 1 389 ? 65.099 94.935 16.902 1.00 13.19 406 PRO B N 1
ATOM 5751 C CA . PRO B 1 389 ? 65.852 94.521 18.079 1.00 13.25 406 PRO B CA 1
ATOM 5752 C C . PRO B 1 389 ? 65.231 93.275 18.710 1.00 13.34 406 PRO B C 1
ATOM 5753 O O . PRO B 1 389 ? 64.022 93.246 18.934 1.00 13.32 406 PRO B O 1
ATOM 5757 N N . ALA B 1 390 ? 66.048 92.260 18.989 1.00 13.53 407 ALA B N 1
ATOM 5758 C CA . ALA B 1 390 ? 65.545 90.965 19.485 1.00 13.78 407 ALA B CA 1
ATOM 5759 C C . ALA B 1 390 ? 65.062 91.001 20.943 1.00 14.02 407 ALA B C 1
ATOM 5760 O O . ALA B 1 390 ? 64.595 89.991 21.465 1.00 13.83 407 ALA B O 1
ATOM 5762 N N . THR B 1 391 ? 65.188 92.158 21.592 1.00 14.52 408 THR B N 1
ATOM 5763 C CA . THR B 1 391 ? 64.472 92.453 22.833 1.00 14.90 408 THR B CA 1
ATOM 5764 C C . THR B 1 391 ? 62.945 92.300 22.649 1.00 15.80 408 THR B C 1
ATOM 5765 O O . THR B 1 391 ? 62.222 92.053 23.616 1.00 15.83 408 THR B O 1
ATOM 5769 N N . CYS B 1 392 ? 62.470 92.458 21.410 1.00 16.39 409 CYS B N 1
ATOM 5770 C CA . CYS B 1 392 ? 61.072 92.189 21.040 1.00 17.22 409 CYS B CA 1
ATOM 5771 C C . CYS B 1 392 ? 60.675 90.712 21.171 1.00 17.22 409 CYS B C 1
ATOM 5772 O O . CYS B 1 392 ? 59.488 90.394 21.297 1.00 17.35 409 CYS B O 1
ATOM 5775 N N . PHE B 1 393 ? 61.665 89.821 21.082 1.00 17.24 410 PHE B N 1
ATOM 5776 C CA . PHE B 1 393 ? 61.464 88.382 21.242 1.00 17.01 410 PHE B CA 1
ATOM 5777 C C . PHE B 1 393 ? 62.043 87.878 22.570 1.00 16.95 410 PHE B C 1
ATOM 5778 O O . PHE B 1 393 ? 62.248 86.673 22.736 1.00 16.92 410 PHE B O 1
ATOM 5786 N N . GLU B 1 394 ? 62.293 88.806 23.501 1.00 16.56 411 GLU B N 1
ATOM 5787 C CA . GLU B 1 394 ? 62.834 88.511 24.831 1.00 16.37 411 GLU B CA 1
ATOM 5788 C C . GLU B 1 394 ? 64.292 88.029 24.795 1.00 15.94 411 GLU B C 1
ATOM 5789 O O . GLU B 1 394 ? 64.689 87.194 25.614 1.00 15.70 411 GLU B O 1
ATOM 5795 N N . TYR B 1 395 ? 65.090 88.578 23.874 1.00 15.12 412 TYR B N 1
ATOM 5796 C CA . TYR B 1 395 ? 66.477 88.152 23.713 1.00 14.56 412 TYR B CA 1
ATOM 5797 C C . TYR B 1 395 ? 67.415 89.326 23.366 1.00 14.12 412 TYR B C 1
ATOM 5798 O O . TYR B 1 395 ? 67.733 89.548 22.196 1.00 14.27 412 TYR B O 1
ATOM 5807 N N . PRO B 1 396 ? 67.865 90.079 24.388 1.00 13.41 413 PRO B N 1
ATOM 5808 C CA . PRO B 1 396 ? 68.706 91.272 24.203 1.00 12.88 413 PRO B CA 1
ATOM 5809 C C . PRO B 1 396 ? 70.044 91.060 23.484 1.00 12.34 413 PRO B C 1
ATOM 5810 O O . PRO B 1 396 ? 70.585 89.959 23.485 1.00 11.96 413 PRO B O 1
ATOM 5814 N N . ASN B 1 397 ? 70.557 92.145 22.898 1.00 11.67 414 ASN B N 1
ATOM 5815 C CA . ASN B 1 397 ? 71.860 92.187 22.214 1.00 11.16 414 ASN B CA 1
ATOM 5816 C C . ASN B 1 397 ? 71.937 91.338 20.947 1.00 10.75 414 ASN B C 1
ATOM 5817 O O . ASN B 1 397 ? 73.020 90.963 20.496 1.00 10.65 414 ASN B O 1
ATOM 5822 N N . PHE B 1 398 ? 70.769 91.047 20.382 1.00 10.28 415 PHE B N 1
ATOM 5823 C CA . PHE B 1 398 ? 70.652 90.434 19.075 1.00 9.93 415 PHE B CA 1
ATOM 5824 C C . PHE B 1 398 ? 69.690 91.286 18.259 1.00 10.19 415 PHE B C 1
ATOM 5825 O O . PHE B 1 398 ? 68.954 92.105 18.820 1.00 9.85 415 PHE B O 1
ATOM 5833 N N . ILE B 1 399 ? 69.711 91.098 16.939 1.00 10.21 416 ILE B N 1
ATOM 5834 C CA . ILE B 1 399 ? 68.691 91.651 16.058 1.00 10.42 416 ILE B CA 1
ATOM 5835 C C . ILE B 1 399 ? 68.208 90.572 15.079 1.00 10.65 416 ILE B C 1
ATOM 5836 O O . ILE B 1 399 ? 68.945 89.627 14.771 1.00 10.70 416 ILE B O 1
ATOM 5841 N N . ARG B 1 400 ? 66.978 90.724 14.585 1.00 10.57 417 ARG B N 1
ATOM 5842 C CA . ARG B 1 400 ? 66.445 89.849 13.548 1.00 10.61 417 ARG B CA 1
ATOM 5843 C C . ARG B 1 400 ? 66.406 90.606 12.229 1.00 10.93 417 ARG B C 1
ATOM 5844 O O . ARG B 1 400 ? 66.065 91.783 12.187 1.00 10.78 417 ARG B O 1
ATOM 5852 N N . VAL B 1 401 ? 66.768 89.913 11.156 1.00 11.43 418 VAL B N 1
ATOM 5853 C CA . VAL B 1 401 ? 66.701 90.449 9.808 1.00 11.92 418 VAL B CA 1
ATOM 5854 C C . VAL B 1 401 ? 65.878 89.473 8.967 1.00 12.31 418 VAL B C 1
ATOM 5855 O O . VAL B 1 401 ? 66.022 88.254 9.091 1.00 12.19 418 VAL B O 1
ATOM 5859 N N . VAL B 1 402 ? 64.998 90.012 8.130 1.00 12.62 419 VAL B N 1
ATOM 5860 C CA . VAL B 1 402 ? 64.219 89.192 7.219 1.00 12.87 419 VAL B CA 1
ATOM 5861 C C . VAL B 1 402 ? 65.074 88.942 5.997 1.00 13.11 419 VAL B C 1
ATOM 5862 O O . VAL B 1 402 ? 65.855 89.812 5.589 1.00 13.34 419 VAL B O 1
ATOM 5866 N N . ILE B 1 403 ? 64.932 87.757 5.412 1.00 12.83 420 ILE B N 1
ATOM 5867 C CA . ILE B 1 403 ? 65.695 87.415 4.218 1.00 12.74 420 ILE B CA 1
ATOM 5868 C C . ILE B 1 403 ? 64.782 87.343 2.992 1.00 12.65 420 ILE B C 1
ATOM 5869 O O . ILE B 1 403 ? 65.069 86.618 2.042 1.00 13.10 420 ILE B O 1
ATOM 5874 N N . THR B 1 404 ? 63.694 88.108 3.016 1.00 12.26 421 THR B N 1
ATOM 5875 C CA . THR B 1 404 ? 62.695 88.080 1.947 1.00 12.00 421 THR B CA 1
ATOM 5876 C C . THR B 1 404 ? 62.730 89.344 1.097 1.00 11.80 421 THR B C 1
ATOM 5877 O O . THR B 1 404 ? 61.967 89.454 0.133 1.00 11.47 421 THR B O 1
ATOM 5881 N N . VAL B 1 405 ? 63.588 90.300 1.467 1.00 11.53 422 VAL B N 1
ATOM 5882 C CA . VAL B 1 405 ? 63.748 91.527 0.696 1.00 11.41 422 VAL B CA 1
ATOM 5883 C C . VAL B 1 405 ? 64.485 91.187 -0.589 1.00 11.54 422 VAL B C 1
ATOM 5884 O O . VAL B 1 405 ? 65.297 90.269 -0.591 1.00 11.66 422 VAL B O 1
ATOM 5888 N N . PRO B 1 406 ? 64.225 91.936 -1.678 1.00 11.47 423 PRO B N 1
ATOM 5889 C CA . PRO B 1 406 ? 64.995 91.768 -2.916 1.00 11.30 423 PRO B CA 1
ATOM 5890 C C . PRO B 1 406 ? 66.492 91.802 -2.630 1.00 11.59 423 PRO B C 1
ATOM 5891 O O . PRO B 1 406 ? 66.931 92.567 -1.765 1.00 11.88 423 PRO B O 1
ATOM 5895 N N . GLU B 1 407 ? 67.269 90.994 -3.348 1.00 11.74 424 GLU B N 1
ATOM 5896 C CA . GLU B 1 407 ? 68.684 90.819 -3.033 1.00 12.03 424 GLU B CA 1
ATOM 5897 C C . GLU B 1 407 ? 69.510 92.099 -3.149 1.00 12.03 424 GLU B C 1
ATOM 5898 O O . GLU B 1 407 ? 70.467 92.276 -2.388 1.00 11.82 424 GLU B O 1
ATOM 5904 N N . VAL B 1 408 ? 69.146 92.981 -4.083 1.00 12.15 425 VAL B N 1
ATOM 5905 C CA . VAL B 1 408 ? 69.855 94.260 -4.246 1.00 12.27 425 VAL B CA 1
ATOM 5906 C C . VAL B 1 408 ? 69.629 95.181 -3.057 1.00 11.99 425 VAL B C 1
ATOM 5907 O O . VAL B 1 408 ? 70.511 95.974 -2.726 1.00 11.73 425 VAL B O 1
ATOM 5911 N N . MET B 1 409 ? 68.450 95.069 -2.435 1.00 12.03 426 MET B N 1
ATOM 5912 C CA . MET B 1 409 ? 68.132 95.758 -1.171 1.00 11.85 426 MET B CA 1
ATOM 5913 C C . MET B 1 409 ? 68.846 95.134 0.030 1.00 11.04 426 MET B C 1
ATOM 5914 O O . MET B 1 409 ? 69.197 95.835 0.982 1.00 10.08 426 MET B O 1
ATOM 5919 N N . MET B 1 410 ? 69.017 93.815 0.016 1.00 10.56 427 MET B N 1
ATOM 5920 C CA . MET B 1 410 ? 69.806 93.159 1.063 1.00 10.59 427 MET B CA 1
ATOM 5921 C C . MET B 1 410 ? 71.265 93.620 0.964 1.00 9.98 427 MET B C 1
ATOM 5922 O O . MET B 1 410 ? 71.899 93.913 1.974 1.00 9.67 427 MET B O 1
ATOM 5927 N N . LEU B 1 411 ? 71.777 93.706 -0.260 1.00 9.59 428 LEU B N 1
ATOM 5928 C CA . LEU B 1 411 ? 73.173 94.058 -0.495 1.00 9.61 428 LEU B CA 1
ATOM 5929 C C . LEU B 1 411 ? 73.457 95.457 0.042 1.00 10.00 428 LEU B C 1
ATOM 5930 O O . LEU B 1 411 ? 74.326 95.639 0.905 1.00 10.28 428 LEU B O 1
ATOM 5935 N N . GLU B 1 412 ? 72.701 96.429 -0.457 1.00 9.86 429 GLU B N 1
ATOM 5936 C CA . GLU B 1 412 ? 72.760 97.809 0.022 1.00 10.05 429 GLU B CA 1
ATOM 5937 C C . GLU B 1 412 ? 72.630 97.923 1.542 1.00 9.89 429 GLU B C 1
ATOM 5938 O O . GLU B 1 412 ? 73.369 98.680 2.172 1.00 10.28 429 GLU B O 1
ATOM 5944 N N . ALA B 1 413 ? 71.683 97.191 2.126 1.00 9.55 430 ALA B N 1
ATOM 5945 C CA . ALA B 1 413 ? 71.443 97.244 3.577 1.00 9.27 430 ALA B CA 1
ATOM 5946 C C . ALA B 1 413 ? 72.666 96.792 4.375 1.00 9.17 430 ALA B C 1
ATOM 5947 O O . ALA B 1 413 ? 73.102 97.485 5.297 1.00 9.53 430 ALA B O 1
ATOM 5949 N N . CYS B 1 414 ? 73.214 95.635 4.013 1.00 8.65 431 CYS B N 1
ATOM 5950 C CA . CYS B 1 414 ? 74.368 95.070 4.707 1.00 8.36 431 CYS B CA 1
ATOM 5951 C C . CYS B 1 414 ? 75.584 95.958 4.579 1.00 8.24 431 CYS B C 1
ATOM 5952 O O . CYS B 1 414 ? 76.377 96.066 5.515 1.00 8.24 431 CYS B O 1
ATOM 5955 N N . SER B 1 415 ? 75.731 96.572 3.408 1.00 8.07 432 SER B N 1
ATOM 5956 C CA . SER B 1 415 ? 76.796 97.518 3.155 1.00 8.01 432 SER B CA 1
ATOM 5957 C C . SER B 1 415 ? 76.684 98.699 4.113 1.00 7.82 432 SER B C 1
ATOM 5958 O O . SER B 1 415 ? 77.651 99.055 4.767 1.00 7.49 432 SER B O 1
ATOM 5961 N N . ARG B 1 416 ? 75.495 99.291 4.190 1.00 7.93 433 ARG B N 1
ATOM 5962 C CA . ARG B 1 416 ? 75.218 100.373 5.136 1.00 7.85 433 ARG B CA 1
ATOM 5963 C C . ARG B 1 416 ? 75.523 99.950 6.564 1.00 7.71 433 ARG B C 1
ATOM 5964 O O . ARG B 1 416 ? 76.113 100.710 7.328 1.00 7.48 433 ARG B O 1
ATOM 5972 N N . ILE B 1 417 ? 75.118 98.735 6.920 1.00 7.87 434 ILE B N 1
ATOM 5973 C CA . ILE B 1 417 ? 75.365 98.203 8.266 1.00 7.69 434 ILE B CA 1
ATOM 5974 C C . ILE B 1 417 ? 76.872 98.051 8.553 1.00 7.60 434 ILE B C 1
ATOM 5975 O O . ILE B 1 417 ? 77.315 98.335 9.683 1.00 7.00 434 ILE B O 1
ATOM 5980 N N . GLN B 1 418 ? 77.649 97.628 7.545 1.00 7.48 435 GLN B N 1
ATOM 5981 C CA . GLN B 1 418 ? 79.126 97.545 7.669 1.00 7.88 435 GLN B CA 1
ATOM 5982 C C . GLN B 1 418 ? 79.742 98.917 7.975 1.00 8.20 435 GLN B C 1
ATOM 5983 O O . GLN B 1 418 ? 80.627 99.037 8.820 1.00 7.92 435 GLN B O 1
ATOM 5989 N N . GLU B 1 419 ? 79.274 99.942 7.269 1.00 8.66 436 GLU B N 1
ATOM 5990 C CA . GLU B 1 419 ? 79.765 101.307 7.467 1.00 9.35 436 GLU B CA 1
ATOM 5991 C C . GLU B 1 419 ? 79.424 101.829 8.869 1.00 9.24 436 GLU B C 1
ATOM 5992 O O . GLU B 1 419 ? 80.286 102.369 9.554 1.00 9.34 436 GLU B O 1
ATOM 5998 N N . PHE B 1 420 ? 78.173 101.648 9.286 1.00 8.97 437 PHE B N 1
ATOM 5999 C CA . PHE B 1 420 ? 77.740 101.986 10.636 1.00 8.78 437 PHE B CA 1
ATOM 6000 C C . PHE B 1 420 ? 78.642 101.333 11.699 1.00 8.93 437 PHE B C 1
ATOM 6001 O O . PHE B 1 420 ? 79.193 102.018 12.565 1.00 8.97 437 PHE B O 1
ATOM 6009 N N . CYS B 1 421 ? 78.804 100.015 11.614 1.00 8.71 438 CYS B N 1
ATOM 6010 C CA . CYS B 1 421 ? 79.615 99.273 12.573 1.00 8.60 438 CYS B CA 1
ATOM 6011 C C . CYS B 1 421 ? 81.073 99.694 12.520 1.00 9.04 438 CYS B C 1
ATOM 6012 O O . CYS B 1 421 ? 81.715 99.805 13.553 1.00 9.00 438 CYS B O 1
ATOM 6015 N N . GLU B 1 422 ? 81.599 99.917 11.319 1.00 9.50 439 GLU B N 1
ATOM 6016 C CA . GLU B 1 422 ? 82.975 100.376 11.168 1.00 9.49 439 GLU B CA 1
ATOM 6017 C C . GLU B 1 422 ? 83.136 101.721 11.874 1.00 9.89 439 GLU B C 1
ATOM 6018 O O . GLU B 1 422 ? 84.143 101.957 12.527 1.00 10.17 439 GLU B O 1
ATOM 6024 N N . GLN B 1 423 ? 82.137 102.588 11.738 1.00 10.40 440 GLN B N 1
ATOM 6025 C CA . GLN B 1 423 ? 82.177 103.937 12.294 1.00 11.01 440 GLN B CA 1
ATOM 6026 C C . GLN B 1 423 ? 81.952 103.994 13.812 1.00 11.46 440 GLN B C 1
ATOM 6027 O O . GLN B 1 423 ? 82.212 105.026 14.433 1.00 11.58 440 GLN B O 1
ATOM 6033 N N . HIS B 1 424 ? 81.465 102.907 14.406 1.00 11.94 441 HIS B N 1
ATOM 6034 C CA . HIS B 1 424 ? 81.212 102.867 15.847 1.00 12.47 441 HIS B CA 1
ATOM 6035 C C . HIS B 1 424 ? 81.987 101.771 16.590 1.00 12.99 441 HIS B C 1
ATOM 6036 O O . HIS B 1 424 ? 81.923 101.697 17.819 1.00 12.77 441 HIS B O 1
ATOM 6043 N N . TYR B 1 425 ? 82.732 100.945 15.854 1.00 13.78 442 TYR B N 1
ATOM 6044 C CA . TYR B 1 425 ? 83.455 99.808 16.438 1.00 14.34 442 TYR B CA 1
ATOM 6045 C C . TYR B 1 425 ? 84.645 100.294 17.253 1.00 15.10 442 TYR B C 1
ATOM 6046 O O . TYR B 1 425 ? 85.377 101.177 16.824 1.00 15.04 442 TYR B O 1
ATOM 6055 N N . HIS B 1 426 ? 84.827 99.715 18.433 1.00 16.38 443 HIS B N 1
ATOM 6056 C CA . HIS B 1 426 ? 86.011 99.966 19.242 1.00 17.50 443 HIS B CA 1
ATOM 6057 C C . HIS B 1 426 ? 86.610 98.633 19.684 1.00 18.06 443 HIS B C 1
ATOM 6058 O O . HIS B 1 426 ? 85.876 97.696 20.009 1.00 18.06 443 HIS B O 1
ATOM 6065 N N . CYS B 1 427 ? 87.942 98.544 19.651 1.00 18.86 444 CYS B N 1
ATOM 6066 C CA . CYS B 1 427 ? 88.658 97.318 20.019 1.00 19.69 444 CYS B CA 1
ATOM 6067 C C . CYS B 1 427 ? 88.693 97.147 21.530 1.00 19.56 444 CYS B C 1
ATOM 6068 O O . CYS B 1 427 ? 88.221 96.139 22.047 1.00 19.77 444 CYS B O 1
#

Organism: Homo sapiens (NCBI:txid9606)

Foldseek 3Di:
DPPDDDDAFAFDPPFDFFEQADPQLPVAPPQAFDVLLVVLLVVLVVVPPQQDADQLQAHLVLLQLVQVLPADPLFHGGSLQKGKAQFLLVLLLLLCVLQAAQPAEEEAEVLADCSNVVSQVVRRHHYDYFYFDLVVQRQTPLVVVLPPQDVSHREYEDEAPGVPAQAHDAPVSLLSNLVSCQVSVHAYEYEPQFAPFFQDPGHGDDSRSNHAAHWYWYKYFCCFQRSPRVQRIIMIGTRHHPCPVPVSSSVSSSVVSVPVSHGRSSSSSSSNSVSVPRDPVSSVVQSVLQVVLLCLLQVLQCPAPQKAWRGHGGDWKHKIAGNCVQQVVDDWLVVVQSVLSHHRSYHWAQSVSSVHIRMTMGTSSPDSVSSNSNSVSVSVVCVVRTHD/DDDDDDDFAFDPVFDFDEQADPALPVPVPQAFDVLLVVLLVVLVVVPPQPDAAFLQAHLVLLQLVQVLPADPLFHGHSLQKGKFQALLRLLLLLCVLQAAQPAEEEAEVLADCSNVVSQVVRNHHYDYWYFDLVVQRQTPLVRVLVPDDPSYREYEDEAPGVQALGHDAPVSLLSVQVSCQVSVHAYEYEPQFAPFFQAPGHHDDSSSNDARHWYWYKYFCCALRSCVVQRIIMTRTRGHPCPCPVRSSVSSSVVSNPVRHGRRSSSSSSNSVSVPRDPVSSVVQSVQLQVLLCLLCVLQVPAPQKAWRRHGGDWKHKIAGNVVFQVVDDKQVRVQSVLRHHQSYHWAASVSSVHIRMTMGTSSPPSVSSNSNSVSVSVSCVVRTDD

Secondary structure (DSSP, 8-state):
------------TTS--EE---S-TTTTSSSPPPHHHHHHHHHHHHH--SSSPPPTT--HHHHHHHHHHH-BTTB---GGGEEEESSHHHHHHHHHHHH--BTBEEEEEES--THHHHHHHHTTPEEEEEEEEGGGTTEE-HHHHHSS--TTEEEEEEESS-TTT-----HHHHHHHHHHHHHTT--EEEE-TTTT-B-SS-----GGGG-SS--EEEEEESTTTSS-GGG--EEEEEE-STTSSHHHHHHHHHHHHHHH--S-HHHHHHHHHHHHHS-HHHHHHHHHHHHHHHHHHHHHHHHSTTEEEE--SBTTEEEEEE-GGG-TT-SSHHHHHHHHHHHH-EE-EEGGGGT-TTEEEEES-S-HHHHHHHHHHHHHHHHHH---/-----------TTS--EES----TTTTSSSPPPHHHHHHHHHHHHHT-SSSPPPTT--HHHHHHHHHHH-BTTB---GGGEEEESHHHHHHHHHHHHH--TT-EEEEEES--THHHHHHHHTT-EEEEEEEEGGGTTEE-HHHHHHH--TTEEEEEEESS-TTT-----HHHHHHHHHHHHHHT--EEEE-TTTT-B-SSS----GGGG-SS--EEEEEESTTTTT-GGG--EEEEEE--TTSSHHHHHHHHHHHHHHH--S-HHHHHHHHHHHHHS-HHHHHHHHHHHHHHHHHHHHHHHTSTTEEEPPP-BTTEEEEEE-GGG-TT-SSHHHHHHHHHHHH-EE-EEGGGGT-TTEEEEES-S-HHHHHHHHHHHHHHHHHH---

B-factor: mean 13.48, std 5.02, range [2.0, 204.69]

Nearest PDB structures (foldseek):
  3dyd-assembly1_B  TM=1.003E+00  e=5.489E-85  Homo sapiens
  3dyd-assembly1_A  TM=1.002E+00  e=4.693E-80  Homo sapiens
  3pdx-assembly1_A-2  TM=9.952E-01  e=9.282E-70  Mus musculus
  4ix8-assembly1_B  TM=9.470E-01  e=1.147E-38  Leishmania infantum
  4cvq-assembly1_B  TM=9.357E-01  e=2.269E-34  Escherichia coli K-12

InterPro domains:
  IPR004838 Aminotransferases, class-I, pyridoxal-phosphate-binding site [PS00105] (277-290)
  IPR004839 Aminotransferase, class I/classII, large domain [PF00155] (72-434)
  IPR005957 Tyrosine aminotransferase [TIGR01264] (41-442)
  IPR005958 Tyrosine/nicotianamine aminotransferase [PIRSF000517] (18-450)
  IPR005958 Tyrosine/nicotianamine aminotransferase [TIGR01265] (41-442)
  IPR011715 Tyrosine aminotransferase ubiquitination region [PF07706] (1-40)
  IPR015421 Pyridoxal phosphate-dependent transferase, major domain [G3DSA:3.40.640.10] (93-336)
  IPR015422 Pyridoxal phosphate-dependent transferase, small domain [G3DSA:3.90.1150.10] (74-437)
  IPR015424 Pyridoxal phosphate-dependent transferase [SSF53383] (49-441)

Sequence (775 aa):
WSVRPSDKVKPNPNKTMIISLSSIGDPTVFGNLPTDPEVTQAMKDALDSGKYNGYAPSIGFLSSREEIASYYHCPEAPLEAKDVILTSGCSQAIDLCLAVLANPGQNILVPRPGFSLYKTLAESMGIEVKLYNLLPEKSWEIDLKQLEYLIDEKTACLIVNNPSNPCGSVFSKRHLQKILAVAARQCVPILADEIYGDMVFSDCKYEPLATLSTDVPILSCGGLAKRWLVPGWRLGWILIHDRRDIFGNEIRDGLVKLSQRILGPCTIVQGALKSILCRTPGEFYHNTLSFLKSNADLCYGALAAIPGLRPVRPSGAMYLMVGIEMEHFPEFENDVEFTERLVAEQSVHCLPATCFEYPNFIRVVITVPEVMMLEACSRIQEFCEQHYHCWSVRPSDVKPNPNNKTMISLSIGDPTVFGNLPTDPEVTQAMKDALDSGKYNGYAPSIGFLSSREEIASYYHCPEAPLEAKDVILTSGCSQAIDLCLAVLANPGQNILVPRPGFSLYKTLAESMGIEVKLYNLLPEKSWEIDLKQLEYLIDEKTACLIVNNPSNPCGSVFSKRHLQKILAVAARQCVPILADEIYGDMVFSDCKYEPLATLSTDVPIILSCGGLAKRWLVPGWRLGWILIHDRRDIFGNEIRDGLVKLSQRILGPCTIVQGALKSILCRTPGEFYHNTLSFLKSNADLCYGALAAIPGLRPVRPSGAMYLMVGIEMEHFPEFENDVEFTERLVAEQSVHCLPATCFEYPNFIRVVITVPEVMMLEACSRIQEFCEQHYHC

GO terms:
  GO:0004838 L-tyrosine:2-oxoglutarate transaminase activity (F, IDA)
  GO:0006103 2-oxoglutarate metabolic process (P, IDA)
  GO:0006536 glutamate metabolic process (P, IDA)
  GO:0006572 L-tyrosine catabolic process (P, IDA)
  GO:0005829 cytosol (C, TAS)
  GO:0042802 identical protein binding (F, IPI)
  GO:0005515 protein binding (F, IPI)

CATH classification: 3.90.1150.10 (+1 more: 3.40.640.10)

Solvent-accessible surface area: 29828 Å² total; per-residue (Å²): 109,92,20,188,51,28,164,251,59,164,49,34,126,141,70,106,75,16,17,0,12,67,33,14,3,24,74,76,58,46,12,96,12,18,104,64,0,27,79,3,0,41,57,5,4,84,50,42,151,44,10,11,72,18,75,12,28,0,38,101,57,4,21,82,52,0,4,82,82,61,82,30,109,107,2,74,3,119,13,128,9,0,4,2,0,2,3,12,16,4,0,3,18,14,0,0,13,1,8,2,31,103,39,42,0,0,0,5,6,71,1,6,66,54,20,0,63,84,0,0,93,73,58,41,1,78,24,49,49,2,40,6,38,28,137,113,76,2,46,1,39,44,150,55,1,43,143,70,29,72,197,112,11,11,0,5,0,2,9,3,0,3,7,0,0,0,8,12,8,46,107,200,10,1,89,126,0,10,42,3,2,22,149,72,53,11,6,0,0,1,5,22,14,2,8,57,3,23,24,46,149,45,165,38,21,46,2,2,35,39,11,102,33,2,0,0,0,3,1,5,4,1,9,14,27,1,1,1,1,0,0,12,5,0,1,0,13,3,16,26,36,184,122,26,2,12,116,106,0,43,66,10,0,49,132,53,3,108,52,6,47,3,3,2,2,0,0,4,14,1,0,85,10,0,12,85,134,10,42,53,117,18,25,116,91,7,32,47,51,0,91,60,1,3,52,48,0,54,37,29,3,48,75,4,82,3,9,158,16,26,130,2,21,0,0,1,2,0,0,2,6,10,26,30,121,36,0,75,105,12,127,64,0,52,57,1,4,67,105,0,5,26,43,7,0,0,70,2,36,16,0,61,66,9,69,26,73,57,32,7,8,2,3,0,5,0,29,76,110,41,0,95,76,0,4,45,17,5,92,78,0,1,124,107,21,73,94,141,102,99,22,192,52,32,162,116,166,52,31,122,136,71,113,92,10,20,1,10,83,29,9,4,24,67,79,57,49,12,93,12,19,104,60,0,28,74,3,0,41,54,5,4,84,58,50,161,55,15,13,73,15,76,13,26,0,38,101,62,4,27,85,51,0,3,86,78,58,84,32,110,100,2,75,9,116,13,124,7,0,2,1,1,2,3,12,14,3,0,3,15,13,0,0,26,2,7,5,34,100,27,49,3,0,0,4,6,61,1,6,56,53,20,0,63,80,0,0,92,73,53,41,3,101,26,69,46,2,45,6,35,31,136,120,77,2,47,4,38,38,179,49,0,44,173,22,17,50,158,102,14,11,0,0,0,2,11,3,0,4,8,0,1,0,7,16,8,42,112,171,6,1,83,89,0,11,39,3,0,31,153,69,49,4,4,0,0,1,4,24,15,3,8,58,3,26,23,34,162,38,165,35,32,44,2,0,33,42,7,85,53,2,0,0,0,3,1,6,4,0,11,12,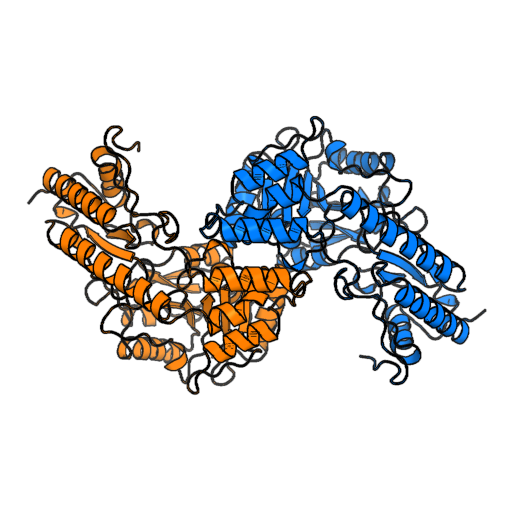30,1,2,2,1,0,0,11,4,0,3,0,15,3,14,32,36,174,117,28,0,4,103,95,0,42,76,11,0,47,147,60,2,103,54,14,46,1,2,3,2,0,0,4,13,2,0,91,10,0,15,86,127,11,57,52,126,17,30,120,83,9,34,54,46,0,100,47,0,2,56,56,0,56,36,29,0,49,82,5,81,5,9,116,17,26,134,6,31,0,0,2,4,0,0,0,0,3,41,29,127,36,0,82,92,11,138,46,0,52,63,0,5,76,103,0,10,26,42,8,0,0,62,0,37,16,0,58,64,11,72,26,68,51,16,0,10,0,4,0,6,0,31,63,118,43,0,99,77,0,2,48,16,0,74,68,0,1,109,111,25,61,98,150

Radius of gyration: 28.28 Å; Cα contacts (8 Å, |Δi|>4): 1730; chains: 2; bounding box: 100×58×49 Å